Protein AF-0000000085145963 (afdb_homodimer)

Sequence (878 aa):
MLVYTATLSSRLKLIARNTRQLSNLLASVPQAPQDLEFQLNEEFQNDTRKRKIDLFSGIATDSSNEVILFTVIQKARQMLAKRDNNPPNDLSYLPDRVTTDLKIGIIGLIFKDSCPNYGPALLLKKRVVIEPTDGVTGALATAAKLLTLSSLSNTVWIPEPSPPNTANVFEINGFTNIKYYPYAKNGEITTKEWLETIRQGSDGSLQCILLNGCCDSASGIDPTREEWHEIIQTVYDLNMVPIIDMSYQGLKSGNPSSDALVIRTCLNASKFKEWRNGIFICHSFKYTMGLWGDDVGSLTIVLPKEVAGKTKEITARMKDIGRYLHPLPPTQSSRLVSLILSDPTLKRAWYSNLKNRVESNITMKRRLFHCLHWIDLLETEHRHNMTYTPGFSEQQLENLKRKYSIYAGIHGELQLNSFSRFRTICEAFEDVTAKNIKKMLVYTATLSSRLKLIARNTRQLSNLLASVPQAPQDLEFQLNEEFQNDTRKRKIDLFSGIATDSSNEVILFTVIQKARQMLAKRDNNPPNDLSYLPDRVTTDLKIGIIGLIFKDSCPNYGPALLLKKRVVIEPTDGVTGALATAAKLLTLSSLSNTVWIPEPSPPNTANVFEINGFTNIKYYPYAKNGEITTKEWLETIRQGSDGSLQCILLNGCCDSASGIDPTREEWHEIIQTVYDLNMVPIIDMSYQGLKSGNPSSDALVIRTCLNASKFKEWRNGIFICHSFKYTMGLWGDDVGSLTIVLPKEVAGKTKEITARMKDIGRYLHPLPPTQSSRLVSLILSDPTLKRAWYSNLKNRVESNITMKRRLFHCLHWIDLLETEHRHNMTYTPGFSEQQLENLKRKYSIYAGIHGELQLNSFSRFRTICEAFEDVTAKNIKK

Nearest PDB structures (foldseek):
  7aat-assembly1_A  TM=8.639E-01  e=5.367E-27  Gallus gallus
  1akb-assembly1_A  TM=9.014E-01  e=4.320E-26  Gallus gallus
  1yaa-assembly2_D  TM=8.786E-01  e=5.935E-25  Saccharomyces cerevisiae
  4eu1-assembly1_B  TM=8.395E-01  e=1.259E-25  Trypanosoma brucei
  4w5k-assembly1_B  TM=8.329E-01  e=2.522E-25  Trypanosoma brucei brucei TREU927

InterPro domains:
  IPR000796 Aspartate/other aminotransferase [PR00799] (209-228)
  IPR000796 Aspartate/other aminotransferase [PR00799] (240-252)
  IPR000796 Aspartate/other aminotransferase [PR00799] (316-341)
  IPR000796 Aspartate/other aminotransferase [PTHR11879] (20-421)
  IPR004839 Aminotransferase, class I/classII, large domain [PF00155] (52-395)
  IPR015421 Pyridoxal phosphate-dependent transferase, major domain [G3DSA:3.40.640.10] (69-358)
  IPR015422 Pyridoxal phosphate-dependent transferase, small domain [G3DSA:3.90.1150.10] (38-418)
  IPR015424 Pyridoxal phosphate-dependent transferase [SSF53383] (26-431)

Solvent-accessible surface area (backbone atoms only — not comparable to full-atom values): 45452 Å² total; per-residue (Å²): 136,78,78,74,66,66,73,65,60,64,67,59,64,66,66,71,59,84,72,63,72,79,70,38,45,73,71,48,44,64,75,50,75,84,43,65,66,58,52,50,51,51,51,55,70,65,49,81,62,89,72,56,42,63,23,47,82,68,60,29,32,42,80,82,67,26,54,61,72,45,66,44,52,55,53,44,50,51,55,49,50,59,50,51,75,54,67,58,48,66,60,61,47,35,59,65,60,35,46,51,48,30,50,52,22,50,49,42,47,54,26,42,68,30,19,60,89,47,24,54,61,39,57,74,63,42,22,61,40,74,45,72,13,39,10,45,65,34,14,49,29,49,50,33,34,53,41,35,61,21,70,54,38,43,34,39,34,36,48,31,71,56,68,68,63,58,62,48,29,34,43,78,33,58,36,76,40,83,44,75,34,50,45,46,56,95,79,35,78,30,66,70,61,23,54,52,46,54,62,69,66,53,80,82,61,54,33,32,34,51,39,67,48,24,67,33,61,52,57,15,43,42,75,42,76,68,52,45,52,54,50,53,50,50,41,57,75,65,55,39,31,47,34,33,38,36,44,37,47,16,42,55,77,14,34,47,43,74,34,29,52,52,61,39,57,63,51,32,51,90,79,43,75,70,51,70,62,22,40,36,38,23,30,26,37,27,77,67,50,60,30,80,36,37,35,33,23,21,33,32,36,44,48,27,80,89,45,30,89,41,46,67,55,52,46,46,30,52,50,49,45,30,70,59,44,26,54,69,34,31,42,68,46,34,45,45,53,20,48,32,56,64,34,69,68,42,35,52,42,42,44,48,50,28,34,52,50,26,51,50,17,48,50,44,38,51,51,47,29,73,70,67,66,48,70,73,59,70,47,65,78,39,36,50,40,48,23,45,36,84,68,62,49,72,67,39,50,48,45,35,36,73,76,56,35,35,42,57,28,93,74,36,13,30,27,44,61,27,68,48,56,54,68,61,51,50,53,50,54,48,57,56,50,52,71,74,60,70,134,136,77,79,74,67,67,72,66,60,64,66,58,63,67,64,70,60,83,72,64,73,80,71,36,44,72,71,48,43,64,75,50,76,87,45,65,66,57,52,49,52,50,52,56,71,65,49,80,64,89,71,55,40,63,22,48,81,67,59,31,33,40,81,82,67,25,57,62,71,44,66,44,51,55,53,44,51,52,55,48,50,57,49,52,75,54,66,60,44,61,61,59,48,31,57,66,59,34,46,50,50,30,50,53,23,52,48,41,48,54,25,41,67,30,19,59,90,48,25,55,61,39,57,74,62,41,22,62,40,74,44,72,14,40,9,46,67,35,13,50,32,50,51,33,36,54,40,35,62,21,70,52,37,42,34,38,34,35,48,32,70,56,66,69,62,59,60,48,30,35,42,76,34,60,37,78,40,82,42,73,34,52,45,47,56,96,79,35,77,30,64,69,59,23,54,50,47,53,61,69,67,54,80,82,60,54,32,34,34,52,39,66,47,25,66,33,62,49,57,15,41,41,75,41,75,67,53,45,52,52,50,53,50,51,39,54,74,65,55,40,30,45,34,33,37,35,44,37,46,16,40,55,76,14,34,48,44,74,34,27,53,52,62,40,56,63,53,32,51,90,78,41,77,70,52,70,63,21,41,38,39,24,29,26,38,28,76,68,52,58,30,81,37,37,35,34,24,21,31,33,35,41,49,27,80,91,46,31,88,38,45,67,55,53,47,47,29,52,49,49,44,29,71,58,44,25,56,70,32,31,41,69,48,34,45,45,53,20,48,31,57,63,34,71,68,41,35,52,42,41,44,48,50,28,34,51,50,24,52,50,17,49,50,45,37,51,52,46,31,74,71,69,66,47,70,73,60,70,45,64,75,38,37,48,40,49,24,46,36,84,68,61,49,73,67,38,50,49,45,34,36,72,77,56,34,34,41,56,26,94,74,35,16,30,28,46,61,26,68,47,55,52,69,61,49,50,52,50,52,48,58,58,50,51,72,74,59,71,135

pLDDT: mean 84.53, std 16.77, range [24.92, 98.44]

Organism: Naumovozyma dairenensis (strain ATCC 10597 / BCRC 20456 / CBS 421 / NBRC 0211 / NRRL Y-12639) (NCBI:txid1071378)

Secondary structure (DSSP, 8-state):
--GGGSTTTTSSSS-S--------GGGGPPPPPP-HHHHHHHHHHH---TT-EE-SS---B-TTS-B---HHHHHHHHHHHHHHSSSTT-GGGSHHHHHHHHHHHHHIIIIIIS-TTTHHHHHHTT-EEEEEESHHHHHHHHHHHHHHHTTS--EEEEEES--HHHHHHHHHTT--EEEEEE-EETTEE-HHHHHHHHHHH--SS--EEEEE-S--TTTSB---HHHHHHHHHHHHHTT-EEEEEETTTTSSSS-TTGGGHHHHHHH-TTT----TT-EEEEEE-HHHHT-SSS--EEEEEE--GGGGGGHHHHHHHHHHHHHHTS----HHHHHHHHHHHH-HHHHHHHHHHHHHHHHHHHHHHHHHHHHH--GGGG--SSB-SSEE-----HHHHHHHHHHH-EE--TTS-EEGGG-SSHHHHHHHHHHHHHTT---/--GGGSTTTTTTSS-S--------GGGGPPPPPP-HHHHHHHHHHH---TT-EE-SS---B-TTS-B---HHHHHHHHHHHHHHSSSTT-GGGSHHHHHHHHHHHHHIIIIIIS-TTTHHHHHHTT-EEEEEESHHHHHHHHHHHHHHHTTS--EEEEEES--HHHHHHHHHTT--EEEEEE-EETTEE-HHHHHHHHHHH--SS--EEEEE-S--TTTSB---HHHHHHHHHHHHHTT-EEEEEETTTTSSSS-TTGGGHHHHHHH-TTT----TT-EEEEEE-HHHHT-SSS--EEEEEE--GGGGGGHHHHHHHHHHHHHHTS----HHHHHHHHHHHH-HHHHHHHHHHHHHHHHHHHHHHHHHHHHH--GGGG--SSB-SSEE-----HHHHHHHHHHH-EE--TTS-EEGGG-SSHHHHHHHHHHHHHTT---

Structure (mmCIF, N/CA/C/O backbone):
data_AF-0000000085145963-model_v1
#
loop_
_entity.id
_entity.type
_entity.pdbx_description
1 polymer 'Transaminase A'
#
loop_
_atom_site.group_PDB
_atom_site.id
_atom_site.type_symbol
_atom_site.label_atom_id
_atom_site.label_alt_id
_atom_site.label_comp_id
_atom_site.label_asym_id
_atom_site.label_entity_id
_atom_site.label_seq_id
_atom_site.pdbx_PDB_ins_code
_atom_site.Cartn_x
_atom_site.Cartn_y
_atom_site.Cartn_z
_atom_site.occupancy
_atom_site.B_iso_or_equiv
_atom_site.auth_seq_id
_atom_site.auth_comp_id
_atom_site.auth_asym_id
_atom_site.auth_atom_id
_atom_site.pdbx_PDB_model_num
ATOM 1 N N . MET A 1 1 ? 30.875 1.149 -72.188 1 24.92 1 MET A N 1
ATOM 2 C CA . MET A 1 1 ? 31.438 0.665 -70.938 1 24.92 1 MET A CA 1
ATOM 3 C C . MET A 1 1 ? 30.938 1.48 -69.75 1 24.92 1 MET A C 1
ATOM 5 O O . MET A 1 1 ? 31.172 1.123 -68.625 1 24.92 1 MET A O 1
ATOM 9 N N . LEU A 1 2 ? 30.547 2.744 -69.938 1 28.22 2 LEU A N 1
ATOM 10 C CA . LEU A 1 2 ? 30.375 3.881 -69 1 28.22 2 LEU A CA 1
ATOM 11 C C . LEU A 1 2 ? 29.125 3.707 -68.188 1 28.22 2 LEU A C 1
ATOM 13 O O . LEU A 1 2 ? 28.953 4.414 -67.188 1 28.22 2 LEU A O 1
ATOM 17 N N . VAL A 1 3 ? 28.047 3.156 -68.688 1 31.09 3 VAL A N 1
ATOM 18 C CA . VAL A 1 3 ? 26.672 3.309 -68.188 1 31.09 3 VAL A CA 1
ATOM 19 C C . VAL A 1 3 ? 26.5 2.568 -66.875 1 31.09 3 VAL A C 1
ATOM 21 O O . VAL A 1 3 ? 25.469 2.699 -66.25 1 31.09 3 VAL A O 1
ATOM 24 N N . TYR A 1 4 ? 27.281 1.488 -66.688 1 31.09 4 TYR A N 1
ATOM 25 C CA . TYR A 1 4 ? 26.938 0.483 -65.688 1 31.09 4 TYR A CA 1
ATOM 26 C C . TYR A 1 4 ? 27.156 1.021 -64.25 1 31.09 4 TYR A C 1
ATOM 28 O O . TYR A 1 4 ? 27.031 0.282 -63.281 1 31.09 4 TYR A O 1
ATOM 36 N N . THR A 1 5 ? 27.906 2.205 -64.062 1 32.69 5 THR A N 1
ATOM 37 C CA . THR A 1 5 ? 28.438 2.58 -62.781 1 32.69 5 THR A CA 1
ATOM 38 C C . THR A 1 5 ? 27.344 3.154 -61.875 1 32.69 5 THR A C 1
ATOM 40 O O . THR A 1 5 ? 27.562 3.402 -60.688 1 32.69 5 THR A O 1
ATOM 43 N N . ALA A 1 6 ? 26.266 3.723 -62.5 1 34.19 6 ALA A N 1
ATOM 44 C CA . ALA A 1 6 ? 25.375 4.613 -61.75 1 34.19 6 ALA A CA 1
ATOM 45 C C . ALA A 1 6 ? 24.578 3.848 -60.688 1 34.19 6 ALA A C 1
ATOM 47 O O . ALA A 1 6 ? 24.109 4.43 -59.719 1 34.19 6 ALA A O 1
ATOM 48 N N . THR A 1 7 ? 24.109 2.568 -61.062 1 32.91 7 THR A N 1
ATOM 49 C CA . THR A 1 7 ? 23.047 1.909 -60.312 1 32.91 7 THR A CA 1
ATOM 50 C C . THR A 1 7 ? 23.516 1.464 -58.938 1 32.91 7 THR A C 1
ATOM 52 O O . THR A 1 7 ? 22.719 1.053 -58.094 1 32.91 7 THR A O 1
ATOM 55 N N . LEU A 1 8 ? 24.891 1.234 -58.75 1 33.09 8 LEU A N 1
ATOM 56 C CA . LEU A 1 8 ? 25.391 0.643 -57.5 1 33.09 8 LEU A CA 1
ATOM 57 C C . LEU A 1 8 ? 25.266 1.62 -56.344 1 33.09 8 LEU A C 1
ATOM 59 O O . LEU A 1 8 ? 25.422 1.236 -55.188 1 33.09 8 LEU A O 1
ATOM 63 N N . SER A 1 9 ? 25.328 2.941 -56.625 1 32.72 9 SER A N 1
ATOM 64 C CA . SER A 1 9 ? 25.453 3.918 -55.562 1 32.72 9 SER A CA 1
ATOM 65 C C . SER A 1 9 ? 24.203 3.971 -54.688 1 32.72 9 SER A C 1
ATOM 67 O O . SER A 1 9 ? 24.266 4.32 -53.5 1 32.72 9 SER A O 1
ATOM 69 N N . SER A 1 10 ? 23.016 3.906 -55.375 1 31.52 10 SER A N 1
ATOM 70 C CA . SER A 1 10 ? 21.781 4.223 -54.656 1 31.52 10 SER A CA 1
ATOM 71 C C . SER A 1 10 ? 21.469 3.176 -53.594 1 31.52 10 SER A C 1
ATOM 73 O O . SER A 1 10 ? 20.75 3.457 -52.625 1 31.52 10 SER A O 1
ATOM 75 N N . ARG A 1 11 ? 21.688 1.887 -53.812 1 30.17 11 ARG A N 1
ATOM 76 C CA . ARG A 1 11 ? 21.359 0.812 -52.906 1 30.17 11 ARG A CA 1
ATOM 77 C C . ARG A 1 11 ? 22.172 0.922 -51.625 1 30.17 11 ARG A C 1
ATOM 79 O O . ARG A 1 11 ? 21.906 0.201 -50.656 1 30.17 11 ARG A O 1
ATOM 86 N N . LEU A 1 12 ? 23.438 1.427 -51.688 1 28.45 12 LEU A N 1
ATOM 87 C CA . LEU A 1 12 ? 24.266 1.516 -50.5 1 28.45 12 LEU A CA 1
ATOM 88 C C . LEU A 1 12 ? 23.672 2.506 -49.5 1 28.45 12 LEU A C 1
ATOM 90 O O . LEU A 1 12 ? 24.125 2.592 -48.375 1 28.45 12 LEU A O 1
ATOM 94 N N . LYS A 1 13 ? 23.062 3.607 -49.969 1 32.19 13 LYS A N 1
ATOM 95 C CA . LYS A 1 13 ? 22.578 4.586 -49 1 32.19 13 LYS A CA 1
ATOM 96 C C . LYS A 1 13 ? 21.531 3.979 -48.094 1 32.19 13 LYS A C 1
ATOM 98 O O . LYS A 1 13 ? 21.156 4.582 -47.062 1 32.19 13 LYS A O 1
ATOM 103 N N . LEU A 1 14 ? 20.703 3.127 -48.625 1 29.09 14 LEU A N 1
ATOM 104 C CA . LEU A 1 14 ? 19.547 2.643 -47.844 1 29.09 14 LEU A CA 1
ATOM 105 C C . LEU A 1 14 ? 20 1.76 -46.688 1 29.09 14 LEU A C 1
ATOM 107 O O . LEU A 1 14 ? 19.203 1.462 -45.812 1 29.09 14 LEU A O 1
ATOM 111 N N . ILE A 1 15 ? 21.094 1.005 -46.781 1 29.62 15 ILE A N 1
ATOM 112 C CA . ILE A 1 15 ? 21.516 0.082 -45.75 1 29.62 15 ILE A CA 1
ATOM 113 C C . ILE A 1 15 ? 21.953 0.869 -44.5 1 29.62 15 ILE A C 1
ATOM 115 O O . ILE A 1 15 ? 22.469 0.292 -43.562 1 29.62 15 ILE A O 1
ATOM 119 N N . ALA A 1 16 ? 22.344 2.107 -44.688 1 30.41 16 ALA A N 1
ATOM 120 C CA . ALA A 1 16 ? 22.797 2.779 -43.469 1 30.41 16 ALA A CA 1
ATOM 121 C C . ALA A 1 16 ? 21.703 2.768 -42.375 1 30.41 16 ALA A C 1
ATOM 123 O O . ALA A 1 16 ? 20.859 3.666 -42.344 1 30.41 16 ALA A O 1
ATOM 124 N N . ARG A 1 17 ? 21 1.674 -42.219 1 31.78 17 ARG A N 1
ATOM 125 C CA . ARG A 1 17 ? 20 1.244 -41.25 1 31.78 17 ARG A CA 1
ATOM 126 C C . ARG A 1 17 ? 20.312 1.801 -39.875 1 31.78 17 ARG A C 1
ATOM 128 O O . ARG A 1 17 ? 21.469 1.88 -39.469 1 31.78 17 ARG A O 1
ATOM 135 N N . ASN A 1 18 ? 19.281 2.549 -39.281 1 29.98 18 ASN A N 1
ATOM 136 C CA . ASN A 1 18 ? 19.125 3.275 -38.031 1 29.98 18 ASN A CA 1
ATOM 137 C C . ASN A 1 18 ? 19.719 2.498 -36.875 1 29.98 18 ASN A C 1
ATOM 139 O O . ASN A 1 18 ? 19.156 1.483 -36.438 1 29.98 18 ASN A O 1
ATOM 143 N N . THR A 1 19 ? 20.953 2.311 -36.75 1 28.2 19 THR A N 1
ATOM 144 C CA . THR A 1 19 ? 21.719 1.985 -35.562 1 28.2 19 THR A CA 1
ATOM 145 C C . THR A 1 19 ? 21.203 2.754 -34.344 1 28.2 19 THR A C 1
ATOM 147 O O . THR A 1 19 ? 21.75 3.787 -33.969 1 28.2 19 THR A O 1
ATOM 150 N N . ARG A 1 20 ? 20 3.191 -34.375 1 34.5 20 ARG A N 1
ATOM 151 C CA . ARG A 1 20 ? 19.578 3.576 -33.031 1 34.5 20 ARG A CA 1
ATOM 152 C C . ARG A 1 20 ? 20.234 2.672 -31.984 1 34.5 20 ARG A C 1
ATOM 154 O O . ARG A 1 20 ? 20.016 1.456 -32 1 34.5 20 ARG A O 1
ATOM 161 N N . GLN A 1 21 ? 21.328 2.855 -31.562 1 35.91 21 GLN A N 1
ATOM 162 C CA . GLN A 1 21 ? 21.938 2.246 -30.391 1 35.91 21 GLN A CA 1
ATOM 163 C C . GLN A 1 21 ? 20.875 1.673 -29.453 1 35.91 21 GLN A C 1
ATOM 165 O O . GLN A 1 21 ? 20.031 2.408 -28.938 1 35.91 21 GLN A O 1
ATOM 170 N N . LEU A 1 22 ? 20.219 0.614 -29.641 1 40.75 22 LEU A N 1
ATOM 171 C CA . LEU A 1 22 ? 19.234 -0.167 -28.891 1 40.75 22 LEU A CA 1
ATOM 172 C C . LEU A 1 22 ? 19.406 0.041 -27.391 1 40.75 22 LEU A C 1
ATOM 174 O O . LEU A 1 22 ? 20.281 -0.559 -26.781 1 40.75 22 LEU A O 1
ATOM 178 N N . SER A 1 23 ? 19.406 1.298 -27.016 1 51 23 SER A N 1
ATOM 179 C CA . SER A 1 23 ? 19.469 1.738 -25.625 1 51 23 SER A CA 1
ATOM 180 C C . SER A 1 23 ? 18.609 0.854 -24.719 1 51 23 SER A C 1
ATOM 182 O O . SER A 1 23 ? 17.5 0.48 -25.094 1 51 23 SER A O 1
ATOM 184 N N . ASN A 1 24 ? 19.266 0.039 -23.875 1 62.81 24 ASN A N 1
ATOM 185 C CA . ASN A 1 24 ? 18.75 -0.845 -22.844 1 62.81 24 ASN A CA 1
ATOM 186 C C . ASN A 1 24 ? 17.656 -0.164 -22.016 1 62.81 24 ASN A C 1
ATOM 188 O O . ASN A 1 24 ? 17.734 1.035 -21.75 1 62.81 24 ASN A O 1
ATOM 192 N N . LEU A 1 25 ? 16.469 -0.747 -22.016 1 67.12 25 LEU A N 1
ATOM 193 C CA . LEU A 1 25 ? 15.258 -0.305 -21.312 1 67.12 25 LEU A CA 1
ATOM 194 C C . LEU A 1 25 ? 15.609 0.307 -19.953 1 67.12 25 LEU A C 1
ATOM 196 O O . LEU A 1 25 ? 15.148 1.403 -19.641 1 67.12 25 LEU A O 1
ATOM 200 N N . LEU A 1 26 ? 16.562 -0.272 -19.406 1 73.88 26 LEU A N 1
ATOM 201 C CA . LEU A 1 26 ? 16.812 0.148 -18.031 1 73.88 26 LEU A CA 1
ATOM 202 C C . LEU A 1 26 ? 17.781 1.332 -18 1 73.88 26 LEU A C 1
ATOM 204 O O . LEU A 1 26 ? 17.812 2.082 -17.016 1 73.88 26 LEU A O 1
ATOM 208 N N . ALA A 1 27 ? 18.516 1.479 -19.109 1 71.5 27 ALA A N 1
ATOM 209 C CA . ALA A 1 27 ? 19.406 2.627 -19.234 1 71.5 27 ALA A CA 1
ATOM 210 C C . ALA A 1 27 ? 18.625 3.916 -19.453 1 71.5 27 ALA A C 1
ATOM 212 O O . ALA A 1 27 ? 19.109 5.008 -19.156 1 71.5 27 ALA A O 1
ATOM 213 N N . SER A 1 28 ? 17.406 3.736 -19.906 1 71.25 28 SER A N 1
ATOM 214 C CA . SER A 1 28 ? 16.594 4.887 -20.297 1 71.25 28 SER A CA 1
ATOM 215 C C . SER A 1 28 ? 15.656 5.305 -19.172 1 71.25 28 SER A C 1
ATOM 217 O O . SER A 1 28 ? 14.898 6.266 -19.297 1 71.25 28 SER A O 1
ATOM 219 N N . VAL A 1 29 ? 15.789 4.664 -18.078 1 71.31 29 VAL A N 1
ATOM 220 C CA . VAL A 1 29 ? 14.922 5.031 -16.953 1 71.31 29 VAL A CA 1
ATOM 221 C C . VAL A 1 29 ? 15.328 6.406 -16.422 1 71.31 29 VAL A C 1
ATOM 223 O O . VAL A 1 29 ? 16.484 6.621 -16.062 1 71.31 29 VAL A O 1
ATOM 226 N N . PRO A 1 30 ? 14.359 7.359 -16.5 1 70.69 30 PRO A N 1
ATOM 227 C CA . PRO A 1 30 ? 14.695 8.68 -15.953 1 70.69 30 PRO A CA 1
ATOM 228 C C . PRO A 1 30 ? 15.031 8.633 -14.469 1 70.69 30 PRO A C 1
ATOM 230 O O . PRO A 1 30 ? 14.531 7.777 -13.742 1 70.69 30 PRO A O 1
ATOM 233 N N . GLN A 1 31 ? 15.859 9.555 -14.102 1 73.69 31 GLN A N 1
ATOM 234 C CA . GLN A 1 31 ? 16.203 9.672 -12.688 1 73.69 31 GLN A CA 1
ATOM 235 C C . GLN A 1 31 ? 14.984 10.023 -11.852 1 73.69 31 GLN A C 1
ATOM 237 O O . GLN A 1 31 ? 14.109 10.766 -12.305 1 73.69 31 GLN A O 1
ATOM 242 N N . ALA A 1 32 ? 14.938 9.367 -10.727 1 69.94 32 ALA A N 1
ATOM 243 C CA . ALA A 1 32 ? 13.867 9.727 -9.789 1 69.94 32 ALA A CA 1
ATOM 244 C C . ALA A 1 32 ? 13.914 11.211 -9.445 1 69.94 32 ALA A C 1
ATOM 246 O O . ALA A 1 32 ? 14.992 11.789 -9.32 1 69.94 32 ALA A O 1
ATOM 247 N N . PRO A 1 33 ? 12.719 11.828 -9.438 1 70.25 33 PRO A N 1
ATOM 248 C CA . PRO A 1 33 ? 12.734 13.203 -8.945 1 70.25 33 PRO A CA 1
ATOM 249 C C . PRO A 1 33 ? 13.375 13.328 -7.562 1 70.25 33 PRO A C 1
ATOM 251 O O . PRO A 1 33 ? 13.43 12.352 -6.812 1 70.25 33 PRO A O 1
ATOM 254 N N . GLN A 1 34 ? 13.891 14.391 -7.418 1 68.19 34 GLN A N 1
ATOM 255 C CA . GLN A 1 34 ? 14.516 14.625 -6.121 1 68.19 34 GLN A CA 1
ATOM 256 C C . GLN A 1 34 ? 13.484 14.617 -5 1 68.19 34 GLN A C 1
ATOM 258 O O . GLN A 1 34 ? 12.453 15.289 -5.098 1 68.19 34 GLN A O 1
ATOM 263 N N . ASP A 1 35 ? 13.594 13.75 -4.133 1 75.5 35 ASP A N 1
ATOM 264 C CA . ASP A 1 35 ? 12.828 13.734 -2.889 1 75.5 35 ASP A CA 1
ATOM 265 C C . ASP A 1 35 ? 13.711 14.125 -1.7 1 75.5 35 ASP A C 1
ATOM 267 O O . ASP A 1 35 ? 14.328 13.258 -1.076 1 75.5 35 ASP A O 1
ATOM 271 N N . LEU A 1 36 ? 13.57 15.383 -1.435 1 78.19 36 LEU A N 1
ATOM 272 C CA . LEU A 1 36 ? 14.461 15.938 -0.422 1 78.19 36 LEU A CA 1
ATOM 273 C C . LEU A 1 36 ? 14.211 15.289 0.935 1 78.19 36 LEU A C 1
ATOM 275 O O . LEU A 1 36 ? 15.141 15.117 1.725 1 78.19 36 LEU A O 1
ATOM 279 N N . GLU A 1 37 ? 12.977 14.922 1.16 1 79.38 37 GLU A N 1
ATOM 280 C CA . GLU A 1 37 ? 12.664 14.266 2.43 1 79.38 37 GLU A CA 1
ATOM 281 C C . GLU A 1 37 ? 13.281 12.875 2.504 1 79.38 37 GLU A C 1
ATOM 283 O O . GLU A 1 37 ? 13.797 12.477 3.549 1 79.38 37 GLU A O 1
ATOM 288 N N . PHE A 1 38 ? 13.195 12.227 1.419 1 75.12 38 PHE A N 1
ATOM 289 C CA . PHE A 1 38 ? 13.773 10.891 1.361 1 75.12 38 PHE A CA 1
ATOM 290 C C . PHE A 1 38 ? 15.297 10.961 1.48 1 75.12 38 PHE A C 1
ATOM 292 O O . PHE A 1 38 ? 15.906 10.148 2.178 1 75.12 38 PHE A O 1
ATOM 299 N N . GLN A 1 39 ? 15.836 11.898 0.771 1 79.5 39 GLN A N 1
ATOM 300 C CA . GLN A 1 39 ? 17.281 12.086 0.82 1 79.5 39 GLN A CA 1
ATOM 301 C C . GLN A 1 39 ? 17.75 12.43 2.232 1 79.5 39 GLN A C 1
ATOM 303 O O . GLN A 1 39 ? 18.781 11.953 2.688 1 79.5 39 GLN A O 1
ATOM 308 N N . LEU A 1 40 ? 16.938 13.234 2.893 1 87.38 40 LEU A N 1
ATOM 309 C CA . LEU A 1 40 ? 17.25 13.602 4.27 1 87.38 40 LEU A CA 1
ATOM 310 C C . LEU A 1 40 ? 17.234 12.383 5.176 1 87.38 40 LEU A C 1
ATOM 312 O O . LEU A 1 40 ? 18.125 12.211 6.012 1 87.38 40 LEU A O 1
ATOM 316 N N . ASN A 1 41 ? 16.25 11.547 5.008 1 83.06 41 ASN A N 1
ATOM 317 C CA . ASN A 1 41 ? 16.156 10.32 5.797 1 83.06 41 ASN A CA 1
ATOM 318 C C . ASN A 1 41 ? 17.328 9.383 5.523 1 83.06 41 ASN A C 1
ATOM 320 O O . ASN A 1 41 ? 17.844 8.758 6.445 1 83.06 41 ASN A O 1
ATOM 324 N N . GLU A 1 42 ? 17.688 9.25 4.266 1 78.81 42 GLU A N 1
ATOM 325 C CA . GLU A 1 42 ? 18.828 8.414 3.896 1 78.81 42 GLU A CA 1
ATOM 326 C C . GLU A 1 42 ? 20.125 8.938 4.512 1 78.81 42 GLU A C 1
ATOM 328 O O . GLU A 1 42 ? 20.953 8.164 4.988 1 78.81 42 GLU A O 1
ATOM 333 N N . GLU A 1 43 ? 20.266 10.25 4.477 1 86.62 43 GLU A N 1
ATOM 334 C CA . GLU A 1 43 ? 21.453 10.883 5.066 1 86.62 43 GLU A CA 1
ATOM 335 C C . GLU A 1 43 ? 21.531 10.609 6.566 1 86.62 43 GLU A C 1
ATOM 337 O O . GLU A 1 43 ? 22.594 10.32 7.098 1 86.62 43 GLU A O 1
ATOM 342 N N . PHE A 1 44 ? 20.5 10.703 7.16 1 87.94 44 PHE A N 1
ATOM 343 C CA . PHE A 1 44 ? 20.438 10.453 8.594 1 87.94 44 PHE A CA 1
ATOM 344 C C . PHE A 1 44 ? 20.781 9 8.906 1 87.94 44 PHE A C 1
ATOM 346 O O . PHE A 1 44 ? 21.547 8.727 9.836 1 87.94 44 PHE A O 1
ATOM 353 N N . GLN A 1 45 ? 20.172 8.102 8.164 1 78.88 45 GLN A N 1
ATOM 354 C CA . GLN A 1 45 ? 20.406 6.68 8.383 1 78.88 45 GLN A CA 1
ATOM 355 C C . GLN A 1 45 ? 21.859 6.309 8.125 1 78.88 45 GLN A C 1
ATOM 357 O O . GLN A 1 45 ? 22.406 5.434 8.797 1 78.88 45 GLN A O 1
ATOM 362 N N . ASN A 1 46 ? 22.484 7.012 7.242 1 83.69 46 ASN A N 1
ATOM 363 C CA . ASN A 1 46 ? 23.859 6.691 6.844 1 83.69 46 ASN A CA 1
ATOM 364 C C . ASN A 1 46 ? 24.875 7.375 7.75 1 83.69 46 ASN A C 1
ATOM 366 O O . ASN A 1 46 ? 26.062 7.023 7.738 1 83.69 46 ASN A O 1
ATOM 370 N N . ASP A 1 47 ? 24.391 8.352 8.508 1 89.44 47 ASP A N 1
ATOM 371 C CA . ASP A 1 47 ? 25.281 9 9.469 1 89.44 47 ASP A CA 1
ATOM 372 C C . ASP A 1 47 ? 25.688 8.031 10.586 1 89.44 47 ASP A C 1
ATOM 374 O O . ASP A 1 47 ? 24.844 7.594 11.367 1 89.44 47 ASP A O 1
ATOM 378 N N . THR A 1 48 ? 26.953 7.707 10.664 1 88.44 48 THR A N 1
ATOM 379 C CA . THR A 1 48 ? 27.438 6.684 11.578 1 88.44 48 THR A CA 1
ATOM 380 C C . THR A 1 48 ? 27.766 7.289 12.945 1 88.44 48 THR A C 1
ATOM 382 O O . THR A 1 48 ? 28.078 6.566 13.891 1 88.44 48 THR A O 1
ATOM 385 N N . ARG A 1 49 ? 27.703 8.617 13.086 1 87.44 49 ARG A N 1
ATOM 386 C CA . ARG A 1 49 ? 27.984 9.258 14.367 1 87.44 49 ARG A CA 1
ATOM 387 C C . ARG A 1 49 ? 26.938 8.859 15.414 1 87.44 49 ARG A C 1
ATOM 389 O O . ARG A 1 49 ? 25.75 8.805 15.117 1 87.44 49 ARG A O 1
ATOM 396 N N . LYS A 1 50 ? 27.266 8.492 16.609 1 79.75 50 LYS A N 1
ATOM 397 C CA . LYS A 1 50 ? 26.453 7.914 17.672 1 79.75 50 LYS A CA 1
ATOM 398 C C . LYS A 1 50 ? 25.484 8.945 18.234 1 79.75 50 LYS A C 1
ATOM 400 O O . LYS A 1 50 ? 24.391 8.594 18.719 1 79.75 50 LYS A O 1
ATOM 405 N N . ARG A 1 51 ? 25.797 10.219 18.141 1 80.75 51 ARG A N 1
ATOM 406 C CA . ARG A 1 51 ? 24.953 11.188 18.828 1 80.75 51 ARG A CA 1
ATOM 407 C C . ARG A 1 51 ? 24.141 12.016 17.844 1 80.75 51 ARG A C 1
ATOM 409 O O . ARG A 1 51 ? 23.859 13.188 18.094 1 80.75 51 ARG A O 1
ATOM 416 N N . LYS A 1 52 ? 23.75 11.359 16.766 1 88.88 52 LYS A N 1
ATOM 417 C CA . LYS A 1 52 ? 22.922 12.086 15.812 1 88.88 52 LYS A CA 1
ATOM 418 C C . LYS A 1 52 ? 21.516 12.336 16.375 1 88.88 52 LYS A C 1
ATOM 420 O O . LYS A 1 52 ? 21.031 11.57 17.219 1 88.88 52 LYS A O 1
ATOM 425 N N . ILE A 1 53 ? 20.906 13.461 16.047 1 89.69 53 ILE A N 1
ATOM 426 C CA . ILE A 1 53 ? 19.609 13.875 16.562 1 89.69 53 ILE A CA 1
ATOM 427 C C . ILE A 1 53 ? 18.641 14.078 15.406 1 89.69 53 ILE A C 1
ATOM 429 O O . ILE A 1 53 ? 18.922 14.82 14.469 1 89.69 53 ILE A O 1
ATOM 433 N N . ASP A 1 54 ? 17.484 13.328 15.469 1 89.69 54 ASP A N 1
ATOM 434 C CA . ASP A 1 54 ? 16.406 13.438 14.492 1 89.69 54 ASP A CA 1
ATOM 435 C C . ASP A 1 54 ? 15.359 14.445 14.953 1 89.69 54 ASP A C 1
ATOM 437 O O . ASP A 1 54 ? 14.633 14.203 15.922 1 89.69 54 ASP A O 1
ATOM 441 N N . LEU A 1 55 ? 15.312 15.633 14.234 1 91.62 55 LEU A N 1
ATOM 442 C CA . LEU A 1 55 ? 14.289 16.625 14.547 1 91.62 55 LEU A CA 1
ATOM 443 C C . LEU A 1 55 ? 13.32 16.797 13.383 1 91.62 55 LEU A C 1
ATOM 445 O O . LEU A 1 55 ? 12.625 17.812 13.297 1 91.62 55 LEU A O 1
ATOM 449 N N . PHE A 1 56 ? 13.273 15.812 12.43 1 89.88 56 PHE A N 1
ATOM 450 C CA . PHE A 1 56 ? 12.469 16.016 11.234 1 89.88 56 PHE A CA 1
ATOM 451 C C . PHE A 1 56 ? 11.445 14.891 11.07 1 89.88 56 PHE A C 1
ATOM 453 O O . PHE A 1 56 ? 10.43 15.062 10.398 1 89.88 56 PHE A O 1
ATOM 460 N N . SER A 1 57 ? 11.578 13.75 11.609 1 82.56 57 SER A N 1
ATOM 461 C CA . SER A 1 57 ? 10.75 12.586 11.328 1 82.56 57 SER A CA 1
ATOM 462 C C . SER A 1 57 ? 9.453 12.625 12.117 1 82.56 57 SER A C 1
ATOM 464 O O . SER A 1 57 ? 8.461 11.992 11.734 1 82.56 57 SER A O 1
ATOM 466 N N . GLY A 1 58 ? 9.484 13.305 13.219 1 80.62 58 GLY A N 1
ATOM 467 C CA . GLY A 1 58 ? 8.32 13.328 14.086 1 80.62 58 GLY A CA 1
ATOM 468 C C . GLY A 1 58 ? 8.234 12.125 15.008 1 80.62 58 GLY A C 1
ATOM 469 O O . GLY A 1 58 ? 7.266 11.977 15.758 1 80.62 58 GLY A O 1
ATOM 470 N N . ILE A 1 59 ? 9.203 11.328 14.992 1 78.62 59 ILE A N 1
ATOM 471 C CA . ILE A 1 59 ? 9.25 10.164 15.875 1 78.62 59 ILE A CA 1
ATOM 472 C C . ILE A 1 59 ? 9.805 10.578 17.234 1 78.62 59 ILE A C 1
ATOM 474 O O . ILE A 1 59 ? 10.906 11.117 17.328 1 78.62 59 ILE A O 1
ATOM 478 N N . ALA A 1 60 ? 8.969 10.398 18.234 1 74 60 ALA A N 1
ATOM 479 C CA . ALA A 1 60 ? 9.406 10.719 19.594 1 74 60 ALA A CA 1
ATOM 480 C C . ALA A 1 60 ? 10.32 9.633 20.156 1 74 60 ALA A C 1
ATOM 482 O O . ALA A 1 60 ? 10.008 8.445 20.062 1 74 60 ALA A O 1
ATOM 483 N N . THR A 1 61 ? 11.445 10.062 20.547 1 73 61 THR A N 1
ATOM 484 C CA . THR A 1 61 ? 12.391 9.125 21.156 1 73 61 THR A CA 1
ATOM 485 C C . THR A 1 61 ? 12.766 9.578 22.578 1 73 61 THR A C 1
ATOM 487 O O . THR A 1 61 ? 12.594 10.75 22.922 1 73 61 THR A O 1
ATOM 490 N N . ASP A 1 62 ? 13.078 8.641 23.406 1 69.06 62 ASP A N 1
ATOM 491 C CA . ASP A 1 62 ? 13.555 8.961 24.75 1 69.06 62 ASP A CA 1
ATOM 492 C C . ASP A 1 62 ? 15.055 9.25 24.734 1 69.06 62 ASP A C 1
ATOM 494 O O . ASP A 1 62 ? 15.648 9.461 23.672 1 69.06 62 ASP A O 1
ATOM 498 N N . SER A 1 63 ? 15.609 9.414 25.953 1 65.56 63 SER A N 1
ATOM 499 C CA . SER A 1 63 ? 17.016 9.789 26.109 1 65.56 63 SER A CA 1
ATOM 500 C C . SER A 1 63 ? 17.938 8.695 25.562 1 65.56 63 SER A C 1
ATOM 502 O O . SER A 1 63 ? 19.094 8.961 25.266 1 65.56 63 SER A O 1
ATOM 504 N N . SER A 1 64 ? 17.422 7.469 25.469 1 65.5 64 SER A N 1
ATOM 505 C CA . SER A 1 64 ? 18.203 6.363 24.922 1 65.5 64 SER A CA 1
ATOM 506 C C . SER A 1 64 ? 17.922 6.168 23.438 1 65.5 64 SER A C 1
ATOM 508 O O . SER A 1 64 ? 18.312 5.16 22.844 1 65.5 64 SER A O 1
ATOM 510 N N . ASN A 1 65 ? 17.172 7.141 22.844 1 66.31 65 ASN A N 1
ATOM 511 C CA . ASN A 1 65 ? 16.828 7.129 21.422 1 66.31 65 ASN A CA 1
ATOM 512 C C . ASN A 1 65 ? 15.852 6.008 21.094 1 66.31 65 ASN A C 1
ATOM 514 O O . ASN A 1 65 ? 15.82 5.516 19.969 1 66.31 65 ASN A O 1
ATOM 518 N N . GLU A 1 66 ? 15.242 5.613 22.141 1 69.06 66 GLU A N 1
ATOM 519 C CA . GLU A 1 66 ? 14.18 4.641 21.906 1 69.06 66 GLU A CA 1
ATOM 520 C C . GLU A 1 66 ? 12.852 5.332 21.609 1 69.06 66 GLU A C 1
ATOM 522 O O . GLU A 1 66 ? 12.531 6.363 22.203 1 69.06 66 GLU A O 1
ATOM 527 N N . VAL A 1 67 ? 12.156 4.73 20.672 1 73.25 67 VAL A N 1
ATOM 528 C CA . VAL A 1 67 ? 10.891 5.316 20.234 1 73.25 67 VAL A CA 1
ATOM 529 C C . VAL A 1 67 ? 9.875 5.242 21.375 1 73.25 67 VAL A C 1
ATOM 531 O O . VAL A 1 67 ? 9.734 4.203 22.031 1 73.25 67 VAL A O 1
ATOM 534 N N . ILE A 1 68 ? 9.289 6.324 21.688 1 73.31 68 ILE A N 1
ATOM 535 C CA . ILE A 1 68 ? 8.227 6.383 22.688 1 73.31 68 ILE A CA 1
ATOM 536 C C . ILE A 1 68 ? 6.883 6.098 22.016 1 73.31 68 ILE A C 1
ATOM 538 O O . ILE A 1 68 ? 6.449 6.84 21.125 1 73.31 68 ILE A O 1
ATOM 542 N N . LEU A 1 69 ? 6.289 4.934 22.438 1 75.38 69 LEU A N 1
ATOM 543 C CA . LEU A 1 69 ? 4.996 4.555 21.875 1 75.38 69 LEU A CA 1
ATOM 544 C C . LEU A 1 69 ? 3.854 5.168 22.688 1 75.38 69 LEU A C 1
ATOM 546 O O . LEU A 1 69 ? 3.971 5.355 23.891 1 75.38 69 LEU A O 1
ATOM 550 N N . PHE A 1 70 ? 2.766 5.445 21.953 1 85.75 70 PHE A N 1
ATOM 551 C CA . PHE A 1 70 ? 1.53 5.789 22.641 1 85.75 70 PHE A CA 1
ATOM 552 C C . PHE A 1 70 ? 1.048 4.617 23.5 1 85.75 70 PHE A C 1
ATOM 554 O O . PHE A 1 70 ? 1.032 3.475 23.031 1 85.75 70 PHE A O 1
ATOM 561 N N . THR A 1 71 ? 0.711 4.887 24.719 1 87.81 71 THR A N 1
ATOM 562 C CA . THR A 1 71 ? 0.268 3.84 25.641 1 87.81 71 THR A CA 1
ATOM 563 C C . THR A 1 71 ? -0.986 3.152 25.109 1 87.81 71 THR A C 1
ATOM 565 O O . THR A 1 71 ? -1.184 1.955 25.328 1 87.81 71 THR A O 1
ATOM 568 N N . VAL A 1 72 ? -1.796 3.895 24.406 1 92.81 72 VAL A N 1
ATOM 569 C CA . VAL A 1 72 ? -3.043 3.334 23.891 1 92.81 72 VAL A CA 1
ATOM 570 C C . VAL A 1 72 ? -2.738 2.236 22.875 1 92.81 72 VAL A C 1
ATOM 572 O O . VAL A 1 72 ? -3.467 1.245 22.797 1 92.81 72 VAL A O 1
ATOM 575 N N . ILE A 1 73 ? -1.709 2.377 22.062 1 87.75 73 ILE A N 1
ATOM 576 C CA . ILE A 1 73 ? -1.327 1.385 21.062 1 87.75 73 ILE A CA 1
ATOM 577 C C . ILE A 1 73 ? -0.871 0.103 21.766 1 87.75 73 ILE A C 1
ATOM 579 O O . ILE A 1 73 ? -1.208 -1 21.328 1 87.75 73 ILE A O 1
ATOM 583 N N . GLN A 1 74 ? -0.109 0.271 22.812 1 83.06 74 GLN A N 1
ATOM 584 C CA . GLN A 1 74 ? 0.331 -0.891 23.578 1 83.06 74 GLN A CA 1
ATOM 585 C C . GLN A 1 74 ? -0.859 -1.657 24.141 1 83.06 74 GLN A C 1
ATOM 587 O O . GLN A 1 74 ? -0.908 -2.887 24.062 1 83.06 74 GLN A O 1
ATOM 592 N N . LYS A 1 75 ? -1.755 -0.909 24.703 1 89.06 75 LYS A N 1
ATOM 593 C CA . LYS A 1 75 ? -2.953 -1.521 25.266 1 89.06 75 LYS A CA 1
ATOM 594 C C . LYS A 1 75 ? -3.773 -2.225 24.188 1 89.06 75 LYS A C 1
ATOM 596 O O . LYS A 1 75 ? -4.246 -3.346 24.391 1 89.06 75 LYS A O 1
ATOM 601 N N . ALA A 1 76 ? -3.955 -1.548 23.094 1 89.88 76 ALA A N 1
ATOM 602 C CA . ALA A 1 76 ? -4.727 -2.115 22 1 89.88 76 ALA A CA 1
ATOM 603 C C . ALA A 1 76 ? -4.066 -3.381 21.453 1 89.88 76 ALA A C 1
ATOM 605 O O . ALA A 1 76 ? -4.75 -4.355 21.125 1 89.88 76 ALA A O 1
ATOM 606 N N . ARG A 1 77 ? -2.748 -3.348 21.312 1 82.62 77 ARG A N 1
ATOM 607 C CA . ARG A 1 77 ? -2.004 -4.512 20.844 1 82.62 77 ARG A CA 1
ATOM 608 C C . ARG A 1 77 ? -2.209 -5.703 21.766 1 82.62 77 ARG A C 1
ATOM 610 O O . ARG A 1 77 ? -2.338 -6.84 21.312 1 82.62 77 ARG A O 1
ATOM 617 N N . GLN A 1 78 ? -2.176 -5.445 23.031 1 81 78 GLN A N 1
ATOM 618 C CA . GLN A 1 78 ? -2.377 -6.504 24.016 1 81 78 GLN A CA 1
ATOM 619 C C . GLN A 1 78 ? -3.789 -7.078 23.922 1 81 78 GLN A C 1
ATOM 621 O O . GLN A 1 78 ? -3.977 -8.289 24.016 1 81 78 GLN A O 1
ATOM 626 N N . MET A 1 79 ? -4.715 -6.254 23.766 1 86.06 79 MET A N 1
ATOM 627 C CA . MET A 1 79 ? -6.102 -6.691 23.641 1 86.06 79 MET A CA 1
ATOM 628 C C . MET A 1 79 ? -6.301 -7.543 22.391 1 86.06 79 MET A C 1
ATOM 630 O O . MET A 1 79 ? -6.973 -8.578 22.438 1 86.06 79 MET A O 1
ATOM 634 N N . LEU A 1 80 ? -5.688 -7.125 21.281 1 81.12 80 LEU A N 1
ATOM 635 C CA . LEU A 1 80 ? -5.812 -7.867 20.031 1 81.12 80 LEU A CA 1
ATOM 636 C C . LEU A 1 80 ? -5.105 -9.211 20.125 1 81.12 80 LEU A C 1
ATOM 638 O O . LEU A 1 80 ? -5.59 -10.211 19.594 1 81.12 80 LEU A O 1
ATOM 642 N N . ALA A 1 81 ? -3.945 -9.18 20.719 1 73.94 81 ALA A N 1
ATOM 643 C CA . ALA A 1 81 ? -3.201 -10.422 20.875 1 73.94 81 ALA A CA 1
ATOM 644 C C . ALA A 1 81 ? -4.012 -11.453 21.672 1 73.94 81 ALA A C 1
ATOM 646 O O . ALA A 1 81 ? -3.984 -12.641 21.359 1 73.94 81 ALA A O 1
ATOM 647 N N . LYS A 1 82 ? -4.664 -11.039 22.688 1 73.69 82 LYS A N 1
ATOM 648 C CA . LYS A 1 82 ? -5.508 -11.914 23.5 1 73.69 82 LYS A CA 1
ATOM 649 C C . LYS A 1 82 ? -6.676 -12.461 22.672 1 73.69 82 LYS A C 1
ATOM 651 O O . LYS A 1 82 ? -7.055 -13.625 22.828 1 73.69 82 LYS A O 1
ATOM 656 N N . ARG A 1 83 ? -7.148 -11.641 21.812 1 72.31 83 ARG A N 1
ATOM 657 C CA . ARG A 1 83 ? -8.273 -12.039 20.969 1 72.31 83 ARG A CA 1
ATOM 658 C C . ARG A 1 83 ? -7.832 -13.047 19.922 1 72.31 83 ARG A C 1
ATOM 660 O O . ARG A 1 83 ? -8.60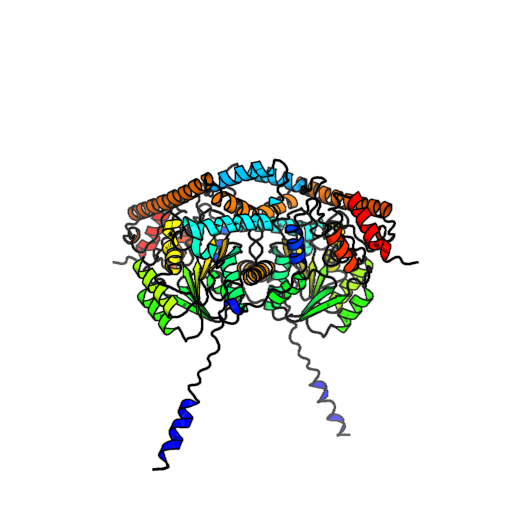2 -13.945 19.547 1 72.31 83 ARG A O 1
ATOM 667 N N . ASP A 1 84 ? -6.602 -12.797 19.344 1 68.5 84 ASP A N 1
ATOM 668 C CA . ASP A 1 84 ? -6.098 -13.648 18.281 1 68.5 84 ASP A CA 1
ATOM 669 C C . ASP A 1 84 ? -5.723 -15.031 18.812 1 68.5 84 ASP A C 1
ATOM 671 O O . ASP A 1 84 ? -5.73 -16 18.047 1 68.5 84 ASP A O 1
ATOM 675 N N . ASN A 1 85 ? -5.102 -15.203 20 1 59.25 85 ASN A N 1
ATOM 676 C CA . ASN A 1 85 ? -4.707 -16.469 20.578 1 59.25 85 ASN A CA 1
ATOM 677 C C . ASN A 1 85 ? -5.918 -17.312 20.969 1 59.25 85 ASN A C 1
ATOM 679 O O . ASN A 1 85 ? -5.785 -18.5 21.281 1 59.25 85 ASN A O 1
ATOM 683 N N . ASN A 1 86 ? -7.082 -16.922 21.016 1 50.94 86 ASN A N 1
ATOM 684 C CA . ASN A 1 86 ? -8.219 -17.719 21.469 1 50.94 86 ASN A CA 1
ATOM 685 C C . ASN A 1 86 ? -9.383 -17.641 20.469 1 50.94 86 ASN A C 1
ATOM 687 O O . ASN A 1 86 ? -10.125 -16.656 20.469 1 50.94 86 ASN A O 1
ATOM 691 N N . PRO A 1 87 ? -9.961 -18.797 20 1 46.97 87 PRO A N 1
ATOM 692 C CA . PRO A 1 87 ? -9.758 -19.547 18.766 1 46.97 87 PRO A CA 1
ATOM 693 C C . PRO A 1 87 ? -9.297 -18.672 17.609 1 46.97 87 PRO A C 1
ATOM 695 O O . PRO A 1 87 ? -9.602 -17.469 17.578 1 46.97 87 PRO A O 1
ATOM 698 N N . PRO A 1 88 ? -8.242 -19.016 16.797 1 45.22 88 PRO A N 1
ATOM 699 C CA . PRO A 1 88 ? -7.77 -18.297 15.617 1 45.22 88 PRO A CA 1
ATOM 700 C C . PRO A 1 88 ? -8.906 -17.859 14.703 1 45.22 88 PRO A C 1
ATOM 702 O O . PRO A 1 88 ? -8.719 -17.719 13.492 1 45.22 88 PRO A O 1
ATOM 705 N N . ASN A 1 89 ? -10.117 -18.062 15.188 1 41.31 89 ASN A N 1
ATOM 706 C CA . ASN A 1 89 ? -11.242 -17.891 14.266 1 41.31 89 ASN A CA 1
ATOM 707 C C . ASN A 1 89 ? -11.133 -16.578 13.492 1 41.31 89 ASN A C 1
ATOM 709 O O . ASN A 1 89 ? -11.953 -16.297 12.617 1 41.31 89 ASN A O 1
ATOM 713 N N . ASP A 1 90 ? -10.734 -15.547 14.117 1 43.91 90 ASP A N 1
ATOM 714 C CA . ASP A 1 90 ? -11.203 -14.297 13.523 1 43.91 90 ASP A CA 1
ATOM 715 C C . ASP A 1 90 ? -10.516 -14.031 12.188 1 43.91 90 ASP A C 1
ATOM 717 O O . ASP A 1 90 ? -9.289 -13.898 12.133 1 43.91 90 ASP A O 1
ATOM 721 N N . LEU A 1 91 ? -11.203 -14.773 11.25 1 46.41 91 LEU A N 1
ATOM 722 C CA . LEU 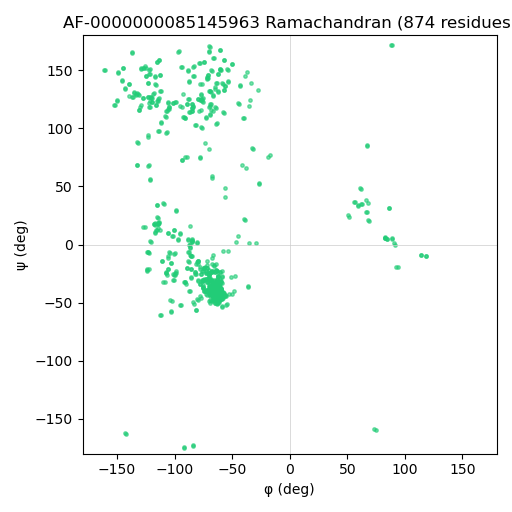A 1 91 ? -11.031 -14.328 9.875 1 46.41 91 LEU A CA 1
ATOM 723 C C . LEU A 1 91 ? -10.773 -12.82 9.828 1 46.41 91 LEU A C 1
ATOM 725 O O . LEU A 1 91 ? -10.945 -12.195 8.773 1 46.41 91 LEU A O 1
ATOM 729 N N . SER A 1 92 ? -10.734 -12.297 11.039 1 45.72 92 SER A N 1
ATOM 730 C CA . SER A 1 92 ? -10.656 -10.844 11.18 1 45.72 92 SER A CA 1
ATOM 731 C C . SER A 1 92 ? -9.484 -10.273 10.391 1 45.72 92 SER A C 1
ATOM 733 O O . SER A 1 92 ? -9.344 -9.055 10.266 1 45.72 92 SER A O 1
ATOM 735 N N . TYR A 1 93 ? -8.766 -11.359 9.883 1 52.31 93 TYR A N 1
ATOM 736 C CA . TYR A 1 93 ? -7.676 -10.859 9.047 1 52.31 93 TYR A CA 1
ATOM 737 C C . TYR A 1 93 ? -8.164 -10.594 7.621 1 52.31 93 TYR A C 1
ATOM 739 O O . TYR A 1 93 ? -7.414 -10.07 6.793 1 52.31 93 TYR A O 1
ATOM 747 N N . LEU A 1 94 ? -9.508 -10.867 7.598 1 56.72 94 LEU A N 1
ATOM 748 C CA . LEU A 1 94 ? -9.961 -10.641 6.23 1 56.72 94 LEU A CA 1
ATOM 749 C C . LEU A 1 94 ? -10.133 -9.148 5.957 1 56.72 94 LEU A C 1
ATOM 751 O O . LEU A 1 94 ? -10.797 -8.445 6.723 1 56.72 94 LEU A O 1
ATOM 755 N N . PRO A 1 95 ? -9.531 -8.734 5.051 1 61.12 95 PRO A N 1
ATOM 756 C CA . PRO A 1 95 ? -9.469 -7.309 4.719 1 61.12 95 PRO A CA 1
ATOM 757 C C . PRO A 1 95 ? -10.836 -6.637 4.715 1 61.12 95 PRO A C 1
ATOM 759 O O . PRO A 1 95 ? -10.977 -5.516 5.207 1 61.12 95 PRO A O 1
ATOM 762 N N . ASP A 1 96 ? -11.914 -7.434 4.449 1 64.62 96 ASP A N 1
ATOM 763 C CA . ASP A 1 96 ? -13.195 -6.758 4.277 1 64.62 96 ASP A CA 1
ATOM 764 C C . ASP A 1 96 ? -13.789 -6.359 5.625 1 64.62 96 ASP A C 1
ATOM 766 O O . ASP A 1 96 ? -14.312 -5.254 5.773 1 64.62 96 ASP A O 1
ATOM 770 N N . ARG A 1 97 ? -13.719 -7.301 6.559 1 62.97 97 ARG A N 1
ATOM 771 C CA . ARG A 1 97 ? -14.266 -6.98 7.875 1 62.97 97 ARG A CA 1
ATOM 772 C C . ARG A 1 97 ? -13.469 -5.859 8.539 1 62.97 97 ARG A C 1
ATOM 774 O O . ARG A 1 97 ? -14.047 -4.945 9.125 1 62.97 97 ARG A O 1
ATOM 781 N N . VAL A 1 98 ? -12.211 -5.961 8.461 1 69.06 98 VAL A N 1
ATOM 782 C CA . VAL A 1 98 ? -11.336 -4.957 9.055 1 69.06 98 VAL A CA 1
ATOM 783 C C . VAL A 1 98 ? -11.625 -3.588 8.453 1 69.06 98 VAL A C 1
ATOM 785 O O . VAL A 1 98 ? -11.719 -2.59 9.172 1 69.06 98 VAL A O 1
ATOM 788 N N . THR A 1 99 ? -11.953 -3.707 7.289 1 77.5 99 THR A N 1
ATOM 789 C CA . THR A 1 99 ? -12.195 -2.459 6.574 1 77.5 99 THR A CA 1
ATOM 790 C C . THR A 1 99 ? -13.531 -1.85 6.996 1 77.5 99 THR A C 1
ATOM 792 O O . THR A 1 99 ? -13.641 -0.631 7.148 1 77.5 99 THR A O 1
ATOM 795 N N . THR A 1 100 ? -14.492 -2.727 7.211 1 84.88 100 THR A N 1
ATOM 796 C CA . THR A 1 100 ? -15.812 -2.225 7.598 1 84.88 100 THR A CA 1
ATOM 797 C C . THR A 1 100 ? -15.75 -1.556 8.969 1 84.88 100 THR A C 1
ATOM 799 O O . THR A 1 100 ? -16.266 -0.451 9.148 1 84.88 100 THR A O 1
ATOM 802 N N . ASP A 1 101 ? -15.133 -2.211 9.914 1 88.81 101 ASP A N 1
ATOM 803 C CA . ASP A 1 101 ? -15.016 -1.658 11.258 1 88.81 101 ASP A CA 1
ATOM 804 C C . ASP A 1 101 ? -14.211 -0.361 11.242 1 88.81 101 ASP A C 1
ATOM 806 O O . ASP A 1 101 ? -14.531 0.582 11.969 1 88.81 101 ASP A O 1
ATOM 810 N N . LEU A 1 102 ? -13.219 -0.354 10.523 1 92.75 102 LEU A N 1
ATOM 811 C CA . LEU A 1 102 ? -12.383 0.837 10.398 1 92.75 102 LEU A CA 1
ATOM 812 C C . LEU A 1 102 ? -13.188 2.01 9.844 1 92.75 102 LEU A C 1
ATOM 814 O O . LEU A 1 102 ? -13.102 3.127 10.367 1 92.75 102 LEU A O 1
ATOM 818 N N . LYS A 1 103 ? -14.023 1.72 8.812 1 94.81 103 LYS A N 1
ATOM 819 C CA . LYS A 1 103 ? -14.867 2.754 8.227 1 94.81 103 LYS A CA 1
ATOM 820 C C . LYS A 1 103 ? -15.828 3.334 9.258 1 94.81 103 LYS A C 1
ATOM 822 O O . LYS A 1 103 ? -15.977 4.555 9.359 1 94.81 103 LYS A O 1
ATOM 827 N N . ILE A 1 104 ? -16.375 2.471 10.023 1 94.62 104 ILE A N 1
ATOM 828 C CA . ILE A 1 104 ? -17.344 2.895 11.031 1 94.62 104 ILE A CA 1
ATOM 829 C C . ILE A 1 104 ? -16.641 3.795 12.055 1 94.62 104 ILE A C 1
ATOM 831 O O . ILE A 1 104 ? -17.188 4.836 12.438 1 94.62 104 ILE A O 1
ATOM 835 N N . GLY A 1 105 ? -15.484 3.387 12.492 1 95.81 105 GLY A N 1
ATOM 836 C CA . GLY A 1 105 ? -14.727 4.172 13.453 1 95.81 105 GLY A CA 1
ATOM 837 C C . GLY A 1 105 ? -14.367 5.555 12.953 1 95.81 105 GLY A C 1
ATOM 838 O O . GLY A 1 105 ? -14.516 6.543 13.672 1 95.81 105 GLY A O 1
ATOM 839 N N . ILE A 1 106 ? -13.969 5.648 11.711 1 96.69 106 ILE A N 1
ATOM 840 C CA . ILE A 1 106 ? -13.516 6.914 11.141 1 96.69 106 ILE A CA 1
ATOM 841 C C . ILE A 1 106 ? -14.711 7.824 10.883 1 96.69 106 ILE A C 1
ATOM 843 O O . ILE A 1 106 ? -14.648 9.031 11.141 1 96.69 106 ILE A O 1
ATOM 847 N N . ILE A 1 107 ? -15.781 7.246 10.414 1 96.81 107 ILE A N 1
ATOM 848 C CA . ILE A 1 107 ? -17.016 8 10.211 1 96.81 107 ILE A CA 1
ATOM 849 C C . ILE A 1 107 ? -17.469 8.602 11.539 1 96.81 107 ILE A C 1
ATOM 851 O O . ILE A 1 107 ? -17.875 9.766 11.594 1 96.81 107 ILE A O 1
ATOM 855 N N . GLY A 1 108 ? -17.406 7.777 12.555 1 96.56 108 GLY A N 1
ATOM 856 C CA . GLY A 1 108 ? -17.75 8.273 13.875 1 96.56 108 GLY A CA 1
ATOM 857 C C . GLY A 1 108 ? -16.875 9.438 14.32 1 96.56 108 GLY A C 1
ATOM 858 O O . GLY A 1 108 ? -17.391 10.422 14.859 1 96.56 108 GLY A O 1
ATOM 859 N N . LEU A 1 109 ? -15.648 9.375 14.094 1 96.94 109 LEU A N 1
ATOM 860 C CA . LEU A 1 109 ? -14.703 10.422 14.477 1 96.94 109 LEU A CA 1
ATOM 861 C C . LEU A 1 109 ? -15.008 11.719 13.727 1 96.94 109 LEU A C 1
ATOM 863 O O . LEU A 1 109 ? -15.055 12.789 14.328 1 96.94 109 LEU A O 1
ATOM 867 N N . ILE A 1 110 ? -15.266 11.602 12.391 1 96.38 110 ILE A N 1
ATOM 868 C CA . ILE A 1 110 ? -15.375 12.773 11.531 1 96.38 110 ILE A CA 1
ATOM 869 C C . ILE A 1 110 ? -16.766 13.391 11.68 1 96.38 110 ILE A C 1
ATOM 871 O O . ILE A 1 110 ? -16.891 14.586 11.961 1 96.38 110 ILE A O 1
ATOM 875 N N . PHE A 1 111 ? -17.781 12.586 11.633 1 97.19 111 PHE A N 1
ATOM 876 C CA . PHE A 1 111 ? -19.109 13.141 11.391 1 97.19 111 PHE A CA 1
ATOM 877 C C . PHE A 1 111 ? -19.938 13.141 12.664 1 97.19 111 PHE A C 1
ATOM 879 O O . PHE A 1 111 ? -21 13.773 12.727 1 97.19 111 PHE A O 1
ATOM 886 N N . LYS A 1 112 ? -19.453 12.469 13.664 1 96.12 112 LYS A N 1
ATOM 887 C CA . LYS A 1 112 ? -20.172 12.492 14.938 1 96.12 112 LYS A CA 1
ATOM 888 C C . LYS A 1 112 ? -19.375 13.234 16 1 96.12 112 LYS A C 1
ATOM 890 O O . LYS A 1 112 ? -19.766 14.328 16.422 1 96.12 112 LYS A O 1
ATOM 895 N N . ASP A 1 113 ? -18.203 12.797 16.344 1 95.62 113 ASP A N 1
ATOM 896 C CA . ASP A 1 113 ? -17.406 13.406 17.406 1 95.62 113 ASP A CA 1
ATOM 897 C C . ASP A 1 113 ? -16.922 14.805 17 1 95.62 113 ASP A C 1
ATOM 899 O O . ASP A 1 113 ? -17.016 15.742 17.781 1 95.62 113 ASP A O 1
ATOM 903 N N . SER A 1 114 ? -16.5 14.945 15.758 1 95.25 114 SER A N 1
ATOM 904 C CA . SER A 1 114 ? -15.852 16.172 15.312 1 95.25 114 SER A CA 1
ATOM 905 C C . SER A 1 114 ? -16.875 17.156 14.719 1 95.25 114 SER A C 1
ATOM 907 O O . SER A 1 114 ? -16.672 18.375 14.789 1 95.25 114 SER A O 1
ATOM 909 N N . CYS A 1 115 ? -17.906 16.594 14.109 1 95.25 115 CYS A N 1
ATOM 910 C CA . CYS A 1 115 ? -18.891 17.438 13.445 1 95.25 115 CYS A CA 1
ATOM 911 C C . CYS A 1 115 ? -20.312 17.016 13.828 1 95.25 115 CYS A C 1
ATOM 913 O O . CYS A 1 115 ? -21.125 16.719 12.961 1 95.25 115 CYS A O 1
ATOM 915 N N . PRO A 1 116 ? -20.688 17.219 15.055 1 94.81 116 PRO A N 1
ATOM 916 C CA . PRO A 1 116 ? -21.969 16.688 15.539 1 94.81 116 PRO A CA 1
ATOM 917 C C . PRO A 1 116 ? -23.172 17.438 14.977 1 94.81 116 PRO A C 1
ATOM 919 O O . PRO A 1 116 ? -24.266 16.875 14.867 1 94.81 116 PRO A O 1
ATOM 922 N N . ASN A 1 117 ? -23.062 18.641 14.586 1 93.94 117 ASN A N 1
ATOM 923 C CA . ASN A 1 117 ? -24.203 19.469 14.18 1 93.94 117 ASN A CA 1
ATOM 924 C C . ASN A 1 117 ? -24.641 19.141 12.75 1 93.94 117 ASN A C 1
ATOM 926 O O . ASN A 1 117 ? -25.828 19.25 12.43 1 93.94 117 ASN A O 1
ATOM 930 N N . TYR A 1 118 ? -23.688 18.734 11.922 1 91.75 118 TYR A N 1
ATOM 931 C CA . TYR A 1 118 ? -24.016 18.578 10.516 1 91.75 118 TYR A CA 1
ATOM 932 C C . TYR A 1 118 ? -23.703 17.156 10.039 1 91.75 118 TYR A C 1
ATOM 934 O O . TYR A 1 118 ? -24.312 16.672 9.078 1 91.75 118 TYR A O 1
ATOM 942 N N . GLY A 1 119 ? -22.859 16.484 10.75 1 94.56 119 GLY A N 1
ATOM 943 C CA . GLY A 1 119 ? -22.375 15.18 10.344 1 94.56 119 GLY A CA 1
ATOM 944 C C . GLY A 1 119 ? -23.469 14.133 10.273 1 94.56 119 GLY A C 1
ATOM 945 O O . GLY A 1 119 ? -23.656 13.492 9.234 1 94.56 119 GLY A O 1
ATOM 946 N N . PRO A 1 120 ? -24.234 14.008 11.289 1 95.31 120 PRO A N 1
ATOM 947 C CA . PRO A 1 120 ? -25.266 12.961 11.312 1 95.31 120 PRO A CA 1
ATOM 948 C C . PRO A 1 120 ? -26.281 13.102 10.18 1 95.31 120 PRO A C 1
ATOM 950 O O . PRO A 1 120 ? -26.719 12.094 9.617 1 95.31 120 PRO A O 1
ATOM 953 N N . ALA A 1 121 ? -26.656 14.281 9.797 1 94 121 ALA A N 1
ATOM 954 C CA . ALA A 1 121 ? -27.609 14.5 8.711 1 94 121 ALA A CA 1
ATOM 955 C C . ALA A 1 121 ? -27.047 14.008 7.379 1 94 121 ALA A C 1
ATOM 957 O O . ALA A 1 121 ? -27.781 13.477 6.543 1 94 121 ALA A O 1
ATOM 958 N N . LEU A 1 122 ? -25.766 14.242 7.188 1 94.62 122 LEU A N 1
ATOM 959 C CA . LEU A 1 122 ? -25.109 13.789 5.965 1 94.62 122 LEU A CA 1
ATOM 960 C C . LEU A 1 122 ? -25.109 12.266 5.879 1 94.62 122 LEU A C 1
ATOM 962 O O . LEU A 1 122 ? -25.297 11.703 4.801 1 94.62 122 LEU A O 1
ATOM 966 N N . LEU A 1 123 ? -24.906 11.602 7.031 1 94.62 123 LEU A N 1
ATOM 967 C CA . LEU A 1 123 ? -24.906 10.148 7.09 1 94.62 123 LEU A CA 1
ATOM 968 C C . LEU A 1 123 ? -26.281 9.586 6.805 1 94.62 123 LEU A C 1
ATOM 970 O O . LEU A 1 123 ? -26.422 8.617 6.055 1 94.62 123 LEU A O 1
ATOM 974 N N . LEU A 1 124 ? -27.297 10.227 7.281 1 92.69 124 LEU A N 1
ATOM 975 C CA . LEU A 1 124 ? -28.672 9.781 7.086 1 92.69 124 LEU A CA 1
ATOM 976 C C . LEU A 1 124 ? -29.078 9.914 5.625 1 92.69 124 LEU A C 1
ATOM 978 O O . LEU A 1 124 ? -29.828 9.078 5.109 1 92.69 124 LEU A O 1
ATOM 982 N N . LYS A 1 125 ? -28.609 10.906 4.996 1 93 125 LYS A N 1
ATOM 983 C CA . LYS A 1 125 ? -28.969 11.18 3.609 1 93 125 LYS A CA 1
ATOM 984 C C . LYS A 1 125 ? -28.062 10.43 2.643 1 93 125 LYS A C 1
ATOM 986 O O . LYS A 1 125 ? -28.109 10.656 1.432 1 93 125 LYS A O 1
ATOM 991 N N . LYS A 1 126 ? -27.094 9.641 3.15 1 92.44 126 LYS A N 1
ATOM 992 C CA . LYS A 1 126 ? -26.188 8.812 2.355 1 92.44 126 LYS A CA 1
ATOM 993 C C . LYS A 1 126 ? -25.359 9.672 1.413 1 92.44 126 LYS A C 1
ATOM 995 O O . LYS A 1 126 ? -25.25 9.375 0.22 1 92.44 126 LYS A O 1
ATOM 1000 N N . ARG A 1 127 ? -24.812 10.688 2.002 1 94.12 127 ARG A N 1
ATOM 1001 C CA . ARG A 1 127 ? -24.016 11.625 1.22 1 94.12 127 ARG A CA 1
ATOM 1002 C C . ARG A 1 127 ? -22.531 11.445 1.495 1 94.12 127 ARG A C 1
ATOM 1004 O O . ARG A 1 127 ? -21.719 12.266 1.069 1 94.12 127 ARG A O 1
ATOM 1011 N N . VAL A 1 128 ? -22.219 10.375 2.203 1 95.94 128 VAL A N 1
ATOM 1012 C CA . VAL A 1 128 ? -20.828 10.172 2.582 1 95.94 128 VAL A CA 1
ATOM 1013 C C . VAL A 1 128 ? -20.328 8.836 2.02 1 95.94 128 VAL A C 1
ATOM 1015 O O . VAL A 1 128 ? -21 7.812 2.156 1 95.94 128 VAL A O 1
ATOM 1018 N N . VAL A 1 129 ? -19.203 8.914 1.3 1 95.5 129 VAL A N 1
ATOM 1019 C CA . VAL A 1 129 ? -18.484 7.723 0.882 1 95.5 129 VAL A CA 1
ATOM 1020 C C . VAL A 1 129 ? -17.094 7.711 1.521 1 95.5 129 VAL A C 1
ATOM 1022 O O . VAL A 1 129 ? -16.453 8.758 1.644 1 95.5 129 VAL A O 1
ATOM 1025 N N . ILE A 1 130 ? -16.672 6.539 1.998 1 95.88 130 ILE A N 1
ATOM 1026 C CA . ILE A 1 130 ? -15.383 6.441 2.666 1 95.88 130 ILE A CA 1
ATOM 1027 C C . ILE A 1 130 ? -14.688 5.148 2.252 1 95.88 130 ILE A C 1
ATOM 1029 O O . ILE A 1 130 ? -15.328 4.105 2.119 1 95.88 130 ILE A O 1
ATOM 1033 N N . GLU A 1 131 ? -13.391 5.219 1.996 1 92.81 131 GLU A N 1
ATOM 1034 C CA . GLU A 1 131 ? -12.531 4.051 1.802 1 92.81 131 GLU A CA 1
ATOM 1035 C C . GLU A 1 131 ? -11.219 4.195 2.568 1 92.81 131 GLU A C 1
ATOM 1037 O O . GLU A 1 131 ? -10.609 5.266 2.57 1 92.81 131 GLU A O 1
ATOM 1042 N N . PRO A 1 132 ? -10.891 3.127 3.314 1 91.88 132 PRO A N 1
ATOM 1043 C CA . PRO A 1 132 ? -9.578 3.156 3.977 1 91.88 132 PRO A CA 1
ATOM 1044 C C . PRO A 1 132 ? -8.422 3.213 2.988 1 91.88 132 PRO A C 1
ATOM 1046 O O . PRO A 1 132 ? -8.516 2.666 1.886 1 91.88 132 PRO A O 1
ATOM 1049 N N . THR A 1 133 ? -7.375 3.879 3.387 1 89.44 133 THR A N 1
ATOM 1050 C CA . THR A 1 133 ? -6.191 4.055 2.549 1 89.44 133 THR A CA 1
ATOM 1051 C C . THR A 1 133 ? -4.918 3.857 3.365 1 89.44 133 THR A C 1
ATOM 1053 O O . THR A 1 133 ? -4.965 3.811 4.598 1 89.44 133 THR A O 1
ATOM 1056 N N . ASP A 1 134 ? -3.844 3.701 2.699 1 86.06 134 ASP A N 1
ATOM 1057 C CA . ASP A 1 134 ? -2.535 3.66 3.344 1 86.06 134 ASP A CA 1
ATOM 1058 C C . ASP A 1 134 ? -2.061 5.066 3.711 1 86.06 134 ASP A C 1
ATOM 1060 O O . ASP A 1 134 ? -1.185 5.625 3.045 1 86.06 134 ASP A O 1
ATOM 1064 N N . GLY A 1 135 ? -2.633 5.574 4.715 1 88.44 135 GLY A N 1
ATOM 1065 C CA . GLY A 1 135 ? -2.266 6.895 5.203 1 88.44 135 GLY A CA 1
ATOM 1066 C C . GLY A 1 135 ? -2.764 8.016 4.316 1 88.44 135 GLY A C 1
ATOM 1067 O O . GLY A 1 135 ? -3.727 7.844 3.566 1 88.44 135 GLY A O 1
ATOM 1068 N N . VAL A 1 136 ? -2.09 9.148 4.473 1 90.62 136 VAL A N 1
ATOM 1069 C CA . VAL A 1 136 ? -2.527 10.344 3.752 1 90.62 136 VAL A CA 1
ATOM 1070 C C . VAL A 1 136 ? -2.064 10.266 2.299 1 90.62 136 VAL A C 1
ATOM 1072 O O . VAL A 1 136 ? -2.756 10.742 1.396 1 90.62 136 VAL A O 1
ATOM 1075 N N . THR A 1 137 ? -0.916 9.68 2.096 1 86.69 137 THR A N 1
ATOM 1076 C CA . THR A 1 137 ? -0.438 9.547 0.725 1 86.69 137 THR A CA 1
ATOM 1077 C C . THR A 1 137 ? -1.422 8.734 -0.111 1 86.69 137 THR A C 1
ATOM 1079 O O . THR A 1 137 ? -1.749 9.109 -1.238 1 86.69 137 THR A O 1
ATOM 1082 N N . GLY A 1 138 ? -1.85 7.602 0.498 1 87.5 138 GLY A N 1
ATOM 1083 C CA . GLY A 1 138 ? -2.861 6.816 -0.188 1 87.5 138 GLY A CA 1
ATOM 1084 C C . GLY A 1 138 ? -4.16 7.566 -0.404 1 87.5 138 GLY A C 1
ATOM 1085 O O . GLY A 1 138 ? -4.812 7.406 -1.438 1 87.5 138 GLY A O 1
ATOM 1086 N N . ALA A 1 139 ? -4.566 8.32 0.548 1 92.44 139 ALA A N 1
ATOM 1087 C CA . ALA A 1 139 ? -5.793 9.102 0.445 1 92.44 139 ALA A CA 1
ATOM 1088 C C . ALA A 1 139 ? -5.699 10.133 -0.68 1 92.44 139 ALA A C 1
ATOM 1090 O O . ALA A 1 139 ? -6.621 10.258 -1.492 1 92.44 139 ALA A O 1
ATOM 1091 N N . LEU A 1 140 ? -4.586 10.828 -0.746 1 92.25 140 LEU A N 1
ATOM 1092 C CA . LEU A 1 140 ? -4.371 11.836 -1.779 1 92.25 140 LEU A CA 1
ATOM 1093 C C . LEU A 1 140 ? -4.289 11.188 -3.158 1 92.25 140 LEU A C 1
ATOM 1095 O O . LEU A 1 140 ? -4.816 11.727 -4.133 1 92.25 140 LEU A O 1
ATOM 1099 N N . ALA A 1 141 ? -3.621 10.07 -3.221 1 87.88 141 ALA A N 1
ATOM 1100 C CA . ALA A 1 141 ? -3.514 9.359 -4.488 1 87.88 141 ALA A CA 1
ATOM 1101 C C . ALA A 1 141 ? -4.887 8.93 -4.996 1 87.88 141 ALA A C 1
ATOM 1103 O O . ALA A 1 141 ? -5.191 9.07 -6.184 1 87.88 141 ALA A O 1
ATOM 1104 N N . THR A 1 142 ? -5.668 8.359 -4.113 1 88.62 142 THR A N 1
ATOM 1105 C CA . THR A 1 142 ? -7.012 7.914 -4.473 1 88.62 142 THR A CA 1
ATOM 1106 C C . THR A 1 142 ? -7.875 9.094 -4.91 1 88.62 142 THR A C 1
ATOM 1108 O O . THR A 1 142 ? -8.602 9.008 -5.902 1 88.62 142 THR A O 1
ATOM 1111 N N . ALA A 1 143 ? -7.781 10.156 -4.195 1 92.06 143 ALA A N 1
ATOM 1112 C CA . ALA A 1 143 ? -8.523 11.359 -4.555 1 92.06 143 ALA A CA 1
ATOM 1113 C C . ALA A 1 143 ? -8.102 11.875 -5.93 1 92.06 143 ALA A C 1
ATOM 1115 O O . ALA A 1 143 ? -8.945 12.188 -6.77 1 92.06 143 ALA A O 1
ATOM 1116 N N . ALA A 1 144 ? -6.797 11.969 -6.125 1 90.56 144 ALA A N 1
ATOM 1117 C CA . ALA A 1 144 ? -6.266 12.477 -7.387 1 90.56 144 ALA A CA 1
ATOM 1118 C C . ALA A 1 144 ? -6.719 11.617 -8.562 1 90.56 144 ALA A C 1
ATOM 1120 O O . ALA A 1 144 ? -7.156 12.133 -9.594 1 90.56 144 ALA A O 1
ATOM 1121 N N . LYS A 1 145 ? -6.613 10.344 -8.344 1 86 145 LYS A N 1
ATOM 1122 C CA . LYS A 1 145 ? -6.984 9.438 -9.43 1 86 145 LYS A CA 1
ATOM 1123 C C . LYS A 1 145 ? -8.484 9.516 -9.711 1 86 145 LYS A C 1
ATOM 1125 O O . LYS A 1 145 ? -8.898 9.508 -10.875 1 86 145 LYS A O 1
ATOM 1130 N N . LEU A 1 146 ? -9.266 9.523 -8.719 1 87.44 146 LEU A N 1
ATOM 1131 C CA . LEU A 1 146 ? -10.711 9.641 -8.883 1 87.44 146 LEU A CA 1
ATOM 1132 C C . LEU A 1 146 ? -11.07 10.914 -9.633 1 87.44 146 LEU A C 1
ATOM 1134 O O . LEU A 1 146 ? -11.93 10.906 -10.516 1 87.44 146 LEU A O 1
ATOM 1138 N N . LEU A 1 147 ? -10.438 11.969 -9.297 1 90.12 147 LEU A N 1
ATOM 1139 C CA . LEU A 1 147 ? -10.711 13.273 -9.891 1 90.12 147 LEU A CA 1
ATOM 1140 C C . LEU A 1 147 ? -10.266 13.312 -11.352 1 90.12 147 LEU A C 1
ATOM 1142 O O . LEU A 1 147 ? -10.945 13.906 -12.188 1 90.12 147 LEU A O 1
ATOM 1146 N N . THR A 1 148 ? -9.195 12.688 -11.625 1 85.88 148 THR A N 1
ATOM 1147 C CA . THR A 1 148 ? -8.711 12.688 -13 1 85.88 148 THR A CA 1
ATOM 1148 C C . THR A 1 148 ? -9.594 11.82 -13.891 1 85.88 148 THR A C 1
ATOM 1150 O O . THR A 1 148 ? -9.781 12.117 -15.07 1 85.88 148 THR A O 1
ATOM 1153 N N . LEU A 1 149 ? -10 10.75 -13.352 1 77.56 149 LEU A N 1
ATOM 1154 C CA . LEU A 1 149 ? -10.875 9.867 -14.109 1 77.56 149 LEU A CA 1
ATOM 1155 C C . LEU A 1 149 ? -12.195 10.57 -14.445 1 77.56 149 LEU A C 1
ATOM 1157 O O . LEU A 1 149 ? -12.836 10.25 -15.445 1 77.56 149 LEU A O 1
ATOM 1161 N N . SER A 1 150 ? -12.586 11.461 -13.695 1 74.88 150 SER A N 1
ATOM 1162 C CA . SER A 1 150 ? -13.82 12.203 -13.938 1 74.88 150 SER A CA 1
ATOM 1163 C C . SER A 1 150 ? -13.602 13.297 -14.977 1 74.88 150 SER A C 1
ATOM 1165 O O . SER A 1 150 ? -14.562 13.906 -15.453 1 74.88 150 SER A O 1
ATOM 1167 N N . SER A 1 151 ? -12.453 13.445 -15.523 1 66.88 151 SER A N 1
ATOM 1168 C CA . SER A 1 151 ? -12.023 14.352 -16.578 1 66.88 151 SER A CA 1
ATOM 1169 C C . SER A 1 151 ? -12.414 15.789 -16.266 1 66.88 151 SER A C 1
ATOM 1171 O O . SER A 1 151 ? -12.602 16.594 -17.172 1 66.88 151 SER A O 1
ATOM 1173 N N . LEU A 1 152 ? -12.578 16.047 -15.125 1 65.94 152 LEU A N 1
ATOM 1174 C CA . LEU A 1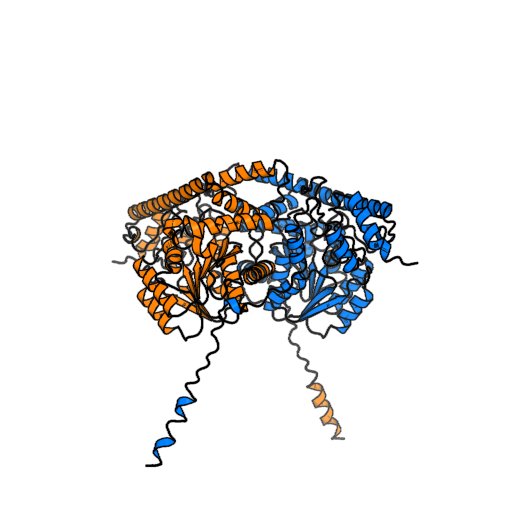 152 ? -13.094 17.391 -14.914 1 65.94 152 LEU A CA 1
ATOM 1175 C C . LEU A 1 152 ? -12.016 18.312 -14.344 1 65.94 152 LEU A C 1
ATOM 1177 O O . LEU A 1 152 ? -12.102 19.531 -14.477 1 65.94 152 LEU A O 1
ATOM 1181 N N . SER A 1 153 ? -11.047 17.719 -13.703 1 73.5 153 SER A N 1
ATOM 1182 C CA . SER A 1 153 ? -10.031 18.641 -13.219 1 73.5 153 SER A CA 1
ATOM 1183 C C . SER A 1 153 ? -8.641 18.031 -13.328 1 73.5 153 SER A C 1
ATOM 1185 O O . SER A 1 153 ? -8.445 16.844 -13.07 1 73.5 153 SER A O 1
ATOM 1187 N N . ASN A 1 154 ? -7.777 18.844 -13.82 1 86.88 154 ASN A N 1
ATOM 1188 C CA . ASN A 1 154 ? -6.375 18.453 -13.852 1 86.88 154 ASN A CA 1
ATOM 1189 C C . ASN A 1 154 ? -5.477 19.5 -13.211 1 86.88 154 ASN A C 1
ATOM 1191 O O . ASN A 1 154 ? -4.273 19.547 -13.469 1 86.88 154 ASN A O 1
ATOM 1195 N N . THR A 1 155 ? -6.184 20.453 -12.422 1 94.69 155 THR A N 1
ATOM 1196 C CA . THR A 1 155 ? -5.453 21.516 -11.75 1 94.69 155 THR A CA 1
ATOM 1197 C C . THR A 1 155 ? -5.617 21.406 -10.234 1 94.69 155 THR A C 1
ATOM 1199 O O . THR A 1 155 ? -6.73 21.25 -9.734 1 94.69 155 THR A O 1
ATOM 1202 N N . VAL A 1 156 ? -4.531 21.453 -9.523 1 97 156 VAL A N 1
ATOM 1203 C CA . VAL A 1 156 ? -4.582 21.438 -8.062 1 97 156 VAL A CA 1
ATOM 1204 C C . VAL A 1 156 ? -3.658 22.516 -7.512 1 97 156 VAL A C 1
ATOM 1206 O O . VAL A 1 156 ? -2.562 22.734 -8.031 1 97 156 VAL A O 1
ATOM 1209 N N . TRP A 1 157 ? -4.203 23.328 -6.602 1 97.69 157 TRP A N 1
ATOM 1210 C CA . TRP A 1 157 ? -3.416 24.281 -5.832 1 97.69 157 TRP A CA 1
ATOM 1211 C C . TRP A 1 157 ? -2.865 23.641 -4.562 1 97.69 157 TRP A C 1
ATOM 1213 O O . TRP A 1 157 ? -3.617 23.062 -3.775 1 97.69 157 TRP A O 1
ATOM 1223 N N . ILE A 1 158 ? -1.562 23.703 -4.371 1 97.31 158 ILE A N 1
ATOM 1224 C CA . ILE A 1 158 ? -0.908 23.156 -3.188 1 97.31 158 ILE A CA 1
ATOM 1225 C C . ILE A 1 158 ? -0.228 24.281 -2.406 1 97.31 158 ILE A C 1
ATOM 1227 O O . ILE A 1 158 ? 0.223 25.266 -2.992 1 97.31 158 ILE A O 1
ATOM 1231 N N . PRO A 1 159 ? -0.224 24.156 -1.089 1 96.88 159 PRO A N 1
ATOM 1232 C CA . PRO A 1 159 ? 0.435 25.203 -0.298 1 96.88 159 PRO A CA 1
ATOM 1233 C C . PRO A 1 159 ? 1.949 25.219 -0.492 1 96.88 159 PRO A C 1
ATOM 1235 O O . PRO A 1 159 ? 2.557 24.172 -0.735 1 96.88 159 PRO A O 1
ATOM 1238 N N . GLU A 1 160 ? 2.543 26.391 -0.359 1 94.38 160 GLU A N 1
ATOM 1239 C CA . GLU A 1 160 ? 3.988 26.578 -0.33 1 94.38 160 GLU A CA 1
ATOM 1240 C C . GLU A 1 160 ? 4.43 27.266 0.962 1 94.38 160 GLU A C 1
ATOM 1242 O O . GLU A 1 160 ? 3.971 28.359 1.277 1 94.38 160 GLU A O 1
ATOM 1247 N N . PRO A 1 161 ? 5.203 26.672 1.747 1 91.5 161 PRO A N 1
ATOM 1248 C CA . PRO A 1 161 ? 5.922 25.438 1.466 1 91.5 161 PRO A CA 1
ATOM 1249 C C . PRO A 1 161 ? 5.07 24.188 1.708 1 91.5 161 PRO A C 1
ATOM 1251 O O . PRO A 1 161 ? 4.059 24.25 2.41 1 91.5 161 PRO A O 1
ATOM 1254 N N . SER A 1 162 ? 5.363 23.109 1.042 1 90.5 162 SER A N 1
ATOM 1255 C CA . SER A 1 162 ? 4.777 21.781 1.232 1 90.5 162 SER A CA 1
ATOM 1256 C C . SER A 1 162 ? 5.805 20.688 0.993 1 90.5 162 SER A C 1
ATOM 1258 O O . SER A 1 162 ? 6.789 20.891 0.281 1 90.5 162 SER A O 1
ATOM 1260 N N . PRO A 1 163 ? 5.574 19.547 1.691 1 83.44 163 PRO A N 1
ATOM 1261 C CA . PRO A 1 163 ? 6.453 18.438 1.348 1 83.44 163 PRO A CA 1
ATOM 1262 C C . PRO A 1 163 ? 6.457 18.125 -0.148 1 83.44 163 PRO A C 1
ATOM 1264 O O . PRO A 1 163 ? 5.41 18.172 -0.797 1 83.44 163 PRO A O 1
ATOM 1267 N N . PRO A 1 164 ? 7.656 17.812 -0.699 1 77.44 164 PRO A N 1
ATOM 1268 C CA . PRO A 1 164 ? 7.766 17.547 -2.135 1 77.44 164 PRO A CA 1
ATOM 1269 C C . PRO A 1 164 ? 6.875 16.391 -2.59 1 77.44 164 PRO A C 1
ATOM 1271 O O . PRO A 1 164 ? 6.395 16.391 -3.727 1 77.44 164 PRO A O 1
ATOM 1274 N N . ASN A 1 165 ? 6.617 15.531 -1.745 1 79.25 165 ASN A N 1
ATOM 1275 C CA . ASN A 1 165 ? 5.812 14.367 -2.09 1 79.25 165 ASN A CA 1
ATOM 1276 C C . ASN A 1 165 ? 4.383 14.758 -2.451 1 79.25 165 ASN A C 1
ATOM 1278 O O . ASN A 1 165 ? 3.705 14.039 -3.191 1 79.25 165 ASN A O 1
ATOM 1282 N N . THR A 1 166 ? 4 15.836 -1.977 1 88.38 166 THR A N 1
ATOM 1283 C CA . THR A 1 166 ? 2.617 16.234 -2.207 1 88.38 166 THR A CA 1
ATOM 1284 C C . THR A 1 166 ? 2.363 16.469 -3.693 1 88.38 166 THR A C 1
ATOM 1286 O O . THR A 1 166 ? 1.415 15.922 -4.258 1 88.38 166 THR A O 1
ATOM 1289 N N . ALA A 1 167 ? 3.203 17.25 -4.32 1 89.38 167 ALA A N 1
ATOM 1290 C CA . ALA A 1 167 ? 3.049 17.516 -5.75 1 89.38 167 ALA A CA 1
ATOM 1291 C C . ALA A 1 167 ? 3.219 16.25 -6.566 1 89.38 167 ALA A C 1
ATOM 1293 O O . ALA A 1 167 ? 2.492 16.016 -7.535 1 89.38 167 ALA A O 1
ATOM 1294 N N . ASN A 1 168 ? 4.113 15.414 -6.156 1 83.38 168 ASN A N 1
ATOM 1295 C CA . ASN A 1 168 ? 4.422 14.188 -6.883 1 83.38 168 ASN A CA 1
ATOM 1296 C C . ASN A 1 168 ? 3.229 13.242 -6.91 1 83.38 168 ASN A C 1
ATOM 1298 O O . ASN A 1 168 ? 2.984 12.57 -7.918 1 83.38 168 ASN A O 1
ATOM 1302 N N . VAL A 1 169 ? 2.531 13.125 -5.836 1 86.5 169 VAL A N 1
ATOM 1303 C CA . VAL A 1 169 ? 1.382 12.234 -5.738 1 86.5 169 VAL A CA 1
ATOM 1304 C C . VAL A 1 169 ? 0.319 12.641 -6.754 1 86.5 169 VAL A C 1
ATOM 1306 O O . VAL A 1 169 ? -0.269 11.789 -7.426 1 86.5 169 VAL A O 1
ATOM 1309 N N . PHE A 1 170 ? 0.14 13.93 -6.887 1 89.94 170 PHE A N 1
ATOM 1310 C CA . PHE A 1 170 ? -0.86 14.406 -7.836 1 89.94 170 PHE A CA 1
ATOM 1311 C C . PHE A 1 170 ? -0.385 14.211 -9.273 1 89.94 170 PHE A C 1
ATOM 1313 O O . PHE A 1 170 ? -1.153 13.773 -10.133 1 89.94 170 PHE A O 1
ATOM 1320 N N . GLU A 1 171 ? 0.856 14.461 -9.508 1 85.5 171 GLU A N 1
ATOM 1321 C CA . GLU A 1 171 ? 1.406 14.344 -10.859 1 85.5 171 GLU A CA 1
ATOM 1322 C C . GLU A 1 171 ? 1.364 12.898 -11.352 1 85.5 171 GLU A C 1
ATOM 1324 O O . GLU A 1 171 ? 0.929 12.633 -12.469 1 85.5 171 GLU A O 1
ATOM 1329 N N . ILE A 1 172 ? 1.753 12.039 -10.523 1 77.56 172 ILE A N 1
ATOM 1330 C CA . ILE A 1 172 ? 1.842 10.641 -10.914 1 77.56 172 ILE A CA 1
ATOM 1331 C C . ILE A 1 172 ? 0.441 10.07 -11.141 1 77.56 172 ILE A C 1
ATOM 1333 O O . ILE A 1 172 ? 0.258 9.141 -11.93 1 77.56 172 ILE A O 1
ATOM 1337 N N . ASN A 1 173 ? -0.526 10.672 -10.523 1 81.69 173 ASN A N 1
ATOM 1338 C CA . ASN A 1 173 ? -1.894 10.172 -10.648 1 81.69 173 ASN A CA 1
ATOM 1339 C C . ASN A 1 173 ? -2.701 10.992 -11.648 1 81.69 173 ASN A C 1
ATOM 1341 O O . ASN A 1 173 ? -3.932 10.953 -11.641 1 81.69 173 ASN A O 1
ATOM 1345 N N . GLY A 1 174 ? -2.047 11.867 -12.469 1 81.19 174 GLY A N 1
ATOM 1346 C CA . GLY A 1 174 ? -2.699 12.352 -13.68 1 81.19 174 GLY A CA 1
ATOM 1347 C C . GLY A 1 174 ? -2.895 13.852 -13.688 1 81.19 174 GLY A C 1
ATOM 1348 O O . GLY A 1 174 ? -3.283 14.43 -14.703 1 81.19 174 GLY A O 1
ATOM 1349 N N . PHE A 1 175 ? -2.662 14.523 -12.594 1 90.5 175 PHE A N 1
ATOM 1350 C CA . PHE A 1 175 ? -2.752 15.984 -12.609 1 90.5 175 PHE A CA 1
ATOM 1351 C C . PHE A 1 175 ? -1.614 16.578 -13.422 1 90.5 175 PHE A C 1
ATOM 1353 O O . PHE A 1 175 ? -0.448 16.234 -13.219 1 90.5 175 PHE A O 1
ATOM 1360 N N . THR A 1 176 ? -1.991 17.484 -14.289 1 91.06 176 THR A N 1
ATOM 1361 C CA . THR A 1 176 ? -0.992 18.016 -15.203 1 91.06 176 THR A CA 1
ATOM 1362 C C . THR A 1 176 ? -0.687 19.484 -14.875 1 91.06 176 THR A C 1
ATOM 1364 O O . THR A 1 176 ? 0.298 20.031 -15.359 1 91.06 176 THR A O 1
ATOM 1367 N N . ASN A 1 177 ? -1.498 20.141 -14.078 1 94.56 177 ASN A N 1
ATOM 1368 C CA . ASN A 1 177 ? -1.314 21.531 -13.703 1 94.56 177 ASN A CA 1
ATOM 1369 C C . ASN A 1 177 ? -1.229 21.703 -12.188 1 94.56 177 ASN A C 1
ATOM 1371 O O . ASN A 1 177 ? -2.236 21.969 -11.531 1 94.56 177 ASN A O 1
ATOM 1375 N N . ILE A 1 178 ? -0.014 21.672 -11.758 1 95.31 178 ILE A N 1
ATOM 1376 C CA . ILE A 1 178 ? 0.238 21.875 -10.336 1 95.31 178 ILE A CA 1
ATOM 1377 C C . ILE A 1 178 ? 0.541 23.344 -10.062 1 95.31 178 ILE A C 1
ATOM 1379 O O . ILE A 1 178 ? 1.499 23.906 -10.609 1 95.31 178 ILE A O 1
ATOM 1383 N N . LYS A 1 179 ? -0.289 24 -9.258 1 96.62 179 LYS A N 1
ATOM 1384 C CA . LYS A 1 179 ? -0.106 25.391 -8.867 1 96.62 179 LYS A CA 1
ATOM 1385 C C . LYS A 1 179 ? 0.185 25.5 -7.371 1 96.62 179 LYS A C 1
ATOM 1387 O O . LYS A 1 179 ? -0.108 24.578 -6.605 1 96.62 179 LYS A O 1
ATOM 1392 N N . TYR A 1 180 ? 0.784 26.625 -7.059 1 96.75 180 TYR A N 1
ATOM 1393 C CA . TYR A 1 180 ? 1.133 26.859 -5.66 1 96.75 180 TYR A CA 1
ATOM 1394 C C . TYR A 1 180 ? 0.514 28.156 -5.145 1 96.75 180 TYR A C 1
ATOM 1396 O O . TYR A 1 180 ? 0.427 29.141 -5.875 1 96.75 180 TYR A O 1
ATOM 1404 N N . TYR A 1 181 ? 0.012 28.156 -3.965 1 97.5 181 TYR A N 1
ATOM 1405 C CA . TYR A 1 181 ? -0.365 29.391 -3.27 1 97.5 181 TYR A CA 1
ATOM 1406 C C . TYR A 1 181 ? 0.544 29.625 -2.07 1 97.5 181 TYR A C 1
ATOM 1408 O O . TYR A 1 181 ? 0.992 28.688 -1.417 1 97.5 181 TYR A O 1
ATOM 1416 N N . PRO A 1 182 ? 0.84 30.906 -1.769 1 97.06 182 PRO A N 1
ATOM 1417 C CA . PRO A 1 182 ? 1.702 31.203 -0.621 1 97.06 182 PRO A CA 1
ATOM 1418 C C . PRO A 1 182 ? 1 30.969 0.717 1 97.06 182 PRO A C 1
ATOM 1420 O O . PRO A 1 182 ? 0.095 31.734 1.078 1 97.06 182 PRO A O 1
ATOM 1423 N N . TYR A 1 183 ? 1.414 29.969 1.379 1 96.69 183 TYR A N 1
ATOM 1424 C CA . TYR A 1 183 ? 0.87 29.672 2.701 1 96.69 183 TYR A CA 1
ATOM 1425 C C . TYR A 1 183 ? 1.568 30.516 3.77 1 96.69 183 TYR A C 1
ATOM 1427 O O . TYR A 1 183 ? 0.912 31.109 4.621 1 96.69 183 TYR A O 1
ATOM 1435 N N . ALA A 1 184 ? 2.895 30.5 3.768 1 93.19 184 ALA A N 1
ATOM 1436 C CA . ALA A 1 184 ? 3.717 31.219 4.73 1 93.19 184 ALA A CA 1
ATOM 1437 C C . ALA A 1 184 ? 5.004 31.719 4.082 1 93.19 184 ALA A C 1
ATOM 1439 O O . ALA A 1 184 ? 5.59 31.047 3.238 1 93.19 184 ALA A O 1
ATOM 1440 N N . LYS A 1 185 ? 5.367 32.906 4.48 1 88.69 185 LYS A N 1
ATOM 1441 C CA . LYS A 1 185 ? 6.633 33.531 4.086 1 88.69 185 LYS A CA 1
ATOM 1442 C C . LYS A 1 185 ? 7.359 34.094 5.293 1 88.69 185 LYS A C 1
ATOM 1444 O O . LYS A 1 185 ? 6.758 34.812 6.102 1 88.69 185 LYS A O 1
ATOM 1449 N N . ASN A 1 186 ? 8.578 33.75 5.41 1 81.94 186 ASN A N 1
ATOM 1450 C CA . ASN A 1 186 ? 9.422 34.312 6.465 1 81.94 186 ASN A CA 1
ATOM 1451 C C . ASN A 1 186 ? 8.82 34.094 7.848 1 81.94 186 ASN A C 1
ATOM 1453 O O . ASN A 1 186 ? 8.758 35 8.656 1 81.94 186 ASN A O 1
ATOM 1457 N N . GLY A 1 187 ? 8.211 32.969 8 1 82.62 187 GLY A N 1
ATOM 1458 C CA . GLY A 1 187 ? 7.699 32.562 9.305 1 82.62 187 GLY A CA 1
ATOM 1459 C C . GLY A 1 187 ? 6.324 33.125 9.609 1 82.62 187 GLY A C 1
ATOM 1460 O O . GLY A 1 187 ? 5.797 32.938 10.703 1 82.62 187 GLY A O 1
ATOM 1461 N N . GLU A 1 188 ? 5.742 33.812 8.625 1 88.69 188 GLU A N 1
ATOM 1462 C CA . GLU A 1 188 ? 4.43 34.406 8.836 1 88.69 188 GLU A CA 1
ATOM 1463 C C . GLU A 1 188 ? 3.41 33.875 7.832 1 88.69 188 GLU A C 1
ATOM 1465 O O . GLU A 1 188 ? 3.74 33.625 6.668 1 88.69 188 GLU A O 1
ATOM 1470 N N . ILE A 1 189 ? 2.197 33.781 8.312 1 93.5 189 ILE A N 1
ATOM 1471 C CA . ILE A 1 189 ? 1.114 33.344 7.441 1 93.5 189 ILE A CA 1
ATOM 1472 C C . ILE A 1 189 ? 0.785 34.438 6.426 1 93.5 189 ILE A C 1
ATOM 1474 O O . ILE A 1 189 ? 0.834 35.625 6.746 1 93.5 189 ILE A O 1
ATOM 1478 N N . THR A 1 190 ? 0.452 34.094 5.195 1 95.56 190 THR A N 1
ATOM 1479 C CA . THR A 1 190 ? 0.203 35.062 4.129 1 95.56 190 THR A CA 1
ATOM 1480 C C . THR A 1 190 ? -1.211 34.906 3.576 1 95.56 190 THR A C 1
ATOM 1482 O O . THR A 1 190 ? -1.398 34.812 2.363 1 95.56 190 THR A O 1
ATOM 1485 N N . THR A 1 191 ? -2.215 35 4.438 1 96.62 191 THR A N 1
ATOM 1486 C CA . THR A 1 191 ? -3.592 34.688 4.059 1 96.62 191 THR A CA 1
ATOM 1487 C C . THR A 1 191 ? -4.062 35.656 2.953 1 96.62 191 THR A C 1
ATOM 1489 O O . THR A 1 191 ? -4.691 35.219 1.987 1 96.62 191 THR A O 1
ATOM 1492 N N . LYS A 1 192 ? -3.775 36.969 3.053 1 96.75 192 LYS A N 1
ATOM 1493 C CA . LYS A 1 192 ? -4.199 37.938 2.045 1 96.75 192 LYS A CA 1
ATOM 1494 C C . LYS A 1 192 ? -3.588 37.625 0.683 1 96.75 192 LYS A C 1
ATOM 1496 O O . LYS A 1 192 ? -4.293 37.594 -0.329 1 96.75 192 LYS A O 1
ATOM 1501 N N . GLU A 1 193 ? -2.342 37.375 0.712 1 97.5 193 GLU A N 1
ATOM 1502 C CA . GLU A 1 193 ? -1.651 37.031 -0.53 1 97.5 193 GLU A CA 1
ATOM 1503 C C . GLU A 1 193 ? -2.148 35.719 -1.098 1 97.5 193 GLU A C 1
ATOM 1505 O O . GLU A 1 193 ? -2.262 35.562 -2.314 1 97.5 193 GLU A O 1
ATOM 1510 N N . TRP A 1 194 ? -2.383 34.781 -0.223 1 97.56 194 TRP A N 1
ATOM 1511 C CA . TRP A 1 194 ? -2.951 33.5 -0.583 1 97.56 194 TRP A CA 1
ATOM 1512 C C . TRP A 1 194 ? -4.266 33.688 -1.34 1 97.56 194 TRP A C 1
ATOM 1514 O O . TRP A 1 194 ? -4.41 33.188 -2.461 1 97.56 194 TRP A O 1
ATOM 1524 N N . LEU A 1 195 ? -5.141 34.438 -0.812 1 97.94 195 LEU A N 1
ATOM 1525 C CA . LEU A 1 195 ? -6.469 34.594 -1.386 1 97.94 195 LEU A CA 1
ATOM 1526 C C . LEU A 1 195 ? -6.398 35.375 -2.705 1 97.94 195 LEU A C 1
ATOM 1528 O O . LEU A 1 195 ? -7.094 35.031 -3.664 1 97.94 195 LEU A O 1
ATOM 1532 N N . GLU A 1 196 ? -5.523 36.344 -2.771 1 97.62 196 GLU A N 1
ATOM 1533 C CA . GLU A 1 196 ? -5.328 37.062 -4.02 1 97.62 196 GLU A CA 1
ATOM 1534 C C . GLU A 1 196 ? -4.781 36.156 -5.113 1 97.62 196 GLU A C 1
ATOM 1536 O O . GLU A 1 196 ? -5.215 36.25 -6.266 1 97.62 196 GLU A O 1
ATOM 1541 N N . THR A 1 197 ? -3.883 35.344 -4.723 1 97.75 197 THR A N 1
ATOM 1542 C CA . THR A 1 197 ? -3.24 34.438 -5.668 1 97.75 197 THR A CA 1
ATOM 1543 C C . THR A 1 197 ? -4.262 33.469 -6.277 1 97.75 197 THR A C 1
ATOM 1545 O O . THR A 1 197 ? -4.297 33.281 -7.492 1 97.75 197 THR A O 1
ATOM 1548 N N . ILE A 1 198 ? -5.109 32.875 -5.473 1 96.69 198 ILE A N 1
ATOM 1549 C CA . ILE A 1 198 ? -6.039 31.891 -6 1 96.69 198 ILE A CA 1
ATOM 1550 C C . ILE A 1 198 ? -7.156 32.594 -6.773 1 96.69 198 ILE A C 1
ATOM 1552 O O . ILE A 1 198 ? -7.656 32.062 -7.77 1 96.69 198 ILE A O 1
ATOM 1556 N N . ARG A 1 199 ? -7.535 33.844 -6.414 1 96.5 199 ARG A N 1
ATOM 1557 C CA . ARG A 1 199 ? -8.531 34.594 -7.16 1 96.5 199 ARG A CA 1
ATOM 1558 C C . ARG A 1 199 ? -8.031 34.938 -8.562 1 96.5 199 ARG A C 1
ATOM 1560 O O . ARG A 1 199 ? -8.766 34.812 -9.539 1 96.5 199 ARG A O 1
ATOM 1567 N N . GLN A 1 200 ? -6.797 35.25 -8.609 1 95.81 200 GLN A N 1
ATOM 1568 C CA . GLN A 1 200 ? -6.199 35.625 -9.883 1 95.81 200 GLN A CA 1
ATOM 1569 C C . GLN A 1 200 ? -5.934 34.406 -10.758 1 95.81 200 GLN A C 1
ATOM 1571 O O . GLN A 1 200 ? -5.965 34.5 -11.984 1 95.81 200 GLN A O 1
ATOM 1576 N N . GLY A 1 201 ? -5.664 33.312 -10.078 1 93.44 201 GLY A N 1
ATOM 1577 C CA . GLY A 1 201 ? -5.297 32.125 -10.812 1 93.44 201 GLY A CA 1
ATOM 1578 C C . GLY A 1 201 ? -6.496 31.297 -11.25 1 93.44 201 GLY A C 1
ATOM 1579 O O . GLY A 1 201 ? -6.363 30.375 -12.055 1 93.44 201 GLY A O 1
ATOM 1580 N N . SER A 1 202 ? -7.605 31.688 -10.742 1 89 202 SER A N 1
ATOM 1581 C CA . SER A 1 202 ? -8.82 30.984 -11.141 1 89 202 SER A CA 1
ATOM 1582 C C . SER A 1 202 ? -9.266 31.406 -12.539 1 89 202 SER A C 1
ATOM 1584 O O . SER A 1 202 ? -9.273 32.594 -12.859 1 89 202 SER A O 1
ATOM 1586 N N . ASP A 1 203 ? -9.461 30.453 -13.477 1 86.88 203 ASP A N 1
ATOM 1587 C CA . ASP A 1 203 ? -9.805 30.75 -14.859 1 86.88 203 ASP A CA 1
ATOM 1588 C C . ASP A 1 203 ? -11.219 30.281 -15.188 1 86.88 203 ASP A C 1
ATOM 1590 O O . ASP A 1 203 ? -11.586 30.156 -16.359 1 86.88 203 ASP A O 1
ATOM 1594 N N . GLY A 1 204 ? -11.984 29.938 -14.211 1 83.88 204 GLY A N 1
ATOM 1595 C CA . GLY A 1 204 ? -13.344 29.484 -14.438 1 83.88 204 GLY A CA 1
ATOM 1596 C C . GLY A 1 204 ? -13.453 27.969 -14.547 1 83.88 204 GLY A C 1
ATOM 1597 O O . GLY A 1 204 ? -14.539 27.406 -14.383 1 83.88 204 GLY A O 1
ATOM 1598 N N . SER A 1 205 ? -12.336 27.391 -14.82 1 88.12 205 SER A N 1
ATOM 1599 C CA . SER A 1 205 ? -12.336 25.938 -14.844 1 88.12 205 SER A CA 1
ATOM 1600 C C . SER A 1 205 ? -12.391 25.359 -13.438 1 88.12 205 SER A C 1
ATOM 1602 O O . SER A 1 205 ? -12.109 26.047 -12.461 1 88.12 205 SER A O 1
ATOM 1604 N N . LEU A 1 206 ? -12.828 24.188 -13.32 1 90.81 206 LEU A N 1
ATOM 1605 C CA . LEU A 1 206 ? -12.852 23.5 -12.031 1 90.81 206 LEU A CA 1
ATOM 1606 C C . LEU A 1 206 ? -11.438 23.188 -11.555 1 90.81 206 LEU A C 1
ATOM 1608 O O . LEU A 1 206 ? -10.672 22.531 -12.258 1 90.81 206 LEU A O 1
ATOM 1612 N N . GLN A 1 207 ? -11.117 23.719 -10.398 1 94.38 207 GLN A N 1
ATOM 1613 C CA . GLN A 1 207 ? -9.797 23.516 -9.828 1 94.38 207 GLN A CA 1
ATOM 1614 C C . GLN A 1 207 ? -9.883 22.938 -8.422 1 94.38 207 GLN A C 1
ATOM 1616 O O . GLN A 1 207 ? -10.844 23.203 -7.691 1 94.38 207 GLN A O 1
ATOM 1621 N N . CYS A 1 208 ? -8.914 22.078 -8.117 1 96.38 208 CYS A N 1
ATOM 1622 C CA . CYS A 1 208 ? -8.812 21.531 -6.77 1 96.38 208 CYS A CA 1
ATOM 1623 C C . CYS A 1 208 ? -7.855 22.359 -5.914 1 96.38 208 CYS A C 1
ATOM 1625 O O . CYS A 1 208 ? -6.984 23.047 -6.445 1 96.38 208 CYS A O 1
ATOM 1627 N N . ILE A 1 209 ? -8.07 22.344 -4.617 1 97.56 209 ILE A N 1
ATOM 1628 C CA . ILE A 1 209 ? -7.141 23 -3.699 1 97.56 209 ILE A CA 1
ATOM 1629 C C . ILE A 1 209 ? -6.895 22.094 -2.492 1 97.56 209 ILE A C 1
ATOM 1631 O O . ILE A 1 209 ? -7.84 21.562 -1.901 1 97.56 209 ILE A O 1
ATOM 1635 N N . LEU A 1 210 ? -5.629 21.844 -2.229 1 98.12 210 LEU A N 1
ATOM 1636 C CA . LEU A 1 210 ? -5.234 21.109 -1.03 1 98.12 210 LEU A CA 1
ATOM 1637 C C . LEU A 1 210 ? -5.117 22.047 0.167 1 98.12 210 LEU A C 1
ATOM 1639 O O . LEU A 1 210 ? -4.371 23.016 0.123 1 98.12 210 LEU A O 1
ATOM 1643 N N . LEU A 1 211 ? -5.887 21.781 1.206 1 98.19 211 LEU A N 1
ATOM 1644 C CA . LEU A 1 211 ? -5.867 22.547 2.447 1 98.19 211 LEU A CA 1
ATOM 1645 C C . LEU A 1 211 ? -5.371 21.688 3.607 1 98.19 211 LEU A C 1
ATOM 1647 O O . LEU A 1 211 ? -5.902 20.609 3.857 1 98.19 211 LEU A O 1
ATOM 1651 N N . ASN A 1 212 ? -4.336 22.156 4.262 1 96.75 212 ASN A N 1
ATOM 1652 C CA . ASN A 1 212 ? -3.953 21.531 5.527 1 96.75 212 ASN A CA 1
ATOM 1653 C C . ASN A 1 212 ? -4.879 21.953 6.664 1 96.75 212 ASN A C 1
ATOM 1655 O O . ASN A 1 212 ? -4.699 23.031 7.246 1 96.75 212 ASN A O 1
ATOM 1659 N N . GLY A 1 213 ? -5.809 21.109 7.016 1 95.69 213 GLY A N 1
ATOM 1660 C CA . GLY A 1 213 ? -6.898 21.469 7.902 1 95.69 213 GLY A CA 1
ATOM 1661 C C . GLY A 1 213 ? -6.445 21.75 9.328 1 95.69 213 GLY A C 1
ATOM 1662 O O . GLY A 1 213 ? -7.125 22.453 10.078 1 95.69 213 GLY A O 1
ATOM 1663 N N . CYS A 1 214 ? -5.395 21.047 9.664 1 92.12 214 CYS A N 1
ATOM 1664 C CA . CYS A 1 214 ? -4.852 21.203 11.008 1 92.12 214 CYS A CA 1
ATOM 1665 C C . CYS A 1 214 ? -3.35 20.953 11.023 1 92.12 214 CYS A C 1
ATOM 1667 O O . CYS A 1 214 ? -2.885 19.906 10.586 1 92.12 214 CYS A O 1
ATOM 1669 N N . CYS A 1 215 ? -2.592 21.984 11.516 1 90.69 215 CYS A N 1
ATOM 1670 C CA . CYS A 1 215 ? -1.153 21.875 11.727 1 90.69 215 CYS A CA 1
ATOM 1671 C C . CYS A 1 215 ? -0.417 21.734 10.398 1 90.69 215 CYS A C 1
ATOM 1673 O O . CYS A 1 215 ? -0.095 20.625 9.977 1 90.69 215 CYS A O 1
ATOM 1675 N N . ASP A 1 216 ? -0.127 22.797 9.781 1 91.06 216 ASP A N 1
ATOM 1676 C CA . ASP A 1 216 ? 0.792 22.75 8.648 1 91.06 216 ASP A CA 1
ATOM 1677 C C . ASP A 1 216 ? 2.215 22.438 9.109 1 91.06 216 ASP A C 1
ATOM 1679 O O . ASP A 1 216 ? 2.875 23.281 9.719 1 91.06 216 ASP A O 1
ATOM 1683 N N . SER A 1 217 ? 2.691 21.328 8.773 1 88.88 217 SER A N 1
ATOM 1684 C CA . SER A 1 217 ? 3.943 20.812 9.328 1 88.88 217 SER A CA 1
ATOM 1685 C C . SER A 1 217 ? 5.141 21.578 8.766 1 88.88 217 SER A C 1
ATOM 1687 O O . SER A 1 217 ? 6.172 21.703 9.43 1 88.88 217 SER A O 1
ATOM 1689 N N . ALA A 1 218 ? 5.062 22.062 7.605 1 88.75 218 ALA A N 1
ATOM 1690 C CA . ALA A 1 218 ? 6.195 22.703 6.949 1 88.75 218 ALA A CA 1
ATOM 1691 C C . ALA A 1 218 ? 6.445 24.094 7.535 1 88.75 218 ALA A C 1
ATOM 1693 O O . ALA A 1 218 ? 7.594 24.5 7.711 1 88.75 218 ALA A O 1
ATOM 1694 N N . SER A 1 219 ? 5.406 24.828 7.887 1 91.38 219 SER A N 1
ATOM 1695 C CA . SER A 1 219 ? 5.547 26.203 8.32 1 91.38 219 SER A CA 1
ATOM 1696 C C . SER A 1 219 ? 5.473 26.328 9.836 1 91.38 219 SER A C 1
ATOM 1698 O O . SER A 1 219 ? 5.996 27.266 10.422 1 91.38 219 SER A O 1
ATOM 1700 N N . GLY A 1 220 ? 4.727 25.453 10.453 1 91.81 220 GLY A N 1
ATOM 1701 C CA . GLY A 1 220 ? 4.543 25.516 11.898 1 91.81 220 GLY A CA 1
ATOM 1702 C C . GLY A 1 220 ? 3.471 26.5 12.32 1 91.81 220 GLY A C 1
ATOM 1703 O O . GLY A 1 220 ? 3.289 26.75 13.516 1 91.81 220 GLY A O 1
ATOM 1704 N N . ILE A 1 221 ? 2.779 27.062 11.359 1 94 221 ILE A N 1
ATOM 1705 C CA . ILE A 1 221 ? 1.756 28.062 11.656 1 94 221 ILE A CA 1
ATOM 1706 C C . ILE A 1 221 ? 0.453 27.688 10.953 1 94 221 ILE A C 1
ATOM 1708 O O . ILE A 1 221 ? 0.468 27 9.938 1 94 221 ILE A O 1
ATOM 1712 N N . ASP A 1 222 ? -0.687 28.078 11.516 1 95.75 222 ASP A N 1
ATOM 1713 C CA . ASP A 1 222 ? -2.02 27.875 10.961 1 95.75 222 ASP A CA 1
ATOM 1714 C C . ASP A 1 222 ? -2.801 29.172 10.883 1 95.75 222 ASP A C 1
ATOM 1716 O O . ASP A 1 222 ? -2.58 30.094 11.68 1 95.75 222 ASP A O 1
ATOM 1720 N N . PRO A 1 223 ? -3.725 29.281 9.93 1 96.75 223 PRO A N 1
ATOM 1721 C CA . PRO A 1 223 ? -4.656 30.406 9.938 1 96.75 223 PRO A CA 1
ATOM 1722 C C . PRO A 1 223 ? -5.512 30.469 11.203 1 96.75 223 PRO A C 1
ATOM 1724 O O . PRO A 1 223 ? -5.789 29.422 11.805 1 96.75 223 PRO A O 1
ATOM 1727 N N . THR A 1 224 ? -5.887 31.672 11.57 1 95.75 224 THR A N 1
ATOM 1728 C CA . THR A 1 224 ? -6.859 31.844 12.641 1 95.75 224 THR A CA 1
ATOM 1729 C C . THR A 1 224 ? -8.242 31.375 12.203 1 95.75 224 THR A C 1
ATOM 1731 O O . THR A 1 224 ? -8.461 31.094 11.016 1 95.75 224 THR A O 1
ATOM 1734 N N . ARG A 1 225 ? -9.148 31.312 13.227 1 95.62 225 ARG A N 1
ATOM 1735 C CA . ARG A 1 225 ? -10.523 30.938 12.922 1 95.62 225 ARG A CA 1
ATOM 1736 C C . ARG A 1 225 ? -11.133 31.859 11.883 1 95.62 225 ARG A C 1
ATOM 1738 O O . ARG A 1 225 ? -11.789 31.406 10.945 1 95.62 225 ARG A O 1
ATOM 1745 N N . GLU A 1 226 ? -10.922 33.125 12.031 1 96.56 226 GLU A N 1
ATOM 1746 C CA . GLU A 1 226 ? -11.461 34.125 11.117 1 96.56 226 GLU A CA 1
ATOM 1747 C C . GLU A 1 226 ? -10.844 33.969 9.727 1 96.56 226 GLU A C 1
ATOM 1749 O O . GLU A 1 226 ? -11.547 34.062 8.719 1 96.56 226 GLU A O 1
ATOM 1754 N N . GLU A 1 227 ? -9.555 33.781 9.727 1 97.06 227 GLU A N 1
ATOM 1755 C CA . GLU A 1 227 ? -8.875 33.594 8.453 1 97.06 227 GLU A CA 1
ATOM 1756 C C . GLU A 1 227 ? -9.375 32.344 7.73 1 97.06 227 GLU A C 1
ATOM 1758 O O . GLU A 1 227 ? -9.57 32.344 6.512 1 97.06 227 GLU A O 1
ATOM 1763 N N . TRP A 1 228 ? -9.586 31.234 8.438 1 97.69 228 TRP A N 1
ATOM 1764 C CA . TRP A 1 228 ? -10.117 30.016 7.84 1 97.69 228 TRP A CA 1
ATOM 1765 C C . TRP A 1 228 ? -11.492 30.266 7.227 1 97.69 228 TRP A C 1
ATOM 1767 O O . TRP A 1 228 ? -11.805 29.734 6.16 1 97.69 228 TRP A O 1
ATOM 1777 N N . HIS A 1 229 ? -12.336 31.062 7.93 1 97.06 229 HIS A N 1
ATOM 1778 C CA . HIS A 1 229 ? -13.648 31.391 7.379 1 97.06 229 HIS A CA 1
ATOM 1779 C C . HIS A 1 229 ? -13.523 32.094 6.035 1 97.06 229 HIS A C 1
ATOM 1781 O O . HIS A 1 229 ? -14.25 31.781 5.094 1 97.06 229 HIS A O 1
ATOM 1787 N N . GLU A 1 230 ? -12.609 33.031 5.98 1 97.81 230 GLU A N 1
ATOM 1788 C CA . GLU A 1 230 ? -12.375 33.781 4.734 1 97.81 230 GLU A CA 1
ATOM 1789 C C . GLU A 1 230 ? -11.852 32.844 3.643 1 97.81 230 GLU A C 1
ATOM 1791 O O . GLU A 1 230 ? -12.258 32.938 2.484 1 97.81 230 GLU A O 1
ATOM 1796 N N . ILE A 1 231 ? -10.945 31.953 4.008 1 98.31 231 ILE A N 1
ATOM 1797 C CA . ILE A 1 231 ? -10.344 31.016 3.066 1 98.31 231 ILE A CA 1
ATOM 1798 C C . ILE A 1 231 ? -11.422 30.094 2.498 1 98.31 231 ILE A C 1
ATOM 1800 O O . ILE A 1 231 ? -11.547 29.953 1.28 1 98.31 231 ILE A O 1
ATOM 1804 N N . ILE A 1 232 ? -12.211 29.516 3.363 1 98.25 232 ILE A N 1
ATOM 1805 C CA . ILE A 1 232 ? -13.227 28.562 2.955 1 98.25 232 ILE A CA 1
ATOM 1806 C C . ILE A 1 232 ? -14.289 29.266 2.109 1 98.25 232 ILE A C 1
ATOM 1808 O O . ILE A 1 232 ? -14.758 28.703 1.113 1 98.25 232 ILE A O 1
ATOM 1812 N N . GLN A 1 233 ? -14.656 30.516 2.496 1 97.69 233 GLN A N 1
ATOM 1813 C CA . GLN A 1 233 ? -15.602 31.297 1.707 1 97.69 233 GLN A CA 1
ATOM 1814 C C . GLN A 1 233 ? -15.078 31.531 0.292 1 97.69 233 GLN A C 1
ATOM 1816 O O . GLN A 1 233 ? -15.82 31.391 -0.681 1 97.69 233 GLN A O 1
ATOM 1821 N N . THR A 1 234 ? -13.828 31.906 0.188 1 97.88 234 THR A N 1
ATOM 1822 C CA . THR A 1 234 ? -13.219 32.156 -1.113 1 97.88 234 THR A CA 1
ATOM 1823 C C . THR A 1 234 ? -13.195 30.891 -1.959 1 97.88 234 THR A C 1
ATOM 1825 O O . THR A 1 234 ? -13.516 30.922 -3.15 1 97.88 234 THR A O 1
ATOM 1828 N N . VAL A 1 235 ? -12.805 29.719 -1.373 1 97.69 235 VAL A N 1
ATOM 1829 C CA . VAL A 1 235 ? -12.773 28.438 -2.061 1 97.69 235 VAL A CA 1
ATOM 1830 C C . VAL A 1 235 ? -14.164 28.094 -2.584 1 97.69 235 VAL A C 1
ATOM 1832 O O . VAL A 1 235 ? -14.305 27.625 -3.715 1 97.69 235 VAL A O 1
ATOM 1835 N N . TYR A 1 236 ? -15.148 28.359 -1.76 1 97.12 236 TYR A N 1
ATOM 1836 C CA . TYR A 1 236 ? -16.547 28.109 -2.119 1 97.12 236 TYR A CA 1
ATOM 1837 C C . TYR A 1 236 ? -16.984 29.016 -3.268 1 97.12 236 TYR A C 1
ATOM 1839 O O . TYR A 1 236 ? -17.578 28.547 -4.234 1 97.12 236 TYR A O 1
ATOM 1847 N N . ASP A 1 237 ? -16.656 30.297 -3.154 1 96.31 237 ASP A N 1
ATOM 1848 C CA . ASP A 1 237 ? -17.062 31.281 -4.148 1 96.31 237 ASP A CA 1
ATOM 1849 C C . ASP A 1 237 ? -16.438 30.984 -5.508 1 96.31 237 ASP A C 1
ATOM 1851 O O . ASP A 1 237 ? -17.047 31.234 -6.551 1 96.31 237 ASP A O 1
ATOM 1855 N N . LEU A 1 238 ? -15.25 30.438 -5.52 1 95.88 238 LEU A N 1
ATOM 1856 C CA . LEU A 1 238 ? -14.523 30.141 -6.75 1 95.88 238 LEU A CA 1
ATOM 1857 C C . LEU A 1 238 ? -14.906 28.781 -7.293 1 95.88 238 LEU A C 1
ATOM 1859 O O . LEU A 1 238 ? -14.359 28.328 -8.312 1 95.88 238 LEU A O 1
ATOM 1863 N N . ASN A 1 239 ? -15.75 28.062 -6.574 1 93.81 239 ASN A N 1
ATOM 1864 C CA . ASN A 1 239 ? -16.234 26.75 -6.953 1 93.81 239 ASN A CA 1
ATOM 1865 C C . ASN A 1 239 ? -15.102 25.734 -7.047 1 93.81 239 ASN A C 1
ATOM 1867 O O . ASN A 1 239 ? -15.07 24.906 -7.965 1 93.81 239 ASN A O 1
ATOM 1871 N N . MET A 1 240 ? -14.102 25.859 -6.18 1 95.44 240 MET A N 1
ATOM 1872 C CA . MET A 1 240 ? -12.992 24.906 -6.137 1 95.44 240 MET A CA 1
ATOM 1873 C C . MET A 1 240 ? -13.398 23.641 -5.406 1 95.44 240 MET A C 1
ATOM 1875 O O . MET A 1 240 ? -14.367 23.641 -4.645 1 95.44 240 MET A O 1
ATOM 1879 N N . VAL A 1 241 ? -12.727 22.531 -5.684 1 95.69 241 VAL A N 1
ATOM 1880 C CA . VAL A 1 241 ? -12.883 21.281 -4.941 1 95.69 241 VAL A CA 1
ATOM 1881 C C . VAL A 1 241 ? -11.867 21.234 -3.799 1 95.69 241 VAL A C 1
ATOM 1883 O O . VAL A 1 241 ? -10.672 21.078 -4.031 1 95.69 241 VAL A O 1
ATOM 1886 N N . PRO A 1 242 ? -12.336 21.359 -2.602 1 97.56 242 PRO A N 1
ATOM 1887 C CA . PRO A 1 242 ? -11.391 21.281 -1.49 1 97.56 242 PRO A CA 1
ATOM 1888 C C . PRO A 1 242 ? -10.961 19.844 -1.173 1 97.56 242 PRO A C 1
ATOM 1890 O O . PRO A 1 242 ? -11.805 18.953 -1.06 1 97.56 242 PRO A O 1
ATOM 1893 N N . ILE A 1 243 ? -9.719 19.609 -1.103 1 97.69 243 ILE A N 1
ATOM 1894 C CA . ILE A 1 243 ? -9.078 18.422 -0.547 1 97.69 243 ILE A CA 1
ATOM 1895 C C . ILE A 1 243 ? -8.422 18.766 0.788 1 97.69 243 ILE A C 1
ATOM 1897 O O . ILE A 1 243 ? -7.434 19.5 0.829 1 97.69 243 ILE A O 1
ATOM 1901 N N . ILE A 1 244 ? -8.984 18.266 1.837 1 98.44 244 ILE A N 1
ATOM 1902 C CA . ILE A 1 244 ? -8.57 18.688 3.172 1 98.44 244 ILE A CA 1
ATOM 1903 C C . ILE A 1 244 ? -7.723 17.594 3.818 1 98.44 244 ILE A C 1
ATOM 1905 O O . ILE A 1 244 ? -8.203 16.484 4.051 1 98.44 244 ILE A O 1
ATOM 1909 N N . ASP A 1 245 ? -6.488 17.875 4.098 1 97.19 245 ASP A N 1
ATOM 1910 C CA . ASP A 1 245 ? -5.586 16.969 4.812 1 97.19 245 ASP A CA 1
ATOM 1911 C C . ASP A 1 245 ? -5.754 17.109 6.324 1 97.19 245 ASP A C 1
ATOM 1913 O O . ASP A 1 245 ? -5.445 18.156 6.895 1 97.19 245 ASP A O 1
ATOM 1917 N N . MET A 1 246 ? -6.172 16.047 6.945 1 97.31 246 MET A N 1
ATOM 1918 C CA . MET A 1 246 ? -6.414 16.031 8.383 1 97.31 246 MET A CA 1
ATOM 1919 C C . MET A 1 246 ? -5.457 15.078 9.086 1 97.31 246 MET A C 1
ATOM 1921 O O . MET A 1 246 ? -5.824 14.445 10.086 1 97.31 246 MET A O 1
ATOM 1925 N N . SER A 1 247 ? -4.258 14.953 8.617 1 94.19 247 SER A N 1
ATOM 1926 C CA . SER A 1 247 ? -3.268 14 9.117 1 94.19 247 SER A CA 1
ATOM 1927 C C . SER A 1 247 ? -2.91 14.289 10.57 1 94.19 247 SER A C 1
ATOM 1929 O O . SER A 1 247 ? -2.473 13.391 11.297 1 94.19 247 SER A O 1
ATOM 1931 N N . TYR A 1 248 ? -3.123 15.555 11.016 1 95.38 248 TYR A N 1
ATOM 1932 C CA . TYR A 1 248 ? -2.602 15.938 12.32 1 95.38 248 TYR A CA 1
ATOM 1933 C C . TYR A 1 248 ? -3.73 16.312 13.266 1 95.38 248 TYR A C 1
ATOM 1935 O O . TYR A 1 248 ? -3.496 16.938 14.305 1 95.38 248 TYR A O 1
ATOM 1943 N N . GLN A 1 249 ? -4.945 15.891 12.906 1 96.19 249 GLN A N 1
ATOM 1944 C CA . GLN A 1 249 ? -6.098 16.203 13.742 1 96.19 249 GLN A CA 1
ATOM 1945 C C . GLN A 1 249 ? -5.91 15.664 15.164 1 96.19 249 GLN A C 1
ATOM 1947 O O . GLN A 1 249 ? -5.863 14.445 15.367 1 96.19 249 GLN A O 1
ATOM 1952 N N . GLY A 1 250 ? -5.797 16.547 16.141 1 95.38 250 GLY A N 1
ATOM 1953 C CA . GLY A 1 250 ? -5.57 16.188 17.531 1 95.38 250 GLY A CA 1
ATOM 1954 C C . GLY A 1 250 ? -4.215 16.641 18.047 1 95.38 250 GLY A C 1
ATOM 1955 O O . GLY A 1 250 ? -3.982 16.656 19.25 1 95.38 250 GLY A O 1
ATOM 1956 N N . LEU A 1 251 ? -3.391 17.109 17.156 1 93.69 251 LEU A N 1
ATOM 1957 C CA . LEU A 1 251 ? -2.027 17.438 17.578 1 93.69 251 LEU A CA 1
ATOM 1958 C C . LEU A 1 251 ? -1.84 18.938 17.703 1 93.69 251 LEU A C 1
ATOM 1960 O O . LEU A 1 251 ? -0.776 19.406 18.125 1 93.69 251 LEU A O 1
ATOM 1964 N N . LYS A 1 252 ? -2.826 19.656 17.312 1 93.81 252 LYS A N 1
ATOM 1965 C CA . LYS A 1 252 ? -2.76 21.094 17.547 1 93.81 252 LYS A CA 1
ATOM 1966 C C . LYS A 1 252 ? -3.174 21.453 18.969 1 93.81 252 LYS A C 1
ATOM 1968 O O . LYS A 1 252 ? -2.385 22.031 19.719 1 93.81 252 LYS A O 1
ATOM 1973 N N . SER A 1 253 ? -4.367 21.062 19.359 1 93.69 253 SER A N 1
ATOM 1974 C CA . SER A 1 253 ? -4.922 21.438 20.656 1 93.69 253 SER A CA 1
ATOM 1975 C C . SER A 1 253 ? -4.84 20.281 21.641 1 93.69 253 SER A C 1
ATOM 1977 O O . SER A 1 253 ? -5.012 20.469 22.844 1 93.69 253 SER A O 1
ATOM 1979 N N . GLY A 1 254 ? -4.613 19.109 21.156 1 93.94 254 GLY A N 1
ATOM 1980 C CA . GLY A 1 254 ? -4.707 17.906 21.969 1 93.94 254 GLY A CA 1
ATOM 1981 C C . GLY A 1 254 ? -6.086 17.281 21.953 1 93.94 254 GLY A C 1
ATOM 1982 O O . GLY A 1 254 ? -6.316 16.25 22.594 1 93.94 254 GLY A O 1
ATOM 1983 N N . ASN A 1 255 ? -6.957 17.875 21.219 1 95.06 255 ASN A N 1
ATOM 1984 C CA . ASN A 1 255 ? -8.336 17.422 21.109 1 95.06 255 ASN A CA 1
ATOM 1985 C C . ASN A 1 255 ? -8.789 17.328 19.656 1 95.06 255 ASN A C 1
ATOM 1987 O O . ASN A 1 255 ? -8.969 18.344 18.984 1 95.06 255 ASN A O 1
ATOM 1991 N N . PRO A 1 256 ? -9.109 16.062 19.203 1 96.19 256 PRO A N 1
ATOM 1992 C CA . PRO A 1 256 ? -9.477 15.891 17.797 1 96.19 256 PRO A CA 1
ATOM 1993 C C . PRO A 1 256 ? -10.727 16.688 17.406 1 96.19 256 PRO A C 1
ATOM 1995 O O . PRO A 1 256 ? -10.789 17.234 16.312 1 96.19 256 PRO A O 1
ATOM 1998 N N . SER A 1 257 ? -11.664 16.797 18.266 1 95.44 257 SER A N 1
ATOM 1999 C CA . SER A 1 257 ? -12.883 17.531 17.969 1 95.44 257 SER A CA 1
ATOM 2000 C C . SER A 1 257 ? -12.602 19.016 17.781 1 95.44 257 SER A C 1
ATOM 2002 O O . SER A 1 257 ? -13.133 19.641 16.859 1 95.44 257 SER A O 1
ATOM 2004 N N . SER A 1 258 ? -11.797 19.562 18.609 1 94.81 258 SER A N 1
ATOM 2005 C CA . SER A 1 258 ? -11.453 20.969 18.531 1 94.81 258 SER A CA 1
ATOM 2006 C C . SER A 1 258 ? -10.656 21.266 17.25 1 94.81 258 SER A C 1
ATOM 2008 O O . SER A 1 258 ? -10.766 22.359 16.688 1 94.81 258 SER A O 1
ATOM 2010 N N . ASP A 1 259 ? -9.922 20.312 16.828 1 96.56 259 ASP A N 1
ATOM 2011 C CA . ASP A 1 259 ? -9.008 20.5 15.703 1 96.56 259 ASP A CA 1
ATOM 2012 C C . ASP A 1 259 ? -9.734 20.297 14.375 1 96.56 259 ASP A C 1
ATOM 2014 O O . ASP A 1 259 ? -9.117 20.375 13.312 1 96.56 259 ASP A O 1
ATOM 2018 N N . ALA A 1 260 ? -11.047 20.047 14.398 1 97.31 260 ALA A N 1
ATOM 2019 C CA . ALA A 1 260 ? -11.805 19.766 13.18 1 97.31 260 ALA A CA 1
ATOM 2020 C C . ALA A 1 260 ? -12.531 21.016 12.688 1 97.31 260 ALA A C 1
ATOM 2022 O O . ALA A 1 260 ? -13.57 20.922 12.023 1 97.31 260 ALA A O 1
ATOM 2023 N N . LEU A 1 261 ? -12.008 22.172 12.938 1 96.38 261 LEU A N 1
ATOM 2024 C CA . LEU A 1 261 ? -12.633 23.453 12.609 1 96.38 261 LEU A CA 1
ATOM 2025 C C . LEU A 1 261 ? -12.898 23.562 11.109 1 96.38 261 LEU A C 1
ATOM 2027 O O . LEU A 1 261 ? -13.984 23.953 10.688 1 96.38 261 LEU A O 1
ATOM 2031 N N . VAL A 1 262 ? -11.922 23.203 10.281 1 97.56 262 VAL A N 1
ATOM 2032 C CA . VAL A 1 262 ? -12 23.406 8.844 1 97.56 262 VAL A CA 1
ATOM 2033 C C . VAL A 1 262 ? -13.109 22.531 8.266 1 97.56 262 VAL A C 1
ATOM 2035 O O . VAL A 1 262 ? -13.953 23 7.496 1 97.56 262 VAL A O 1
ATOM 2038 N N . ILE A 1 263 ? -13.148 21.25 8.68 1 97.69 263 ILE A N 1
ATOM 2039 C CA . ILE A 1 263 ? -14.188 20.344 8.195 1 97.69 263 ILE A CA 1
ATOM 2040 C C . ILE A 1 263 ? -15.555 20.828 8.664 1 97.69 263 ILE A C 1
ATOM 2042 O O . ILE A 1 263 ? -16.516 20.859 7.883 1 97.69 263 ILE A O 1
ATOM 2046 N N . ARG A 1 264 ? -15.633 21.188 9.906 1 96.5 264 ARG A N 1
ATOM 2047 C CA . ARG A 1 264 ? -16.891 21.656 10.477 1 96.5 264 ARG A CA 1
ATOM 2048 C C . ARG A 1 264 ? -17.391 22.891 9.742 1 96.5 264 ARG A C 1
ATOM 2050 O O . ARG A 1 264 ? -18.594 23.031 9.492 1 96.5 264 ARG A O 1
ATOM 2057 N N . THR A 1 265 ? -16.5 23.797 9.469 1 96.69 265 THR A N 1
ATOM 2058 C CA . THR A 1 265 ? -16.875 25 8.734 1 96.69 265 THR A CA 1
ATOM 2059 C C . THR A 1 265 ? -17.375 24.656 7.336 1 96.69 265 THR A C 1
ATOM 2061 O O . THR A 1 265 ? -18.406 25.172 6.898 1 96.69 265 THR A O 1
ATOM 2064 N N . CYS A 1 266 ? -16.703 23.781 6.633 1 97.19 266 CYS A N 1
ATOM 2065 C CA . CYS A 1 266 ? -17.109 23.391 5.289 1 97.19 266 CYS A CA 1
ATOM 2066 C C . CYS A 1 266 ? -18.484 22.75 5.305 1 97.19 266 CYS A C 1
ATOM 2068 O O . CYS A 1 266 ? -19.266 22.922 4.363 1 97.19 266 CYS A O 1
ATOM 2070 N N . LEU A 1 267 ? -18.797 22.031 6.406 1 96.12 267 LEU A N 1
ATOM 2071 C CA . LEU A 1 267 ? -20.031 21.25 6.465 1 96.12 267 LEU A CA 1
ATOM 2072 C C . LEU A 1 267 ? -21.188 22.125 6.926 1 96.12 267 LEU A C 1
ATOM 2074 O O . LEU A 1 267 ? -22.344 21.703 6.863 1 96.12 267 LEU A O 1
ATOM 2078 N N . ASN A 1 268 ? -20.891 23.312 7.379 1 94.62 268 ASN A N 1
ATOM 2079 C CA . ASN A 1 268 ? -21.938 24.203 7.863 1 94.62 268 ASN A CA 1
ATOM 2080 C C . ASN A 1 268 ? -22.906 24.594 6.75 1 94.62 268 ASN A C 1
ATOM 2082 O O . ASN A 1 268 ? -22.672 25.547 6.012 1 94.62 268 ASN A O 1
ATOM 2086 N N . ALA A 1 269 ? -24.016 24.016 6.777 1 89.25 269 ALA A N 1
ATOM 2087 C CA . ALA A 1 269 ? -25 24.156 5.703 1 89.25 269 ALA A CA 1
ATOM 2088 C C . ALA A 1 269 ? -25.672 25.516 5.758 1 89.25 269 ALA A C 1
ATOM 2090 O O . ALA A 1 269 ? -26.281 25.953 4.777 1 89.25 269 ALA A O 1
ATOM 2091 N N . SER A 1 270 ? -25.609 26.125 6.863 1 91.12 270 SER A N 1
ATOM 2092 C CA . SER A 1 270 ? -26.172 27.469 6.969 1 91.12 270 SER A CA 1
ATOM 2093 C C . SER A 1 270 ? -25.344 28.484 6.203 1 91.12 270 SER A C 1
ATOM 2095 O O . SER A 1 270 ? -25.859 29.5 5.742 1 91.12 270 SER A O 1
ATOM 2097 N N . LYS A 1 271 ? -24.125 28.188 6.031 1 92.44 271 LYS A N 1
ATOM 2098 C CA . LYS A 1 271 ? -23.219 29.094 5.336 1 92.44 271 LYS A CA 1
ATOM 2099 C C . LYS A 1 271 ? -22.938 28.609 3.916 1 92.44 271 LYS A C 1
ATOM 2101 O O . LYS A 1 271 ? -22.953 29.406 2.975 1 92.44 271 LYS A O 1
ATOM 2106 N N . PHE A 1 272 ? -22.641 27.375 3.861 1 94.25 272 PHE A N 1
ATOM 2107 C CA . PHE A 1 272 ? -22.328 26.766 2.572 1 94.25 272 PHE A CA 1
ATOM 2108 C C . PHE A 1 272 ? -23.375 25.719 2.191 1 94.25 272 PHE A C 1
ATOM 2110 O O . PHE A 1 272 ? -23.25 24.562 2.578 1 94.25 272 PHE A O 1
ATOM 2117 N N . LYS A 1 273 ? -24.297 26.047 1.408 1 89.31 273 LYS A N 1
ATOM 2118 C CA . LYS A 1 273 ? -25.469 25.219 1.117 1 89.31 273 LYS A CA 1
ATOM 2119 C C . LYS A 1 273 ? -25.078 23.938 0.377 1 89.31 273 LYS A C 1
ATOM 2121 O O . LYS A 1 273 ? -25.594 22.859 0.678 1 89.31 273 LYS A O 1
ATOM 2126 N N . GLU A 1 274 ? -24.203 24.156 -0.61 1 90.94 274 GLU A N 1
ATOM 2127 C CA . GLU A 1 274 ? -23.844 23.016 -1.425 1 90.94 274 GLU A CA 1
ATOM 2128 C C . GLU A 1 274 ? -22.438 23.172 -2.014 1 90.94 274 GLU A C 1
ATOM 2130 O O . GLU A 1 274 ? -22.156 24.156 -2.703 1 90.94 274 GLU A O 1
ATOM 2135 N N . TRP A 1 275 ? -21.625 22.219 -1.636 1 94.38 275 TRP A N 1
ATOM 2136 C CA . TRP A 1 275 ? -20.391 22.078 -2.391 1 94.38 275 TRP A CA 1
ATOM 2137 C C . TRP A 1 275 ? -20.625 21.281 -3.668 1 94.38 275 TRP A C 1
ATOM 2139 O O . TRP A 1 275 ? -20.688 20.047 -3.633 1 94.38 275 TRP A O 1
ATOM 2149 N N . ARG A 1 276 ? -20.703 21.875 -4.789 1 88.81 276 ARG A N 1
ATOM 2150 C CA . ARG A 1 276 ? -21.203 21.312 -6.035 1 88.81 276 ARG A CA 1
ATOM 2151 C C . ARG A 1 276 ? -20.344 20.125 -6.477 1 88.81 276 ARG A C 1
ATOM 2153 O O . ARG A 1 276 ? -20.828 19.203 -7.145 1 88.81 276 ARG A O 1
ATOM 2160 N N . ASN A 1 277 ? -19.141 20.156 -6.078 1 89.69 277 ASN A N 1
ATOM 2161 C CA . ASN A 1 277 ? -18.25 19.109 -6.547 1 89.69 277 ASN A CA 1
ATOM 2162 C C . ASN A 1 277 ? -17.734 18.25 -5.391 1 89.69 277 ASN A C 1
ATOM 2164 O O . ASN A 1 277 ? -16.797 17.469 -5.566 1 89.69 277 ASN A O 1
ATOM 2168 N N . GLY A 1 278 ? -18.328 18.453 -4.211 1 93.44 278 GLY A N 1
ATOM 2169 C CA . GLY A 1 278 ? -18.031 17.625 -3.061 1 93.44 278 GLY A CA 1
ATOM 2170 C C . GLY A 1 278 ? -16.859 18.141 -2.24 1 93.44 278 GLY A C 1
ATOM 2171 O O . GLY A 1 278 ? -16.25 19.141 -2.6 1 93.44 278 GLY A O 1
ATOM 2172 N N . ILE A 1 279 ? -16.656 17.547 -1.118 1 96.69 279 ILE A N 1
ATOM 2173 C CA . ILE A 1 279 ? -15.539 17.781 -0.214 1 96.69 279 ILE A CA 1
ATOM 2174 C C . ILE A 1 279 ? -14.734 16.5 -0.021 1 96.69 279 ILE A C 1
ATOM 2176 O O . ILE A 1 279 ? -15.297 15.453 0.299 1 96.69 279 ILE A O 1
ATOM 2180 N N . PHE A 1 280 ? -13.461 16.578 -0.258 1 97.5 280 PHE A N 1
ATOM 2181 C CA . PHE A 1 280 ? -12.57 15.445 -0.066 1 97.5 280 PHE A CA 1
ATOM 2182 C C . PHE A 1 280 ? -11.789 15.578 1.235 1 97.5 280 PHE A C 1
ATOM 2184 O O . PHE A 1 280 ? -11.102 16.578 1.449 1 97.5 280 PHE A O 1
ATOM 2191 N N . ILE A 1 281 ? -11.93 14.617 2.1 1 98.19 281 ILE A N 1
ATOM 2192 C CA . ILE A 1 281 ? -11.266 14.641 3.4 1 98.19 281 ILE A CA 1
ATOM 2193 C C . ILE A 1 281 ? -10.273 13.492 3.498 1 98.19 281 ILE A C 1
ATOM 2195 O O . ILE A 1 281 ? -10.648 12.32 3.387 1 98.19 281 ILE A O 1
ATOM 2199 N N . CYS A 1 282 ? -9.008 13.789 3.689 1 96.75 282 CYS A N 1
ATOM 2200 C CA . CYS A 1 282 ? -7.938 12.812 3.836 1 96.75 282 CYS A CA 1
ATOM 2201 C C . CYS A 1 282 ? -7.484 12.711 5.285 1 96.75 282 CYS A C 1
ATOM 2203 O O . CYS A 1 282 ? -7.051 13.703 5.875 1 96.75 282 CYS A O 1
ATOM 2205 N N . HIS A 1 283 ? -7.562 11.539 5.855 1 96.19 283 HIS A N 1
ATOM 2206 C CA . HIS A 1 283 ? -7.148 11.32 7.238 1 96.19 283 HIS A CA 1
ATOM 2207 C C . HIS A 1 283 ? -5.957 10.367 7.312 1 96.19 283 HIS A C 1
ATOM 2209 O O . HIS A 1 283 ? -5.723 9.586 6.387 1 96.19 283 HIS A O 1
ATOM 2215 N N . SER A 1 284 ? -5.227 10.438 8.344 1 94 284 SER A N 1
ATOM 2216 C CA . SER A 1 284 ? -4.141 9.531 8.695 1 94 284 SER A CA 1
ATOM 2217 C C . SER A 1 284 ? -3.996 9.406 10.211 1 94 284 SER A C 1
ATOM 2219 O O . SER A 1 284 ? -4.258 10.359 10.945 1 94 284 SER A O 1
ATOM 2221 N N . PHE A 1 285 ? -3.576 8.266 10.648 1 94.06 285 PHE A N 1
ATOM 2222 C CA . PHE A 1 285 ? -3.406 8.047 12.086 1 94.06 285 PHE A CA 1
ATOM 2223 C C . PHE A 1 285 ? -1.942 7.797 12.422 1 94.06 285 PHE A C 1
ATOM 2225 O O . PHE A 1 285 ? -1.615 7.426 13.555 1 94.06 285 PHE A O 1
ATOM 2232 N N . LYS A 1 286 ? -1.101 8.062 11.477 1 89.31 286 LYS A N 1
ATOM 2233 C CA . LYS A 1 286 ? 0.332 7.848 11.664 1 89.31 286 LYS A CA 1
ATOM 2234 C C . LYS A 1 286 ? 0.862 8.664 12.836 1 89.31 286 LYS A C 1
ATOM 2236 O O . LYS A 1 286 ? 1.416 8.109 13.789 1 89.31 286 LYS A O 1
ATOM 2241 N N . TYR A 1 287 ? 0.637 9.906 12.859 1 89.44 287 TYR A N 1
ATOM 2242 C CA . TYR A 1 287 ? 1.23 10.812 13.836 1 89.44 287 TYR A CA 1
ATOM 2243 C C . TYR A 1 287 ? 0.399 10.852 15.117 1 89.44 287 TYR A C 1
ATOM 2245 O O . TYR A 1 287 ? 0.937 11.055 16.203 1 89.44 287 TYR A O 1
ATOM 2253 N N . THR A 1 288 ? -0.853 10.609 14.961 1 93.5 288 THR A N 1
ATOM 2254 C CA . THR A 1 288 ? -1.742 10.766 16.109 1 93.5 288 THR A CA 1
ATOM 2255 C C . THR A 1 288 ? -1.774 9.492 16.938 1 93.5 288 THR A C 1
ATOM 2257 O O . THR A 1 288 ? -2.156 9.523 18.109 1 93.5 288 THR A O 1
ATOM 2260 N N . MET A 1 289 ? -1.39 8.406 16.281 1 91.81 289 MET A N 1
ATOM 2261 C CA . MET A 1 289 ? -1.369 7.16 17.047 1 91.81 289 MET A CA 1
ATOM 2262 C C . MET A 1 289 ? 0.029 6.555 17.062 1 91.81 289 MET A C 1
ATOM 2264 O O . MET A 1 289 ? 0.249 5.504 17.672 1 91.81 289 MET A O 1
ATOM 2268 N N . GLY A 1 290 ? 0.934 7.219 16.469 1 85.31 290 GLY A N 1
ATOM 2269 C CA . GLY A 1 290 ? 2.305 6.734 16.469 1 85.31 290 GLY A CA 1
ATOM 2270 C C . GLY A 1 290 ? 2.484 5.461 15.656 1 85.31 290 GLY A C 1
ATOM 2271 O O . GLY A 1 290 ? 3.191 4.547 16.078 1 85.31 290 GLY A O 1
ATOM 2272 N N . LEU A 1 291 ? 1.78 5.324 14.562 1 83.44 291 LEU A N 1
ATOM 2273 C CA . LEU A 1 291 ? 1.9 4.176 13.664 1 83.44 291 LEU A CA 1
ATOM 2274 C C . LEU A 1 291 ? 2.959 4.426 12.602 1 83.44 291 LEU A C 1
ATOM 2276 O O . LEU A 1 291 ? 2.637 4.555 11.414 1 83.44 291 LEU A O 1
ATOM 2280 N N . TRP A 1 292 ? 4.207 4.355 12.953 1 75 292 TRP A N 1
ATOM 2281 C CA . TRP A 1 292 ? 5.316 4.848 12.141 1 75 292 TRP A CA 1
ATOM 2282 C C . TRP A 1 292 ? 5.605 3.898 10.984 1 75 292 TRP A C 1
ATOM 2284 O O . TRP A 1 292 ? 6.051 4.332 9.922 1 75 292 TRP A O 1
ATOM 2294 N N . GLY A 1 293 ? 5.402 2.621 11.117 1 70.31 293 GLY A N 1
ATOM 2295 C CA . GLY A 1 293 ? 5.703 1.689 10.039 1 70.31 293 GLY A CA 1
ATOM 2296 C C . GLY A 1 293 ? 4.488 1.304 9.227 1 70.31 293 GLY A C 1
ATOM 2297 O O . GLY A 1 293 ? 4.613 0.839 8.086 1 70.31 293 GLY A O 1
ATOM 2298 N N . ASP A 1 294 ? 3.355 1.423 9.75 1 78.88 294 ASP A N 1
ATOM 2299 C CA . ASP A 1 294 ? 2.104 1.005 9.117 1 78.88 294 ASP A CA 1
ATOM 2300 C C . ASP A 1 294 ? 1.046 2.102 9.219 1 78.88 294 ASP A C 1
ATOM 2302 O O . ASP A 1 294 ? 0.218 2.092 10.133 1 78.88 294 ASP A O 1
ATOM 2306 N N . ASP A 1 295 ? 1.045 2.967 8.258 1 82.81 295 ASP A N 1
ATOM 2307 C CA . ASP A 1 295 ? 0.109 4.086 8.297 1 82.81 295 ASP A CA 1
ATOM 2308 C C . ASP A 1 295 ? -1.291 3.646 7.879 1 82.81 295 ASP A C 1
ATOM 2310 O O . ASP A 1 295 ? -1.443 2.75 7.047 1 82.81 295 ASP A O 1
ATOM 2314 N N . VAL A 1 296 ? -2.279 4.129 8.578 1 90.44 296 VAL A N 1
ATOM 2315 C CA . VAL A 1 296 ? -3.689 3.902 8.281 1 90.44 296 VAL A CA 1
ATOM 2316 C C . VAL A 1 296 ? -4.402 5.238 8.094 1 90.44 296 VAL A C 1
ATOM 2318 O O . VAL A 1 296 ? -4.246 6.152 8.906 1 90.44 296 VAL A O 1
ATOM 2321 N N . GLY A 1 297 ? -5.051 5.336 6.996 1 92.75 297 GLY A N 1
ATOM 2322 C CA . GLY A 1 297 ? -5.836 6.535 6.73 1 92.75 297 GLY A CA 1
ATOM 2323 C C . GLY A 1 297 ? -7.137 6.246 6.012 1 92.75 297 GLY A C 1
ATOM 2324 O O . GLY A 1 297 ? -7.699 5.156 6.141 1 92.75 297 GLY A O 1
ATOM 2325 N N . SER A 1 298 ? -7.707 7.293 5.438 1 95.19 298 SER A N 1
ATOM 2326 C CA . SER A 1 298 ? -8.945 7.156 4.68 1 95.19 298 SER A CA 1
ATOM 2327 C C . SER A 1 298 ? -9.156 8.344 3.746 1 95.19 298 SER A C 1
ATOM 2329 O O . SER A 1 298 ? -8.633 9.43 3.986 1 95.19 298 SER A O 1
ATOM 2331 N N . LEU A 1 299 ? -9.805 8.062 2.703 1 95.62 299 LEU A N 1
ATOM 2332 C CA . LEU A 1 299 ? -10.438 9.109 1.909 1 95.62 299 LEU A CA 1
ATOM 2333 C C . LEU A 1 299 ? -11.945 9.125 2.129 1 95.62 299 LEU A C 1
ATOM 2335 O O . LEU A 1 299 ? -12.617 8.109 1.917 1 95.62 299 LEU A O 1
ATOM 2339 N N . THR A 1 300 ? -12.445 10.18 2.617 1 97.69 300 THR A N 1
ATOM 2340 C CA . THR A 1 300 ? -13.875 10.406 2.775 1 97.69 300 THR A CA 1
ATOM 2341 C C . THR A 1 300 ? -14.352 11.516 1.841 1 97.69 300 THR A C 1
ATOM 2343 O O . THR A 1 300 ? -13.719 12.57 1.749 1 97.69 300 THR A O 1
ATOM 2346 N N . ILE A 1 301 ? -15.406 11.266 1.163 1 96.38 301 ILE A N 1
ATOM 2347 C CA . ILE A 1 301 ? -15.969 12.266 0.26 1 96.38 301 ILE A CA 1
ATOM 2348 C C . ILE A 1 301 ? -17.391 12.609 0.687 1 96.38 301 ILE A C 1
ATOM 2350 O O . ILE A 1 301 ? -18.219 11.711 0.873 1 96.38 301 ILE A O 1
ATOM 2354 N N . VAL A 1 302 ? -17.625 13.852 0.945 1 96.5 302 VAL A N 1
ATOM 2355 C CA . VAL A 1 302 ? -19 14.336 1.103 1 96.5 302 VAL A CA 1
ATOM 2356 C C . VAL A 1 302 ? -19.594 14.664 -0.267 1 96.5 302 VAL A C 1
ATOM 2358 O O . VAL A 1 302 ? -19.141 15.594 -0.939 1 96.5 302 VAL A O 1
ATOM 2361 N N . LEU A 1 303 ? -20.562 13.953 -0.624 1 94.12 303 LEU A N 1
ATOM 2362 C CA . LEU A 1 303 ? -21.141 14.047 -1.961 1 94.12 303 LEU A CA 1
ATOM 2363 C C . LEU A 1 303 ? -22.141 15.188 -2.041 1 94.12 303 LEU A C 1
ATOM 2365 O O . LEU A 1 303 ? -22.891 15.445 -1.086 1 94.12 303 LEU A O 1
ATOM 2369 N N . PRO A 1 304 ? -22.172 15.828 -3.225 1 92.25 304 PRO A N 1
ATOM 2370 C CA . PRO A 1 304 ? -23.266 16.781 -3.43 1 92.25 304 PRO A CA 1
ATOM 2371 C C . PRO A 1 304 ? -24.641 16.094 -3.484 1 92.25 304 PRO A C 1
ATOM 2373 O O . PRO A 1 304 ? -24.734 14.898 -3.746 1 92.25 304 PRO A O 1
ATOM 2376 N N . LYS A 1 305 ? -25.656 16.797 -3.279 1 88 305 LYS A N 1
ATOM 2377 C CA . LYS A 1 305 ? -27.016 16.281 -3.199 1 88 305 LYS A CA 1
ATOM 2378 C C . LYS A 1 305 ? -27.406 15.586 -4.496 1 88 305 LYS A C 1
ATOM 2380 O O . LYS A 1 305 ? -28.094 14.562 -4.469 1 88 305 LYS A O 1
ATOM 2385 N N . GLU A 1 306 ? -26.938 15.984 -5.527 1 84.56 306 GLU A N 1
ATOM 2386 C CA . GLU A 1 306 ? -27.344 15.492 -6.84 1 84.56 306 GLU A CA 1
ATOM 2387 C C . GLU A 1 306 ? -26.797 14.094 -7.102 1 84.56 306 GLU A C 1
ATOM 2389 O O . GLU A 1 306 ? -27.312 13.367 -7.957 1 84.56 306 GLU A O 1
ATOM 2394 N N . VAL A 1 307 ? -25.797 13.742 -6.352 1 84.31 307 VAL A N 1
ATOM 2395 C CA . VAL A 1 307 ? -25.156 12.461 -6.629 1 84.31 307 VAL A CA 1
ATOM 2396 C C . VAL A 1 307 ? -25.328 11.531 -5.426 1 84.31 307 VAL A C 1
ATOM 2398 O O . VAL A 1 307 ? -24.703 10.469 -5.363 1 84.31 307 VAL A O 1
ATOM 2401 N N . ALA A 1 308 ? -26.25 11.867 -4.574 1 80.38 308 ALA A N 1
ATOM 2402 C CA . ALA A 1 308 ? -26.484 11.062 -3.381 1 80.38 308 ALA A CA 1
ATOM 2403 C C . ALA A 1 308 ? -26.891 9.641 -3.756 1 80.38 308 ALA A C 1
ATOM 2405 O O . ALA A 1 308 ? -26.609 8.688 -3.021 1 80.38 308 ALA A O 1
ATOM 2406 N N . GLY A 1 309 ? -27.406 9.359 -4.84 1 79.31 309 GLY A N 1
ATOM 2407 C CA . GLY A 1 309 ? -27.828 8.039 -5.293 1 79.31 309 GLY A CA 1
ATOM 2408 C C . GLY A 1 309 ? -26.703 7.238 -5.922 1 79.31 309 GLY A C 1
ATOM 2409 O O . GLY A 1 309 ? -26.875 6.055 -6.223 1 79.31 309 GLY A O 1
ATOM 2410 N N . LYS A 1 310 ? -25.469 7.828 -5.887 1 85.81 310 LYS A N 1
ATOM 2411 C CA . LYS A 1 310 ? -24.375 7.18 -6.605 1 85.81 310 LYS A CA 1
ATOM 2412 C C . LYS A 1 310 ? -23.312 6.676 -5.641 1 85.81 310 LYS A C 1
ATOM 2414 O O . LYS A 1 310 ? -22.172 6.453 -6.039 1 85.81 310 LYS A O 1
ATOM 2419 N N . THR A 1 311 ? -23.641 6.512 -4.398 1 89.38 311 THR A N 1
ATOM 2420 C CA . THR A 1 311 ? -22.688 6.121 -3.369 1 89.38 311 THR A CA 1
ATOM 2421 C C . THR A 1 311 ? -22.062 4.77 -3.699 1 89.38 311 THR A C 1
ATOM 2423 O O . THR A 1 311 ? -20.859 4.574 -3.51 1 89.38 311 THR A O 1
ATOM 2426 N N . LYS A 1 312 ? -22.859 3.842 -4.234 1 84.69 312 LYS A N 1
ATOM 2427 C CA . LYS A 1 312 ? -22.375 2.502 -4.547 1 84.69 312 LYS A CA 1
ATOM 2428 C C . LYS A 1 312 ? -21.359 2.539 -5.684 1 84.69 312 LYS A C 1
ATOM 2430 O O . LYS A 1 312 ? -20.312 1.881 -5.613 1 84.69 312 LYS A O 1
ATOM 2435 N N . GLU A 1 313 ? -21.656 3.316 -6.645 1 85.62 313 GLU A N 1
ATOM 2436 C CA . GLU A 1 313 ? -20.781 3.42 -7.812 1 85.62 313 GLU A CA 1
ATOM 2437 C C . GLU A 1 313 ? -19.453 4.09 -7.461 1 85.62 313 GLU A C 1
ATOM 2439 O O . GLU A 1 313 ? -18.391 3.641 -7.895 1 85.62 313 GLU A O 1
ATOM 2444 N N . ILE A 1 314 ? -19.531 5.156 -6.668 1 89 314 ILE A N 1
ATOM 2445 C CA . ILE A 1 314 ? -18.328 5.898 -6.293 1 89 314 ILE A CA 1
ATOM 2446 C C . ILE A 1 314 ? -17.469 5.047 -5.363 1 89 314 ILE A C 1
ATOM 2448 O O . ILE A 1 314 ? -16.25 5.016 -5.496 1 89 314 ILE A O 1
ATOM 2452 N N . THR A 1 315 ? -18.125 4.344 -4.469 1 88.88 315 THR A N 1
ATOM 2453 C CA . THR A 1 315 ? -17.406 3.439 -3.58 1 88.88 315 THR A CA 1
ATOM 2454 C C . THR A 1 315 ? -16.688 2.354 -4.375 1 88.88 315 THR A C 1
ATOM 2456 O O . THR A 1 315 ? -15.531 2.037 -4.102 1 88.88 315 THR A O 1
ATOM 2459 N N . ALA A 1 316 ? -17.375 1.773 -5.324 1 84 316 ALA A N 1
ATOM 2460 C CA . ALA A 1 316 ? -16.797 0.729 -6.156 1 84 316 ALA A CA 1
ATOM 2461 C C . ALA A 1 316 ? -15.578 1.25 -6.91 1 84 316 ALA A C 1
ATOM 2463 O O . ALA A 1 316 ? -14.578 0.538 -7.062 1 84 316 ALA A O 1
ATOM 2464 N N . ARG A 1 317 ? -15.672 2.486 -7.352 1 85.06 317 ARG A N 1
ATOM 2465 C CA . ARG A 1 317 ? -14.562 3.086 -8.086 1 85.06 317 ARG A CA 1
ATOM 2466 C C . ARG A 1 317 ? -13.367 3.336 -7.164 1 85.06 317 ARG A C 1
ATOM 2468 O O . ARG A 1 317 ? -12.219 3.125 -7.555 1 85.06 317 ARG A O 1
ATOM 2475 N N . MET A 1 318 ? -13.703 3.844 -5.977 1 87.88 318 MET A N 1
ATOM 2476 C CA . MET A 1 318 ? -12.625 4.066 -5.016 1 87.88 318 MET A CA 1
ATOM 2477 C C . MET A 1 318 ? -11.938 2.752 -4.656 1 87.88 318 MET A C 1
ATOM 2479 O O . MET A 1 318 ? -10.711 2.701 -4.539 1 87.88 318 MET A O 1
ATOM 2483 N N . LYS A 1 319 ? -12.695 1.72 -4.531 1 83.25 319 LYS A N 1
ATOM 2484 C CA . LYS A 1 319 ? -12.133 0.403 -4.234 1 83.25 319 LYS A CA 1
ATOM 2485 C C . LYS A 1 319 ? -11.258 -0.094 -5.383 1 83.25 319 LYS A C 1
ATOM 2487 O O . LYS A 1 319 ? -10.195 -0.675 -5.152 1 83.25 319 LYS A O 1
ATOM 2492 N N . ASP A 1 320 ? -11.781 0.109 -6.535 1 78.06 320 ASP A N 1
ATOM 2493 C CA . ASP A 1 320 ? -11.039 -0.282 -7.73 1 78.06 320 ASP A CA 1
ATOM 2494 C C . ASP A 1 320 ? -9.695 0.432 -7.801 1 78.06 320 ASP A C 1
ATOM 2496 O O . ASP A 1 320 ? -8.672 -0.184 -8.109 1 78.06 320 ASP A O 1
ATOM 2500 N N . ILE A 1 321 ? -9.711 1.714 -7.492 1 79.94 321 ILE A N 1
ATOM 2501 C CA . ILE A 1 321 ? -8.492 2.512 -7.477 1 79.94 321 ILE A CA 1
ATOM 2502 C C . ILE A 1 321 ? -7.539 1.982 -6.402 1 79.94 321 ILE A C 1
ATOM 2504 O O . ILE A 1 321 ? -6.332 1.873 -6.633 1 79.94 321 ILE A O 1
ATOM 2508 N N . GLY A 1 322 ? -8.094 1.678 -5.301 1 78.5 322 GLY A N 1
ATOM 2509 C CA . GLY A 1 322 ? -7.293 1.14 -4.215 1 78.5 322 GLY A CA 1
ATOM 2510 C C . GLY A 1 322 ? -6.648 -0.191 -4.555 1 78.5 322 GLY A C 1
ATOM 2511 O O . GLY A 1 322 ? -5.512 -0.456 -4.152 1 78.5 322 GLY A O 1
ATOM 2512 N N . ARG A 1 323 ? -7.289 -0.981 -5.27 1 73.12 323 ARG A N 1
ATOM 2513 C CA . ARG A 1 323 ? -6.809 -2.314 -5.609 1 73.12 323 ARG A CA 1
ATOM 2514 C C . ARG A 1 323 ? -5.652 -2.242 -6.602 1 73.12 323 ARG A C 1
ATOM 2516 O O . ARG A 1 323 ? -4.758 -3.088 -6.582 1 73.12 323 ARG A O 1
ATOM 2523 N N . TYR A 1 324 ? -5.738 -1.263 -7.406 1 67.75 324 TYR A N 1
ATOM 2524 C CA . TYR A 1 324 ? -4.789 -1.277 -8.516 1 67.75 324 TYR A CA 1
ATOM 2525 C C . TYR A 1 324 ? -3.684 -0.251 -8.297 1 67.75 324 TYR A C 1
ATOM 2527 O O . TYR A 1 324 ? -2.637 -0.309 -8.945 1 67.75 324 TYR A O 1
ATOM 2535 N N . LEU A 1 325 ? -3.947 0.729 -7.457 1 63.75 325 LEU A N 1
ATOM 2536 C CA . LEU A 1 325 ? -2.949 1.762 -7.203 1 63.75 325 LEU A CA 1
ATOM 2537 C C . LEU A 1 325 ? -2.264 1.54 -5.859 1 63.75 325 LEU A C 1
ATOM 2539 O O . LEU A 1 325 ? -1.042 1.661 -5.75 1 63.75 325 LEU A O 1
ATOM 2543 N N . HIS A 1 326 ? -3.141 1.499 -4.82 1 57.84 326 HIS A N 1
ATOM 2544 C CA . HIS A 1 326 ? -2.633 1.441 -3.455 1 57.84 326 HIS A CA 1
ATOM 2545 C C . HIS A 1 326 ? -3.307 0.326 -2.664 1 57.84 326 HIS A C 1
ATOM 2547 O O . HIS A 1 326 ? -4.535 0.261 -2.598 1 57.84 326 HIS A O 1
ATOM 2553 N N . PRO A 1 327 ? -2.26 -0.546 -2.32 1 57.69 327 PRO A N 1
ATOM 2554 C CA . PRO A 1 327 ? -2.934 -1.619 -1.586 1 57.69 327 PRO A CA 1
ATOM 2555 C C . PRO A 1 327 ? -3.717 -1.106 -0.38 1 57.69 327 PRO A C 1
ATOM 2557 O O . PRO A 1 327 ? -3.547 0.045 0.028 1 57.69 327 PRO A O 1
ATOM 2560 N N . LEU A 1 328 ? -4.629 -1.845 0.063 1 66 328 LEU A N 1
ATOM 2561 C CA . LEU A 1 328 ? -5.352 -1.76 1.328 1 66 328 LEU A CA 1
ATOM 2562 C C . LEU A 1 328 ? -4.398 -1.465 2.48 1 66 328 LEU A C 1
ATOM 2564 O O . LEU A 1 328 ? -3.219 -1.824 2.424 1 66 328 LEU A O 1
ATOM 2568 N N . PRO A 1 329 ? -4.867 -0.524 3.375 1 79.62 329 PRO A N 1
ATOM 2569 C CA . PRO A 1 329 ? -4.004 -0.323 4.543 1 79.62 329 PRO A CA 1
ATOM 2570 C C . PRO A 1 329 ? -3.627 -1.634 5.23 1 79.62 329 PRO A C 1
ATOM 2572 O O . PRO A 1 329 ? -4.359 -2.623 5.129 1 79.62 329 PRO A O 1
ATOM 2575 N N . PRO A 1 330 ? -2.494 -1.572 5.914 1 81.25 330 PRO A N 1
ATOM 2576 C CA . PRO A 1 330 ? -2.062 -2.779 6.621 1 81.25 330 PRO A CA 1
ATOM 2577 C C . PRO A 1 330 ? -3.105 -3.289 7.609 1 81.25 330 PRO A C 1
ATOM 2579 O O . PRO A 1 330 ? -3.635 -2.514 8.414 1 81.25 330 PRO A O 1
ATOM 2582 N N . THR A 1 331 ? -3.352 -4.523 7.57 1 80.81 331 THR A N 1
ATOM 2583 C CA . THR A 1 331 ? -4.445 -5.133 8.32 1 80.81 331 THR A CA 1
ATOM 2584 C C . THR A 1 331 ? -4.242 -4.941 9.82 1 80.81 331 THR A C 1
ATOM 2586 O O . THR A 1 331 ? -5.176 -4.578 10.539 1 80.81 331 THR A O 1
ATOM 2589 N N . GLN A 1 332 ? -3.092 -5.152 10.273 1 79.62 332 GLN A N 1
ATOM 2590 C CA . GLN A 1 332 ? -2.859 -5.09 11.711 1 79.62 332 GLN A CA 1
ATOM 2591 C C . GLN A 1 332 ? -3.049 -3.672 12.242 1 79.62 332 GLN A C 1
ATOM 2593 O O . GLN A 1 332 ? -3.66 -3.471 13.289 1 79.62 332 GLN A O 1
ATOM 2598 N N . SER A 1 333 ? -2.479 -2.785 11.578 1 86.88 333 SER A N 1
ATOM 2599 C CA . SER A 1 333 ? -2.641 -1.399 12.008 1 86.88 333 SER A CA 1
ATOM 2600 C C . SER A 1 333 ? -4.09 -0.944 11.867 1 86.88 333 SER A C 1
ATOM 2602 O O . SER A 1 333 ? -4.57 -0.142 12.672 1 86.88 333 SER A O 1
ATOM 2604 N N . SER A 1 334 ? -4.73 -1.465 10.836 1 89.12 334 SER A N 1
ATOM 2605 C CA . SER A 1 334 ? -6.141 -1.145 10.656 1 89.12 334 SER A CA 1
ATOM 2606 C C . SER A 1 334 ? -6.98 -1.673 11.812 1 89.12 334 SER A C 1
ATOM 2608 O O . SER A 1 334 ? -7.914 -1.006 12.266 1 89.12 334 SER A O 1
ATOM 2610 N N . ARG A 1 335 ? -6.617 -2.859 12.219 1 87.5 335 ARG A N 1
ATOM 2611 C CA . ARG A 1 335 ? -7.316 -3.441 13.359 1 87.5 335 ARG A CA 1
ATOM 2612 C C . ARG A 1 335 ? -7.086 -2.619 14.617 1 87.5 335 ARG A C 1
ATOM 2614 O O . ARG A 1 335 ? -8 -2.434 15.422 1 87.5 335 ARG A O 1
ATOM 2621 N N . LEU A 1 336 ? -5.906 -2.158 14.805 1 89.12 336 LEU A N 1
ATOM 2622 C CA . LEU A 1 336 ? -5.57 -1.336 15.961 1 89.12 336 LEU A CA 1
ATOM 2623 C C . LEU A 1 336 ? -6.375 -0.04 15.953 1 89.12 336 LEU A C 1
ATOM 2625 O O . LEU A 1 336 ? -6.992 0.315 16.969 1 89.12 336 LEU A O 1
ATOM 2629 N N . VAL A 1 337 ? -6.391 0.632 14.82 1 93.69 337 VAL A N 1
ATOM 2630 C CA . VAL A 1 337 ? -7.094 1.905 14.711 1 93.69 337 VAL A CA 1
ATOM 2631 C C . VAL A 1 337 ? -8.594 1.691 14.922 1 93.69 337 VAL A C 1
ATOM 2633 O O . VAL A 1 337 ? -9.234 2.455 15.641 1 93.69 337 VAL A O 1
ATOM 2636 N N . SER A 1 338 ? -9.062 0.638 14.305 1 93.25 338 SER A N 1
ATOM 2637 C CA . SER A 1 338 ? -10.484 0.327 14.445 1 93.25 338 SER A CA 1
ATOM 2638 C C . SER A 1 338 ? -10.859 0.083 15.898 1 93.25 338 SER A C 1
ATOM 2640 O O . SER A 1 338 ? -11.875 0.59 16.375 1 93.25 338 SER A O 1
ATOM 2642 N N . LEU A 1 339 ? -10.078 -0.696 16.562 1 93.31 339 LEU A N 1
ATOM 2643 C CA . LEU A 1 339 ? -10.328 -1.012 17.969 1 93.31 339 LEU A CA 1
ATOM 2644 C C . LEU A 1 339 ? -10.289 0.251 18.812 1 93.31 339 LEU A C 1
ATOM 2646 O O . LEU A 1 339 ? -11.164 0.456 19.672 1 93.31 339 LEU A O 1
ATOM 2650 N N . ILE A 1 340 ? -9.352 1.07 18.594 1 96.06 340 ILE A N 1
ATOM 2651 C CA . ILE A 1 340 ? -9.18 2.287 19.375 1 96.06 340 ILE A CA 1
ATOM 2652 C C . ILE A 1 340 ? -10.359 3.223 19.156 1 96.06 340 ILE A C 1
ATOM 2654 O O . ILE A 1 340 ? -10.883 3.818 20.094 1 96.06 340 ILE A O 1
ATOM 2658 N N . LEU A 1 341 ? -10.82 3.338 17.953 1 96.56 341 LEU A N 1
ATOM 2659 C CA . LEU A 1 341 ? -11.891 4.266 17.625 1 96.56 341 LEU A CA 1
ATOM 2660 C C . LEU A 1 341 ? -13.242 3.734 18.094 1 96.56 341 LEU A C 1
ATOM 2662 O O . LEU A 1 341 ? -14.188 4.508 18.281 1 96.56 341 LEU A O 1
ATOM 2666 N N . SER A 1 342 ? -13.352 2.408 18.281 1 93.75 342 SER A N 1
ATOM 2667 C CA . SER A 1 342 ? -14.656 1.816 18.578 1 93.75 342 SER A CA 1
ATOM 2668 C C . SER A 1 342 ? -14.812 1.529 20.062 1 93.75 342 SER A C 1
ATOM 2670 O O . SER A 1 342 ? -15.938 1.458 20.578 1 93.75 342 SER A O 1
ATOM 2672 N N . ASP A 1 343 ? -13.727 1.334 20.734 1 95.06 343 ASP A N 1
ATOM 2673 C CA . ASP A 1 343 ? -13.766 1.062 22.172 1 95.06 343 ASP A CA 1
ATOM 2674 C C . ASP A 1 343 ? -13.711 2.357 22.984 1 95.06 343 ASP A C 1
ATOM 2676 O O . ASP A 1 343 ? -12.719 3.086 22.922 1 95.06 343 ASP A O 1
ATOM 2680 N N . PRO A 1 344 ? -14.75 2.6 23.812 1 95.75 344 PRO A N 1
ATOM 2681 C CA . PRO A 1 344 ? -14.797 3.873 24.531 1 95.75 344 PRO A CA 1
ATOM 2682 C C . PRO A 1 344 ? -13.617 4.062 25.469 1 95.75 344 PRO A C 1
ATOM 2684 O O . PRO A 1 344 ? -13.133 5.188 25.641 1 95.75 344 PRO A O 1
ATOM 2687 N N . THR A 1 345 ? -13.156 3.031 26.078 1 96.62 345 THR A N 1
ATOM 2688 C CA . THR A 1 345 ? -12.031 3.125 27.016 1 96.62 345 THR A CA 1
ATOM 2689 C C . THR A 1 345 ? -10.742 3.443 26.266 1 96.62 345 THR A C 1
ATOM 2691 O O . THR A 1 345 ? -9.977 4.312 26.688 1 96.62 345 THR A O 1
ATOM 2694 N N . LEU A 1 346 ? -10.539 2.783 25.172 1 97.12 346 LEU A N 1
ATOM 2695 C CA . LEU A 1 346 ? -9.336 3.021 24.391 1 97.12 346 LEU A CA 1
ATOM 2696 C C . LEU A 1 346 ? -9.383 4.398 23.734 1 97.12 346 LEU A C 1
ATOM 2698 O O . LEU A 1 346 ? -8.352 5.066 23.609 1 97.12 346 LEU A O 1
ATOM 2702 N N . LYS A 1 347 ? -10.555 4.785 23.344 1 96.56 347 LYS A N 1
ATOM 2703 C CA . LYS A 1 347 ? -10.688 6.102 22.719 1 96.56 347 LYS A CA 1
ATOM 2704 C C . LYS A 1 347 ? -10.344 7.211 23.719 1 96.56 347 LYS A C 1
ATOM 2706 O O . LYS A 1 347 ? -9.664 8.172 23.359 1 96.56 347 LYS A O 1
ATOM 2711 N N . ARG A 1 348 ? -10.766 7.066 24.906 1 96.44 348 ARG A N 1
ATOM 2712 C CA . ARG A 1 348 ? -10.43 8.031 25.953 1 96.44 348 ARG A CA 1
ATOM 2713 C C . ARG A 1 348 ? -8.93 8.047 26.219 1 96.44 348 ARG A C 1
ATOM 2715 O O . ARG A 1 348 ? -8.336 9.102 26.438 1 96.44 348 ARG A O 1
ATOM 2722 N N . ALA A 1 349 ? -8.391 6.863 26.219 1 96.88 349 ALA A N 1
ATOM 2723 C CA . ALA A 1 349 ? -6.945 6.762 26.406 1 96.88 349 ALA A CA 1
ATOM 2724 C C . ALA A 1 349 ? -6.195 7.438 25.266 1 96.88 349 ALA A C 1
ATOM 2726 O O . ALA A 1 349 ? -5.156 8.062 25.484 1 96.88 349 ALA A O 1
ATOM 2727 N N . TRP A 1 350 ? -6.707 7.27 24.078 1 97.31 350 TRP A N 1
ATOM 2728 C CA . TRP A 1 350 ? -6.113 7.906 22.906 1 97.31 350 TRP A CA 1
ATOM 2729 C C . TRP A 1 350 ? -6.176 9.43 23.031 1 97.31 350 TRP A C 1
ATOM 2731 O O . TRP A 1 350 ? -5.18 10.117 22.781 1 97.31 350 TRP A O 1
ATOM 2741 N N . TYR A 1 351 ? -7.305 9.945 23.438 1 96.81 351 TYR A N 1
ATOM 2742 C CA . TYR A 1 351 ? -7.449 11.383 23.641 1 96.81 351 TYR A CA 1
ATOM 2743 C C . TYR A 1 351 ? -6.465 11.883 24.703 1 96.81 351 TYR A C 1
ATOM 2745 O O . TYR A 1 351 ? -5.883 12.961 24.547 1 96.81 351 TYR A O 1
ATOM 2753 N N . SER A 1 352 ? -6.258 11.102 25.688 1 96.56 352 SER A N 1
ATOM 2754 C CA . SER A 1 352 ? -5.305 11.469 26.719 1 96.56 352 SER A CA 1
ATOM 2755 C C . SER A 1 352 ? -3.877 11.477 26.188 1 96.56 352 SER A C 1
ATOM 2757 O O . SER A 1 352 ? -3.074 12.336 26.562 1 96.56 352 SER A O 1
ATOM 2759 N N . ASN A 1 353 ? -3.578 10.469 25.391 1 95.06 353 ASN A N 1
ATOM 2760 C CA . ASN A 1 353 ? -2.266 10.461 24.75 1 95.06 353 ASN A CA 1
ATOM 2761 C C . ASN A 1 353 ? -2.023 11.727 23.938 1 95.06 353 ASN A C 1
ATOM 2763 O O . ASN A 1 353 ? -0.937 12.305 23.984 1 95.06 353 ASN A O 1
ATOM 2767 N N . LEU A 1 354 ? -3.014 12.164 23.188 1 95.19 354 LEU A N 1
ATOM 2768 C CA . LEU A 1 354 ? -2.898 13.352 22.359 1 95.19 354 LEU A CA 1
ATOM 2769 C C . LEU A 1 354 ? -2.707 14.602 23.219 1 95.19 354 LEU A C 1
ATOM 2771 O O . LEU A 1 354 ? -1.843 15.43 22.938 1 95.19 354 LEU A O 1
ATOM 2775 N N . LYS A 1 355 ? -3.494 14.711 24.25 1 95.62 355 LYS A N 1
ATOM 2776 C CA . LYS A 1 355 ? -3.381 15.844 25.156 1 95.62 355 LYS A CA 1
ATOM 2777 C C . LYS A 1 355 ? -1.989 15.906 25.781 1 95.62 355 LYS A C 1
ATOM 2779 O O . LYS A 1 355 ? -1.374 16.984 25.828 1 95.62 355 LYS A O 1
ATOM 2784 N N . ASN A 1 356 ? -1.505 14.781 26.234 1 93.69 356 ASN A N 1
ATOM 2785 C CA . ASN A 1 356 ? -0.184 14.719 26.844 1 93.69 356 ASN A CA 1
ATOM 2786 C C . ASN A 1 356 ? 0.914 15.102 25.859 1 93.69 356 ASN A C 1
ATOM 2788 O O . ASN A 1 356 ? 1.882 15.766 26.219 1 93.69 356 ASN A O 1
ATOM 2792 N N . ARG A 1 357 ? 0.706 14.641 24.641 1 91.44 357 ARG A N 1
ATOM 2793 C CA . ARG A 1 357 ? 1.678 14.969 23.609 1 91.44 357 ARG A CA 1
ATOM 2794 C C . ARG A 1 357 ? 1.738 16.469 23.359 1 91.44 357 ARG A C 1
ATOM 2796 O O . ARG A 1 357 ? 2.824 17.047 23.281 1 91.44 357 ARG A O 1
ATOM 2803 N N . VAL A 1 358 ? 0.667 17.141 23.25 1 93.12 358 VAL A N 1
ATOM 2804 C CA . VAL A 1 358 ? 0.608 18.562 22.984 1 93.12 358 VAL A CA 1
ATOM 2805 C C . VAL A 1 358 ? 1.148 19.344 24.172 1 93.12 358 VAL A C 1
ATOM 2807 O O . VAL A 1 358 ? 1.887 20.312 24.016 1 93.12 358 VAL A O 1
ATOM 2810 N N . GLU A 1 359 ? 0.816 18.875 25.359 1 93.62 359 GLU A N 1
ATOM 2811 C CA . GLU A 1 359 ? 1.333 19.516 26.562 1 93.62 359 GLU A CA 1
ATOM 2812 C C . GLU A 1 359 ? 2.854 19.406 26.641 1 93.62 359 GLU A C 1
ATOM 2814 O O . GLU A 1 359 ? 3.531 20.359 27.031 1 93.62 359 GLU A O 1
ATOM 2819 N N . SER A 1 360 ? 3.32 18.266 26.297 1 90.62 360 SER A N 1
ATOM 2820 C CA . SER A 1 360 ? 4.766 18.062 26.25 1 90.62 360 SER A CA 1
ATOM 2821 C C . SER A 1 360 ? 5.422 19 25.234 1 90.62 360 SER A C 1
ATOM 2823 O O . SER A 1 360 ? 6.5 19.547 25.5 1 90.62 360 SER A O 1
ATOM 2825 N N . ASN A 1 361 ? 4.777 19.156 24.109 1 91.81 361 ASN A N 1
ATOM 2826 C CA . ASN A 1 361 ? 5.301 20.047 23.078 1 91.81 361 ASN A CA 1
ATOM 2827 C C . ASN A 1 361 ? 5.301 21.5 23.531 1 91.81 361 ASN A C 1
ATOM 2829 O O . ASN A 1 361 ? 6.238 22.25 23.25 1 91.81 361 ASN A O 1
ATOM 2833 N N . ILE A 1 362 ? 4.301 21.922 24.25 1 93 362 ILE A N 1
ATOM 2834 C CA . ILE A 1 362 ? 4.215 23.266 24.797 1 93 362 ILE A CA 1
ATOM 2835 C C . ILE A 1 362 ? 5.34 23.5 25.797 1 93 362 ILE A C 1
ATOM 2837 O O . ILE A 1 362 ? 5.988 24.547 25.797 1 93 362 ILE A O 1
ATOM 2841 N N . THR A 1 363 ? 5.555 22.484 26.578 1 92.44 363 THR A N 1
ATOM 2842 C CA . THR A 1 363 ? 6.637 22.562 27.547 1 92.44 363 THR A CA 1
ATOM 2843 C C . THR A 1 363 ? 7.984 22.688 26.844 1 92.44 363 THR A C 1
ATOM 2845 O O . THR A 1 363 ? 8.852 23.453 27.281 1 92.44 363 THR A O 1
ATOM 2848 N N . MET A 1 364 ? 8.141 21.969 25.844 1 91.25 364 MET A N 1
ATOM 2849 C CA . MET A 1 364 ? 9.375 22.031 25.078 1 91.25 364 MET A CA 1
ATOM 2850 C C . MET A 1 364 ? 9.594 23.422 24.5 1 91.25 364 MET A C 1
ATOM 2852 O O . MET A 1 364 ? 10.703 23.938 24.516 1 91.25 364 MET A O 1
ATOM 2856 N N . LYS A 1 365 ? 8.602 24.078 23.984 1 92.94 365 LYS A N 1
ATOM 2857 C CA . LYS A 1 365 ? 8.68 25.438 23.453 1 92.94 365 LYS A CA 1
ATOM 2858 C C . LYS A 1 365 ? 9.102 26.422 24.547 1 92.94 365 LYS A C 1
ATOM 2860 O O . LYS A 1 365 ? 9.922 27.312 24.297 1 92.94 365 LYS A O 1
ATOM 2865 N N . ARG A 1 366 ? 8.555 26.203 25.656 1 93.5 366 ARG A N 1
ATOM 2866 C CA . ARG A 1 366 ? 8.906 27.078 26.781 1 93.5 366 ARG A CA 1
ATOM 2867 C C . ARG A 1 366 ? 10.367 26.891 27.172 1 93.5 366 ARG A C 1
ATOM 2869 O O . ARG A 1 366 ? 11.07 27.875 27.453 1 93.5 366 ARG A O 1
ATOM 2876 N N . ARG A 1 367 ? 10.773 25.672 27.172 1 93.81 367 ARG A N 1
ATOM 2877 C CA . ARG A 1 367 ? 12.172 25.391 27.484 1 93.81 367 ARG A CA 1
ATOM 2878 C C . ARG A 1 367 ? 13.102 26.016 26.438 1 93.81 367 ARG A C 1
ATOM 2880 O O . ARG A 1 367 ? 14.133 26.594 26.797 1 93.81 367 ARG A O 1
ATOM 2887 N N . LEU A 1 368 ? 12.758 25.891 25.234 1 94.06 368 LEU A N 1
ATOM 2888 C CA . LEU A 1 368 ? 13.539 26.5 24.156 1 94.06 368 LEU A CA 1
ATOM 2889 C C . LEU A 1 368 ? 13.602 28.016 24.328 1 94.06 368 LEU A C 1
ATOM 2891 O O . LEU A 1 368 ? 14.648 28.625 24.109 1 94.06 368 LEU A O 1
ATOM 2895 N N . PHE A 1 369 ? 12.461 28.641 24.703 1 94.69 369 PHE A N 1
ATOM 2896 C CA . PHE A 1 369 ? 12.43 30.078 24.922 1 94.69 369 PHE A CA 1
ATOM 2897 C C . PHE A 1 369 ? 13.383 30.469 26.047 1 94.69 369 PHE A C 1
ATOM 2899 O O . PHE A 1 369 ? 14.086 31.469 25.953 1 94.69 369 PHE A O 1
ATOM 2906 N N . HIS A 1 370 ? 13.406 29.641 27.016 1 94.88 370 HIS A N 1
ATOM 2907 C CA . HIS A 1 370 ? 14.266 29.953 28.156 1 94.88 370 HIS A CA 1
ATOM 2908 C C . HIS A 1 370 ? 15.734 29.859 27.781 1 94.88 370 HIS A C 1
ATOM 2910 O O . HIS A 1 370 ? 16.562 30.609 28.297 1 94.88 370 HIS A O 1
ATOM 2916 N N . CYS A 1 371 ? 15.984 29 26.891 1 93.19 371 CYS A N 1
ATOM 2917 C CA . CYS A 1 371 ? 17.359 28.781 26.484 1 93.19 371 CYS A CA 1
ATOM 2918 C C . CYS A 1 371 ? 17.781 29.75 25.391 1 93.19 371 CYS A C 1
ATOM 2920 O O . CYS A 1 371 ? 18.891 30.281 25.422 1 93.19 371 CYS A O 1
ATOM 2922 N N . LEU A 1 372 ? 16.922 30.047 24.422 1 94.38 372 LEU A N 1
ATOM 2923 C CA . LEU A 1 372 ? 17.312 30.75 23.219 1 94.38 372 LEU A CA 1
ATOM 2924 C C . LEU A 1 372 ? 16.797 32.188 23.219 1 94.38 372 LEU A C 1
ATOM 2926 O O . LEU A 1 372 ? 17.281 33.031 22.469 1 94.38 372 LEU A O 1
ATOM 2930 N N . HIS A 1 373 ? 15.781 32.469 23.906 1 94 373 HIS A N 1
ATOM 2931 C CA . HIS A 1 373 ? 15.141 33.781 24.047 1 94 373 HIS A CA 1
ATOM 2932 C C . HIS A 1 373 ? 14.523 34.219 22.734 1 94 373 HIS A C 1
ATOM 2934 O O . HIS A 1 373 ? 14.508 35.438 22.422 1 94 373 HIS A O 1
ATOM 2940 N N . TRP A 1 374 ? 14.125 33.281 21.906 1 92.69 374 TRP A N 1
ATOM 2941 C CA . TRP A 1 374 ? 13.391 33.594 20.688 1 92.69 374 TRP A CA 1
ATOM 2942 C C . TRP A 1 374 ? 11.922 33.875 21 1 92.69 374 TRP A C 1
ATOM 2944 O O . TRP A 1 374 ? 11.156 32.969 21.281 1 92.69 374 TRP A O 1
ATOM 2954 N N . ILE A 1 375 ? 11.445 35.094 20.781 1 90.75 375 ILE A N 1
ATOM 2955 C CA . ILE A 1 375 ? 10.148 35.562 21.25 1 90.75 375 ILE A CA 1
ATOM 2956 C C . ILE A 1 375 ? 9.031 34.875 20.469 1 90.75 375 ILE A C 1
ATOM 2958 O O . ILE A 1 375 ? 7.941 34.656 21 1 90.75 375 ILE A O 1
ATOM 2962 N N . ASP A 1 376 ? 9.25 34.5 19.266 1 89 376 ASP A N 1
ATOM 2963 C CA . ASP A 1 376 ? 8.211 33.906 18.422 1 89 376 ASP A CA 1
ATOM 2964 C C . ASP A 1 376 ? 7.809 32.531 18.953 1 89 376 ASP A C 1
ATOM 2966 O O . ASP A 1 376 ? 6.738 32.031 18.625 1 89 376 ASP A O 1
ATOM 2970 N N . LEU A 1 377 ? 8.617 31.938 19.812 1 91.75 377 LEU A N 1
ATOM 2971 C CA . LEU A 1 377 ? 8.297 30.656 20.422 1 91.75 377 LEU A CA 1
ATOM 2972 C C . LEU A 1 377 ? 7.086 30.781 21.328 1 91.75 377 LEU A C 1
ATOM 2974 O O . LEU A 1 377 ? 6.422 29.781 21.625 1 91.75 377 LEU A O 1
ATOM 2978 N N . LEU A 1 378 ? 6.777 31.953 21.688 1 89.12 378 LEU A N 1
ATOM 2979 C CA . LEU A 1 378 ? 5.691 32.188 22.625 1 89.12 378 LEU A CA 1
ATOM 2980 C C . LEU A 1 378 ? 4.418 32.594 21.906 1 89.12 378 LEU A C 1
ATOM 2982 O O . LEU A 1 378 ? 3.346 32.656 22.516 1 89.12 378 LEU A O 1
ATOM 2986 N N . GLU A 1 379 ? 4.496 32.812 20.609 1 87.81 379 GLU A N 1
ATOM 2987 C CA . GLU A 1 379 ? 3.336 33.219 19.828 1 87.81 379 GLU A CA 1
ATOM 2988 C C . GLU A 1 379 ? 2.326 32.062 19.703 1 87.81 379 GLU A C 1
ATOM 2990 O O . GLU A 1 379 ? 2.697 30.938 19.391 1 87.81 379 GLU A O 1
ATOM 2995 N N . THR A 1 380 ? 1.032 32.406 19.984 1 87.25 380 THR A N 1
ATOM 2996 C CA . THR A 1 380 ? 0.061 31.328 20.031 1 87.25 380 THR A CA 1
ATOM 2997 C C . THR A 1 380 ? -1.069 31.578 19.031 1 87.25 380 THR A C 1
ATOM 2999 O O . THR A 1 380 ? -1.935 30.719 18.844 1 87.25 380 THR A O 1
ATOM 3002 N N . GLU A 1 381 ? -1.068 32.719 18.438 1 88.38 381 GLU A N 1
ATOM 3003 C CA . GLU A 1 381 ? -2.166 33.031 17.531 1 88.38 381 GLU A CA 1
ATOM 3004 C C . GLU A 1 381 ? -2.109 32.188 16.266 1 88.38 381 GLU A C 1
ATOM 3006 O O . GLU A 1 381 ? -3.113 31.578 15.875 1 88.38 381 GLU A O 1
ATOM 3011 N N . HIS A 1 382 ? -0.935 32.125 15.688 1 92.25 382 HIS A N 1
ATOM 3012 C CA . HIS A 1 382 ? -0.777 31.375 14.453 1 92.25 382 HIS A CA 1
ATOM 3013 C C . HIS A 1 382 ? 0.049 30.109 14.688 1 92.25 382 HIS A C 1
ATOM 3015 O O . HIS A 1 382 ? -0.154 29.094 14.016 1 92.25 382 HIS A O 1
ATOM 3021 N N . ARG A 1 383 ? 0.921 30.188 15.562 1 90.69 383 ARG A N 1
ATOM 3022 C CA . ARG A 1 383 ? 1.862 29.078 15.734 1 90.69 383 ARG A CA 1
ATOM 3023 C C . ARG A 1 383 ? 1.229 27.938 16.531 1 90.69 383 ARG A C 1
ATOM 3025 O O . ARG A 1 383 ? 0.674 28.156 17.609 1 90.69 383 ARG A O 1
ATOM 3032 N N . HIS A 1 384 ? 1.29 26.766 15.898 1 90.62 384 HIS A N 1
ATOM 3033 C CA . HIS A 1 384 ? 0.813 25.594 16.609 1 90.62 384 HIS A CA 1
ATOM 3034 C C . HIS A 1 384 ? 1.949 24.906 17.359 1 90.62 384 HIS A C 1
ATOM 3036 O O . HIS A 1 384 ? 3.045 25.453 17.469 1 90.62 384 HIS A O 1
ATOM 3042 N N . ASN A 1 385 ? 1.644 23.75 17.953 1 85.19 385 ASN A N 1
ATOM 3043 C CA . ASN A 1 385 ? 2.602 23.188 18.906 1 85.19 385 ASN A CA 1
ATOM 3044 C C . ASN A 1 385 ? 3.18 21.875 18.391 1 85.19 385 ASN A C 1
ATOM 3046 O O . ASN A 1 385 ? 3.77 21.109 19.172 1 85.19 385 ASN A O 1
ATOM 3050 N N . MET A 1 386 ? 3.051 21.625 17.125 1 89.5 386 MET A N 1
ATOM 3051 C CA . MET A 1 386 ? 3.564 20.375 16.594 1 89.5 386 MET A CA 1
ATOM 3052 C C . MET A 1 386 ? 4.973 20.547 16.031 1 89.5 386 MET A C 1
ATOM 3054 O O . MET A 1 386 ? 5.879 19.781 16.359 1 89.5 386 MET A O 1
ATOM 3058 N N . THR A 1 387 ? 5.113 21.5 15.195 1 92.44 387 THR A N 1
ATOM 3059 C CA . THR A 1 387 ? 6.406 21.812 14.602 1 92.44 387 THR A CA 1
ATOM 3060 C C . THR A 1 387 ? 6.75 23.281 14.828 1 92.44 387 THR A C 1
ATOM 3062 O O . THR A 1 387 ? 5.867 24.109 15.086 1 92.44 387 THR A O 1
ATOM 3065 N N . TYR A 1 388 ? 8.016 23.594 14.859 1 92.38 388 TYR A N 1
ATOM 3066 C CA . TYR A 1 388 ? 8.531 24.953 14.938 1 92.38 388 TYR A CA 1
ATOM 3067 C C . TYR A 1 388 ? 9.555 25.219 13.836 1 92.38 388 TYR A C 1
ATOM 3069 O O . TYR A 1 388 ? 10.508 24.453 13.672 1 92.38 388 TYR A O 1
ATOM 3077 N N . THR A 1 389 ? 9.32 26.25 13.102 1 92.25 389 THR A N 1
ATOM 3078 C CA . THR A 1 389 ? 10.25 26.625 12.039 1 92.25 389 THR A CA 1
ATOM 3079 C C . THR A 1 389 ? 10.945 27.938 12.383 1 92.25 389 THR A C 1
ATOM 3081 O O . THR A 1 389 ? 10.406 29.016 12.133 1 92.25 389 THR A O 1
ATOM 3084 N N . PRO A 1 390 ? 12.18 27.875 12.766 1 91.06 390 PRO A N 1
ATOM 3085 C CA . PRO A 1 390 ? 12.883 29.062 13.234 1 91.06 390 PRO A CA 1
ATOM 3086 C C . PRO A 1 390 ? 13.375 29.938 12.086 1 91.06 390 PRO A C 1
ATOM 3088 O O . PRO A 1 390 ? 13.766 31.094 12.312 1 91.06 390 PRO A O 1
ATOM 3091 N N . GLY A 1 391 ? 13.383 29.438 10.852 1 90.06 391 GLY A N 1
ATOM 3092 C CA . GLY A 1 391 ? 13.859 30.219 9.719 1 90.06 391 GLY A CA 1
ATOM 3093 C C . GLY A 1 391 ? 15.359 30.125 9.516 1 90.06 391 GLY A C 1
ATOM 3094 O O . GLY A 1 391 ? 16 31.109 9.125 1 90.06 391 GLY A O 1
ATOM 3095 N N . PHE A 1 392 ? 15.922 29 9.867 1 92.69 392 PHE A N 1
ATOM 3096 C CA . PHE A 1 392 ? 17.344 28.781 9.617 1 92.69 392 PHE A CA 1
ATOM 3097 C C . PHE A 1 392 ? 17.656 28.906 8.133 1 92.69 392 PHE A C 1
ATOM 3099 O O . PHE A 1 392 ? 16.875 28.469 7.285 1 92.69 392 PHE A O 1
ATOM 3106 N N . SER A 1 393 ? 18.797 29.562 7.875 1 91.25 393 SER A N 1
ATOM 3107 C CA . SER A 1 393 ? 19.297 29.562 6.508 1 91.25 393 SER A CA 1
ATOM 3108 C C . SER A 1 393 ? 19.812 28.188 6.105 1 91.25 393 SER A C 1
ATOM 3110 O O . SER A 1 393 ? 20 27.312 6.957 1 91.25 393 SER A O 1
ATOM 3112 N N . GLU A 1 394 ? 20.016 28.031 4.805 1 91.25 394 GLU A N 1
ATOM 3113 C CA . GLU A 1 394 ? 20.578 26.781 4.309 1 91.25 394 GLU A CA 1
ATOM 3114 C C . GLU A 1 394 ? 21.938 26.484 4.949 1 91.25 394 GLU A C 1
ATOM 3116 O O . GLU A 1 394 ? 22.25 25.328 5.262 1 91.25 394 GLU A O 1
ATOM 3121 N N . GLN A 1 395 ? 22.703 27.5 5.07 1 93.69 395 GLN A N 1
ATOM 3122 C CA . GLN A 1 395 ? 24.016 27.344 5.676 1 93.69 395 GLN A CA 1
ATOM 3123 C C . GLN A 1 395 ? 23.906 26.938 7.141 1 93.69 395 GLN A C 1
ATOM 3125 O O . GLN A 1 395 ? 24.688 26.109 7.617 1 93.69 395 GLN A O 1
ATOM 3130 N N . GLN A 1 396 ? 22.984 27.547 7.828 1 95.12 396 GLN A N 1
ATOM 3131 C CA . GLN A 1 396 ? 22.766 27.188 9.227 1 95.12 396 GLN A CA 1
ATOM 3132 C C . GLN A 1 396 ? 22.328 25.734 9.359 1 95.12 396 GLN A C 1
ATOM 3134 O O . GLN A 1 396 ? 22.812 25.016 10.25 1 95.12 396 GLN A O 1
ATOM 3139 N N . LEU A 1 397 ? 21.484 25.312 8.492 1 94.94 397 LEU A N 1
ATOM 3140 C CA . LEU A 1 397 ? 21.016 23.938 8.5 1 94.94 397 LEU A CA 1
ATOM 3141 C C . LEU A 1 397 ? 22.156 22.969 8.211 1 94.94 397 LEU A C 1
ATOM 3143 O O . LEU A 1 397 ? 22.266 21.922 8.844 1 94.94 397 LEU A O 1
ATOM 3147 N N . GLU A 1 398 ? 22.969 23.328 7.27 1 94.5 398 GLU A N 1
ATOM 3148 C CA . GLU A 1 398 ? 24.125 22.5 6.949 1 94.5 398 GLU A CA 1
ATOM 3149 C C . GLU A 1 398 ? 25.094 22.422 8.125 1 94.5 398 GLU A C 1
ATOM 3151 O O . GLU A 1 398 ? 25.672 21.375 8.391 1 94.5 398 GLU A O 1
ATOM 3156 N N . ASN A 1 399 ? 25.266 23.484 8.797 1 95.12 399 ASN A N 1
ATOM 3157 C CA . ASN A 1 399 ? 26.141 23.516 9.969 1 95.12 399 ASN A CA 1
ATOM 3158 C C . ASN A 1 399 ? 25.609 22.641 11.094 1 95.12 399 ASN A C 1
ATOM 3160 O O . ASN A 1 399 ? 26.375 22 11.812 1 95.12 399 ASN A O 1
ATOM 3164 N N . LEU A 1 400 ? 24.297 22.703 11.273 1 96.12 400 LEU A N 1
ATOM 3165 C CA . LEU A 1 400 ? 23.703 21.828 12.273 1 96.12 400 LEU A CA 1
ATOM 3166 C C . LEU A 1 400 ? 24.016 20.375 11.984 1 96.12 400 LEU A C 1
ATOM 3168 O O . LEU A 1 400 ? 24.344 19.609 12.891 1 96.12 400 LEU A O 1
ATOM 3172 N N . LYS A 1 401 ? 23.953 19.984 10.719 1 94.94 401 LYS A N 1
ATOM 3173 C CA . LYS A 1 401 ? 24.219 18.609 10.297 1 94.94 401 LYS A CA 1
ATOM 3174 C C . LYS A 1 401 ? 25.703 18.266 10.453 1 94.94 401 LYS A C 1
ATOM 3176 O O . LYS A 1 401 ? 26.047 17.25 11.055 1 94.94 401 LYS A O 1
ATOM 3181 N N . ARG A 1 402 ? 26.531 19.109 9.969 1 94.44 402 ARG A N 1
ATOM 3182 C CA . ARG A 1 402 ? 27.969 18.828 9.891 1 94.44 402 ARG A CA 1
ATOM 3183 C C . ARG A 1 402 ? 28.609 18.859 11.273 1 94.44 402 ARG A C 1
ATOM 3185 O O . ARG A 1 402 ? 29.359 17.953 11.633 1 94.44 402 ARG A O 1
ATOM 3192 N N . LYS A 1 403 ? 28.25 19.828 12.07 1 94.5 403 LYS A N 1
ATOM 3193 C CA . LYS A 1 403 ? 28.953 20.047 13.328 1 94.5 403 LYS A CA 1
ATOM 3194 C C . LYS A 1 403 ? 28.297 19.266 14.469 1 94.5 403 LYS A C 1
ATOM 3196 O O . LYS A 1 403 ? 28.984 18.812 15.391 1 94.5 403 LYS A O 1
ATOM 3201 N N . TYR A 1 404 ? 27 19.109 14.367 1 94.62 404 TYR A N 1
ATOM 3202 C CA . TYR A 1 404 ? 26.312 18.609 15.562 1 94.62 404 TYR A CA 1
ATOM 3203 C C . TYR A 1 404 ? 25.516 17.344 15.25 1 94.62 404 TYR A C 1
ATOM 3205 O O . TYR A 1 404 ? 24.953 16.734 16.156 1 94.62 404 TYR A O 1
ATOM 3213 N N . SER A 1 405 ? 25.406 16.906 13.992 1 94.31 405 SER A N 1
ATOM 3214 C CA . SER A 1 405 ? 24.609 15.758 13.562 1 94.31 405 SER A CA 1
ATOM 3215 C C . SER A 1 405 ? 23.141 15.945 13.922 1 94.31 405 SER A C 1
ATOM 3217 O O . SER A 1 405 ? 22.5 15.023 14.422 1 94.31 405 SER A O 1
ATOM 3219 N N . ILE A 1 406 ? 22.734 17.219 13.852 1 94.44 406 ILE A N 1
ATOM 3220 C CA . ILE A 1 406 ? 21.328 17.531 14.062 1 94.44 406 ILE A CA 1
ATOM 3221 C C . ILE A 1 406 ? 20.625 17.719 12.719 1 94.44 406 ILE A C 1
ATOM 3223 O O . ILE A 1 406 ? 21.047 18.547 11.906 1 94.44 406 ILE A O 1
ATOM 3227 N N . TYR A 1 407 ? 19.594 16.922 12.5 1 93.56 407 TYR A N 1
ATOM 3228 C CA . TYR A 1 407 ? 18.859 16.953 11.242 1 93.56 407 TYR A CA 1
ATOM 3229 C C . TYR A 1 407 ? 17.5 17.609 11.422 1 93.56 407 TYR A C 1
ATOM 3231 O O . TYR A 1 407 ? 16.656 17.094 12.164 1 93.56 407 TYR A O 1
ATOM 3239 N N . ALA A 1 408 ? 17.344 18.75 10.766 1 94 408 ALA A N 1
ATOM 3240 C CA . ALA A 1 408 ? 16.047 19.422 10.703 1 94 408 ALA A CA 1
ATOM 3241 C C . ALA A 1 408 ? 15.305 19.078 9.422 1 94 408 ALA A C 1
ATOM 3243 O O . ALA A 1 408 ? 15.875 18.453 8.516 1 94 408 ALA A O 1
ATOM 3244 N N . GLY A 1 409 ? 14.047 19.406 9.414 1 91.25 409 GLY A N 1
ATOM 3245 C CA . GLY A 1 409 ? 13.281 19.188 8.195 1 91.25 409 GLY A CA 1
ATOM 3246 C C . GLY A 1 409 ? 13.812 19.969 7.008 1 91.25 409 GLY A C 1
ATOM 3247 O O . GLY A 1 409 ? 14.617 20.891 7.172 1 91.25 409 GLY A O 1
ATOM 3248 N N . ILE A 1 410 ? 13.344 19.625 5.848 1 87.81 410 ILE A N 1
ATOM 3249 C CA . ILE A 1 410 ? 13.891 20.156 4.609 1 87.81 410 ILE A CA 1
ATOM 3250 C C . ILE A 1 410 ? 13.57 21.656 4.508 1 87.81 410 ILE A C 1
ATOM 3252 O O . ILE A 1 410 ? 14.281 22.406 3.832 1 87.81 410 ILE A O 1
ATOM 3256 N N . HIS A 1 411 ? 12.547 22.109 5.195 1 86.5 411 HIS A N 1
ATOM 3257 C CA . HIS A 1 411 ? 12.195 23.531 5.211 1 86.5 411 HIS A CA 1
ATOM 3258 C C . HIS A 1 411 ? 12.672 24.203 6.5 1 86.5 411 HIS A C 1
ATOM 3260 O O . HIS A 1 411 ? 12.281 25.328 6.789 1 86.5 411 HIS A O 1
ATOM 3266 N N . GLY A 1 412 ? 13.422 23.422 7.238 1 90.62 412 GLY A N 1
ATOM 3267 C CA . GLY A 1 412 ? 13.945 23.938 8.492 1 90.62 412 GLY A CA 1
ATOM 3268 C C . GLY A 1 412 ? 13.008 23.719 9.664 1 90.62 412 GLY A C 1
ATOM 3269 O O . GLY A 1 412 ? 13.297 24.156 10.781 1 90.62 412 GLY A O 1
ATOM 3270 N N . GLU A 1 413 ? 11.922 23.031 9.438 1 92.12 413 GLU A N 1
ATOM 3271 C CA . GLU A 1 413 ? 10.984 22.781 10.523 1 92.12 413 GLU A CA 1
ATOM 3272 C C . GLU A 1 413 ? 11.555 21.766 11.516 1 92.12 413 GLU A C 1
ATOM 3274 O O . GLU A 1 413 ? 12.258 20.828 11.125 1 92.12 413 GLU A O 1
ATOM 3279 N N . LEU A 1 414 ? 11.266 22 12.789 1 92.69 414 LEU A N 1
ATOM 3280 C CA . LEU A 1 414 ? 11.695 21.141 13.898 1 92.69 414 LEU A CA 1
ATOM 3281 C C . LEU A 1 414 ? 10.492 20.469 14.547 1 92.69 414 LEU A C 1
ATOM 3283 O O . LEU A 1 414 ? 9.539 21.125 14.945 1 92.69 414 LEU A O 1
ATOM 3287 N N . GLN A 1 415 ? 10.609 19.156 14.602 1 90.38 415 GLN A N 1
ATOM 3288 C CA . GLN A 1 415 ? 9.586 18.422 15.336 1 90.38 415 GLN A CA 1
ATOM 3289 C C . GLN A 1 415 ? 9.773 18.562 16.844 1 90.38 415 GLN A C 1
ATOM 3291 O O . GLN A 1 415 ? 10.781 18.109 17.391 1 90.38 415 GLN A O 1
ATOM 3296 N N . LEU A 1 416 ? 8.82 19.031 17.562 1 87.19 416 LEU A N 1
ATOM 3297 C CA . LEU A 1 416 ? 8.977 19.438 18.953 1 87.19 416 LEU A CA 1
ATOM 3298 C C . LEU A 1 416 ? 8.961 18.219 19.875 1 87.19 416 LEU A C 1
ATOM 3300 O O . LEU A 1 416 ? 9.375 18.312 21.031 1 87.19 416 LEU A O 1
ATOM 3304 N N . ASN A 1 417 ? 8.547 17.109 19.391 1 79.94 417 ASN A N 1
ATOM 3305 C CA . ASN A 1 417 ? 8.477 15.906 20.234 1 79.94 417 ASN A CA 1
ATOM 3306 C C . ASN A 1 417 ? 9.789 15.141 20.219 1 79.94 417 ASN A C 1
ATOM 3308 O O . ASN A 1 417 ? 9.93 14.125 20.906 1 79.94 417 ASN A O 1
ATOM 3312 N N . SER A 1 418 ? 10.781 15.57 19.609 1 75.25 418 SER A N 1
ATOM 3313 C CA . SER A 1 418 ? 11.984 14.781 19.359 1 75.25 418 SER A CA 1
ATOM 3314 C C . SER A 1 418 ? 13.188 15.359 20.094 1 75.25 418 SER A C 1
ATOM 3316 O O . SER A 1 418 ? 14.328 15.008 19.797 1 75.25 418 SER A O 1
ATOM 3318 N N . PHE A 1 419 ? 13.047 16.109 21.141 1 75.06 419 PHE A N 1
ATOM 3319 C CA . PHE A 1 419 ? 14.156 16.797 21.797 1 75.06 419 PHE A CA 1
ATOM 3320 C C . PHE A 1 419 ? 14.719 15.953 22.938 1 75.06 419 PHE A C 1
ATOM 3322 O O . PHE A 1 419 ? 14.594 16.328 24.109 1 75.06 419 PHE A O 1
ATOM 3329 N N . SER A 1 420 ? 15.422 14.906 22.625 1 75.31 420 SER A N 1
ATOM 3330 C CA . SER A 1 420 ? 15.992 14.008 23.625 1 75.31 420 SER A CA 1
ATOM 3331 C C . SER A 1 420 ? 17.312 14.547 24.172 1 75.31 420 SER A C 1
ATOM 3333 O O . SER A 1 420 ? 17.719 14.211 25.281 1 75.31 420 SER A O 1
ATOM 3335 N N . ARG A 1 421 ? 18.047 15.312 23.641 1 83.75 421 ARG A N 1
ATOM 3336 C CA . ARG A 1 421 ? 19.312 15.914 24.031 1 83.75 421 ARG A CA 1
ATOM 3337 C C . ARG A 1 421 ? 19.234 17.438 24.016 1 83.75 421 ARG A C 1
ATOM 3339 O O . ARG A 1 421 ? 20.047 18.094 23.359 1 83.75 421 ARG A O 1
ATOM 3346 N N . PHE A 1 422 ? 18.484 17.969 24.922 1 89.25 422 PHE A N 1
ATOM 3347 C CA . PHE A 1 422 ? 18.031 19.344 24.891 1 89.25 422 PHE A CA 1
ATOM 3348 C C . PHE A 1 422 ? 19.219 20.297 25.016 1 89.25 422 PHE A C 1
ATOM 3350 O O . PHE A 1 422 ? 19.297 21.297 24.297 1 89.25 422 PHE A O 1
ATOM 3357 N N . ARG A 1 423 ? 20.141 20.016 25.859 1 90.06 423 ARG A N 1
ATOM 3358 C CA . ARG A 1 423 ? 21.266 20.922 26.078 1 90.06 423 ARG A CA 1
ATOM 3359 C C . ARG A 1 423 ? 22.109 21.047 24.812 1 90.06 423 ARG A C 1
ATOM 3361 O O . ARG A 1 423 ? 22.516 22.156 24.438 1 90.06 423 ARG A O 1
ATOM 3368 N N . THR A 1 424 ? 22.312 19.922 24.203 1 91.12 424 THR A N 1
ATOM 3369 C CA . THR A 1 424 ? 23.078 19.906 22.953 1 91.12 424 THR A CA 1
ATOM 3370 C C . THR A 1 424 ? 22.359 20.719 21.875 1 91.12 424 THR A C 1
ATOM 3372 O O . THR A 1 424 ? 22.984 21.453 21.109 1 91.12 424 THR A O 1
ATOM 3375 N N . ILE A 1 425 ? 21.094 20.578 21.844 1 93.25 425 ILE A N 1
ATOM 3376 C CA . ILE A 1 425 ? 20.281 21.25 20.844 1 93.25 425 ILE A CA 1
ATOM 3377 C C . ILE A 1 425 ? 20.328 22.766 21.078 1 93.25 425 ILE A C 1
ATOM 3379 O O . ILE A 1 425 ? 20.531 23.531 20.125 1 93.25 425 ILE A O 1
ATOM 3383 N N . CYS A 1 426 ? 20.234 23.172 22.297 1 94.12 426 CYS A N 1
ATOM 3384 C CA . CYS A 1 426 ? 20.281 24.594 22.609 1 94.12 426 CYS A CA 1
ATOM 3385 C C . CYS A 1 426 ? 21.625 25.188 22.234 1 94.12 426 CYS A C 1
ATOM 3387 O O . CYS A 1 426 ? 21.688 26.266 21.641 1 94.12 426 CYS A O 1
ATOM 3389 N N . GLU A 1 427 ? 22.641 24.484 22.562 1 94.5 427 GLU A N 1
ATOM 3390 C CA . GLU A 1 427 ? 24 24.938 22.25 1 94.5 427 GLU A CA 1
ATOM 3391 C C . GLU A 1 427 ? 24.188 25.047 20.734 1 94.5 427 GLU A C 1
ATOM 3393 O O . GLU A 1 427 ? 24.797 26.016 20.25 1 94.5 427 GLU A O 1
ATOM 3398 N N . ALA A 1 428 ? 23.766 24.094 20.047 1 95.31 428 ALA A N 1
ATOM 3399 C CA . ALA A 1 428 ? 23.891 24.078 18.594 1 95.31 428 ALA A CA 1
ATOM 3400 C C . ALA A 1 428 ? 23.141 25.234 17.953 1 95.31 428 ALA A C 1
ATOM 3402 O O . ALA A 1 428 ? 23.672 25.906 17.062 1 95.31 428 ALA A O 1
ATOM 3403 N N . PHE A 1 429 ? 21.938 25.484 18.453 1 95.88 429 PHE A N 1
ATOM 3404 C CA . PHE A 1 429 ? 21.109 26.547 17.891 1 95.88 429 PHE A CA 1
ATOM 3405 C C . PHE A 1 429 ? 21.75 27.906 18.172 1 95.88 429 PHE A C 1
ATOM 3407 O O . PHE A 1 429 ? 21.766 28.781 17.297 1 95.88 429 PHE A O 1
ATOM 3414 N N . GLU A 1 430 ? 22.266 28.047 19.328 1 94.38 430 GLU A N 1
ATOM 3415 C CA . GLU A 1 430 ? 22.969 29.281 19.656 1 94.38 430 GLU A CA 1
ATOM 3416 C C . GLU A 1 430 ? 24.188 29.5 18.781 1 94.38 430 GLU A C 1
ATOM 3418 O O . GLU A 1 430 ? 24.438 30.594 18.297 1 94.38 430 GLU A O 1
ATOM 3423 N N . ASP A 1 431 ? 24.875 28.484 18.578 1 94.69 431 ASP A N 1
ATOM 3424 C CA . ASP A 1 431 ? 26.109 28.531 17.797 1 94.69 431 ASP A CA 1
ATOM 3425 C C . ASP A 1 431 ? 25.828 28.922 16.344 1 94.69 431 ASP A C 1
ATOM 3427 O O . ASP A 1 431 ? 26.5 29.797 15.789 1 94.69 431 ASP A O 1
ATOM 3431 N N 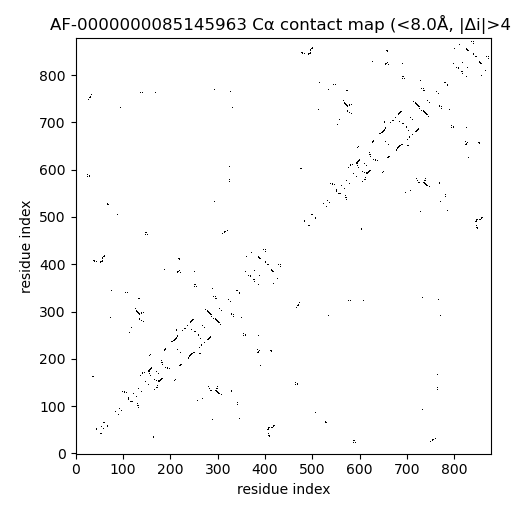. VAL A 1 432 ? 24.844 28.344 15.773 1 94.56 432 VAL A N 1
ATOM 3432 C CA . VAL A 1 432 ? 24.641 28.531 14.344 1 94.56 432 VAL A CA 1
ATOM 3433 C C . VAL A 1 432 ? 23.922 29.859 14.102 1 94.56 432 VAL A C 1
ATOM 3435 O O . VAL A 1 432 ? 23.938 30.375 12.977 1 94.56 432 VAL A O 1
ATOM 3438 N N . THR A 1 433 ? 23.328 30.406 15.109 1 91.5 433 THR A N 1
ATOM 3439 C CA . THR A 1 433 ? 22.625 31.672 14.93 1 91.5 433 THR A CA 1
ATOM 3440 C C . THR A 1 433 ? 23.484 32.844 15.422 1 91.5 433 THR A C 1
ATOM 3442 O O . THR A 1 433 ? 23.141 34 15.203 1 91.5 433 THR A O 1
ATOM 3445 N N . ALA A 1 434 ? 24.453 32.656 16.359 1 79 434 ALA A N 1
ATOM 3446 C CA . ALA A 1 434 ? 25.328 33.719 16.875 1 79 434 ALA A CA 1
ATOM 3447 C C . ALA A 1 434 ? 26.016 34.469 15.734 1 79 434 ALA A C 1
ATOM 3449 O O . ALA A 1 434 ? 26.219 35.656 15.812 1 79 434 ALA A O 1
ATOM 3450 N N . LYS A 1 435 ? 26.5 33.75 14.734 1 57.53 435 LYS A N 1
ATOM 3451 C CA . LYS A 1 435 ? 27.344 34.469 13.766 1 57.53 435 LYS A CA 1
ATOM 3452 C C . LYS A 1 435 ? 26.516 35.438 12.938 1 57.53 435 LYS A C 1
ATOM 3454 O O . LYS A 1 435 ? 27.078 36.344 12.289 1 57.53 435 LYS A O 1
ATOM 3459 N N . ASN A 1 436 ? 25.281 35.156 12.625 1 46.22 436 ASN A N 1
ATOM 3460 C CA . ASN A 1 436 ? 24.594 36.125 11.766 1 46.22 436 ASN A CA 1
ATOM 3461 C C . ASN A 1 436 ? 24.141 37.344 12.547 1 46.22 436 ASN A C 1
ATOM 3463 O O . ASN A 1 436 ? 23.375 38.188 12.023 1 46.22 436 ASN A O 1
ATOM 3467 N N . ILE A 1 437 ? 24.016 37.344 13.883 1 37.97 437 ILE A N 1
ATOM 3468 C CA . ILE A 1 437 ? 23.812 38.656 14.508 1 37.97 437 ILE A CA 1
ATOM 3469 C C . ILE A 1 437 ? 25.078 39.5 14.367 1 37.97 437 ILE A C 1
ATOM 3471 O O . ILE A 1 437 ? 26.078 39.219 15.031 1 37.97 437 ILE A O 1
ATOM 3475 N N . LYS A 1 438 ? 25.594 39.812 13.305 1 33.81 438 LYS A N 1
ATOM 3476 C CA . LYS A 1 438 ? 26.438 41 13.234 1 33.81 438 LYS A CA 1
ATOM 3477 C C . LYS A 1 438 ? 25.859 42.125 14.094 1 33.81 438 LYS A C 1
ATOM 3479 O O . LYS A 1 438 ? 24.656 42.375 14.078 1 33.81 438 LYS A O 1
ATOM 3484 N N . LYS A 1 439 ? 26.844 42.969 14.742 1 28.38 439 LYS A N 1
ATOM 3485 C CA . LYS A 1 439 ? 27 44.344 15.188 1 28.38 439 LYS A CA 1
ATOM 3486 C C . LYS A 1 439 ? 26.562 45.312 14.109 1 28.38 439 LYS A C 1
ATOM 3488 O O . LYS A 1 439 ? 26.984 45.219 12.953 1 28.38 439 LYS A O 1
ATOM 3493 N N . MET B 1 1 ? -38.625 53.094 -42.281 1 25.03 1 MET B N 1
ATOM 3494 C CA . MET B 1 1 ? -39.031 52.406 -41.062 1 25.03 1 MET B CA 1
ATOM 3495 C C . MET B 1 1 ? -38.469 50.969 -41.031 1 25.03 1 MET B C 1
ATOM 3497 O O . MET B 1 1 ? -38.562 50.312 -40 1 25.03 1 MET B O 1
ATOM 3501 N N . LEU B 1 2 ? -38.188 50.344 -42.156 1 29.03 2 LEU B N 1
ATOM 3502 C CA . LEU B 1 2 ? -37.969 48.906 -42.469 1 29.03 2 LEU B CA 1
ATOM 3503 C C . LEU B 1 2 ? -36.625 48.438 -41.906 1 29.03 2 LEU B C 1
ATOM 3505 O O . LEU B 1 2 ? -36.375 47.25 -41.812 1 29.03 2 LEU B O 1
ATOM 3509 N N . VAL B 1 3 ? -35.562 49.25 -41.969 1 31.59 3 VAL B N 1
ATOM 3510 C CA . VAL B 1 3 ? -34.156 48.844 -41.938 1 31.59 3 VAL B CA 1
ATOM 3511 C C . VAL B 1 3 ? -33.812 48.344 -40.531 1 31.59 3 VAL B C 1
ATOM 3513 O O . VAL B 1 3 ? -32.719 47.812 -40.312 1 31.59 3 VAL B O 1
ATOM 3516 N N . TYR B 1 4 ? -34.531 48.812 -39.5 1 31.47 4 TYR B N 1
ATOM 3517 C CA . TYR B 1 4 ? -34.062 48.719 -38.125 1 31.47 4 TYR B CA 1
ATOM 3518 C C . TYR B 1 4 ? -34.125 47.281 -37.625 1 31.47 4 TYR B C 1
ATOM 3520 O O . TYR B 1 4 ? -33.844 47.031 -36.438 1 31.47 4 TYR B O 1
ATOM 3528 N N . THR B 1 5 ? -34.906 46.375 -38.312 1 32.88 5 THR B N 1
ATOM 3529 C CA . THR B 1 5 ? -35.312 45.125 -37.688 1 32.88 5 THR B CA 1
ATOM 3530 C C . THR B 1 5 ? -34.156 44.125 -37.688 1 32.88 5 THR B C 1
ATOM 3532 O O . THR B 1 5 ? -34.25 43.062 -37.062 1 32.88 5 THR B O 1
ATOM 3535 N N . ALA B 1 6 ? -33.219 44.281 -38.656 1 34.94 6 ALA B N 1
ATOM 3536 C CA . ALA B 1 6 ? -32.344 43.156 -38.969 1 34.94 6 ALA B CA 1
ATOM 3537 C C . ALA B 1 6 ? -31.359 42.906 -37.812 1 34.94 6 ALA B C 1
ATOM 3539 O O . ALA B 1 6 ? -30.828 41.812 -37.688 1 34.94 6 ALA B O 1
ATOM 3540 N N . THR B 1 7 ? -30.844 44 -37.188 1 33.16 7 THR B N 1
ATOM 3541 C CA . THR B 1 7 ? -29.641 43.938 -36.344 1 33.16 7 THR B CA 1
ATOM 3542 C C . THR B 1 7 ? -29.938 43.188 -35.062 1 33.16 7 THR B C 1
ATOM 3544 O O . THR B 1 7 ? -29 42.844 -34.312 1 33.16 7 THR B O 1
ATOM 3547 N N . LEU B 1 8 ? -31.25 43.156 -34.594 1 33.47 8 LEU B N 1
ATOM 3548 C CA . LEU B 1 8 ? -31.547 42.594 -33.281 1 33.47 8 LEU B CA 1
ATOM 3549 C C . LEU B 1 8 ? -31.344 41.062 -33.25 1 33.47 8 LEU B C 1
ATOM 3551 O O . LEU B 1 8 ? -31.328 40.438 -32.188 1 33.47 8 LEU B O 1
ATOM 3555 N N . SER B 1 9 ? -31.547 40.438 -34.438 1 33.19 9 SER B N 1
ATOM 3556 C CA . SER B 1 9 ? -31.641 38.969 -34.438 1 33.19 9 SER B CA 1
ATOM 3557 C C . SER B 1 9 ? -30.297 38.344 -34.125 1 33.19 9 SER B C 1
ATOM 3559 O O . SER B 1 9 ? -30.234 37.219 -33.625 1 33.19 9 SER B O 1
ATOM 3561 N N . SER B 1 10 ? -29.188 38.938 -34.656 1 31.47 10 SER B N 1
ATOM 3562 C CA . SER B 1 10 ? -27.906 38.25 -34.625 1 31.47 10 SER B CA 1
ATOM 3563 C C . SER B 1 10 ? -27.406 38.125 -33.188 1 31.47 10 SER B C 1
ATOM 3565 O O . SER B 1 10 ? -26.625 37.219 -32.844 1 31.47 10 SER B O 1
ATOM 3567 N N . ARG B 1 11 ? -27.547 39.188 -32.344 1 30.3 11 ARG B N 1
ATOM 3568 C CA . ARG B 1 11 ? -27 39.188 -30.984 1 30.3 11 ARG B CA 1
ATOM 3569 C C . ARG B 1 11 ? -27.672 38.125 -30.125 1 30.3 11 ARG B C 1
ATOM 3571 O O . ARG B 1 11 ? -27.234 37.875 -29 1 30.3 11 ARG B O 1
ATOM 3578 N N . LEU B 1 12 ? -28.969 37.812 -30.391 1 28.52 12 LEU B N 1
ATOM 3579 C CA . LEU B 1 12 ? -29.656 36.844 -29.578 1 28.52 12 LEU B CA 1
ATOM 3580 C C . LEU B 1 12 ? -29.031 35.469 -29.766 1 28.52 12 LEU B C 1
ATOM 3582 O O . LEU B 1 12 ? -29.359 34.5 -29.031 1 28.52 12 LEU B O 1
ATOM 3586 N N . LYS B 1 13 ? -28.578 35.125 -30.969 1 32.78 13 LYS B N 1
ATOM 3587 C CA . LYS B 1 13 ? -28.078 33.75 -31.141 1 32.78 13 LYS B CA 1
ATOM 3588 C C . LYS B 1 13 ? -26.875 33.5 -30.234 1 32.78 13 LYS B C 1
ATOM 3590 O O . LYS B 1 13 ? -26.438 32.344 -30.125 1 32.78 13 LYS B O 1
ATOM 3595 N N . LEU B 1 14 ? -26.062 34.469 -30.047 1 29.2 14 LEU B N 1
ATOM 3596 C CA . LEU B 1 14 ? -24.812 34.25 -29.344 1 29.2 14 LEU B CA 1
ATOM 3597 C C . LEU B 1 14 ? -25.062 33.906 -27.891 1 29.2 14 LEU B C 1
ATOM 3599 O O . LEU B 1 14 ? -24.172 33.375 -27.203 1 29.2 14 LEU B O 1
ATOM 3603 N N . ILE B 1 15 ? -26.094 34.438 -27.219 1 29.14 15 ILE B N 1
ATOM 3604 C CA . ILE B 1 15 ? -26.312 34.219 -25.797 1 29.14 15 ILE B CA 1
ATOM 3605 C C . ILE B 1 15 ? -26.734 32.781 -25.562 1 29.14 15 ILE B C 1
ATOM 3607 O O . ILE B 1 15 ? -27.094 32.406 -24.438 1 29.14 15 ILE B O 1
ATOM 3611 N N . ALA B 1 16 ? -27.25 32.094 -26.547 1 30.14 16 ALA B N 1
ATOM 3612 C CA . ALA B 1 16 ? -27.656 30.734 -26.203 1 30.14 16 ALA B CA 1
ATOM 3613 C C . ALA B 1 16 ? -26.484 29.953 -25.625 1 30.14 16 ALA B C 1
ATOM 3615 O O . ALA B 1 16 ? -25.656 29.391 -26.359 1 30.14 16 ALA B O 1
ATOM 3616 N N . ARG B 1 17 ? -25.781 30.5 -24.688 1 31.36 17 ARG B N 1
ATOM 3617 C CA . ARG B 1 17 ? -24.688 30.094 -23.797 1 31.36 17 ARG B CA 1
ATOM 3618 C C . ARG B 1 17 ? -24.844 28.641 -23.391 1 31.36 17 ARG B C 1
ATOM 3620 O O . ARG B 1 17 ? -25.953 28.172 -23.141 1 31.36 17 ARG B O 1
ATOM 3627 N N . ASN B 1 18 ? -23.797 27.781 -23.766 1 29.92 18 ASN B N 1
ATOM 3628 C CA . ASN B 1 18 ? -23.5 26.375 -23.547 1 29.92 18 ASN B CA 1
ATOM 3629 C C . ASN B 1 18 ? -23.906 25.922 -22.141 1 29.92 18 ASN B C 1
ATOM 3631 O O . ASN B 1 18 ? -23.25 26.266 -21.172 1 29.92 18 ASN B O 1
ATOM 3635 N N . THR B 1 19 ? -25.125 25.891 -21.781 1 28.14 19 THR B N 1
ATOM 3636 C CA . THR B 1 19 ? -25.719 25.109 -20.703 1 28.14 19 THR B CA 1
ATOM 3637 C C . THR B 1 19 ? -25.109 23.719 -20.625 1 28.14 19 THR B C 1
ATOM 3639 O O . THR B 1 19 ? -25.688 22.75 -21.141 1 28.14 19 THR B O 1
ATOM 3642 N N . ARG B 1 20 ? -23.969 23.547 -21.156 1 34.62 20 ARG B N 1
ATOM 3643 C CA . ARG B 1 20 ? -23.406 22.281 -20.656 1 34.62 20 ARG B CA 1
ATOM 3644 C C . ARG B 1 20 ? -23.859 22 -19.234 1 34.62 20 ARG B C 1
ATOM 3646 O O . ARG B 1 20 ? -23.562 22.797 -18.328 1 34.62 20 ARG B O 1
ATOM 3653 N N . GLN B 1 21 ? -24.906 21.516 -18.969 1 35.84 21 GLN B N 1
ATOM 3654 C CA . GLN B 1 21 ? -25.328 20.938 -17.688 1 35.84 21 GLN B CA 1
ATOM 3655 C C . GLN B 1 21 ? -24.125 20.641 -16.812 1 35.84 21 GLN B C 1
ATOM 3657 O O . GLN B 1 21 ? -23.266 19.844 -17.172 1 35.84 21 GLN B O 1
ATOM 3662 N N . LEU B 1 22 ? -23.453 21.484 -16.156 1 41 22 LEU B N 1
ATOM 3663 C CA . LEU B 1 22 ? -22.344 21.453 -15.211 1 41 22 LEU B CA 1
ATOM 3664 C C . LEU B 1 22 ? -22.312 20.125 -14.461 1 41 22 LEU B C 1
ATOM 3666 O O . LEU B 1 22 ? -23.047 19.938 -13.492 1 41 22 LEU B O 1
ATOM 3670 N N . SER B 1 23 ? -22.328 19.062 -15.227 1 51.34 23 SER B N 1
ATOM 3671 C CA . SER B 1 23 ? -22.219 17.703 -14.734 1 51.34 23 SER B CA 1
ATOM 3672 C C . SER B 1 23 ? -21.188 17.594 -13.602 1 51.34 23 SER B C 1
ATOM 3674 O O . SER B 1 23 ? -20.109 18.188 -13.688 1 51.34 23 SER B O 1
ATOM 3676 N N . ASN B 1 24 ? -21.688 17.391 -12.375 1 63.62 24 ASN B N 1
ATOM 3677 C CA . ASN B 1 24 ? -20.984 17.156 -11.117 1 63.62 24 ASN B CA 1
ATOM 3678 C C . ASN B 1 24 ? -19.859 16.141 -11.289 1 63.62 24 ASN B C 1
ATOM 3680 O O . ASN B 1 24 ? -19.984 15.188 -12.062 1 63.62 24 ASN B O 1
ATOM 3684 N N . LEU B 1 25 ? -18.625 16.562 -10.961 1 68 25 LEU B N 1
ATOM 3685 C CA . LEU B 1 25 ? -17.391 15.805 -11.039 1 68 25 LEU B CA 1
ATOM 3686 C C . LEU B 1 25 ? -17.625 14.344 -10.672 1 68 25 LEU B C 1
ATOM 3688 O O . LEU B 1 25 ? -17.188 13.438 -11.391 1 68 25 LEU B O 1
ATOM 3692 N N . LEU B 1 26 ? -18.484 14.203 -9.766 1 75 26 LEU B N 1
ATOM 3693 C CA . LEU B 1 26 ? -18.609 12.844 -9.242 1 75 26 LEU B CA 1
ATOM 3694 C C . LEU B 1 26 ? -19.625 12.047 -10.039 1 75 26 LEU B C 1
ATOM 3696 O O . LEU B 1 26 ? -19.594 10.812 -10.047 1 75 26 LEU B O 1
ATOM 3700 N N . ALA B 1 27 ? -20.5 12.805 -10.742 1 72.56 27 ALA B N 1
ATOM 3701 C CA . ALA B 1 27 ? -21.469 12.148 -11.617 1 72.56 27 ALA B CA 1
ATOM 3702 C C . ALA B 1 27 ? -20.797 11.578 -12.859 1 72.56 27 ALA B C 1
ATOM 3704 O O . ALA B 1 27 ? -21.312 10.656 -13.484 1 72.56 27 ALA B O 1
ATOM 3705 N N . SER B 1 28 ? -19.625 12.109 -13.141 1 72.44 28 SER B N 1
ATOM 3706 C CA . SER B 1 28 ? -18.938 11.758 -14.375 1 72.44 28 SER B CA 1
ATOM 3707 C C . SER B 1 28 ? -17.906 10.656 -14.133 1 72.44 28 SER B C 1
ATOM 3709 O O . SER B 1 28 ? -17.219 10.227 -15.062 1 72.44 28 SER B O 1
ATOM 3711 N N . VAL B 1 29 ? -17.859 10.18 -12.953 1 72.5 29 VAL B N 1
ATOM 3712 C CA . VAL B 1 29 ? -16.906 9.117 -12.68 1 72.5 29 VAL B CA 1
ATOM 3713 C C . VAL B 1 29 ? -17.328 7.836 -13.391 1 72.5 29 VAL B C 1
ATOM 3715 O O . VAL B 1 29 ? -18.453 7.359 -13.211 1 72.5 29 VAL B O 1
ATOM 3718 N N . PRO B 1 30 ? -16.438 7.352 -14.297 1 72 30 PRO B N 1
ATOM 3719 C CA . PRO B 1 30 ? -16.781 6.098 -14.969 1 72 30 PRO B CA 1
ATOM 3720 C C . PRO B 1 30 ? -16.953 4.93 -14 1 72 30 PRO B C 1
ATOM 3722 O O . PRO B 1 30 ? -16.312 4.91 -12.945 1 72 30 PRO B O 1
ATOM 3725 N N . GLN B 1 31 ? -17.781 4.031 -14.422 1 74.62 31 GLN B N 1
ATOM 3726 C CA . GLN B 1 31 ? -17.984 2.822 -13.625 1 74.62 31 GLN B CA 1
ATOM 3727 C C . GLN B 1 31 ? -16.688 2.01 -13.539 1 74.62 31 GLN B C 1
ATOM 3729 O O . GLN B 1 31 ? -15.914 1.97 -14.492 1 74.62 31 GLN B O 1
ATOM 3734 N N . ALA B 1 32 ? -16.469 1.508 -12.352 1 70.69 32 ALA B N 1
ATOM 3735 C CA . ALA B 1 32 ? -15.328 0.615 -12.188 1 70.69 32 ALA B CA 1
ATOM 3736 C C . ALA B 1 32 ? -15.414 -0.565 -13.156 1 70.69 32 ALA B C 1
ATOM 3738 O O . ALA B 1 32 ? -16.5 -1.077 -13.422 1 70.69 32 ALA B O 1
ATOM 3739 N N . PRO B 1 33 ? -14.258 -0.879 -13.766 1 70.31 33 PRO B N 1
ATOM 3740 C CA . PRO B 1 33 ? -14.289 -2.107 -14.562 1 70.31 33 PRO B CA 1
ATOM 3741 C C . PRO B 1 33 ? -14.766 -3.318 -13.766 1 70.31 33 PRO B C 1
ATOM 3743 O O . PRO B 1 33 ? -14.68 -3.324 -12.539 1 70.31 33 PRO B O 1
ATOM 3746 N N . GLN B 1 34 ? -15.305 -4.121 -14.469 1 68.69 34 GLN B N 1
ATOM 3747 C CA . GLN B 1 34 ? -15.789 -5.328 -13.805 1 68.69 34 GLN B CA 1
ATOM 3748 C C . GLN B 1 34 ? -14.633 -6.152 -13.242 1 68.69 34 GLN B C 1
ATOM 3750 O O . GLN B 1 34 ? -13.656 -6.422 -13.953 1 68.69 34 GLN B O 1
ATOM 3755 N N . ASP B 1 35 ? -14.602 -6.328 -12.023 1 75.44 35 ASP B N 1
ATOM 3756 C CA . ASP B 1 35 ? -13.695 -7.254 -11.352 1 75.44 35 ASP B CA 1
ATOM 3757 C C . ASP B 1 35 ? -14.445 -8.484 -10.844 1 75.44 35 ASP B C 1
ATOM 3759 O O . ASP B 1 35 ? -14.953 -8.492 -9.719 1 75.44 35 ASP B O 1
ATOM 3763 N N . LEU B 1 36 ? -14.344 -9.453 -11.703 1 78.06 36 LEU B N 1
ATOM 3764 C CA . LEU B 1 36 ? -15.141 -10.648 -11.438 1 78.06 36 LEU B CA 1
ATOM 3765 C C . LEU B 1 36 ? -14.703 -11.312 -10.133 1 78.06 36 LEU B C 1
ATOM 3767 O O . LEU B 1 36 ? -15.523 -11.891 -9.422 1 78.06 36 LEU B O 1
ATOM 3771 N N . GLU B 1 37 ? -13.43 -11.195 -9.852 1 79.12 37 GLU B N 1
ATOM 3772 C CA . GLU B 1 37 ? -12.938 -11.781 -8.609 1 79.12 37 GLU B CA 1
ATOM 3773 C C . GLU B 1 37 ? -13.469 -11.031 -7.395 1 79.12 37 GLU B C 1
ATOM 3775 O O . GLU B 1 37 ? -13.836 -11.648 -6.395 1 79.12 37 GLU B O 1
ATOM 3780 N N . PHE B 1 38 ? -13.477 -9.773 -7.547 1 75.06 38 PHE B N 1
ATOM 3781 C CA . PHE B 1 38 ? -13.992 -8.953 -6.457 1 75.06 38 PHE B CA 1
ATOM 3782 C C . PHE B 1 38 ? -15.484 -9.18 -6.27 1 75.06 38 PHE B C 1
ATOM 3784 O O . PHE B 1 38 ? -15.969 -9.266 -5.141 1 75.06 38 PHE B O 1
ATOM 3791 N N . GLN B 1 39 ? -16.156 -9.227 -7.371 1 79.44 39 GLN B N 1
ATOM 3792 C CA . GLN B 1 39 ? -17.594 -9.461 -7.328 1 79.44 39 GLN B CA 1
ATOM 3793 C C . GLN B 1 39 ? -17.906 -10.82 -6.703 1 79.44 39 GLN B C 1
ATOM 3795 O O . GLN B 1 39 ? -18.859 -10.945 -5.93 1 79.44 39 GLN B O 1
ATOM 3800 N N . LEU B 1 40 ? -17.078 -11.781 -7.035 1 87.44 40 LEU B N 1
ATOM 3801 C CA . LEU B 1 40 ? -17.25 -13.109 -6.469 1 87.44 40 LEU B CA 1
ATOM 3802 C C . LEU B 1 40 ? -17.062 -13.086 -4.953 1 87.44 40 LEU B C 1
ATOM 3804 O O . LEU B 1 40 ? -17.844 -13.695 -4.219 1 87.44 40 LEU B O 1
ATOM 3808 N N . ASN B 1 41 ? -16.062 -12.383 -4.512 1 83 41 ASN B N 1
ATOM 3809 C CA . ASN B 1 41 ? -15.812 -12.258 -3.08 1 83 41 ASN B CA 1
ATOM 3810 C C . ASN B 1 41 ? -16.953 -11.539 -2.371 1 83 41 ASN B C 1
ATOM 3812 O O . ASN B 1 41 ? -17.344 -11.922 -1.266 1 83 41 ASN B O 1
ATOM 3816 N N . GLU B 1 42 ? -17.453 -10.484 -2.982 1 79.31 42 GLU B N 1
ATOM 3817 C CA . GLU B 1 42 ? -18.594 -9.758 -2.414 1 79.31 42 GLU B CA 1
ATOM 3818 C C . GLU B 1 42 ? -19.828 -10.641 -2.318 1 79.31 42 GLU B C 1
ATOM 3820 O O . GLU B 1 42 ? -20.547 -10.594 -1.322 1 79.31 42 GLU B O 1
ATOM 3825 N N . GLU B 1 43 ? -20.047 -11.414 -3.361 1 86.94 43 GLU B N 1
ATOM 3826 C CA . GLU B 1 43 ? -21.188 -12.336 -3.375 1 86.94 43 GLU B CA 1
ATOM 3827 C C . GLU B 1 43 ? -21.078 -13.367 -2.25 1 86.94 43 GLU B C 1
ATOM 3829 O O . GLU B 1 43 ? -22.062 -13.672 -1.583 1 86.94 43 GLU B O 1
ATOM 3834 N N . PHE B 1 44 ? -19.984 -13.836 -2.08 1 88.31 44 PHE B N 1
ATOM 3835 C CA . PHE B 1 44 ? -19.75 -14.82 -1.024 1 88.31 44 PHE B CA 1
ATOM 3836 C C . PHE B 1 44 ? -19.984 -14.203 0.349 1 88.31 44 PHE B C 1
ATOM 3838 O O . PHE B 1 44 ? -20.625 -14.812 1.212 1 88.31 44 PHE B O 1
ATOM 3845 N N . GLN B 1 45 ? -19.422 -13.023 0.536 1 79.12 45 GLN B N 1
ATOM 3846 C CA . GLN B 1 45 ? -19.547 -12.344 1.821 1 79.12 45 GLN B CA 1
ATOM 3847 C C . GLN B 1 45 ? -21 -12 2.121 1 79.12 45 GLN B C 1
ATOM 3849 O O . GLN B 1 45 ? -21.422 -12.031 3.279 1 79.12 45 GLN B O 1
ATOM 3854 N N . ASN B 1 46 ? -21.766 -11.773 1.105 1 84.31 46 ASN B N 1
ATOM 3855 C CA . ASN B 1 46 ? -23.156 -11.344 1.268 1 84.31 46 ASN B CA 1
ATOM 3856 C C . ASN B 1 46 ? -24.094 -12.539 1.38 1 84.31 46 ASN B C 1
ATOM 3858 O O . ASN B 1 46 ? -25.25 -12.383 1.768 1 84.31 46 ASN B O 1
ATOM 3862 N N . ASP B 1 47 ? -23.578 -13.711 1.023 1 89.56 47 ASP B N 1
ATOM 3863 C CA . ASP B 1 47 ? -24.391 -14.914 1.183 1 89.56 47 ASP B CA 1
ATOM 3864 C C . ASP B 1 47 ? -24.609 -15.234 2.658 1 89.56 47 ASP B C 1
ATOM 3866 O O . ASP B 1 47 ? -23.656 -15.539 3.383 1 89.56 47 ASP B O 1
ATOM 3870 N N . THR B 1 48 ? -25.844 -15.172 3.102 1 88.62 48 THR B N 1
ATOM 3871 C CA . THR B 1 48 ? -26.172 -15.312 4.516 1 88.62 48 THR B CA 1
ATOM 3872 C C . THR B 1 48 ? -26.359 -16.781 4.891 1 88.62 48 THR B C 1
ATOM 3874 O O . THR B 1 48 ? -26.531 -17.109 6.066 1 88.62 48 THR B O 1
ATOM 3877 N N . ARG B 1 49 ? -26.344 -17.688 3.93 1 87.31 49 ARG B N 1
ATOM 3878 C CA . ARG B 1 49 ? -26.516 -19.109 4.223 1 87.31 49 ARG B CA 1
ATOM 3879 C C . ARG B 1 49 ? -25.344 -19.625 5.055 1 87.31 49 ARG B C 1
ATOM 3881 O O . ARG B 1 49 ? -24.188 -19.297 4.793 1 87.31 49 ARG B O 1
ATOM 3888 N N . LYS B 1 50 ? -25.531 -20.391 6.09 1 79.88 50 LYS B N 1
ATOM 3889 C CA . LYS B 1 50 ? -24.562 -20.812 7.098 1 79.88 50 LYS B CA 1
ATOM 3890 C C . LYS B 1 50 ? -23.594 -21.844 6.52 1 79.88 50 LYS B C 1
ATOM 3892 O O . LYS B 1 50 ? -22.453 -21.953 6.977 1 79.88 50 LYS B O 1
ATOM 3897 N N . ARG B 1 51 ? -23.984 -22.547 5.469 1 80.88 51 ARG B N 1
ATOM 3898 C CA . ARG B 1 51 ? -23.125 -23.625 5.027 1 80.88 51 ARG B CA 1
ATOM 3899 C C . ARG B 1 51 ? -22.469 -23.297 3.691 1 80.88 51 ARG B C 1
ATOM 3901 O O . ARG B 1 51 ? -22.219 -24.203 2.879 1 80.88 51 ARG B O 1
ATOM 3908 N N . LYS B 1 52 ? -22.156 -22.047 3.529 1 88.88 52 LYS B N 1
ATOM 3909 C CA . LYS B 1 52 ? -21.469 -21.672 2.289 1 88.88 52 LYS B CA 1
ATOM 3910 C C . LYS B 1 52 ? -20.031 -22.188 2.279 1 88.88 52 LYS B C 1
ATOM 3912 O O . LYS B 1 52 ? -19.422 -22.359 3.336 1 88.88 52 LYS B O 1
ATOM 3917 N N . ILE B 1 53 ? -19.516 -22.562 1.124 1 89.69 53 ILE B N 1
ATOM 3918 C CA . ILE B 1 53 ? -18.188 -23.156 0.966 1 89.69 53 ILE B CA 1
ATOM 3919 C C . ILE B 1 53 ? -17.359 -22.312 0.006 1 89.69 53 ILE B C 1
ATOM 3921 O O . ILE B 1 53 ? -17.797 -22.031 -1.115 1 89.69 53 ILE B O 1
ATOM 3925 N N . ASP B 1 54 ? -16.188 -21.828 0.507 1 89.69 54 ASP B N 1
ATOM 3926 C CA . ASP B 1 54 ? -15.234 -21.062 -0.287 1 89.69 54 ASP B CA 1
ATOM 3927 C C . ASP B 1 54 ? -14.188 -21.969 -0.922 1 89.69 54 ASP B C 1
ATOM 3929 O O . ASP B 1 54 ? -13.344 -22.531 -0.224 1 89.69 54 ASP B O 1
ATOM 3933 N N . LEU B 1 55 ? -14.281 -22.125 -2.299 1 91.5 55 LEU B N 1
ATOM 3934 C CA . LEU B 1 55 ? -13.281 -22.906 -3.008 1 91.5 55 LEU B CA 1
ATOM 3935 C C . LEU B 1 55 ? -12.461 -22.031 -3.949 1 91.5 55 LEU B C 1
ATOM 3937 O O . LEU B 1 55 ? -11.828 -22.547 -4.879 1 91.5 55 LEU B O 1
ATOM 3941 N N . PHE B 1 56 ? -12.469 -20.688 -3.75 1 89.81 56 PHE B N 1
ATOM 3942 C CA . PHE B 1 56 ? -11.82 -19.812 -4.719 1 89.81 56 PHE B CA 1
ATOM 3943 C C . PHE B 1 56 ? -10.773 -18.938 -4.043 1 89.81 56 PHE B C 1
ATOM 3945 O O . PHE B 1 56 ? -9.852 -18.438 -4.695 1 89.81 56 PHE B O 1
ATOM 3952 N N . SER B 1 57 ? -10.789 -18.672 -2.795 1 82.56 57 SER B N 1
ATOM 3953 C CA . SER B 1 57 ? -9.945 -17.688 -2.137 1 82.56 57 SER B CA 1
ATOM 3954 C C . SER B 1 57 ? -8.555 -18.25 -1.842 1 82.56 57 SER B C 1
ATOM 3956 O O . SER B 1 57 ? -7.594 -17.5 -1.679 1 82.56 57 SER B O 1
ATOM 3958 N N . GLY B 1 58 ? -8.5 -19.531 -1.724 1 80.44 58 GLY B N 1
ATOM 3959 C CA . GLY B 1 58 ? -7.242 -20.172 -1.359 1 80.44 58 GLY B CA 1
ATOM 3960 C C . GLY B 1 58 ? -6.98 -20.156 0.135 1 80.44 58 GLY B C 1
ATOM 3961 O O . GLY B 1 58 ? -5.93 -20.625 0.589 1 80.44 58 GLY B O 1
ATOM 3962 N N . ILE B 1 59 ? -7.898 -19.719 0.859 1 78.12 59 ILE B N 1
ATOM 3963 C CA . ILE B 1 59 ? -7.773 -19.719 2.312 1 78.12 59 ILE B CA 1
ATOM 3964 C C . ILE B 1 59 ? -8.172 -21.078 2.869 1 78.12 59 ILE B C 1
ATOM 3966 O O . ILE B 1 59 ? -9.281 -21.562 2.627 1 78.12 59 ILE B O 1
ATOM 3970 N N . ALA B 1 60 ? -7.211 -21.703 3.525 1 73.81 60 ALA B N 1
ATOM 3971 C CA . ALA B 1 60 ? -7.496 -23 4.133 1 73.81 60 ALA B CA 1
ATOM 3972 C C . ALA B 1 60 ? -8.281 -22.844 5.43 1 73.81 60 ALA B C 1
ATOM 3974 O O . ALA B 1 60 ? -7.922 -22.031 6.285 1 73.81 60 ALA B O 1
ATOM 3975 N N . THR B 1 61 ? -9.375 -23.5 5.461 1 72.5 61 THR B N 1
ATOM 3976 C CA . THR B 1 61 ? -10.195 -23.469 6.668 1 72.5 61 THR B CA 1
ATOM 3977 C C . THR B 1 61 ? -10.406 -24.891 7.207 1 72.5 61 THR B C 1
ATOM 3979 O O . THR B 1 61 ? -10.258 -25.875 6.477 1 72.5 61 THR B O 1
ATOM 3982 N N . ASP B 1 62 ? -10.555 -24.984 8.492 1 68.56 62 ASP B N 1
ATOM 3983 C CA . ASP B 1 62 ? -10.883 -26.281 9.102 1 68.56 62 ASP B CA 1
ATOM 3984 C C . ASP B 1 62 ? -12.383 -26.547 9.047 1 68.56 62 ASP B C 1
ATOM 3986 O O . ASP B 1 62 ? -13.117 -25.875 8.312 1 68.56 62 ASP B O 1
ATOM 3990 N N . SER B 1 63 ? -12.797 -27.625 9.703 1 65.38 63 SER B N 1
ATOM 3991 C CA . SER B 1 63 ? -14.188 -28.078 9.68 1 65.38 63 SER B CA 1
ATOM 3992 C C . SER B 1 63 ? -15.109 -27.047 10.32 1 65.38 63 SER B C 1
ATOM 3994 O O . SER B 1 63 ? -16.312 -27.047 10.055 1 65.38 63 SER B O 1
ATOM 3996 N N . SER B 1 64 ? -14.547 -26.188 11.164 1 65.12 64 SER B N 1
ATOM 3997 C CA . SER B 1 64 ? -15.328 -25.141 11.805 1 65.12 64 SER B CA 1
ATOM 3998 C C . SER B 1 64 ? -15.234 -23.828 11.039 1 65.12 64 SER B C 1
ATOM 4000 O O . SER B 1 64 ? -15.648 -22.781 11.531 1 65.12 64 SER B O 1
ATOM 4002 N N . ASN B 1 65 ? -14.641 -23.906 9.82 1 65.56 65 ASN B N 1
ATOM 4003 C CA . ASN B 1 65 ? -14.469 -22.75 8.938 1 65.56 65 ASN B CA 1
ATOM 4004 C C . ASN B 1 65 ? -13.484 -21.75 9.516 1 65.56 65 ASN B C 1
ATOM 4006 O O . ASN B 1 65 ? -13.586 -20.547 9.242 1 65.56 65 ASN B O 1
ATOM 4010 N N . GLU B 1 66 ? -12.719 -22.297 10.383 1 68.75 66 GLU B N 1
ATOM 4011 C CA . GLU B 1 66 ? -11.641 -21.453 10.891 1 68.75 66 GLU B CA 1
ATOM 4012 C C . GLU B 1 66 ? -10.391 -21.547 10.008 1 68.75 66 GLU B C 1
ATOM 4014 O O . GLU B 1 66 ? -10.062 -22.641 9.523 1 68.75 66 GLU B O 1
ATOM 4019 N N . VAL B 1 67 ? -9.781 -20.406 9.828 1 72.75 67 VAL B N 1
ATOM 4020 C CA . VAL B 1 67 ? -8.609 -20.344 8.961 1 72.75 67 VAL B CA 1
ATOM 4021 C C . VAL B 1 67 ? -7.465 -21.141 9.586 1 72.75 67 VAL B C 1
ATOM 4023 O O . VAL B 1 67 ? -7.195 -21.016 10.789 1 72.75 67 VAL B O 1
ATOM 4026 N N . ILE B 1 68 ? -6.906 -22 8.859 1 73.12 68 ILE B N 1
ATOM 4027 C CA . ILE B 1 68 ? -5.734 -22.75 9.281 1 73.12 68 ILE B CA 1
ATOM 4028 C C . ILE B 1 68 ? -4.465 -21.969 8.953 1 73.12 68 ILE B C 1
ATOM 4030 O O . ILE B 1 68 ? -4.184 -21.688 7.789 1 73.12 68 ILE B O 1
ATOM 4034 N N . LEU B 1 69 ? -3.764 -21.562 10.055 1 75.69 69 LEU B N 1
ATOM 4035 C CA . LEU B 1 69 ? -2.525 -20.812 9.867 1 75.69 69 LEU B CA 1
ATOM 4036 C C . LEU B 1 69 ? -1.332 -21.766 9.75 1 75.69 69 LEU B C 1
ATOM 4038 O O . LEU B 1 69 ? -1.323 -22.828 10.352 1 75.69 69 LEU B O 1
ATOM 4042 N N . PHE B 1 70 ? -0.36 -21.281 8.984 1 85.75 70 PHE B N 1
ATOM 4043 C CA . PHE B 1 70 ? 0.926 -21.953 9.008 1 85.75 70 PHE B CA 1
ATOM 4044 C C . PHE B 1 70 ? 1.556 -21.891 10.391 1 85.75 70 PHE B C 1
ATOM 4046 O O . PHE B 1 70 ? 1.573 -20.828 11.016 1 85.75 70 PHE B O 1
ATOM 4053 N N . THR B 1 71 ? 2.01 -22.984 10.883 1 87.94 71 THR B N 1
ATOM 4054 C CA . THR B 1 71 ? 2.604 -23.047 12.211 1 87.94 71 THR B CA 1
ATOM 4055 C C . THR B 1 71 ? 3.822 -22.125 12.297 1 87.94 71 THR B C 1
ATOM 4057 O O . THR B 1 71 ? 4.102 -21.562 13.359 1 87.94 71 THR B O 1
ATOM 4060 N N . VAL B 1 72 ? 4.508 -21.984 11.203 1 92.88 72 VAL B N 1
ATOM 4061 C CA . VAL B 1 72 ? 5.715 -21.156 11.203 1 92.88 72 VAL B CA 1
ATOM 4062 C C . VAL B 1 72 ? 5.352 -19.703 11.492 1 92.88 72 VAL B C 1
ATOM 4064 O O . VAL B 1 72 ? 6.113 -18.984 12.148 1 92.88 72 VAL B O 1
ATOM 4067 N N . ILE B 1 73 ? 4.223 -19.219 11.008 1 87.81 73 ILE B N 1
ATOM 4068 C CA . ILE B 1 73 ? 3.777 -17.844 11.234 1 87.81 73 ILE B CA 1
ATOM 4069 C C . ILE B 1 73 ? 3.475 -17.641 12.719 1 87.81 73 ILE B C 1
ATOM 4071 O O . ILE B 1 73 ? 3.812 -16.609 13.289 1 87.81 73 ILE B O 1
ATOM 4075 N N . GLN B 1 74 ? 2.838 -18.609 13.297 1 83.31 74 GLN B N 1
ATOM 4076 C CA . GLN B 1 74 ? 2.553 -18.531 14.727 1 83.31 74 GLN B CA 1
ATOM 4077 C C . GLN B 1 74 ? 3.84 -18.453 15.539 1 83.31 74 GLN B C 1
ATOM 4079 O O . GLN B 1 74 ? 3.945 -17.641 16.453 1 83.31 74 GLN B O 1
ATOM 4084 N N . LYS B 1 75 ? 4.75 -19.281 15.188 1 89.25 75 LYS B N 1
ATOM 4085 C CA . LYS B 1 75 ? 6.035 -19.281 15.875 1 89.25 75 LYS B CA 1
ATOM 4086 C C . LYS B 1 75 ? 6.762 -17.953 15.695 1 89.25 75 LYS B C 1
ATOM 4088 O O . LYS B 1 75 ? 7.312 -17.406 16.641 1 89.25 75 LYS B O 1
ATOM 4093 N N . ALA B 1 76 ? 6.773 -17.5 14.477 1 89.94 76 ALA B N 1
ATOM 4094 C CA . ALA B 1 76 ? 7.438 -16.234 14.172 1 89.94 76 ALA B CA 1
ATOM 4095 C C . ALA B 1 76 ? 6.785 -15.078 14.93 1 89.94 76 ALA B C 1
ATOM 4097 O O . ALA B 1 76 ? 7.477 -14.18 15.422 1 89.94 76 ALA B O 1
ATOM 4098 N N . ARG B 1 77 ? 5.457 -15.062 14.961 1 82.69 77 ARG B N 1
ATOM 4099 C CA . ARG B 1 77 ? 4.727 -14.023 15.68 1 82.69 77 ARG B CA 1
ATOM 4100 C C . ARG B 1 77 ? 5.098 -14.023 17.156 1 82.69 77 ARG B C 1
ATOM 4102 O O . ARG B 1 77 ? 5.227 -12.961 17.766 1 82.69 77 ARG B O 1
ATOM 4109 N N . GLN B 1 78 ? 5.203 -15.172 17.719 1 81.25 78 GLN B N 1
ATOM 4110 C CA . GLN B 1 78 ? 5.574 -15.297 19.125 1 81.25 78 GLN B CA 1
ATOM 4111 C C . GLN B 1 78 ? 6.992 -14.789 19.359 1 81.25 78 GLN B C 1
ATOM 4113 O O . GLN B 1 78 ? 7.246 -14.102 20.359 1 81.25 78 GLN B O 1
ATOM 4118 N N . MET B 1 79 ? 7.844 -15.102 18.5 1 86.06 79 MET B N 1
ATOM 4119 C CA . MET B 1 79 ? 9.227 -14.656 18.625 1 86.06 79 MET B CA 1
ATOM 4120 C C . MET B 1 79 ? 9.328 -13.133 18.516 1 86.06 79 MET B C 1
ATOM 4122 O O . MET B 1 79 ? 10.047 -12.5 19.297 1 86.06 79 MET B O 1
ATOM 4126 N N . LEU B 1 80 ? 8.555 -12.547 17.594 1 80.88 80 LEU B N 1
ATOM 4127 C CA . LEU B 1 80 ? 8.578 -11.102 17.422 1 80.88 80 LEU B CA 1
ATOM 4128 C C . LEU B 1 80 ? 7.949 -10.391 18.609 1 80.88 80 LEU B C 1
ATOM 4130 O O . LEU B 1 80 ? 8.414 -9.328 19.016 1 80.88 80 LEU B O 1
ATOM 4134 N N . ALA B 1 81 ? 6.879 -10.945 19.062 1 73.62 81 ALA B N 1
ATOM 4135 C CA . ALA B 1 81 ? 6.223 -10.359 20.234 1 73.62 81 ALA B CA 1
ATOM 4136 C C . ALA B 1 81 ? 7.172 -10.297 21.422 1 73.62 81 ALA B C 1
ATOM 4138 O O . ALA B 1 81 ? 7.164 -9.328 22.188 1 73.62 81 ALA B O 1
ATOM 4139 N N . LYS B 1 82 ? 7.906 -11.305 21.641 1 73.56 82 LYS B N 1
ATOM 4140 C CA . LYS B 1 82 ? 8.883 -11.352 22.719 1 73.56 82 LYS B CA 1
ATOM 4141 C C . LYS B 1 82 ? 9.977 -10.297 22.531 1 73.56 82 LYS B C 1
ATOM 4143 O O . LYS B 1 82 ? 10.422 -9.68 23.484 1 73.56 82 LYS B O 1
ATOM 4148 N N . ARG B 1 83 ? 10.281 -10.078 21.281 1 72.19 83 ARG B N 1
ATOM 4149 C CA . ARG B 1 83 ? 11.312 -9.102 20.969 1 72.19 83 ARG B CA 1
ATOM 4150 C C . ARG B 1 83 ? 10.805 -7.68 21.172 1 72.19 83 ARG B C 1
ATOM 4152 O O . ARG B 1 83 ? 11.57 -6.793 21.562 1 72.19 83 ARG B O 1
ATOM 4159 N N . ASP B 1 84 ? 9.523 -7.438 20.766 1 68.88 84 ASP B N 1
ATOM 4160 C CA . ASP B 1 84 ? 8.938 -6.098 20.828 1 68.88 84 ASP B CA 1
ATOM 4161 C C . ASP B 1 84 ? 8.688 -5.688 22.281 1 68.88 84 ASP B C 1
ATOM 4163 O O . ASP B 1 84 ? 8.656 -4.5 22.594 1 68.88 84 ASP B O 1
ATOM 4167 N N . ASN B 1 85 ? 8.203 -6.559 23.203 1 58.97 85 ASN B N 1
ATOM 4168 C CA . ASN B 1 85 ? 7.945 -6.258 24.609 1 58.97 85 ASN B CA 1
ATOM 4169 C C . ASN B 1 85 ? 9.234 -5.973 25.375 1 58.97 85 ASN B C 1
ATOM 4171 O O . ASN B 1 85 ? 9.203 -5.469 26.484 1 58.97 85 ASN B O 1
ATOM 4175 N N . ASN B 1 86 ? 10.359 -6.148 24.922 1 51.5 86 ASN B N 1
ATOM 4176 C CA . ASN B 1 86 ? 11.578 -5.961 25.703 1 51.5 86 ASN B CA 1
ATOM 4177 C C . ASN B 1 86 ? 12.68 -5.293 24.891 1 51.5 86 ASN B C 1
ATOM 4179 O O . ASN B 1 86 ? 13.344 -5.953 24.094 1 51.5 86 ASN B O 1
ATOM 4183 N N . PRO B 1 87 ? 13.305 -4.18 25.391 1 47.88 87 PRO B N 1
ATOM 4184 C CA . PRO B 1 87 ? 12.898 -2.773 25.297 1 47.88 87 PRO B CA 1
ATOM 4185 C C . PRO B 1 87 ? 12.195 -2.439 23.984 1 47.88 87 PRO B C 1
ATOM 4187 O O . PRO B 1 87 ? 12.422 -3.105 22.969 1 47.88 87 PRO B O 1
ATOM 4190 N N . PRO B 1 88 ? 11.078 -1.615 23.938 1 47.03 88 PRO B N 1
ATOM 4191 C CA . PRO B 1 88 ? 10.344 -1.188 22.75 1 47.03 88 PRO B CA 1
ATOM 4192 C C . PRO B 1 88 ? 11.266 -0.696 21.641 1 47.03 88 PRO B C 1
ATOM 4194 O O . PRO B 1 88 ? 10.789 -0.17 20.625 1 47.03 88 PRO B O 1
ATOM 4197 N N . ASN B 1 89 ? 12.57 -0.746 21.859 1 43.78 89 ASN B N 1
ATOM 4198 C CA . ASN B 1 89 ? 13.578 -0.003 21.094 1 43.78 89 ASN B CA 1
ATOM 4199 C C . ASN B 1 89 ? 13.539 -0.349 19.609 1 43.78 89 ASN B C 1
ATOM 4201 O O . ASN B 1 89 ? 14.328 0.182 18.828 1 43.78 89 ASN B O 1
ATOM 4205 N N . ASP B 1 90 ? 13.023 -1.468 19.328 1 46.62 90 ASP B N 1
ATOM 4206 C CA . ASP B 1 90 ? 13.438 -1.748 17.969 1 46.62 90 ASP B CA 1
ATOM 4207 C C . ASP B 1 90 ? 12.672 -0.879 16.969 1 46.62 90 ASP B C 1
ATOM 4209 O O . ASP B 1 90 ? 11.453 -0.996 16.844 1 46.62 90 ASP B O 1
ATOM 4213 N N . LEU B 1 91 ? 13.43 0.335 16.875 1 47.94 91 LEU B N 1
ATOM 4214 C CA . LEU B 1 91 ? 13.055 1.168 15.742 1 47.94 91 LEU B CA 1
ATOM 4215 C C . LEU B 1 91 ? 12.672 0.309 14.539 1 47.94 91 LEU B C 1
ATOM 4217 O O . LEU B 1 91 ? 12.453 0.828 13.445 1 47.94 91 LEU B O 1
ATOM 4221 N N . SER B 1 92 ? 12.742 -1.005 14.797 1 48.47 92 SER B N 1
ATOM 4222 C CA . SER B 1 92 ? 12.602 -1.94 13.688 1 48.47 92 SER B CA 1
ATOM 4223 C C . SER B 1 92 ? 11.266 -1.745 12.969 1 48.47 92 SER B C 1
ATOM 4225 O O . SER B 1 92 ? 11.055 -2.297 11.891 1 48.47 92 SER B O 1
ATOM 4227 N N . TYR B 1 93 ? 10.562 -0.811 13.711 1 54.44 93 TYR B N 1
ATOM 4228 C CA . TYR B 1 93 ? 9.312 -0.549 13.008 1 54.44 93 TYR B CA 1
ATOM 4229 C C . TYR B 1 93 ? 9.484 0.548 11.969 1 54.44 93 TYR B C 1
ATOM 4231 O O . TYR B 1 93 ? 8.508 1.021 11.383 1 54.44 93 TYR B O 1
ATOM 4239 N N . LEU B 1 94 ? 10.789 0.684 11.781 1 57.56 94 LEU B N 1
ATOM 4240 C CA . LEU B 1 94 ? 11.016 1.67 10.734 1 57.56 94 LEU B CA 1
ATOM 4241 C C . LEU B 1 94 ? 11.133 0.995 9.367 1 57.56 94 LEU B C 1
ATOM 4243 O O . LEU B 1 94 ? 11.875 0.021 9.219 1 57.56 94 LEU B O 1
ATOM 4247 N N . PRO B 1 95 ? 10.438 1.486 8.57 1 61.78 95 PRO B N 1
ATOM 4248 C CA . PRO B 1 95 ? 10.281 0.875 7.246 1 61.78 95 PRO B CA 1
ATOM 4249 C C . PRO B 1 95 ? 11.617 0.565 6.574 1 61.78 95 PRO B C 1
ATOM 4251 O O . PRO B 1 95 ? 11.773 -0.494 5.965 1 61.78 95 PRO B O 1
ATOM 4254 N N . ASP B 1 96 ? 12.656 1.348 6.918 1 65.12 96 ASP B N 1
ATOM 4255 C CA . ASP B 1 96 ? 13.883 1.165 6.141 1 65.12 96 ASP B CA 1
ATOM 4256 C C . ASP B 1 96 ? 14.625 -0.092 6.578 1 65.12 96 ASP B C 1
ATOM 4258 O O . ASP B 1 96 ? 15.125 -0.849 5.742 1 65.12 96 ASP B O 1
ATOM 4262 N N . ARG B 1 97 ? 14.734 -0.238 7.891 1 62.62 97 ARG B N 1
ATOM 4263 C CA . ARG B 1 97 ? 15.422 -1.427 8.383 1 62.62 97 ARG B CA 1
ATOM 4264 C C . ARG B 1 97 ? 14.672 -2.695 7.996 1 62.62 97 ARG B C 1
ATOM 4266 O O . ARG B 1 97 ? 15.281 -3.684 7.578 1 62.62 97 ARG B O 1
ATOM 4273 N N . VAL B 1 98 ? 13.43 -2.66 8.156 1 68.56 98 VAL B N 1
ATOM 4274 C CA . VAL B 1 98 ? 12.594 -3.814 7.84 1 68.56 98 VAL B CA 1
ATOM 4275 C C . VAL B 1 98 ? 12.734 -4.16 6.359 1 68.56 98 VAL B C 1
ATOM 4277 O O . VAL B 1 98 ? 12.859 -5.332 5.996 1 68.56 98 VAL B O 1
ATOM 4280 N N . THR B 1 99 ? 12.93 -3.162 5.707 1 77.62 99 THR B N 1
ATOM 4281 C CA . THR B 1 99 ? 13.031 -3.363 4.266 1 77.62 99 THR B CA 1
ATOM 4282 C C . THR B 1 99 ? 14.375 -3.98 3.896 1 77.62 99 THR B C 1
ATOM 4284 O O . THR B 1 99 ? 14.445 -4.844 3.02 1 77.62 99 THR B O 1
ATOM 4287 N N . THR B 1 100 ? 15.406 -3.564 4.621 1 84.94 100 THR B N 1
ATOM 4288 C CA . THR B 1 100 ? 16.734 -4.094 4.316 1 84.94 100 THR B CA 1
ATOM 4289 C C . THR B 1 100 ? 16.797 -5.586 4.629 1 84.94 100 THR B C 1
ATOM 4291 O O . THR B 1 100 ? 17.281 -6.375 3.811 1 84.94 100 THR B O 1
ATOM 4294 N N . ASP B 1 101 ? 16.344 -5.965 5.793 1 88.38 101 ASP B N 1
ATOM 4295 C CA . ASP B 1 101 ? 16.344 -7.367 6.188 1 88.38 101 ASP B CA 1
ATOM 4296 C C . ASP B 1 101 ? 15.477 -8.203 5.246 1 88.38 101 ASP B C 1
ATOM 4298 O O . ASP B 1 101 ? 15.836 -9.336 4.906 1 88.38 101 ASP B O 1
ATOM 4302 N N . LEU B 1 102 ? 14.414 -7.699 4.906 1 92.56 102 LEU B N 1
ATOM 4303 C CA . LEU B 1 102 ? 13.516 -8.391 3.986 1 92.56 102 LEU B CA 1
ATOM 4304 C C . LEU B 1 102 ? 14.188 -8.625 2.639 1 92.56 102 LEU B C 1
ATOM 4306 O O . LEU B 1 102 ? 14.109 -9.719 2.082 1 92.56 102 LEU B O 1
ATOM 4310 N N . LYS B 1 103 ? 14.906 -7.57 2.148 1 94.69 103 LYS B N 1
ATOM 4311 C CA . LYS B 1 103 ? 15.625 -7.688 0.882 1 94.69 103 LYS B CA 1
ATOM 4312 C C . LYS B 1 103 ? 16.672 -8.797 0.945 1 94.69 103 LYS B C 1
ATOM 4314 O O . LYS B 1 103 ? 16.781 -9.617 0.028 1 94.69 103 LYS B O 1
ATOM 4319 N N . ILE B 1 104 ? 17.344 -8.844 2.027 1 94.62 104 ILE B N 1
ATOM 4320 C CA . ILE B 1 104 ? 18.391 -9.844 2.203 1 94.62 104 ILE B CA 1
ATOM 4321 C C . ILE B 1 104 ? 17.781 -11.242 2.184 1 94.62 104 ILE B C 1
ATOM 4323 O O . ILE B 1 104 ? 18.312 -12.148 1.531 1 94.62 104 ILE B O 1
ATOM 4327 N N . GLY B 1 105 ? 16.703 -11.414 2.904 1 95.75 105 GLY B N 1
ATOM 4328 C CA . GLY B 1 105 ? 16.031 -12.703 2.951 1 95.75 105 GLY B CA 1
ATOM 4329 C C . GLY B 1 105 ? 15.547 -13.164 1.593 1 95.75 105 GLY B C 1
ATOM 4330 O O . GLY B 1 105 ? 15.727 -14.328 1.229 1 95.75 105 GLY B O 1
ATOM 4331 N N . ILE B 1 106 ? 14.992 -12.281 0.816 1 96.69 106 ILE B N 1
ATOM 4332 C CA . ILE B 1 106 ? 14.406 -12.633 -0.474 1 96.69 106 ILE B CA 1
ATOM 4333 C C . ILE B 1 106 ? 15.523 -12.914 -1.482 1 96.69 106 ILE B C 1
ATOM 4335 O O . ILE B 1 106 ? 15.43 -13.859 -2.27 1 96.69 106 ILE B O 1
ATOM 4339 N N . ILE B 1 107 ? 16.562 -12.117 -1.434 1 96.81 107 ILE B N 1
ATOM 4340 C CA . ILE B 1 107 ? 17.719 -12.344 -2.289 1 96.81 107 ILE B CA 1
ATOM 4341 C C . ILE B 1 107 ? 18.297 -13.727 -2.02 1 96.81 107 ILE B C 1
ATOM 4343 O O . ILE B 1 107 ? 18.641 -14.461 -2.953 1 96.81 107 ILE B O 1
ATOM 4347 N N . GLY B 1 108 ? 18.391 -14.031 -0.751 1 96.56 108 GLY B N 1
ATOM 4348 C CA . GLY B 1 108 ? 18.859 -15.359 -0.389 1 96.56 108 GLY B CA 1
ATOM 4349 C C . GLY B 1 108 ? 18 -16.469 -0.942 1 96.56 108 GLY B C 1
ATOM 4350 O O . GLY B 1 108 ? 18.516 -17.469 -1.455 1 96.56 108 GLY B O 1
ATOM 4351 N N . LEU B 1 109 ? 16.75 -16.328 -0.877 1 96.88 109 LEU B N 1
ATOM 4352 C CA . LEU B 1 109 ? 15.812 -17.328 -1.371 1 96.88 109 LEU B CA 1
ATOM 4353 C C . LEU B 1 109 ? 15.953 -17.516 -2.879 1 96.88 109 LEU B C 1
ATOM 4355 O O . LEU B 1 109 ? 16.016 -18.641 -3.367 1 96.88 109 LEU B O 1
ATOM 4359 N N . ILE B 1 110 ? 16.062 -16.375 -3.625 1 96.38 110 ILE B N 1
ATOM 4360 C CA . ILE B 1 110 ? 16.016 -16.406 -5.082 1 96.38 110 ILE B CA 1
ATOM 4361 C C . ILE B 1 110 ? 17.375 -16.828 -5.641 1 96.38 110 ILE B C 1
ATOM 4363 O O . ILE B 1 110 ? 17.469 -17.766 -6.426 1 96.38 110 ILE B O 1
ATOM 4367 N N . PHE B 1 111 ? 18.422 -16.219 -5.152 1 97.19 111 PHE B N 1
ATOM 4368 C CA . PHE B 1 111 ? 19.672 -16.281 -5.887 1 97.19 111 PHE B CA 1
ATOM 4369 C C . PHE B 1 111 ? 20.656 -17.234 -5.207 1 97.19 111 PHE B C 1
ATOM 4371 O O . PHE B 1 111 ? 21.672 -17.609 -5.789 1 97.19 111 PHE B O 1
ATOM 4378 N N . LYS B 1 112 ? 20.312 -17.656 -4.02 1 96.19 112 LYS B N 1
ATOM 4379 C CA . LYS B 1 112 ? 21.172 -18.625 -3.357 1 96.19 112 LYS B CA 1
ATOM 4380 C C . LYS B 1 112 ? 20.469 -19.969 -3.213 1 96.19 112 LYS B C 1
ATOM 4382 O O . LYS B 1 112 ? 20.859 -20.953 -3.857 1 96.19 112 LYS B O 1
ATOM 4387 N N . ASP B 1 113 ? 19.375 -20.047 -2.529 1 95.75 113 ASP B N 1
ATOM 4388 C CA . ASP B 1 113 ? 18.656 -21.297 -2.285 1 95.75 113 ASP B CA 1
ATOM 4389 C C . ASP B 1 113 ? 18.062 -21.859 -3.576 1 95.75 113 ASP B C 1
ATOM 4391 O O . ASP B 1 113 ? 18.188 -23.047 -3.857 1 95.75 113 ASP B O 1
ATOM 4395 N N . SER B 1 114 ? 17.484 -20.984 -4.383 1 95.38 114 SER B N 1
ATOM 4396 C CA . SER B 1 114 ? 16.734 -21.422 -5.551 1 95.38 114 SER B CA 1
ATOM 4397 C C . SER B 1 114 ? 17.625 -21.5 -6.789 1 95.38 114 SER B C 1
ATOM 4399 O O . SER B 1 114 ? 17.375 -22.312 -7.688 1 95.38 114 SER B O 1
ATOM 4401 N N . CYS B 1 115 ? 18.609 -20.609 -6.848 1 95.31 115 CYS B N 1
ATOM 4402 C CA . CYS B 1 115 ? 19.469 -20.547 -8.023 1 95.31 115 CYS B CA 1
ATOM 4403 C C . CYS B 1 115 ? 20.938 -20.5 -7.617 1 95.31 115 CYS B C 1
ATOM 4405 O O . CYS B 1 115 ? 21.672 -19.578 -7.992 1 95.31 115 CYS B O 1
ATOM 4407 N N . PRO B 1 116 ? 21.453 -21.578 -7.074 1 94.88 116 PRO B N 1
ATOM 4408 C CA . PRO B 1 116 ? 22.797 -21.547 -6.504 1 94.88 116 PRO B CA 1
ATOM 4409 C C . PRO B 1 116 ? 23.891 -21.484 -7.574 1 94.88 116 PRO B C 1
ATOM 4411 O O . PRO B 1 116 ? 24.984 -21 -7.312 1 94.88 116 PRO B O 1
ATOM 4414 N N . ASN B 1 117 ? 23.672 -21.922 -8.758 1 93.88 117 ASN B N 1
ATOM 4415 C CA . ASN B 1 117 ? 24.719 -22.031 -9.773 1 93.88 117 ASN B CA 1
ATOM 4416 C C . ASN B 1 117 ? 25.016 -20.688 -10.422 1 93.88 117 ASN B C 1
ATOM 4418 O O . ASN B 1 117 ? 26.141 -20.422 -10.836 1 93.88 117 ASN B O 1
ATOM 4422 N N . TYR B 1 118 ? 23.984 -19.844 -10.508 1 91.81 118 TYR B N 1
ATOM 4423 C CA . TYR B 1 118 ? 24.156 -18.609 -11.258 1 91.81 118 TYR B CA 1
ATOM 4424 C C . TYR B 1 118 ? 23.875 -17.391 -10.391 1 91.81 118 TYR B C 1
ATOM 4426 O O . TYR B 1 118 ? 24.391 -16.297 -10.648 1 91.81 118 TYR B O 1
ATOM 4434 N N . GLY B 1 119 ? 23.156 -17.594 -9.344 1 94.62 119 GLY B N 1
ATOM 4435 C CA . GLY B 1 119 ? 22.688 -16.516 -8.5 1 94.62 119 GLY B CA 1
ATOM 4436 C C . GLY B 1 119 ? 23.812 -15.742 -7.832 1 94.62 119 GLY B C 1
ATOM 4437 O O . GLY B 1 119 ? 23.906 -14.523 -7.973 1 94.62 119 GLY B O 1
ATOM 4438 N N . PRO B 1 120 ? 24.703 -16.422 -7.203 1 95.44 120 PRO B N 1
ATOM 4439 C CA . PRO B 1 120 ? 25.766 -15.734 -6.473 1 95.44 120 PRO B CA 1
ATOM 4440 C C . PRO B 1 120 ? 26.641 -14.867 -7.379 1 95.44 120 PRO B C 1
ATOM 4442 O O . PRO B 1 120 ? 27.062 -13.781 -6.977 1 95.44 120 PRO B O 1
ATOM 4445 N N . ALA B 1 121 ? 26.906 -15.25 -8.586 1 94.06 121 ALA B N 1
ATOM 4446 C CA . ALA B 1 121 ? 27.719 -14.469 -9.516 1 94.06 121 ALA B CA 1
ATOM 4447 C C . ALA B 1 121 ? 27.031 -13.156 -9.875 1 94.06 121 ALA B C 1
ATOM 4449 O O . ALA B 1 121 ? 27.688 -12.125 -10.039 1 94.06 121 ALA B O 1
ATOM 4450 N N . LEU B 1 122 ? 25.719 -13.227 -10.031 1 94.69 122 LEU B N 1
ATOM 4451 C CA . LEU B 1 122 ? 24.953 -12.031 -10.344 1 94.69 122 LEU B CA 1
ATOM 4452 C C . LEU B 1 122 ? 25.016 -11.023 -9.195 1 94.69 122 LEU B C 1
ATOM 4454 O O . LEU B 1 122 ? 25.109 -9.82 -9.422 1 94.69 122 LEU B O 1
ATOM 4458 N N . LEU B 1 123 ? 24.984 -11.547 -7.953 1 94.69 123 LEU B N 1
ATOM 4459 C CA . LEU B 1 123 ? 25.062 -10.703 -6.766 1 94.69 123 LEU B CA 1
ATOM 4460 C C . LEU B 1 123 ? 26.422 -10.047 -6.648 1 94.69 123 LEU B C 1
ATOM 4462 O O . LEU B 1 123 ? 26.531 -8.852 -6.352 1 94.69 123 LEU B O 1
ATOM 4466 N N . LEU B 1 124 ? 27.453 -10.758 -6.969 1 92.94 124 LEU B N 1
ATOM 4467 C CA . LEU B 1 124 ? 28.812 -10.25 -6.891 1 92.94 124 LEU B CA 1
ATOM 4468 C C . LEU B 1 124 ? 29.047 -9.156 -7.922 1 92.94 124 LEU B C 1
ATOM 4470 O O . LEU B 1 124 ? 29.766 -8.195 -7.656 1 92.94 124 LEU B O 1
ATOM 4474 N N . LYS B 1 125 ? 28.453 -9.289 -9.031 1 93.12 125 LYS B N 1
ATOM 4475 C CA . LYS B 1 125 ? 28.641 -8.344 -10.125 1 93.12 125 LYS B CA 1
ATOM 4476 C C . LYS B 1 125 ? 27.672 -7.172 -10.016 1 93.12 125 LYS B C 1
ATOM 4478 O O . LYS B 1 125 ? 27.578 -6.352 -10.93 1 93.12 125 LYS B O 1
ATOM 4483 N N . LYS B 1 126 ? 26.812 -7.156 -8.992 1 92.56 126 LYS B N 1
ATOM 4484 C CA . LYS B 1 126 ? 25.859 -6.078 -8.719 1 92.56 126 LYS B CA 1
ATOM 4485 C C . LYS B 1 126 ? 24.875 -5.914 -9.867 1 92.56 126 LYS B C 1
ATOM 4487 O O . LYS B 1 126 ? 24.641 -4.797 -10.344 1 92.56 126 LYS B O 1
ATOM 4492 N N . ARG B 1 127 ? 24.359 -7.035 -10.25 1 94.19 127 ARG B N 1
ATOM 4493 C CA . ARG B 1 127 ? 23.438 -7.047 -11.375 1 94.19 127 ARG B CA 1
ATOM 4494 C C . ARG B 1 127 ? 22 -7.246 -10.898 1 94.19 127 ARG B C 1
ATOM 4496 O O . ARG B 1 127 ? 21.094 -7.469 -11.711 1 94.19 127 ARG B O 1
ATOM 4503 N N . VAL B 1 128 ? 21.828 -7.16 -9.594 1 95.88 128 VAL B N 1
ATOM 4504 C CA . VAL B 1 128 ? 20.5 -7.418 -9.047 1 95.88 128 VAL B CA 1
ATOM 4505 C C . VAL B 1 128 ? 20.016 -6.195 -8.273 1 95.88 128 VAL B C 1
ATOM 4507 O O . VAL B 1 128 ? 20.75 -5.637 -7.453 1 95.88 128 VAL B O 1
ATOM 4510 N N . VAL B 1 129 ? 18.812 -5.734 -8.641 1 95.5 129 VAL B N 1
ATOM 4511 C CA . VAL B 1 129 ? 18.094 -4.719 -7.867 1 95.5 129 VAL B CA 1
ATOM 4512 C C . VAL B 1 129 ? 16.797 -5.301 -7.316 1 95.5 129 VAL B C 1
ATOM 4514 O O . VAL B 1 129 ? 16.125 -6.074 -7.996 1 95.5 129 VAL B O 1
ATOM 4517 N N . ILE B 1 130 ? 16.5 -4.988 -6.059 1 95.75 130 ILE B N 1
ATOM 4518 C CA . ILE B 1 130 ? 15.305 -5.535 -5.43 1 95.75 130 ILE B CA 1
ATOM 4519 C C . ILE B 1 130 ? 14.633 -4.461 -4.578 1 95.75 130 ILE B C 1
ATOM 4521 O O . ILE B 1 130 ? 15.312 -3.68 -3.904 1 95.75 130 ILE B O 1
ATOM 4525 N N . GLU B 1 131 ? 13.32 -4.383 -4.641 1 92.75 131 GLU B N 1
ATOM 4526 C CA . GLU B 1 131 ? 12.516 -3.566 -3.738 1 92.75 131 GLU B CA 1
ATOM 4527 C C . GLU B 1 131 ? 11.289 -4.336 -3.24 1 92.75 131 GLU B C 1
ATOM 4529 O O . GLU B 1 131 ? 10.625 -5.023 -4.016 1 92.75 131 GLU B O 1
ATOM 4534 N N . PRO B 1 132 ? 11.102 -4.293 -1.911 1 91.81 132 PRO B N 1
ATOM 4535 C CA . PRO B 1 132 ? 9.883 -4.914 -1.387 1 91.81 132 PRO B CA 1
ATOM 4536 C C . PRO B 1 132 ? 8.609 -4.242 -1.897 1 91.81 132 PRO B C 1
ATOM 4538 O O . PRO B 1 132 ? 8.609 -3.033 -2.146 1 91.81 132 PRO B O 1
ATOM 4541 N N . THR B 1 133 ? 7.594 -5.023 -2.064 1 89.44 133 THR B N 1
ATOM 4542 C CA . THR B 1 133 ? 6.312 -4.543 -2.574 1 89.44 133 THR B CA 1
ATOM 4543 C C . THR B 1 133 ? 5.156 -5.145 -1.784 1 89.44 133 THR B C 1
ATOM 4545 O O . THR B 1 133 ? 5.348 -6.09 -1.017 1 89.44 133 THR B O 1
ATOM 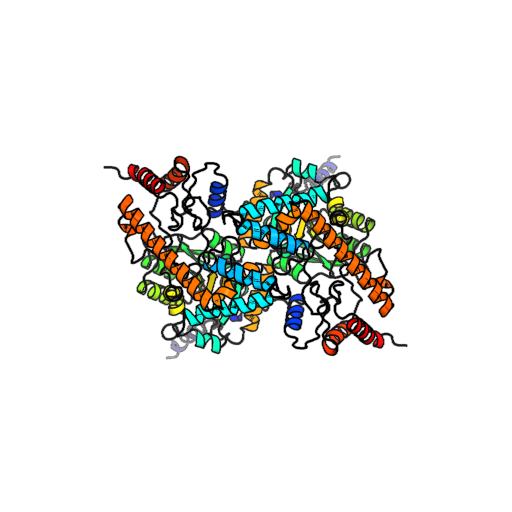4548 N N . ASP B 1 134 ? 4.023 -4.586 -1.932 1 85.88 134 ASP B N 1
ATOM 4549 C CA . ASP B 1 134 ? 2.803 -5.145 -1.358 1 85.88 134 ASP B CA 1
ATOM 4550 C C . ASP B 1 134 ? 2.291 -6.316 -2.191 1 85.88 134 ASP B C 1
ATOM 4552 O O . ASP B 1 134 ? 1.305 -6.188 -2.918 1 85.88 134 ASP B O 1
ATOM 4556 N N . GLY B 1 135 ? 2.963 -7.387 -2.066 1 88.19 135 GLY B N 1
ATOM 4557 C CA . GLY B 1 135 ? 2.576 -8.594 -2.773 1 88.19 135 GLY B CA 1
ATOM 4558 C C . GLY B 1 135 ? 2.906 -8.555 -4.254 1 88.19 135 GLY B C 1
ATOM 4559 O O . GLY B 1 135 ? 3.783 -7.797 -4.68 1 88.19 135 GLY B O 1
ATOM 4560 N N . VAL B 1 136 ? 2.197 -9.414 -4.98 1 90.56 136 VAL B N 1
ATOM 4561 C CA . VAL B 1 136 ? 2.482 -9.547 -6.406 1 90.56 136 VAL B CA 1
ATOM 4562 C C . VAL B 1 136 ? 1.858 -8.383 -7.168 1 90.56 136 VAL B C 1
ATOM 4564 O O . VAL B 1 136 ? 2.416 -7.914 -8.164 1 90.56 136 VAL B O 1
ATOM 4567 N N . THR B 1 137 ? 0.731 -7.938 -6.703 1 86.62 137 THR B N 1
ATOM 4568 C CA . THR B 1 137 ? 0.103 -6.797 -7.363 1 86.62 137 THR B CA 1
ATOM 4569 C C . THR B 1 137 ? 1.023 -5.582 -7.336 1 86.62 137 THR B C 1
ATOM 4571 O O . THR B 1 137 ? 1.194 -4.902 -8.352 1 86.62 137 THR B O 1
ATOM 4574 N N . GLY B 1 138 ? 1.576 -5.34 -6.133 1 87.44 138 GLY B N 1
ATOM 4575 C CA . GLY B 1 138 ? 2.541 -4.254 -6.035 1 87.44 138 GLY B CA 1
ATOM 4576 C C . GLY B 1 138 ? 3.764 -4.465 -6.906 1 87.44 138 GLY B C 1
ATOM 4577 O O . GLY B 1 138 ? 4.301 -3.51 -7.473 1 87.44 138 GLY B O 1
ATOM 4578 N N . ALA B 1 139 ? 4.234 -5.66 -6.977 1 92.38 139 ALA B N 1
ATOM 4579 C CA . ALA B 1 139 ? 5.398 -5.984 -7.797 1 92.38 139 ALA B CA 1
ATOM 4580 C C . ALA B 1 139 ? 5.117 -5.727 -9.273 1 92.38 139 ALA B C 1
ATOM 4582 O O . ALA B 1 139 ? 5.93 -5.109 -9.969 1 92.38 139 ALA B O 1
ATOM 4583 N N . LEU B 1 140 ? 3.979 -6.168 -9.734 1 92.19 140 LEU B N 1
ATOM 4584 C CA . LEU B 1 140 ? 3.588 -5.98 -11.133 1 92.19 140 LEU B CA 1
ATOM 4585 C C . LEU B 1 140 ? 3.377 -4.5 -11.438 1 92.19 140 LEU B C 1
ATOM 4587 O O . LEU B 1 140 ? 3.758 -4.027 -12.516 1 92.19 140 LEU B O 1
ATOM 4591 N N . ALA B 1 141 ? 2.768 -3.812 -10.523 1 87.81 141 ALA B N 1
ATOM 4592 C CA . ALA B 1 141 ? 2.551 -2.381 -10.703 1 87.81 141 ALA B CA 1
ATOM 4593 C C . ALA B 1 141 ? 3.877 -1.636 -10.828 1 87.81 141 ALA B C 1
ATOM 4595 O O . ALA B 1 141 ? 4.031 -0.763 -11.688 1 87.81 141 ALA B O 1
ATOM 4596 N N . THR B 1 142 ? 4.789 -1.938 -9.938 1 88.56 142 THR B N 1
ATOM 4597 C CA . THR B 1 142 ? 6.102 -1.302 -9.953 1 88.56 142 THR B CA 1
ATOM 4598 C C . THR B 1 142 ? 6.84 -1.624 -11.25 1 88.56 142 THR B C 1
ATOM 4600 O O . THR B 1 142 ? 7.453 -0.743 -11.852 1 88.56 142 THR B O 1
ATOM 4603 N N . ALA B 1 143 ? 6.777 -2.842 -11.648 1 91.94 143 ALA B N 1
ATOM 4604 C CA . ALA B 1 143 ? 7.406 -3.248 -12.898 1 91.94 143 ALA B CA 1
ATOM 4605 C C . ALA B 1 143 ? 6.801 -2.502 -14.086 1 91.94 143 ALA B C 1
ATOM 4607 O O . ALA B 1 143 ? 7.527 -1.977 -14.93 1 91.94 143 ALA B O 1
ATOM 4608 N N . ALA B 1 144 ? 5.48 -2.48 -14.125 1 90.5 144 ALA B N 1
ATOM 4609 C CA . ALA B 1 144 ? 4.777 -1.827 -15.227 1 90.5 144 ALA B CA 1
ATOM 4610 C C . ALA B 1 144 ? 5.137 -0.345 -15.305 1 90.5 144 ALA B C 1
ATOM 4612 O O . ALA B 1 144 ? 5.43 0.175 -16.375 1 90.5 144 ALA B O 1
ATOM 4613 N N . LYS B 1 145 ? 5.113 0.254 -14.156 1 85.94 145 LYS B N 1
ATOM 4614 C CA . LYS B 1 145 ? 5.406 1.685 -14.141 1 85.94 145 LYS B CA 1
ATOM 4615 C C . LYS B 1 145 ? 6.855 1.955 -14.539 1 85.94 145 LYS B C 1
ATOM 4617 O O . LYS B 1 145 ? 7.133 2.898 -15.281 1 85.94 145 LYS B O 1
ATOM 4622 N N . LEU B 1 146 ? 7.75 1.211 -14.031 1 87.25 146 LEU B N 1
ATOM 4623 C CA . LEU B 1 146 ? 9.156 1.356 -14.391 1 87.25 146 LEU B CA 1
ATOM 4624 C C . LEU B 1 146 ? 9.359 1.187 -15.891 1 87.25 146 LEU B C 1
ATOM 4626 O O . LEU B 1 146 ? 10.109 1.946 -16.5 1 87.25 146 LEU B O 1
ATOM 4630 N N . LEU B 1 147 ? 8.711 0.243 -16.453 1 89.88 147 LEU B N 1
ATOM 4631 C CA . LEU B 1 147 ? 8.852 -0.074 -17.859 1 89.88 147 LEU B CA 1
ATOM 4632 C C . LEU B 1 147 ? 8.25 1.025 -18.734 1 89.88 147 LEU B C 1
ATOM 4634 O O . LEU B 1 147 ? 8.789 1.363 -19.781 1 89.88 147 LEU B O 1
ATOM 4638 N N . THR B 1 148 ? 7.184 1.565 -18.281 1 85.62 148 THR B N 1
ATOM 4639 C CA . THR B 1 148 ? 6.543 2.619 -19.062 1 85.62 148 THR B CA 1
ATOM 4640 C C . THR B 1 148 ? 7.359 3.906 -19.016 1 85.62 148 THR B C 1
ATOM 4642 O O . THR B 1 148 ? 7.398 4.664 -19.984 1 85.62 148 THR B O 1
ATOM 4645 N N . LEU B 1 149 ? 7.875 4.168 -17.875 1 77.19 149 LEU B N 1
ATOM 4646 C CA . LEU B 1 149 ? 8.703 5.359 -17.734 1 77.19 149 LEU B CA 1
ATOM 4647 C C . LEU B 1 149 ? 9.938 5.273 -18.641 1 77.19 149 LEU B C 1
ATOM 4649 O O . LEU B 1 149 ? 10.469 6.301 -19.062 1 77.19 149 LEU B O 1
ATOM 4653 N N . SER B 1 150 ? 10.367 4.16 -18.922 1 74.12 150 SER B N 1
ATOM 4654 C CA . SER B 1 150 ? 11.531 3.971 -19.781 1 74.12 150 SER B CA 1
ATOM 4655 C C . SER B 1 150 ? 11.141 4.098 -21.25 1 74.12 150 SER B C 1
ATOM 4657 O O . SER B 1 150 ? 12.008 4.141 -22.125 1 74.12 150 SER B O 1
ATOM 4659 N N . SER B 1 151 ? 9.922 4.383 -21.578 1 66.5 151 SER B N 1
ATOM 4660 C CA . SER B 1 151 ? 9.328 4.613 -22.891 1 66.5 151 SER B CA 1
ATOM 4661 C C . SER B 1 151 ? 9.688 3.49 -23.859 1 66.5 151 SER B C 1
ATOM 4663 O O . SER B 1 151 ? 9.742 3.703 -25.078 1 66.5 151 SER B O 1
ATOM 4665 N N . LEU B 1 152 ? 9.945 2.443 -23.375 1 64.81 152 LEU B N 1
ATOM 4666 C CA . LEU B 1 152 ? 10.43 1.468 -24.344 1 64.81 152 LEU B CA 1
ATOM 4667 C C . LEU B 1 152 ? 9.367 0.41 -24.625 1 64.81 152 LEU B C 1
ATOM 4669 O O . LEU B 1 152 ? 9.375 -0.217 -25.688 1 64.81 152 LEU B O 1
ATOM 4673 N N . SER B 1 153 ? 8.508 0.216 -23.656 1 73.25 153 SER B N 1
ATOM 4674 C CA . SER B 1 153 ? 7.5 -0.783 -24 1 73.25 153 SER B CA 1
ATOM 4675 C C . SER B 1 153 ? 6.133 -0.415 -23.438 1 73.25 153 SER B C 1
ATOM 4677 O O . SER B 1 153 ? 6.031 0.078 -22.312 1 73.25 153 SER B O 1
ATOM 4679 N N . ASN B 1 154 ? 5.191 -0.546 -24.297 1 86.69 154 ASN B N 1
ATOM 4680 C CA . ASN B 1 154 ? 3.814 -0.361 -23.859 1 86.69 154 ASN B CA 1
ATOM 4681 C C . ASN B 1 154 ? 2.945 -1.564 -24.203 1 86.69 154 ASN B C 1
ATOM 4683 O O . ASN B 1 154 ? 1.719 -1.456 -24.25 1 86.69 154 ASN B O 1
ATOM 4687 N N . THR B 1 155 ? 3.688 -2.711 -24.547 1 94.62 155 THR B N 1
ATOM 4688 C CA . THR B 1 155 ? 2.984 -3.938 -24.906 1 94.62 155 THR B CA 1
ATOM 4689 C C . THR B 1 155 ? 3.328 -5.062 -23.938 1 94.62 155 THR B C 1
ATOM 4691 O O . THR B 1 155 ? 4.5 -5.293 -23.625 1 94.62 155 THR B O 1
ATOM 4694 N N . VAL B 1 156 ? 2.332 -5.723 -23.406 1 96.94 156 VAL B N 1
ATOM 4695 C CA . VAL B 1 156 ? 2.551 -6.867 -22.531 1 96.94 156 VAL B CA 1
ATOM 4696 C C . VAL B 1 156 ? 1.646 -8.023 -22.953 1 96.94 156 VAL B C 1
ATOM 4698 O O . VAL B 1 156 ? 0.486 -7.809 -23.312 1 96.94 156 VAL B O 1
ATOM 4701 N N . TRP B 1 157 ? 2.248 -9.195 -23.094 1 97.62 157 TRP B N 1
ATOM 4702 C CA . TRP B 1 157 ? 1.51 -10.438 -23.312 1 97.62 157 TRP B CA 1
ATOM 4703 C C . TRP B 1 157 ? 1.144 -11.078 -21.969 1 97.62 157 TRP B C 1
ATOM 4705 O O . TRP B 1 157 ? 2.012 -11.305 -21.125 1 97.62 157 TRP B O 1
ATOM 4715 N N . ILE B 1 158 ? -0.128 -11.344 -21.766 1 97.25 158 ILE B N 1
ATOM 4716 C CA . ILE B 1 158 ? -0.619 -11.977 -20.547 1 97.25 158 ILE B CA 1
ATOM 4717 C C . ILE B 1 158 ? -1.255 -13.328 -20.875 1 97.25 158 ILE B C 1
ATOM 4719 O O . ILE B 1 158 ? -1.825 -13.492 -21.969 1 97.25 158 ILE B O 1
ATOM 4723 N N . PRO B 1 159 ? -1.081 -14.281 -20 1 96.75 159 PRO B N 1
ATOM 4724 C CA . PRO B 1 159 ? -1.692 -15.586 -20.266 1 96.75 159 PRO B CA 1
ATOM 4725 C C . PRO B 1 159 ? -3.219 -15.547 -20.219 1 96.75 159 PRO B C 1
ATOM 4727 O O . PRO B 1 159 ? -3.797 -14.758 -19.469 1 96.75 159 PRO B O 1
ATOM 4730 N N . GLU B 1 160 ? -3.85 -16.391 -21 1 94.31 160 GLU B N 1
ATOM 4731 C CA . GLU B 1 160 ? -5.289 -16.625 -20.969 1 94.31 160 GLU B CA 1
ATOM 4732 C C . GLU B 1 160 ? -5.609 -18.094 -20.688 1 94.31 160 GLU B C 1
ATOM 4734 O O . GLU B 1 160 ? -5.176 -18.984 -21.422 1 94.31 160 GLU B O 1
ATOM 4739 N N . PRO B 1 161 ? -6.25 -18.391 -19.656 1 91.44 161 PRO B N 1
ATOM 4740 C CA . PRO B 1 161 ? -6.938 -17.453 -18.75 1 91.44 161 PRO B CA 1
ATOM 4741 C C . PRO B 1 161 ? -6.004 -16.844 -17.719 1 91.44 161 PRO B C 1
ATOM 4743 O O . PRO B 1 161 ? -4.922 -17.375 -17.469 1 91.44 161 PRO B O 1
ATOM 4746 N N . SER B 1 162 ? -6.316 -15.68 -17.25 1 90.44 162 SER B N 1
ATOM 4747 C CA . SER B 1 162 ? -5.645 -14.984 -16.156 1 90.44 162 SER B CA 1
ATOM 4748 C C . SER B 1 162 ? -6.637 -14.188 -15.312 1 90.44 162 SER B C 1
ATOM 4750 O O . SER B 1 162 ? -7.715 -13.82 -15.797 1 90.44 162 SER B O 1
ATOM 4752 N N . PRO B 1 163 ? -6.277 -14.016 -14.023 1 83.25 163 PRO B N 1
ATOM 4753 C CA . PRO B 1 163 ? -7.133 -13.109 -13.25 1 83.25 163 PRO B CA 1
ATOM 4754 C C . PRO B 1 163 ? -7.297 -11.742 -13.914 1 83.25 163 PRO B C 1
ATOM 4756 O O . PRO B 1 163 ? -6.332 -11.203 -14.461 1 83.25 163 PRO B O 1
ATOM 4759 N N . PRO B 1 164 ? -8.516 -11.188 -13.859 1 77.19 164 PRO B N 1
ATOM 4760 C CA . PRO B 1 164 ? -8.781 -9.898 -14.5 1 77.19 164 PRO B CA 1
ATOM 4761 C C . PRO B 1 164 ? -7.887 -8.781 -13.953 1 77.19 164 PRO B C 1
ATOM 4763 O O . PRO B 1 164 ? -7.543 -7.852 -14.688 1 77.19 164 PRO B O 1
ATOM 4766 N N . ASN B 1 165 ? -7.496 -8.906 -12.797 1 79.19 165 ASN B N 1
ATOM 4767 C CA . ASN B 1 165 ? -6.676 -7.879 -12.172 1 79.19 165 ASN B CA 1
ATOM 4768 C C . ASN B 1 165 ? -5.32 -7.746 -12.852 1 79.19 165 ASN B C 1
ATOM 4770 O O . ASN B 1 165 ? -4.699 -6.684 -12.812 1 79.19 165 ASN B O 1
ATOM 4774 N N . THR B 1 166 ? -4.941 -8.758 -13.469 1 88.31 166 THR B N 1
ATOM 4775 C CA . THR B 1 166 ? -3.619 -8.734 -14.078 1 88.31 166 THR B CA 1
ATOM 4776 C C . THR B 1 166 ? -3.553 -7.688 -15.188 1 88.31 166 THR B C 1
ATOM 4778 O O . THR B 1 166 ? -2.65 -6.848 -15.203 1 88.31 166 THR B O 1
ATOM 4781 N N . ALA B 1 167 ? -4.5 -7.727 -16.078 1 89.25 167 ALA B N 1
ATOM 4782 C CA . ALA B 1 167 ? -4.531 -6.754 -17.172 1 89.25 167 ALA B CA 1
ATOM 4783 C C . ALA B 1 167 ? -4.73 -5.336 -16.641 1 89.25 167 ALA B C 1
ATOM 4785 O O . ALA B 1 167 ? -4.109 -4.391 -17.125 1 89.25 167 ALA B O 1
ATOM 4786 N N . ASN B 1 168 ? -5.531 -5.215 -15.633 1 83.31 168 ASN B N 1
ATOM 4787 C CA . ASN B 1 168 ? -5.859 -3.914 -15.062 1 83.31 168 ASN B CA 1
ATOM 4788 C C . ASN B 1 168 ? -4.633 -3.236 -14.461 1 83.31 168 ASN B C 1
ATOM 4790 O O . ASN B 1 168 ? -4.477 -2.02 -14.562 1 83.31 168 ASN B O 1
ATOM 4794 N N . VAL B 1 169 ? -3.803 -3.975 -13.805 1 86.44 169 VAL B N 1
ATOM 4795 C CA . VAL B 1 169 ? -2.604 -3.436 -13.172 1 86.44 169 VAL B CA 1
ATOM 4796 C C . VAL B 1 169 ? -1.691 -2.818 -14.234 1 86.44 169 VAL B C 1
ATOM 4798 O O . VAL B 1 169 ? -1.144 -1.732 -14.031 1 86.44 169 VAL B O 1
ATOM 4801 N N . PHE B 1 170 ? -1.594 -3.486 -15.352 1 89.81 170 PHE B N 1
ATOM 4802 C CA . PHE B 1 170 ? -0.739 -2.969 -16.422 1 89.81 170 PHE B CA 1
ATOM 4803 C C . PHE B 1 170 ? -1.367 -1.744 -17.078 1 89.81 170 PHE B C 1
ATOM 4805 O O . PHE B 1 170 ? -0.683 -0.753 -17.328 1 89.81 170 PHE B O 1
ATOM 4812 N N . GLU B 1 171 ? -2.641 -1.787 -17.266 1 85.38 171 GLU B N 1
ATOM 4813 C CA . GLU B 1 171 ? -3.336 -0.688 -17.938 1 85.38 171 GLU B CA 1
ATOM 4814 C C . GLU B 1 171 ? -3.281 0.585 -17.094 1 85.38 171 GLU B C 1
ATOM 4816 O O . GLU B 1 171 ? -2.971 1.662 -17.609 1 85.38 171 GLU B O 1
ATOM 4821 N N . ILE B 1 172 ? -3.525 0.436 -15.875 1 77.38 172 ILE B N 1
ATOM 4822 C CA . ILE B 1 172 ? -3.588 1.598 -14.992 1 77.38 172 ILE B CA 1
ATOM 4823 C C . ILE B 1 172 ? -2.195 2.203 -14.836 1 77.38 172 ILE B C 1
ATOM 4825 O O . ILE B 1 172 ? -2.059 3.406 -14.594 1 77.38 172 ILE B O 1
ATOM 4829 N N . ASN B 1 173 ? -1.199 1.402 -15.055 1 81.56 173 ASN B N 1
ATOM 4830 C CA . ASN B 1 173 ? 0.168 1.884 -14.883 1 81.56 173 ASN B CA 1
ATOM 4831 C C . ASN B 1 173 ? 0.811 2.229 -16.219 1 81.56 173 ASN B C 1
ATOM 4833 O O . ASN B 1 173 ? 2.035 2.312 -16.328 1 81.56 173 ASN B O 1
ATOM 4837 N N . GLY B 1 174 ? 0.027 2.316 -17.328 1 81 174 GLY B N 1
ATOM 4838 C CA . GLY B 1 174 ? 0.511 3.01 -18.516 1 81 174 GLY B CA 1
ATOM 4839 C C . GLY B 1 174 ? 0.625 2.111 -19.719 1 81 174 GLY B C 1
ATOM 4840 O O . GLY B 1 174 ? 0.861 2.588 -20.844 1 81 174 GLY B O 1
ATOM 4841 N N . PHE B 1 175 ? 0.49 0.819 -19.578 1 90.38 175 PHE B N 1
ATOM 4842 C CA . PHE B 1 175 ? 0.504 -0.049 -20.75 1 90.38 175 PHE B CA 1
ATOM 4843 C C . PHE B 1 175 ? -0.749 0.157 -21.594 1 90.38 175 PHE B C 1
ATOM 4845 O O . PHE B 1 175 ? -1.865 0.14 -21.062 1 90.38 175 PHE B O 1
ATOM 4852 N N . THR B 1 176 ? -0.52 0.314 -22.859 1 90.94 176 THR B N 1
ATOM 4853 C CA . THR B 1 176 ? -1.644 0.646 -23.719 1 90.94 176 THR B CA 1
ATOM 4854 C C . THR B 1 176 ? -1.986 -0.526 -24.641 1 90.94 176 THR B C 1
ATOM 4856 O O . THR B 1 176 ? -3.047 -0.543 -25.266 1 90.94 176 THR B O 1
ATOM 4859 N N . ASN B 1 177 ? -1.128 -1.499 -24.766 1 94.44 177 ASN B N 1
ATOM 4860 C CA . ASN B 1 177 ? -1.345 -2.66 -25.625 1 94.44 177 ASN B CA 1
ATOM 4861 C C . ASN B 1 177 ? -1.26 -3.963 -24.828 1 94.44 177 ASN B C 1
ATOM 4863 O O . ASN B 1 177 ? -0.196 -4.582 -24.766 1 94.44 177 ASN B O 1
ATOM 4867 N N . ILE B 1 178 ? -2.408 -4.375 -24.422 1 95.25 178 ILE B N 1
ATOM 4868 C CA . ILE B 1 178 ? -2.5 -5.637 -23.703 1 95.25 178 ILE B CA 1
ATOM 4869 C C . ILE B 1 178 ? -2.846 -6.762 -24.672 1 95.25 178 ILE B C 1
ATOM 4871 O O . ILE B 1 178 ? -3.889 -6.727 -25.328 1 95.25 178 ILE B O 1
ATOM 4875 N N . LYS B 1 179 ? -1.964 -7.734 -24.781 1 96.56 179 LYS B N 1
ATOM 4876 C CA . LYS B 1 179 ? -2.174 -8.906 -25.625 1 96.56 179 LYS B CA 1
ATOM 4877 C C . LYS B 1 179 ? -2.295 -10.172 -24.781 1 96.56 179 LYS B C 1
ATOM 4879 O O . LYS B 1 179 ? -1.865 -10.203 -23.625 1 96.56 179 LYS B O 1
ATOM 4884 N N . TYR B 1 180 ? -2.918 -11.141 -25.422 1 96.69 180 TYR B N 1
ATOM 4885 C CA . TYR B 1 180 ? -3.113 -12.406 -24.719 1 96.69 180 TYR B CA 1
ATOM 4886 C C . TYR B 1 180 ? -2.51 -13.562 -25.5 1 96.69 180 TYR B C 1
ATOM 4888 O O . TYR B 1 180 ? -2.562 -13.586 -26.734 1 96.69 180 TYR B O 1
ATOM 4896 N N . TYR B 1 181 ? -1.868 -14.469 -24.859 1 97.44 181 TYR B N 1
ATOM 4897 C CA . TYR B 1 181 ? -1.478 -15.742 -25.453 1 97.44 181 TYR B CA 1
ATOM 4898 C C . TYR B 1 181 ? -2.246 -16.906 -24.812 1 97.44 181 TYR B C 1
ATOM 4900 O O . TYR B 1 181 ? -2.562 -16.875 -23.625 1 97.44 181 TYR B O 1
ATOM 4908 N N . PRO B 1 182 ? -2.566 -17.938 -25.609 1 97 182 PRO B N 1
ATOM 4909 C CA . PRO B 1 182 ? -3.301 -19.078 -25.062 1 97 182 PRO B CA 1
ATOM 4910 C C . PRO B 1 182 ? -2.436 -19.953 -24.156 1 97 182 PRO B C 1
ATOM 4912 O O . PRO B 1 182 ? -1.537 -20.641 -24.641 1 97 182 PRO B O 1
ATOM 4915 N N . TYR B 1 183 ? -2.719 -19.891 -22.906 1 96.62 183 TYR B N 1
ATOM 4916 C CA . TYR B 1 183 ? -2.01 -20.719 -21.953 1 96.62 183 TYR B CA 1
ATOM 4917 C C . TYR B 1 183 ? -2.621 -22.109 -21.875 1 96.62 183 TYR B C 1
ATOM 4919 O O . TYR B 1 183 ? -1.901 -23.109 -21.922 1 96.62 183 TYR B O 1
ATOM 4927 N N . ALA B 1 184 ? -3.934 -22.188 -21.719 1 93.12 184 ALA B N 1
ATOM 4928 C CA . ALA B 1 184 ? -4.676 -23.438 -21.625 1 93.12 184 ALA B CA 1
ATOM 4929 C C . ALA B 1 184 ? -6.055 -23.312 -22.266 1 93.12 184 ALA B C 1
ATOM 4931 O O . ALA B 1 184 ? -6.699 -22.266 -22.172 1 93.12 184 ALA B O 1
ATOM 4932 N N . LYS B 1 185 ? -6.438 -24.375 -22.922 1 88.62 185 LYS B N 1
ATOM 4933 C CA . LYS B 1 185 ? -7.77 -24.516 -23.5 1 88.62 185 LYS B CA 1
ATOM 4934 C C . LYS B 1 185 ? -8.383 -25.875 -23.172 1 88.62 185 LYS B C 1
ATOM 4936 O O . LYS B 1 185 ? -7.727 -26.906 -23.312 1 88.62 185 LYS B O 1
ATOM 4941 N N . ASN B 1 186 ? -9.562 -25.812 -22.672 1 81.88 186 ASN B N 1
ATOM 4942 C CA . ASN B 1 186 ? -10.305 -27.031 -22.391 1 81.88 186 ASN B CA 1
ATOM 4943 C C . ASN B 1 186 ? -9.531 -27.953 -21.453 1 81.88 186 ASN B C 1
ATOM 4945 O O . ASN B 1 186 ? -9.422 -29.156 -21.688 1 81.88 186 ASN B O 1
ATOM 4949 N N . GLY B 1 187 ? -8.852 -27.359 -20.531 1 82.38 187 GLY B N 1
ATOM 4950 C CA . GLY B 1 187 ? -8.172 -28.125 -19.5 1 82.38 187 GLY B CA 1
ATOM 4951 C C . GLY B 1 187 ? -6.809 -28.625 -19.906 1 82.38 187 GLY B C 1
ATOM 4952 O O . GLY B 1 187 ? -6.148 -29.344 -19.156 1 82.38 187 GLY B O 1
ATOM 4953 N N . GLU B 1 188 ? -6.375 -28.219 -21.094 1 88.56 188 GLU B N 1
ATOM 4954 C CA . GLU B 1 188 ? -5.086 -28.672 -21.594 1 88.56 188 GLU B CA 1
ATOM 4955 C C . GLU B 1 188 ? -4.16 -27.484 -21.891 1 88.56 188 GLU B C 1
ATOM 4957 O O . GLU B 1 188 ? -4.609 -26.453 -22.359 1 88.56 188 GLU B O 1
ATOM 4962 N N . ILE B 1 189 ? -2.893 -27.75 -21.672 1 93.38 189 ILE B N 1
ATOM 4963 C CA . ILE B 1 189 ? -1.897 -26.734 -21.953 1 93.38 189 ILE B CA 1
ATOM 4964 C C . ILE B 1 189 ? -1.747 -26.578 -23.469 1 93.38 189 ILE B C 1
ATOM 4966 O O . ILE B 1 189 ? -1.821 -27.547 -24.219 1 93.38 189 ILE B O 1
ATOM 4970 N N . THR B 1 190 ? -1.537 -25.375 -24 1 95.38 190 THR B N 1
ATOM 4971 C CA . THR B 1 190 ? -1.465 -25.109 -25.422 1 95.38 190 THR B CA 1
ATOM 4972 C C . THR B 1 190 ? -0.12 -24.484 -25.797 1 95.38 190 THR B C 1
ATOM 4974 O O . THR B 1 190 ? -0.07 -23.453 -26.453 1 95.38 190 THR B O 1
ATOM 4977 N N . THR B 1 191 ? 0.969 -25.156 -25.453 1 96.56 191 THR B N 1
ATOM 4978 C CA . THR B 1 191 ? 2.305 -24.594 -25.594 1 96.56 191 THR B CA 1
ATOM 4979 C C . THR B 1 191 ? 2.594 -24.266 -27.062 1 96.56 191 THR B C 1
ATOM 4981 O O . THR B 1 191 ? 3.127 -23.203 -27.359 1 96.56 191 THR B O 1
ATOM 4984 N N . LYS B 1 192 ? 2.252 -25.172 -28.016 1 96.56 192 LYS B N 1
ATOM 4985 C CA . LYS B 1 192 ? 2.502 -24.938 -29.438 1 96.56 192 LYS B CA 1
ATOM 4986 C C . LYS B 1 192 ? 1.753 -23.703 -29.938 1 96.56 192 LYS B C 1
ATOM 4988 O O . LYS B 1 192 ? 2.332 -22.844 -30.609 1 96.56 192 LYS B O 1
ATOM 4993 N N . GLU B 1 193 ? 0.539 -23.656 -29.594 1 97.44 193 GLU B N 1
ATOM 4994 C CA . GLU B 1 193 ? -0.274 -22.516 -30 1 97.44 193 GLU B CA 1
ATOM 4995 C C . GLU B 1 193 ? 0.222 -21.219 -29.344 1 97.44 193 GLU B C 1
ATOM 4997 O O . GLU B 1 193 ? 0.198 -20.156 -29.969 1 97.44 193 GLU B O 1
ATOM 5002 N N . TRP B 1 194 ? 0.604 -21.328 -28.125 1 97.5 194 TRP B N 1
ATOM 5003 C CA . TRP B 1 194 ? 1.193 -20.219 -27.375 1 97.5 194 TRP B CA 1
ATOM 5004 C C . TRP B 1 194 ? 2.396 -19.656 -28.125 1 97.5 194 TRP B C 1
ATOM 5006 O O . TRP B 1 194 ? 2.436 -18.453 -28.422 1 97.5 194 TRP B O 1
ATOM 5016 N N . LEU B 1 195 ? 3.297 -20.484 -28.5 1 97.88 195 LEU B N 1
ATOM 5017 C CA . LEU B 1 195 ? 4.543 -20.047 -29.125 1 97.88 195 LEU B CA 1
ATOM 5018 C C . LEU B 1 195 ? 4.277 -19.484 -30.516 1 97.88 195 LEU B C 1
ATOM 5020 O O . LEU B 1 195 ? 4.871 -18.469 -30.891 1 97.88 195 LEU B O 1
ATOM 5024 N N . GLU B 1 196 ? 3.35 -20.062 -31.219 1 97.56 196 GLU B N 1
ATOM 5025 C CA . GLU B 1 196 ? 2.973 -19.547 -32.531 1 97.56 196 GLU B CA 1
ATOM 5026 C C . GLU B 1 196 ? 2.346 -18.156 -32.406 1 97.56 196 GLU B C 1
ATOM 5028 O O . GLU B 1 196 ? 2.637 -17.266 -33.219 1 97.56 196 GLU B O 1
ATOM 5033 N N . THR B 1 197 ? 1.54 -18.016 -31.422 1 97.69 197 THR B N 1
ATOM 5034 C CA . THR B 1 197 ? 0.84 -16.766 -31.203 1 97.69 197 THR B CA 1
ATOM 5035 C C . THR B 1 197 ? 1.831 -15.633 -30.938 1 97.69 197 THR B C 1
ATOM 5037 O O . THR B 1 197 ? 1.732 -14.555 -31.516 1 97.69 197 THR B O 1
ATOM 5040 N N . ILE B 1 198 ? 2.797 -15.852 -30.078 1 96.62 198 ILE B N 1
ATOM 5041 C CA . ILE B 1 198 ? 3.707 -14.773 -29.703 1 96.62 198 ILE B CA 1
ATOM 5042 C C . ILE B 1 198 ? 4.688 -14.516 -30.844 1 96.62 198 ILE B C 1
ATOM 5044 O O . ILE B 1 198 ? 5.094 -13.375 -31.078 1 96.62 198 ILE B O 1
ATOM 5048 N N . ARG B 1 199 ? 5.047 -15.539 -31.656 1 96.44 199 ARG B N 1
ATOM 5049 C CA . ARG B 1 199 ? 5.91 -15.352 -32.812 1 96.44 199 ARG B CA 1
ATOM 5050 C C . ARG B 1 199 ? 5.227 -14.484 -33.875 1 96.44 199 ARG B C 1
ATOM 5052 O O . ARG B 1 199 ? 5.852 -13.586 -34.438 1 96.44 199 ARG B O 1
ATOM 5059 N N . GLN B 1 200 ? 3.986 -14.719 -34.031 1 95.75 200 GLN B N 1
ATOM 5060 C CA . GLN B 1 200 ? 3.225 -13.984 -35.031 1 95.75 200 GLN B CA 1
ATOM 5061 C C . GLN B 1 200 ? 2.924 -12.562 -34.562 1 95.75 200 GLN B C 1
ATOM 5063 O O . GLN B 1 200 ? 2.803 -11.648 -35.375 1 95.75 200 GLN B O 1
ATOM 5068 N N . GLY B 1 201 ? 2.787 -12.445 -33.25 1 93.38 201 GLY B N 1
ATOM 5069 C CA . GLY B 1 201 ? 2.402 -11.156 -32.688 1 93.38 201 GLY B CA 1
ATOM 5070 C C . GLY B 1 201 ? 3.582 -10.242 -32.438 1 93.38 201 GLY B C 1
ATOM 5071 O O . GLY B 1 201 ? 3.404 -9.047 -32.188 1 93.38 201 GLY B O 1
ATOM 5072 N N . SER B 1 202 ? 4.723 -10.805 -32.562 1 88.94 202 SER B N 1
ATOM 5073 C CA . SER B 1 202 ? 5.918 -9.992 -32.406 1 88.94 202 SER B CA 1
ATOM 5074 C C . SER B 1 202 ? 6.172 -9.117 -33.625 1 88.94 202 SER B C 1
ATOM 5076 O O . SER B 1 202 ? 6.074 -9.586 -34.75 1 88.94 202 SER B O 1
ATOM 5078 N N . ASP B 1 203 ? 6.324 -7.781 -33.438 1 86.69 203 ASP B N 1
ATOM 5079 C CA . ASP B 1 203 ? 6.488 -6.848 -34.562 1 86.69 203 ASP B CA 1
ATOM 5080 C C . ASP B 1 203 ? 7.879 -6.211 -34.531 1 86.69 203 ASP B C 1
ATOM 5082 O O . ASP B 1 203 ? 8.109 -5.184 -35.188 1 86.69 203 ASP B O 1
ATOM 5086 N N . GLY B 1 204 ? 8.766 -6.734 -33.781 1 83.56 204 GLY B N 1
ATOM 5087 C CA . GLY B 1 204 ? 10.117 -6.199 -33.688 1 83.56 204 GLY B CA 1
ATOM 5088 C C . GLY B 1 204 ? 10.289 -5.188 -32.562 1 83.56 204 GLY B C 1
ATOM 5089 O O . GLY B 1 204 ? 11.414 -4.906 -32.156 1 83.56 204 GLY B O 1
ATOM 5090 N N . SER B 1 205 ? 9.18 -4.688 -32.156 1 87.94 205 SER B N 1
ATOM 5091 C CA . SER B 1 205 ? 9.25 -3.775 -31.016 1 87.94 205 SER B CA 1
ATOM 5092 C C . SER B 1 205 ? 9.492 -4.531 -29.719 1 87.94 205 SER B C 1
ATOM 5094 O O . SER B 1 205 ? 9.297 -5.746 -29.656 1 87.94 205 SER B O 1
ATOM 5096 N N . LEU B 1 206 ? 10 -3.881 -28.766 1 90.69 206 LEU B N 1
ATOM 5097 C CA . LEU B 1 206 ? 10.211 -4.488 -27.469 1 90.69 206 LEU B CA 1
ATOM 5098 C C . LEU B 1 206 ? 8.875 -4.758 -26.766 1 90.69 206 LEU B C 1
ATOM 5100 O O . LEU B 1 206 ? 8.078 -3.842 -26.578 1 90.69 206 LEU B O 1
ATOM 5104 N N . GLN B 1 207 ? 8.656 -6.008 -26.469 1 94.31 207 GLN B N 1
ATOM 5105 C CA . GLN B 1 207 ? 7.418 -6.41 -25.812 1 94.31 207 GLN B CA 1
ATOM 5106 C C . GLN B 1 207 ? 7.699 -7.168 -24.516 1 94.31 207 GLN B C 1
ATOM 5108 O O . GLN B 1 207 ? 8.727 -7.848 -24.391 1 94.31 207 GLN B O 1
ATOM 5113 N N . CYS B 1 208 ? 6.816 -6.945 -23.547 1 96.31 208 CYS B N 1
ATOM 5114 C CA . CYS B 1 208 ? 6.902 -7.684 -22.297 1 96.31 208 CYS B CA 1
ATOM 5115 C C . CYS B 1 208 ? 6.008 -8.914 -22.328 1 96.31 208 CYS B C 1
ATOM 5117 O O . CYS B 1 208 ? 5.043 -8.969 -23.094 1 96.31 208 CYS B O 1
ATOM 5119 N N . ILE B 1 209 ? 6.375 -9.93 -21.562 1 97.5 209 ILE B N 1
ATOM 5120 C CA . ILE B 1 209 ? 5.527 -11.102 -21.422 1 97.5 209 ILE B CA 1
ATOM 5121 C C . ILE B 1 209 ? 5.473 -11.523 -19.953 1 97.5 209 ILE B C 1
ATOM 5123 O O . ILE B 1 209 ? 6.508 -11.617 -19.297 1 97.5 209 ILE B O 1
ATOM 5127 N N . LEU B 1 210 ? 4.254 -11.656 -19.453 1 98.12 210 LEU B N 1
ATOM 5128 C CA . LEU B 1 210 ? 4.043 -12.18 -18.109 1 98.12 210 LEU B CA 1
ATOM 5129 C C . LEU B 1 210 ? 4.016 -13.703 -18.109 1 98.12 210 LEU B C 1
ATOM 5131 O O . LEU B 1 210 ? 3.219 -14.312 -18.828 1 98.12 210 LEU B O 1
ATOM 5135 N N . LEU B 1 211 ? 4.91 -14.312 -17.359 1 98.19 211 LEU B N 1
ATOM 5136 C CA . LEU B 1 211 ? 4.992 -15.766 -17.219 1 98.19 211 LEU B CA 1
ATOM 5137 C C . LEU B 1 211 ? 4.68 -16.188 -15.789 1 98.19 211 LEU B C 1
ATOM 5139 O O . LEU B 1 211 ? 5.293 -15.688 -14.844 1 98.19 211 LEU B O 1
ATOM 5143 N N . ASN B 1 212 ? 3.703 -17.047 -15.648 1 96.69 212 ASN B N 1
ATOM 5144 C CA . ASN B 1 212 ? 3.506 -17.703 -14.352 1 96.69 212 ASN B CA 1
ATOM 5145 C C . ASN B 1 212 ? 4.535 -18.797 -14.109 1 96.69 212 ASN B C 1
ATOM 5147 O O . ASN B 1 212 ? 4.375 -19.922 -14.594 1 96.69 212 ASN B O 1
ATOM 5151 N N . GLY B 1 213 ? 5.547 -18.5 -13.328 1 95.62 213 GLY B N 1
ATOM 5152 C CA . GLY B 1 213 ? 6.715 -19.359 -13.211 1 95.62 213 GLY B CA 1
ATOM 5153 C C . GLY B 1 213 ? 6.422 -20.672 -12.516 1 95.62 213 GLY B C 1
ATOM 5154 O O . GLY B 1 213 ? 7.148 -21.656 -12.695 1 95.62 213 GLY B O 1
ATOM 5155 N N . CYS B 1 214 ? 5.457 -20.578 -11.633 1 92.12 214 CYS B N 1
ATOM 5156 C CA . CYS B 1 214 ? 5.066 -21.781 -10.898 1 92.12 214 CYS B CA 1
ATOM 5157 C C . CYS B 1 214 ? 3.592 -21.734 -10.523 1 92.12 214 CYS B C 1
ATOM 5159 O O . CYS B 1 214 ? 3.131 -20.766 -9.906 1 92.12 214 CYS B O 1
ATOM 5161 N N . CYS B 1 215 ? 2.846 -22.781 -10.945 1 90.62 215 CYS B N 1
ATOM 5162 C CA . CYS B 1 215 ? 1.447 -22.969 -10.57 1 90.62 215 CYS B CA 1
ATOM 5163 C C . CYS B 1 215 ? 0.575 -21.875 -11.18 1 90.62 215 CYS B C 1
ATOM 5165 O O . CYS B 1 215 ? 0.283 -20.875 -10.531 1 90.62 215 CYS B O 1
ATOM 5167 N N . ASP B 1 216 ? 0.158 -22.062 -12.352 1 90.81 216 ASP B N 1
ATOM 5168 C CA . ASP B 1 216 ? -0.881 -21.203 -12.891 1 90.81 216 ASP B CA 1
ATOM 5169 C C . ASP B 1 216 ? -2.223 -21.453 -12.211 1 90.81 216 ASP B C 1
ATOM 5171 O O . ASP B 1 216 ? -2.852 -22.484 -12.438 1 90.81 216 ASP B O 1
ATOM 5175 N N . SER B 1 217 ? -2.68 -20.531 -11.477 1 88.75 217 SER B N 1
ATOM 5176 C CA . SER B 1 217 ? -3.832 -20.734 -10.602 1 88.75 217 SER B CA 1
ATOM 5177 C C . SER B 1 217 ? -5.125 -20.828 -11.406 1 88.75 217 SER B C 1
ATOM 5179 O O . SER B 1 217 ? -6.074 -21.5 -11 1 88.75 217 SER B O 1
ATOM 5181 N N . ALA B 1 218 ? -5.207 -20.203 -12.5 1 88.69 218 ALA B N 1
ATOM 5182 C CA . ALA B 1 218 ? -6.441 -20.141 -13.281 1 88.69 218 ALA B CA 1
ATOM 5183 C C . ALA B 1 218 ? -6.691 -21.469 -14 1 88.69 218 ALA B C 1
ATOM 5185 O O . ALA B 1 218 ? -7.832 -21.938 -14.086 1 88.69 218 ALA B O 1
ATOM 5186 N N . SER B 1 219 ? -5.66 -22.125 -14.492 1 91.31 219 SER B N 1
ATOM 5187 C CA . SER B 1 219 ? -5.828 -23.328 -15.305 1 91.31 219 SER B CA 1
ATOM 5188 C C . SER B 1 219 ? -5.586 -24.594 -14.492 1 91.31 219 SER B C 1
ATOM 5190 O O . SER B 1 219 ? -6.094 -25.656 -14.828 1 91.31 219 SER B O 1
ATOM 5192 N N . GLY B 1 220 ? -4.727 -24.5 -13.508 1 91.75 220 GLY B N 1
ATOM 5193 C CA . GLY B 1 220 ? -4.383 -25.672 -12.711 1 91.75 220 GLY B CA 1
ATOM 5194 C C . GLY B 1 220 ? -3.322 -26.531 -13.359 1 91.75 220 GLY B C 1
ATOM 5195 O O . GLY B 1 220 ? -3.02 -27.625 -12.859 1 91.75 220 GLY B O 1
ATOM 5196 N N . ILE B 1 221 ? -2.773 -26.078 -14.469 1 94 221 ILE B N 1
ATOM 5197 C CA . ILE B 1 221 ? -1.774 -26.859 -15.18 1 94 221 ILE B CA 1
ATOM 5198 C C . ILE B 1 221 ? -0.544 -26 -15.461 1 94 221 ILE B C 1
ATOM 5200 O O . ILE B 1 221 ? -0.639 -24.781 -15.523 1 94 221 ILE B O 1
ATOM 5204 N N . ASP B 1 222 ? 0.627 -26.625 -15.562 1 95.75 222 ASP B N 1
ATOM 5205 C CA . ASP B 1 222 ? 1.896 -25.969 -15.875 1 95.75 222 ASP B CA 1
ATOM 5206 C C . ASP B 1 222 ? 2.594 -26.656 -17.047 1 95.75 222 ASP B C 1
ATOM 5208 O O . ASP B 1 222 ? 2.42 -27.859 -17.25 1 95.75 222 ASP B O 1
ATOM 5212 N N . PRO B 1 223 ? 3.393 -25.922 -17.812 1 96.69 223 PRO B N 1
ATOM 5213 C CA . PRO B 1 223 ? 4.258 -26.562 -18.797 1 96.69 223 PRO B CA 1
ATOM 5214 C C . PRO B 1 223 ? 5.254 -27.531 -18.172 1 96.69 223 PRO B C 1
ATOM 5216 O O . PRO B 1 223 ? 5.648 -27.359 -17.016 1 96.69 223 PRO B O 1
ATOM 5219 N N . THR B 1 224 ? 5.613 -28.547 -18.953 1 95.75 224 THR B N 1
ATOM 5220 C CA . THR B 1 224 ? 6.695 -29.438 -18.531 1 95.75 224 THR B CA 1
ATOM 5221 C C . THR B 1 224 ? 8.039 -28.703 -18.594 1 95.75 224 THR B C 1
ATOM 5223 O O . THR B 1 224 ? 8.133 -27.594 -19.109 1 95.75 224 THR B O 1
ATOM 5226 N N . ARG B 1 225 ? 9.055 -29.422 -18.031 1 95.56 225 ARG B N 1
ATOM 5227 C CA . ARG B 1 225 ? 10.406 -28.859 -18.062 1 95.56 225 ARG B CA 1
ATOM 5228 C C . ARG B 1 225 ? 10.836 -28.578 -19.5 1 95.56 225 ARG B C 1
ATOM 5230 O O . ARG B 1 225 ? 11.398 -27.516 -19.781 1 95.56 225 ARG B O 1
ATOM 5237 N N . GLU B 1 226 ? 10.594 -29.484 -20.375 1 96.56 226 GLU B N 1
ATOM 5238 C CA . GLU B 1 226 ? 10.961 -29.344 -21.781 1 96.56 226 GLU B CA 1
ATOM 5239 C C . GLU B 1 226 ? 10.203 -28.203 -22.438 1 96.56 226 GLU B C 1
ATOM 5241 O O . GLU B 1 226 ? 10.773 -27.422 -23.188 1 96.56 226 GLU B O 1
ATOM 5246 N N . GLU B 1 227 ? 8.93 -28.141 -22.125 1 97 227 GLU B N 1
ATOM 5247 C CA . GLU B 1 227 ? 8.109 -27.062 -22.672 1 97 227 GLU B CA 1
ATOM 5248 C C . GLU B 1 227 ? 8.586 -25.703 -22.188 1 97 227 GLU B C 1
ATOM 5250 O O . GLU B 1 227 ? 8.641 -24.734 -22.953 1 97 227 GLU B O 1
ATOM 5255 N N . TRP B 1 228 ? 8.93 -25.562 -20.906 1 97.62 228 TRP B N 1
ATOM 5256 C CA . TRP B 1 228 ? 9.445 -24.312 -20.359 1 97.62 228 TRP B CA 1
ATOM 5257 C C . TRP B 1 228 ? 10.727 -23.906 -21.078 1 97.62 228 TRP B C 1
ATOM 5259 O O . TRP B 1 228 ? 10.945 -22.719 -21.328 1 97.62 228 TRP B O 1
ATOM 5269 N N . HIS B 1 229 ? 11.609 -24.906 -21.375 1 97 229 HIS B N 1
ATOM 5270 C CA . HIS B 1 229 ? 12.828 -24.578 -22.094 1 97 229 HIS B CA 1
ATOM 5271 C C . HIS B 1 229 ? 12.516 -23.969 -23.453 1 97 229 HIS B C 1
ATOM 5273 O O . HIS B 1 229 ? 13.148 -22.984 -23.859 1 97 229 HIS B O 1
ATOM 5279 N N . GLU B 1 230 ? 11.555 -24.547 -24.141 1 97.75 230 GLU B N 1
ATOM 5280 C CA . GLU B 1 230 ? 11.148 -24.016 -25.438 1 97.75 230 GLU B CA 1
ATOM 5281 C C . GLU B 1 230 ? 10.547 -22.625 -25.312 1 97.75 230 GLU B C 1
ATOM 5283 O O . GLU B 1 230 ? 10.812 -21.75 -26.125 1 97.75 230 GLU B O 1
ATOM 5288 N N . ILE B 1 231 ? 9.742 -22.438 -24.297 1 98.31 231 ILE B N 1
ATOM 5289 C CA . ILE B 1 231 ? 9.078 -21.156 -24.047 1 98.31 231 ILE B CA 1
ATOM 5290 C C . ILE B 1 231 ? 10.125 -20.078 -23.781 1 98.31 231 ILE B C 1
ATOM 5292 O O . ILE B 1 231 ? 10.117 -19.016 -24.422 1 98.31 231 ILE B O 1
ATOM 5296 N N . ILE B 1 232 ? 11.047 -20.359 -22.891 1 98.19 232 ILE B N 1
ATOM 5297 C CA . ILE B 1 232 ? 12.055 -19.391 -22.5 1 98.19 232 ILE B CA 1
ATOM 5298 C C . ILE B 1 232 ? 12.977 -19.078 -23.672 1 98.19 232 ILE B C 1
ATOM 5300 O O . ILE B 1 232 ? 13.359 -17.922 -23.891 1 98.19 232 ILE B O 1
ATOM 5304 N N . GLN B 1 233 ? 13.32 -20.125 -24.469 1 97.62 233 GLN B N 1
ATOM 5305 C CA . GLN B 1 233 ? 14.125 -19.922 -25.672 1 97.62 233 GLN B CA 1
ATOM 5306 C C . GLN B 1 233 ? 13.43 -18.984 -26.656 1 97.62 233 GLN B C 1
ATOM 5308 O O . GLN B 1 233 ? 14.062 -18.078 -27.219 1 97.62 233 GLN B O 1
ATOM 5313 N N . THR B 1 234 ? 12.164 -19.203 -26.859 1 97.81 234 THR B N 1
ATOM 5314 C CA . THR B 1 234 ? 11.398 -18.375 -27.781 1 97.81 234 THR B CA 1
ATOM 5315 C C . THR B 1 234 ? 11.336 -16.922 -27.281 1 97.81 234 THR B C 1
ATOM 5317 O O . THR B 1 234 ? 11.508 -15.992 -28.062 1 97.81 234 THR B O 1
ATOM 5320 N N . VAL B 1 235 ? 11.07 -16.703 -25.969 1 97.56 235 VAL B N 1
ATOM 5321 C CA . VAL B 1 235 ? 11.023 -15.375 -25.359 1 97.56 235 VAL B CA 1
ATOM 5322 C C . VAL B 1 235 ? 12.359 -14.672 -25.562 1 97.56 235 VAL B C 1
ATOM 5324 O O . VAL B 1 235 ? 12.398 -13.477 -25.875 1 97.56 235 VAL B O 1
ATOM 5327 N N . TYR B 1 236 ? 13.43 -15.43 -25.391 1 97.06 236 TYR B N 1
ATOM 5328 C CA . TYR B 1 236 ? 14.773 -14.906 -25.562 1 97.06 236 TYR B CA 1
ATOM 5329 C C . TYR B 1 236 ? 15.031 -14.523 -27.016 1 97.06 236 TYR B C 1
ATOM 5331 O O . TYR B 1 236 ? 15.547 -13.438 -27.297 1 97.06 236 TYR B O 1
ATOM 5339 N N . ASP B 1 237 ? 14.648 -15.414 -27.922 1 96.25 237 ASP B N 1
ATOM 5340 C CA . ASP B 1 237 ? 14.891 -15.203 -29.344 1 96.25 237 ASP B CA 1
ATOM 5341 C C . ASP B 1 237 ? 14.117 -13.984 -29.859 1 96.25 237 ASP B C 1
ATOM 5343 O O . ASP B 1 237 ? 14.586 -13.281 -30.75 1 96.25 237 ASP B O 1
ATOM 5347 N N . LEU B 1 238 ? 12.977 -13.711 -29.312 1 95.81 238 LEU B N 1
ATOM 5348 C CA . LEU B 1 238 ? 12.133 -12.602 -29.734 1 95.81 238 LEU B CA 1
ATOM 5349 C C . LEU B 1 238 ? 12.516 -11.312 -29.016 1 95.81 238 LEU B C 1
ATOM 5351 O O . LEU B 1 238 ? 11.891 -10.273 -29.219 1 95.81 238 LEU B O 1
ATOM 5355 N N . ASN B 1 239 ? 13.477 -11.406 -28.125 1 93.75 239 ASN B N 1
ATOM 5356 C CA . ASN B 1 239 ? 13.992 -10.273 -27.359 1 93.75 239 ASN B CA 1
ATOM 5357 C C . ASN B 1 239 ? 12.906 -9.648 -26.484 1 93.75 239 ASN B C 1
ATOM 5359 O O . ASN B 1 239 ? 12.812 -8.422 -26.375 1 93.75 239 ASN B O 1
ATOM 5363 N N . MET B 1 240 ? 11.992 -10.469 -25.953 1 95.38 240 MET B N 1
ATOM 5364 C CA . MET B 1 240 ? 10.953 -9.992 -25.062 1 95.38 240 MET B CA 1
ATOM 5365 C C . MET B 1 240 ? 11.508 -9.766 -23.656 1 95.38 240 MET B C 1
ATOM 5367 O O . MET B 1 240 ? 12.555 -10.312 -23.297 1 95.38 240 MET B O 1
ATOM 5371 N N . VAL B 1 241 ? 10.867 -8.914 -22.875 1 95.5 241 VAL B N 1
ATOM 5372 C CA . VAL B 1 241 ? 11.164 -8.734 -21.453 1 95.5 241 VAL B CA 1
ATOM 5373 C C . VAL B 1 241 ? 10.297 -9.672 -20.609 1 95.5 241 VAL B C 1
ATOM 5375 O O . VAL B 1 241 ? 9.086 -9.461 -20.5 1 95.5 241 VAL B O 1
ATOM 5378 N N . PRO B 1 242 ? 10.891 -10.664 -20.047 1 97.5 242 PRO B N 1
ATOM 5379 C CA . PRO B 1 242 ? 10.078 -11.555 -19.203 1 97.5 242 PRO B CA 1
ATOM 5380 C C . PRO B 1 242 ? 9.766 -10.953 -17.844 1 97.5 242 PRO B C 1
ATOM 5382 O O . PRO B 1 242 ? 10.664 -10.453 -17.156 1 97.5 242 PRO B O 1
ATOM 5385 N N . ILE B 1 243 ? 8.562 -10.953 -17.469 1 97.62 243 ILE B N 1
ATOM 5386 C CA . ILE B 1 243 ? 8.055 -10.703 -16.125 1 97.62 243 ILE B CA 1
ATOM 5387 C C . ILE B 1 243 ? 7.535 -12.008 -15.523 1 97.62 243 ILE B C 1
ATOM 5389 O O . ILE B 1 243 ? 6.523 -12.547 -15.969 1 97.62 243 ILE B O 1
ATOM 5393 N N . ILE B 1 244 ? 8.234 -12.484 -14.547 1 98.38 244 ILE B N 1
ATOM 5394 C CA . ILE B 1 244 ? 7.961 -13.82 -14.031 1 98.38 244 ILE B CA 1
ATOM 5395 C C . ILE B 1 244 ? 7.254 -13.711 -12.68 1 98.38 244 ILE B C 1
ATOM 5397 O O . ILE B 1 244 ? 7.816 -13.188 -11.719 1 98.38 244 ILE B O 1
ATOM 5401 N N . ASP B 1 245 ? 6.047 -14.188 -12.594 1 97.12 245 ASP B N 1
ATOM 5402 C CA . ASP B 1 245 ? 5.285 -14.258 -11.352 1 97.12 245 ASP B CA 1
ATOM 5403 C C . ASP B 1 245 ? 5.621 -15.523 -10.578 1 97.12 245 ASP B C 1
ATOM 5405 O O . ASP B 1 245 ? 5.324 -16.641 -11.023 1 97.12 245 ASP B O 1
ATOM 5409 N N . MET B 1 246 ? 6.168 -15.336 -9.398 1 97.25 246 MET B N 1
ATOM 5410 C CA . MET B 1 246 ? 6.578 -16.453 -8.547 1 97.25 246 MET B CA 1
ATOM 5411 C C . MET B 1 246 ? 5.762 -16.484 -7.262 1 97.25 246 MET B C 1
ATOM 5413 O O . MET B 1 246 ? 6.273 -16.859 -6.207 1 97.25 246 MET B O 1
ATOM 5417 N N . SER B 1 247 ? 4.516 -16.109 -7.312 1 94.06 247 SER B N 1
ATOM 5418 C CA . SER B 1 247 ? 3.645 -15.984 -6.148 1 94.06 247 SER B CA 1
ATOM 5419 C C . SER B 1 247 ? 3.441 -17.328 -5.465 1 94.06 247 SER B C 1
ATOM 5421 O O . SER B 1 247 ? 3.143 -17.391 -4.27 1 94.06 247 SER B O 1
ATOM 5423 N N . TYR B 1 248 ? 3.646 -18.438 -6.227 1 95.25 248 TYR B N 1
ATOM 5424 C CA . TYR B 1 248 ? 3.262 -19.734 -5.688 1 95.25 248 TYR B CA 1
ATOM 5425 C C . TYR B 1 248 ? 4.473 -20.641 -5.547 1 95.25 248 TYR B C 1
ATOM 5427 O O . TYR B 1 248 ? 4.328 -21.859 -5.398 1 95.25 248 TYR B O 1
ATOM 5435 N N . GLN B 1 249 ? 5.648 -20.031 -5.57 1 96.12 249 GLN B N 1
ATOM 5436 C CA . GLN B 1 249 ? 6.875 -20.812 -5.438 1 96.12 249 GLN B CA 1
ATOM 5437 C C . GLN B 1 249 ? 6.883 -21.625 -4.141 1 96.12 249 GLN B C 1
ATOM 5439 O O . GLN B 1 249 ? 6.926 -21.047 -3.051 1 96.12 249 GLN B O 1
ATOM 5444 N N . GLY B 1 250 ? 6.836 -22.922 -4.23 1 95.25 250 GLY B N 1
ATOM 5445 C CA . GLY B 1 250 ? 6.789 -23.828 -3.086 1 95.25 250 GLY B CA 1
ATOM 5446 C C . GLY B 1 250 ? 5.484 -24.594 -2.975 1 95.25 250 GLY B C 1
ATOM 5447 O O . GLY B 1 250 ? 5.395 -25.578 -2.238 1 95.25 250 GLY B O 1
ATOM 5448 N N . LEU B 1 251 ? 4.535 -24.219 -3.783 1 93.56 251 LEU B N 1
ATOM 5449 C CA . LEU B 1 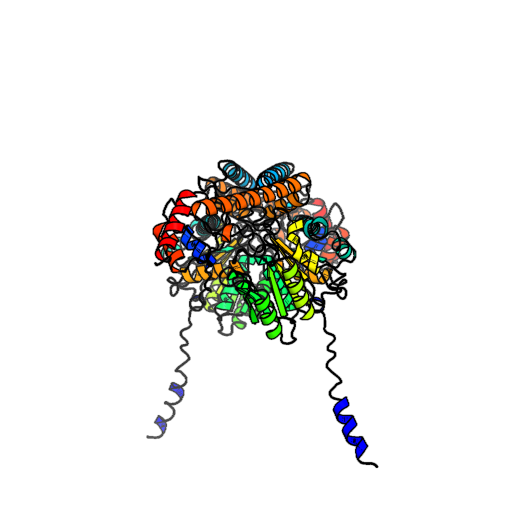251 ? 3.219 -24.828 -3.637 1 93.56 251 LEU B CA 1
ATOM 5450 C C . LEU B 1 251 ? 2.973 -25.859 -4.727 1 93.56 251 LEU B C 1
ATOM 5452 O O . LEU B 1 251 ? 1.947 -26.547 -4.719 1 93.56 251 LEU B O 1
ATOM 5456 N N . LYS B 1 252 ? 3.867 -25.922 -5.645 1 93.69 252 LYS B N 1
ATOM 5457 C CA . LYS B 1 252 ? 3.754 -26.984 -6.648 1 93.69 252 LYS B CA 1
ATOM 5458 C C . LYS B 1 252 ? 4.309 -28.312 -6.121 1 93.69 252 LYS B C 1
ATOM 5460 O O . LYS B 1 252 ? 3.588 -29.297 -6.047 1 93.69 252 LYS B O 1
ATOM 5465 N N . SER B 1 253 ? 5.555 -28.297 -5.703 1 93.56 253 SER B N 1
ATOM 5466 C CA . SER B 1 253 ? 6.238 -29.516 -5.285 1 93.56 253 SER B CA 1
ATOM 5467 C C . SER B 1 253 ? 6.336 -29.609 -3.766 1 93.56 253 SER B C 1
ATOM 5469 O O . SER B 1 253 ? 6.641 -30.672 -3.217 1 93.56 253 SER B O 1
ATOM 5471 N N . GLY B 1 254 ? 6.117 -28.516 -3.105 1 93.88 254 GLY B N 1
ATOM 5472 C CA . GLY B 1 254 ? 6.371 -28.438 -1.677 1 93.88 254 GLY B CA 1
ATOM 5473 C C . GLY B 1 254 ? 7.773 -27.953 -1.35 1 93.88 254 GLY B C 1
ATOM 5474 O O . GLY B 1 254 ? 8.133 -27.812 -0.177 1 93.88 254 GLY B O 1
ATOM 5475 N N . ASN B 1 255 ? 8.516 -27.688 -2.357 1 95 255 ASN B N 1
ATOM 5476 C CA . ASN B 1 255 ? 9.898 -27.234 -2.215 1 95 255 ASN B CA 1
ATOM 5477 C C . ASN B 1 255 ? 10.18 -26 -3.066 1 95 255 ASN B C 1
ATOM 5479 O O . ASN B 1 255 ? 10.227 -26.078 -4.297 1 95 255 ASN B O 1
ATOM 5483 N N . PRO B 1 256 ? 10.508 -24.844 -2.375 1 96.12 256 PRO B N 1
ATOM 5484 C CA . PRO B 1 256 ? 10.711 -23.609 -3.129 1 96.12 256 PRO B CA 1
ATOM 5485 C C . PRO B 1 256 ? 11.859 -23.719 -4.129 1 96.12 256 PRO B C 1
ATOM 5487 O O . PRO B 1 256 ? 11.773 -23.188 -5.238 1 96.12 256 PRO B O 1
ATOM 5490 N N . SER B 1 257 ? 12.891 -24.406 -3.811 1 95.38 257 SER B N 1
ATOM 5491 C CA . SER B 1 257 ? 14.031 -24.531 -4.711 1 95.38 257 SER B CA 1
ATOM 5492 C C . SER B 1 257 ? 13.656 -25.312 -5.969 1 95.38 257 SER B C 1
ATOM 5494 O O . SER B 1 257 ? 14.039 -24.938 -7.078 1 95.38 257 SER B O 1
ATOM 5496 N N . SER B 1 258 ? 12.93 -26.344 -5.793 1 94.81 258 SER B N 1
ATOM 5497 C CA . SER B 1 258 ? 12.5 -27.156 -6.926 1 94.81 258 SER B CA 1
ATOM 5498 C C . SER B 1 258 ? 11.555 -26.391 -7.836 1 94.81 258 SER B C 1
ATOM 5500 O O . SER B 1 258 ? 11.531 -26.609 -9.047 1 94.81 258 SER B O 1
ATOM 5502 N N . ASP B 1 259 ? 10.82 -25.516 -7.246 1 96.5 259 ASP B N 1
ATOM 5503 C CA . ASP B 1 259 ? 9.773 -24.797 -7.969 1 96.5 259 ASP B CA 1
ATOM 5504 C C . ASP B 1 259 ? 10.352 -23.578 -8.695 1 96.5 259 ASP B C 1
ATOM 5506 O O . ASP B 1 259 ? 9.617 -22.828 -9.344 1 96.5 259 ASP B O 1
ATOM 5510 N N . ALA B 1 260 ? 11.664 -23.359 -8.641 1 97.25 260 ALA B N 1
ATOM 5511 C CA . ALA B 1 260 ? 12.289 -22.188 -9.234 1 97.25 260 ALA B CA 1
ATOM 5512 C C . ALA B 1 260 ? 12.883 -22.516 -10.602 1 97.25 260 ALA B C 1
ATOM 5514 O O . ALA B 1 260 ? 13.844 -21.875 -11.039 1 97.25 260 ALA B O 1
ATOM 5515 N N . LEU B 1 261 ? 12.344 -23.453 -11.312 1 96.31 261 LEU B N 1
ATOM 5516 C CA . LEU B 1 261 ? 12.859 -23.938 -12.586 1 96.31 261 LEU B CA 1
ATOM 5517 C C . LEU B 1 261 ? 12.938 -22.797 -13.602 1 96.31 261 LEU B C 1
ATOM 5519 O O . LEU B 1 261 ? 13.945 -22.656 -14.297 1 96.31 261 LEU B O 1
ATOM 5523 N N . VAL B 1 262 ? 11.883 -22 -13.711 1 97.5 262 VAL B N 1
ATOM 5524 C CA . VAL B 1 262 ? 11.789 -20.969 -14.742 1 97.5 262 VAL B CA 1
ATOM 5525 C C . VAL B 1 262 ? 12.867 -19.922 -14.523 1 97.5 262 VAL B C 1
ATOM 5527 O O . VAL B 1 262 ? 13.586 -19.547 -15.453 1 97.5 262 VAL B O 1
ATOM 5530 N N . ILE B 1 263 ? 13.023 -19.453 -13.273 1 97.62 263 ILE B N 1
ATOM 5531 C CA . ILE B 1 263 ? 14.039 -18.469 -12.961 1 97.62 263 ILE B CA 1
ATOM 5532 C C . ILE B 1 263 ? 15.43 -19.047 -13.219 1 97.62 263 ILE B C 1
ATOM 5534 O O . ILE B 1 263 ? 16.281 -18.375 -13.82 1 97.62 263 ILE B O 1
ATOM 5538 N N . ARG B 1 264 ? 15.633 -20.234 -12.758 1 96.44 264 ARG B N 1
ATOM 5539 C CA . ARG B 1 264 ? 16.922 -20.906 -12.93 1 96.44 264 ARG B CA 1
ATOM 5540 C C . ARG B 1 264 ? 17.266 -21.047 -14.406 1 96.44 264 ARG B C 1
ATOM 5542 O O . ARG B 1 264 ? 18.422 -20.859 -14.797 1 96.44 264 ARG B O 1
ATOM 5549 N N . THR B 1 265 ? 16.312 -21.422 -15.172 1 96.62 265 THR B N 1
ATOM 5550 C CA . THR B 1 265 ? 16.531 -21.562 -16.609 1 96.62 265 THR B CA 1
ATOM 5551 C C . THR B 1 265 ? 16.875 -20.219 -17.234 1 96.62 265 THR B C 1
ATOM 5553 O O . THR B 1 265 ? 17.828 -20.125 -18.031 1 96.62 265 THR B O 1
ATOM 5556 N N . CYS B 1 266 ? 16.172 -19.172 -16.906 1 97.06 266 CYS B N 1
ATOM 5557 C CA . CYS B 1 266 ? 16.438 -17.844 -17.438 1 97.06 266 CYS B CA 1
ATOM 5558 C C . CYS B 1 266 ? 17.844 -17.375 -17.078 1 97.06 266 CYS B C 1
ATOM 5560 O O . CYS B 1 266 ? 18.5 -16.703 -17.875 1 97.06 266 CYS B O 1
ATOM 5562 N N . LEU B 1 267 ? 18.312 -17.781 -15.883 1 96 267 LEU B N 1
ATOM 5563 C CA . LEU B 1 267 ? 19.594 -17.281 -15.383 1 96 267 LEU B CA 1
ATOM 5564 C C . LEU B 1 267 ? 20.75 -18.109 -15.922 1 96 267 LEU B C 1
ATOM 5566 O O . LEU B 1 267 ? 21.922 -17.734 -15.758 1 96 267 LEU B O 1
ATOM 5570 N N . ASN B 1 268 ? 20.453 -19.219 -16.547 1 94.5 268 ASN B N 1
ATOM 5571 C CA . ASN B 1 268 ? 21.5 -20.078 -17.078 1 94.5 268 ASN B CA 1
ATOM 5572 C C . ASN B 1 268 ? 22.312 -19.375 -18.156 1 94.5 268 ASN B C 1
ATOM 5574 O O . ASN B 1 268 ? 21.938 -19.391 -19.328 1 94.5 268 ASN B O 1
ATOM 5578 N N . ALA B 1 269 ? 23.438 -18.984 -17.812 1 88.94 269 ALA B N 1
ATOM 5579 C CA . ALA B 1 269 ? 24.281 -18.172 -18.672 1 88.94 269 ALA B CA 1
ATOM 5580 C C . ALA B 1 269 ? 24.891 -19 -19.797 1 88.94 269 ALA B C 1
ATOM 5582 O O . ALA B 1 269 ? 25.359 -18.453 -20.797 1 88.94 269 ALA B O 1
ATOM 5583 N N . SER B 1 270 ? 24.922 -20.25 -19.609 1 90.69 270 SER B N 1
ATOM 5584 C CA . SER B 1 270 ? 25.422 -21.109 -20.672 1 90.69 270 SER B CA 1
ATOM 5585 C C . SER B 1 270 ? 24.453 -21.188 -21.844 1 90.69 270 SER B C 1
ATOM 5587 O O . SER B 1 270 ? 24.875 -21.406 -22.984 1 90.69 270 SER B O 1
ATOM 5589 N N . LYS B 1 271 ? 23.25 -20.953 -21.578 1 92.06 271 LYS B N 1
ATOM 5590 C CA . LYS B 1 271 ? 22.219 -21 -22.609 1 92.06 271 LYS B CA 1
ATOM 5591 C C . LYS B 1 271 ? 21.812 -19.609 -23.062 1 92.06 271 LYS B C 1
ATOM 5593 O O . LYS B 1 271 ? 21.672 -19.344 -24.25 1 92.06 271 LYS B O 1
ATOM 5598 N N . PHE B 1 272 ? 21.562 -18.812 -22.078 1 94 272 PHE B N 1
ATOM 5599 C CA . PHE B 1 272 ? 21.141 -17.453 -22.328 1 94 272 PHE B CA 1
ATOM 5600 C C . PHE B 1 272 ? 22.172 -16.453 -21.859 1 94 272 PHE B C 1
ATOM 5602 O O . PHE B 1 272 ? 22.172 -16.062 -20.688 1 94 272 PHE B O 1
ATOM 5609 N N . LYS B 1 273 ? 22.984 -15.969 -22.688 1 89.06 273 LYS B N 1
ATOM 5610 C CA . LYS B 1 273 ? 24.156 -15.164 -22.344 1 89.06 273 LYS B CA 1
ATOM 5611 C C . LYS B 1 273 ? 23.75 -13.828 -21.734 1 89.06 273 LYS B C 1
ATOM 5613 O O . LYS B 1 273 ? 24.344 -13.375 -20.766 1 89.06 273 LYS B O 1
ATOM 5618 N N . GLU B 1 274 ? 22.766 -13.227 -22.406 1 90.62 274 GLU B N 1
ATOM 5619 C CA . GLU B 1 274 ? 22.359 -11.898 -21.938 1 90.62 274 GLU B CA 1
ATOM 5620 C C . GLU B 1 274 ? 20.891 -11.617 -22.266 1 90.62 274 GLU B C 1
ATOM 5622 O O . GLU B 1 274 ? 20.484 -11.688 -23.422 1 90.62 274 GLU B O 1
ATOM 5627 N N . TRP B 1 275 ? 20.188 -11.391 -21.203 1 94.25 275 TRP B N 1
ATOM 5628 C CA . TRP B 1 275 ? 18.875 -10.781 -21.391 1 94.25 275 TRP B CA 1
ATOM 5629 C C . TRP B 1 275 ? 19 -9.266 -21.562 1 94.25 275 TRP B C 1
ATOM 5631 O O . TRP B 1 275 ? 19.125 -8.539 -20.562 1 94.25 275 TRP B O 1
ATOM 5641 N N . ARG B 1 276 ? 18.906 -8.742 -22.719 1 88.62 276 ARG B N 1
ATOM 5642 C CA . ARG B 1 276 ? 19.281 -7.383 -23.062 1 88.62 276 ARG B CA 1
ATOM 5643 C C . ARG B 1 276 ? 18.438 -6.363 -22.297 1 88.62 276 ARG B C 1
ATOM 5645 O O . ARG B 1 276 ? 18.891 -5.254 -22.031 1 88.62 276 ARG B O 1
ATOM 5652 N N . ASN B 1 277 ? 17.297 -6.77 -21.953 1 89.5 277 ASN B N 1
ATOM 5653 C CA . ASN B 1 277 ? 16.406 -5.816 -21.312 1 89.5 277 ASN B CA 1
ATOM 5654 C C . ASN B 1 277 ? 16.078 -6.242 -19.891 1 89.5 277 ASN B C 1
ATOM 5656 O O . ASN B 1 277 ? 15.164 -5.688 -19.266 1 89.5 277 ASN B O 1
ATOM 5660 N N . GLY B 1 278 ? 16.812 -7.25 -19.391 1 93.25 278 GLY B N 1
ATOM 5661 C CA . GLY B 1 278 ? 16.672 -7.672 -18.016 1 93.25 278 GLY B CA 1
ATOM 5662 C C . GLY B 1 278 ? 15.594 -8.711 -17.797 1 93.25 278 GLY B C 1
ATOM 5663 O O . GLY B 1 278 ? 14.883 -9.07 -18.734 1 93.25 278 GLY B O 1
ATOM 5664 N N . ILE B 1 279 ? 15.547 -9.242 -16.625 1 96.62 279 ILE B N 1
ATOM 5665 C CA . ILE B 1 279 ? 14.531 -10.18 -16.156 1 96.62 279 ILE B CA 1
ATOM 5666 C C . ILE B 1 279 ? 13.82 -9.602 -14.938 1 96.62 279 ILE B C 1
ATOM 5668 O O . ILE B 1 279 ? 14.469 -9.172 -13.977 1 96.62 279 ILE B O 1
ATOM 5672 N N . PHE B 1 280 ? 12.531 -9.539 -14.992 1 97.38 280 PHE B N 1
ATOM 5673 C CA . PHE B 1 280 ? 11.727 -9.047 -13.875 1 97.38 280 PHE B CA 1
ATOM 5674 C C . PHE B 1 280 ? 11.102 -10.211 -13.109 1 97.38 280 PHE B C 1
ATOM 5676 O O . PHE B 1 280 ? 10.391 -11.031 -13.695 1 97.38 280 PHE B O 1
ATOM 5683 N N . ILE B 1 281 ? 11.383 -10.297 -11.844 1 98.12 281 ILE B N 1
ATOM 5684 C CA . ILE B 1 281 ? 10.875 -11.375 -11.008 1 98.12 281 ILE B CA 1
ATOM 5685 C C . ILE B 1 281 ? 9.961 -10.812 -9.93 1 98.12 281 ILE B C 1
ATOM 5687 O O . ILE B 1 281 ? 10.383 -9.984 -9.117 1 98.12 281 ILE B O 1
ATOM 5691 N N . CYS B 1 282 ? 8.711 -11.227 -9.914 1 96.69 282 CYS B N 1
ATOM 5692 C CA . CYS B 1 282 ? 7.723 -10.805 -8.93 1 96.69 282 CYS B CA 1
ATOM 5693 C C . CYS B 1 282 ? 7.445 -11.914 -7.922 1 96.69 282 CYS B C 1
ATOM 5695 O O . CYS B 1 282 ? 7.031 -13.008 -8.305 1 96.69 282 CYS B O 1
ATOM 5697 N N . HIS B 1 283 ? 7.652 -11.633 -6.648 1 96.12 283 HIS B N 1
ATOM 5698 C CA . HIS B 1 283 ? 7.414 -12.617 -5.598 1 96.12 283 HIS B CA 1
ATOM 5699 C C . HIS B 1 283 ? 6.289 -12.172 -4.668 1 96.12 283 HIS B C 1
ATOM 5701 O O . HIS B 1 283 ? 5.988 -10.977 -4.582 1 96.12 283 HIS B O 1
ATOM 5707 N N . SER B 1 284 ? 5.676 -13.07 -4.02 1 93.88 284 SER B N 1
ATOM 5708 C CA . SER B 1 284 ? 4.688 -12.859 -2.969 1 93.88 284 SER B CA 1
ATOM 5709 C C . SER B 1 284 ? 4.727 -13.992 -1.942 1 93.88 284 SER B C 1
ATOM 5711 O O . SER B 1 284 ? 5.012 -15.141 -2.287 1 93.88 284 SER B O 1
ATOM 5713 N N . PHE B 1 285 ? 4.438 -13.664 -0.729 1 93.75 285 PHE B N 1
ATOM 5714 C CA . PHE B 1 285 ? 4.449 -14.672 0.323 1 93.75 285 PHE B CA 1
ATOM 5715 C C . PHE B 1 285 ? 3.049 -14.875 0.893 1 93.75 285 PHE B C 1
ATOM 5717 O O . PHE B 1 285 ? 2.879 -15.555 1.905 1 93.75 285 PHE B O 1
ATOM 5724 N N . LYS B 1 286 ? 2.084 -14.344 0.213 1 89 286 LYS B N 1
ATOM 5725 C CA . LYS B 1 286 ? 0.697 -14.445 0.657 1 89 286 LYS B CA 1
ATOM 5726 C C . LYS B 1 286 ? 0.265 -15.906 0.776 1 89 286 LYS B C 1
ATOM 5728 O O . 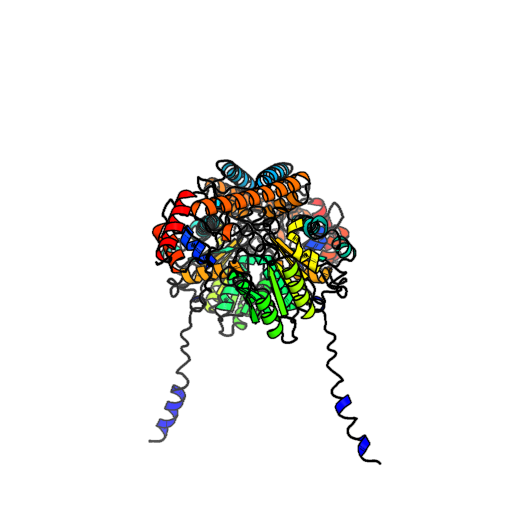LYS B 1 286 ? -0.144 -16.344 1.851 1 89 286 LYS B O 1
ATOM 5733 N N . TYR B 1 287 ? 0.427 -16.656 -0.224 1 89.25 287 TYR B N 1
ATOM 5734 C CA . TYR B 1 287 ? -0.094 -18.016 -0.283 1 89.25 287 TYR B CA 1
ATOM 5735 C C . TYR B 1 287 ? 0.878 -19 0.357 1 89.25 287 TYR B C 1
ATOM 5737 O O . TYR B 1 287 ? 0.462 -20.016 0.92 1 89.25 287 TYR B O 1
ATOM 5745 N N . THR B 1 288 ? 2.121 -18.672 0.299 1 93.25 288 THR B N 1
ATOM 5746 C CA . THR B 1 288 ? 3.129 -19.625 0.759 1 93.25 288 THR B CA 1
ATOM 5747 C C . THR B 1 288 ? 3.33 -19.5 2.268 1 93.25 288 THR B C 1
ATOM 5749 O O . THR B 1 288 ? 3.842 -20.422 2.902 1 93.25 288 THR B O 1
ATOM 5752 N N . MET B 1 289 ? 2.936 -18.344 2.777 1 91.69 289 MET B N 1
ATOM 5753 C CA . MET B 1 289 ? 3.072 -18.203 4.223 1 91.69 289 MET B CA 1
ATOM 5754 C C . MET B 1 289 ? 1.72 -17.922 4.871 1 91.69 289 MET B C 1
ATOM 5756 O O . MET B 1 289 ? 1.631 -17.766 6.09 1 91.69 289 MET B O 1
ATOM 5760 N N . GLY B 1 290 ? 0.721 -17.922 4.094 1 85.19 290 GLY B N 1
ATOM 5761 C CA . GLY B 1 290 ? -0.614 -17.703 4.629 1 85.19 290 GLY B CA 1
ATOM 5762 C C . GLY B 1 290 ? -0.814 -16.312 5.18 1 85.19 290 GLY B C 1
ATOM 5763 O O . GLY B 1 290 ? -1.411 -16.141 6.242 1 85.19 290 GLY B O 1
ATOM 5764 N N . LEU B 1 291 ? -0.251 -15.305 4.535 1 83.12 291 LEU B N 1
ATOM 5765 C CA . LEU B 1 291 ? -0.413 -13.906 4.93 1 83.12 291 LEU B CA 1
ATOM 5766 C C . LEU B 1 291 ? -1.606 -13.281 4.219 1 83.12 291 LEU B C 1
ATOM 5768 O O . LEU B 1 291 ? -1.436 -12.414 3.354 1 83.12 291 LEU B O 1
ATOM 5772 N N . TRP B 1 292 ? -2.803 -13.594 4.621 1 73.81 292 TRP B N 1
ATOM 5773 C CA . TRP B 1 292 ? -4.027 -13.297 3.885 1 73.81 292 TRP B CA 1
ATOM 5774 C C . TRP B 1 292 ? -4.391 -11.82 3.996 1 73.81 292 TRP B C 1
ATOM 5776 O O . TRP B 1 292 ? -4.992 -11.25 3.08 1 73.81 292 TRP B O 1
ATOM 5786 N N . GLY B 1 293 ? -4.086 -11.109 5.043 1 69.31 293 GLY B N 1
ATOM 5787 C CA . GLY B 1 293 ? -4.453 -9.711 5.184 1 69.31 293 GLY B CA 1
ATOM 5788 C C . GLY B 1 293 ? -3.322 -8.758 4.84 1 69.31 293 GLY B C 1
ATOM 5789 O O . GLY B 1 293 ? -3.561 -7.586 4.547 1 69.31 293 GLY B O 1
ATOM 5790 N N . ASP B 1 294 ? -2.152 -9.164 4.938 1 78.31 294 ASP B N 1
ATOM 5791 C CA . ASP B 1 294 ? -0.965 -8.336 4.742 1 78.31 294 ASP B CA 1
ATOM 5792 C C . ASP B 1 294 ? 0.036 -9.023 3.814 1 78.31 294 ASP B C 1
ATOM 5794 O O . ASP B 1 294 ? 0.966 -9.688 4.277 1 78.31 294 ASP B O 1
ATOM 5798 N N . ASP B 1 295 ? -0.144 -8.805 2.541 1 82.5 295 ASP B N 1
ATOM 5799 C CA . ASP B 1 295 ? 0.729 -9.461 1.571 1 82.5 295 ASP B CA 1
ATOM 5800 C C . ASP B 1 295 ? 2.094 -8.781 1.513 1 82.5 295 ASP B C 1
ATOM 5802 O O . ASP B 1 295 ? 2.195 -7.566 1.706 1 82.5 295 ASP B O 1
ATOM 5806 N N . VAL B 1 296 ? 3.129 -9.578 1.437 1 90.19 296 VAL B N 1
ATOM 5807 C CA . VAL B 1 296 ? 4.504 -9.117 1.285 1 90.19 296 VAL B CA 1
ATOM 5808 C C . VAL B 1 296 ? 5.121 -9.742 0.034 1 90.19 296 VAL B C 1
ATOM 5810 O O . VAL B 1 296 ? 5.016 -10.953 -0.182 1 90.19 296 VAL B O 1
ATOM 5813 N N . GLY B 1 297 ? 5.637 -8.898 -0.774 1 92.69 297 GLY B N 1
ATOM 5814 C CA . GLY B 1 297 ? 6.32 -9.375 -1.968 1 92.69 297 GLY B CA 1
ATOM 5815 C C . GLY B 1 297 ? 7.543 -8.547 -2.32 1 92.69 297 GLY B C 1
ATOM 5816 O O . GLY B 1 297 ? 8.172 -7.953 -1.444 1 92.69 297 GLY B O 1
ATOM 5817 N N . SER B 1 298 ? 7.98 -8.695 -3.564 1 95.12 298 SER B N 1
ATOM 5818 C CA . SER B 1 298 ? 9.133 -7.941 -4.055 1 95.12 298 SER B CA 1
ATOM 5819 C C . SER B 1 298 ? 9.164 -7.918 -5.578 1 95.12 298 SER B C 1
ATOM 5821 O O . SER B 1 298 ? 8.617 -8.805 -6.234 1 95.12 298 SER B O 1
ATOM 5823 N N . LEU B 1 299 ? 9.695 -6.887 -6.062 1 95.62 299 LEU B N 1
ATOM 5824 C CA . LEU B 1 299 ? 10.172 -6.863 -7.441 1 95.62 299 LEU B CA 1
ATOM 5825 C C . LEU B 1 299 ? 11.695 -6.957 -7.488 1 95.62 299 LEU B C 1
ATOM 5827 O O . LEU B 1 299 ? 12.391 -6.129 -6.891 1 95.62 299 LEU B O 1
ATOM 5831 N N . THR B 1 300 ? 12.188 -7.953 -8.078 1 97.62 300 THR B N 1
ATOM 5832 C CA . THR B 1 300 ? 13.617 -8.133 -8.328 1 97.62 300 THR B CA 1
ATOM 5833 C C . THR B 1 300 ? 13.922 -8.047 -9.82 1 97.62 300 THR B C 1
ATOM 5835 O O . THR B 1 300 ? 13.227 -8.648 -10.641 1 97.62 300 THR B O 1
ATOM 5838 N N . ILE B 1 301 ? 14.906 -7.289 -10.156 1 96.31 301 ILE B N 1
ATOM 5839 C CA . ILE B 1 301 ? 15.305 -7.152 -11.547 1 96.31 301 ILE B CA 1
ATOM 5840 C C . ILE B 1 301 ? 16.75 -7.613 -11.727 1 96.31 301 ILE B C 1
ATOM 5842 O O . ILE B 1 301 ? 17.641 -7.16 -11 1 96.31 301 ILE B O 1
ATOM 5846 N N . VAL B 1 302 ? 16.953 -8.555 -12.578 1 96.5 302 VAL B N 1
ATOM 5847 C CA . VAL B 1 302 ? 18.297 -8.898 -13.023 1 96.5 302 VAL B CA 1
ATOM 5848 C C . VAL B 1 302 ? 18.719 -7.984 -14.172 1 96.5 302 VAL B C 1
ATOM 5850 O O . VAL B 1 302 ? 18.141 -8.047 -15.266 1 96.5 302 VAL B O 1
ATOM 5853 N N . LEU B 1 303 ? 19.672 -7.215 -13.93 1 94 303 LEU B N 1
ATOM 5854 C CA . LEU B 1 303 ? 20.078 -6.184 -14.875 1 94 303 LEU B CA 1
ATOM 5855 C C . LEU B 1 303 ? 21.016 -6.758 -15.945 1 94 303 LEU B C 1
ATOM 5857 O O . LEU B 1 303 ? 21.844 -7.625 -15.648 1 94 303 LEU B O 1
ATOM 5861 N N . PRO B 1 304 ? 20.875 -6.219 -17.172 1 92.19 304 PRO B N 1
ATOM 5862 C CA . PRO B 1 304 ? 21.891 -6.57 -18.156 1 92.19 304 PRO B CA 1
ATOM 5863 C C . PRO B 1 304 ? 23.281 -6.031 -17.812 1 92.19 304 PRO B C 1
ATOM 5865 O O . PRO B 1 304 ? 23.391 -5.086 -17.031 1 92.19 304 PRO B O 1
ATOM 5868 N N . LYS B 1 305 ? 24.266 -6.559 -18.359 1 87.81 305 LYS B N 1
ATOM 5869 C CA . LYS B 1 305 ? 25.656 -6.227 -18.047 1 87.81 305 LYS B CA 1
ATOM 5870 C C . LYS B 1 305 ? 25.938 -4.75 -18.328 1 87.81 305 LYS B C 1
ATOM 5872 O O . LYS B 1 305 ? 26.672 -4.109 -17.578 1 87.81 305 LYS B O 1
ATOM 5877 N N . GLU B 1 306 ? 25.312 -4.203 -19.203 1 84.56 306 GLU B N 1
ATOM 5878 C CA . GLU B 1 306 ? 25.594 -2.844 -19.656 1 84.56 306 GLU B CA 1
ATOM 5879 C C . GLU B 1 306 ? 25.109 -1.814 -18.641 1 84.56 306 GLU B C 1
ATOM 5881 O O . GLU B 1 306 ? 25.562 -0.668 -18.641 1 84.56 306 GLU B O 1
ATOM 5886 N N . VAL B 1 307 ? 24.203 -2.252 -17.797 1 84.25 307 VAL B N 1
ATOM 5887 C CA . VAL B 1 307 ? 23.625 -1.285 -16.875 1 84.25 307 VAL B CA 1
ATOM 5888 C C . VAL B 1 307 ? 23.969 -1.664 -15.445 1 84.25 307 VAL B C 1
ATOM 5890 O O . VAL B 1 307 ? 23.406 -1.11 -14.492 1 84.25 307 VAL B O 1
ATOM 5893 N N . ALA B 1 308 ? 24.969 -2.494 -15.297 1 80.56 308 ALA B N 1
ATOM 5894 C CA . ALA B 1 308 ? 25.375 -2.93 -13.969 1 80.56 308 ALA B CA 1
ATOM 5895 C C . ALA B 1 308 ? 25.812 -1.744 -13.109 1 80.56 308 ALA B C 1
ATOM 5897 O O . ALA B 1 308 ? 25.656 -1.765 -11.891 1 80.56 308 ALA B O 1
ATOM 5898 N N . GLY B 1 309 ? 26.219 -0.684 -13.602 1 79.44 309 GLY B N 1
ATOM 5899 C CA . GLY B 1 309 ? 26.656 0.497 -12.875 1 79.44 309 GLY B CA 1
ATOM 5900 C C . GLY B 1 309 ? 25.516 1.422 -12.492 1 79.44 309 GLY B C 1
ATOM 5901 O O . GLY B 1 309 ? 25.703 2.387 -11.75 1 79.44 309 GLY B O 1
ATOM 5902 N N . LYS B 1 310 ? 24.266 0.966 -12.797 1 85.75 310 LYS B N 1
ATOM 5903 C CA . LYS B 1 310 ? 23.125 1.867 -12.602 1 85.75 310 LYS B CA 1
ATOM 5904 C C . LYS B 1 310 ? 22.203 1.353 -11.5 1 85.75 310 LYS B C 1
ATOM 5906 O O . LYS B 1 310 ? 21.031 1.728 -11.445 1 85.75 310 LYS B O 1
ATOM 5911 N N . THR B 1 311 ? 22.688 0.483 -10.664 1 89.31 311 THR B N 1
ATOM 5912 C CA . THR B 1 311 ? 21.875 -0.146 -9.625 1 89.31 311 THR B CA 1
ATOM 5913 C C . THR B 1 311 ? 21.297 0.903 -8.688 1 89.31 311 THR B C 1
ATOM 5915 O O . THR B 1 311 ? 20.125 0.801 -8.281 1 89.31 311 THR B O 1
ATOM 5918 N N . LYS B 1 312 ? 22.062 1.943 -8.367 1 84.5 312 LYS B N 1
ATOM 5919 C CA . LYS B 1 312 ? 21.609 2.979 -7.441 1 84.5 312 LYS B CA 1
ATOM 5920 C C . LYS B 1 312 ? 20.469 3.791 -8.047 1 84.5 312 LYS B C 1
ATOM 5922 O O . LYS B 1 312 ? 19.484 4.074 -7.367 1 84.5 312 LYS B O 1
ATOM 5927 N N . GLU B 1 313 ? 20.609 4.09 -9.273 1 85.38 313 GLU B N 1
ATOM 5928 C CA . GLU B 1 313 ? 19.609 4.898 -9.961 1 85.38 313 GLU B CA 1
ATOM 5929 C C . GLU B 1 313 ? 18.297 4.133 -10.133 1 85.38 313 GLU B C 1
ATOM 5931 O O . GLU B 1 313 ? 17.219 4.684 -9.922 1 85.38 313 GLU B O 1
ATOM 5936 N N . ILE B 1 314 ? 18.422 2.861 -10.508 1 88.81 314 ILE B N 1
ATOM 5937 C CA . ILE B 1 314 ? 17.234 2.043 -10.734 1 88.81 314 ILE B CA 1
ATOM 5938 C C . ILE B 1 314 ? 16.531 1.778 -9.406 1 88.81 314 ILE B C 1
ATOM 5940 O O . ILE B 1 314 ? 15.297 1.83 -9.32 1 88.81 314 ILE B O 1
ATOM 5944 N N . THR B 1 315 ? 17.312 1.538 -8.375 1 88.69 315 THR B N 1
ATOM 5945 C CA . THR B 1 315 ? 16.75 1.346 -7.043 1 88.69 315 THR B CA 1
ATOM 5946 C C . THR B 1 315 ? 16 2.598 -6.586 1 88.69 315 THR B C 1
ATOM 5948 O O . THR B 1 315 ? 14.906 2.506 -6.043 1 88.69 315 THR B O 1
ATOM 5951 N N . ALA B 1 316 ? 16.609 3.74 -6.781 1 83.94 316 ALA B N 1
ATOM 5952 C CA . ALA B 1 316 ? 15.992 5.004 -6.391 1 83.94 316 ALA B CA 1
ATOM 5953 C C . ALA B 1 316 ? 14.664 5.211 -7.121 1 83.94 316 ALA B C 1
ATOM 5955 O O . ALA B 1 316 ? 13.703 5.707 -6.539 1 83.94 316 ALA B O 1
ATOM 5956 N N . ARG B 1 317 ? 14.648 4.801 -8.375 1 84.94 317 ARG B N 1
ATOM 5957 C CA . ARG B 1 317 ? 13.43 4.949 -9.164 1 84.94 317 ARG B CA 1
ATOM 5958 C C . ARG B 1 317 ? 12.336 3.998 -8.672 1 84.94 317 ARG B C 1
ATOM 5960 O O . ARG B 1 317 ? 11.164 4.367 -8.609 1 84.94 317 ARG B O 1
ATOM 5967 N N . MET B 1 318 ? 12.773 2.77 -8.398 1 87.75 318 MET B N 1
ATOM 5968 C CA . MET B 1 318 ? 11.805 1.812 -7.871 1 87.75 318 MET B CA 1
ATOM 5969 C C . MET B 1 318 ? 11.234 2.291 -6.539 1 87.75 318 MET B C 1
ATOM 5971 O O . MET B 1 318 ? 10.031 2.156 -6.289 1 87.75 318 MET B O 1
ATOM 5975 N N . LYS B 1 319 ? 12.055 2.865 -5.734 1 83.25 319 LYS B N 1
ATOM 5976 C CA . LYS B 1 319 ? 11.609 3.402 -4.453 1 83.25 319 LYS B CA 1
ATOM 5977 C C . LYS B 1 319 ? 10.641 4.562 -4.652 1 83.25 319 LYS B C 1
ATOM 5979 O O . LYS B 1 319 ? 9.641 4.676 -3.934 1 83.25 319 LYS B O 1
ATOM 5984 N N . ASP B 1 320 ? 11.023 5.387 -5.566 1 78.19 320 ASP B N 1
ATOM 5985 C CA . ASP B 1 320 ? 10.172 6.527 -5.891 1 78.19 320 ASP B CA 1
ATOM 5986 C C . ASP B 1 320 ? 8.789 6.066 -6.344 1 78.19 320 ASP B C 1
ATOM 5988 O O . ASP B 1 320 ? 7.777 6.629 -5.93 1 78.19 320 ASP B O 1
ATOM 5992 N N . ILE B 1 321 ? 8.766 5.039 -7.18 1 80 321 ILE B N 1
ATOM 5993 C CA . ILE B 1 321 ? 7.516 4.469 -7.66 1 80 321 ILE B CA 1
ATOM 5994 C C . ILE B 1 321 ? 6.727 3.895 -6.484 1 80 321 ILE B C 1
ATOM 5996 O O . ILE B 1 321 ? 5.508 4.078 -6.398 1 80 321 ILE B O 1
ATOM 6000 N N . GLY B 1 322 ? 7.422 3.236 -5.641 1 78.62 322 GLY B N 1
ATOM 6001 C CA . GLY B 1 322 ? 6.773 2.662 -4.473 1 78.62 322 GLY B CA 1
ATOM 6002 C C . GLY B 1 322 ? 6.172 3.705 -3.549 1 78.62 322 GLY B C 1
ATOM 6003 O O . GLY B 1 322 ? 5.113 3.48 -2.959 1 78.62 322 GLY B O 1
ATOM 6004 N N . ARG B 1 323 ? 6.77 4.789 -3.436 1 73.12 323 ARG B N 1
ATOM 6005 C CA . ARG B 1 323 ? 6.324 5.852 -2.537 1 73.12 323 ARG B CA 1
ATOM 6006 C C . ARG B 1 323 ? 5.059 6.516 -3.064 1 73.12 323 ARG B C 1
ATOM 6008 O O . ARG B 1 323 ? 4.219 6.969 -2.283 1 73.12 323 ARG B O 1
ATOM 6015 N N . TYR B 1 324 ? 4.992 6.551 -4.324 1 67.44 324 TYR B N 1
ATOM 6016 C CA . TYR B 1 324 ? 3.922 7.375 -4.875 1 67.44 324 TYR B CA 1
ATOM 6017 C C . TYR B 1 324 ? 2.799 6.512 -5.434 1 67.44 324 TYR B C 1
ATOM 6019 O O . TYR B 1 324 ? 1.689 6.996 -5.668 1 67.44 324 TYR B O 1
ATOM 6027 N N . LEU B 1 325 ? 3.109 5.266 -5.73 1 63.66 325 LEU B N 1
ATOM 6028 C CA . LEU B 1 325 ? 2.096 4.371 -6.281 1 63.66 325 LEU B CA 1
ATOM 6029 C C . LEU B 1 325 ? 1.58 3.412 -5.215 1 63.66 325 LEU B C 1
ATOM 6031 O O . LEU B 1 325 ? 0.373 3.182 -5.113 1 63.66 325 LEU B O 1
ATOM 6035 N N . HIS B 1 326 ? 2.562 2.646 -4.652 1 57.56 326 HIS B N 1
ATOM 6036 C CA . HIS B 1 326 ? 2.219 1.583 -3.717 1 57.56 326 HIS B CA 1
ATOM 6037 C C . HIS B 1 326 ? 3.037 1.693 -2.434 1 57.56 326 HIS B C 1
ATOM 6039 O O . HIS B 1 326 ? 4.262 1.808 -2.484 1 57.56 326 HIS B O 1
ATOM 6045 N N . PRO B 1 327 ? 2.096 1.856 -1.415 1 57.41 327 PRO B N 1
ATOM 6046 C CA . PRO B 1 327 ? 2.9 1.966 -0.195 1 57.41 327 PRO B CA 1
ATOM 6047 C C . PRO B 1 327 ? 3.812 0.76 0.02 1 57.41 327 PRO B C 1
ATOM 6049 O O . PRO B 1 327 ? 3.648 -0.269 -0.642 1 57.41 327 PRO B O 1
ATOM 6052 N N . LEU B 1 328 ? 4.816 0.924 0.774 1 65.94 328 LEU B N 1
ATOM 6053 C CA . LEU B 1 328 ? 5.668 -0.083 1.396 1 65.94 328 LEU B CA 1
ATOM 6054 C C . LEU B 1 328 ? 4.832 -1.227 1.963 1 65.94 328 LEU B C 1
ATOM 6056 O O . LEU B 1 328 ? 3.674 -1.028 2.34 1 65.94 328 LEU B O 1
ATOM 6060 N N . PRO B 1 329 ? 5.336 -2.488 1.698 1 79.56 329 PRO B N 1
ATOM 6061 C CA . PRO B 1 329 ? 4.602 -3.578 2.342 1 79.56 329 PRO B CA 1
ATOM 6062 C C . PRO B 1 329 ? 4.383 -3.34 3.834 1 79.56 329 PRO B C 1
ATOM 6064 O O . PRO B 1 329 ? 5.148 -2.613 4.469 1 79.56 329 PRO B O 1
ATOM 6067 N N . PRO B 1 330 ? 3.336 -3.98 4.328 1 81.31 330 PRO B N 1
ATOM 6068 C CA . PRO B 1 330 ? 3.057 -3.824 5.758 1 81.31 330 PRO B CA 1
ATOM 6069 C C . PRO B 1 330 ? 4.234 -4.234 6.637 1 81.31 330 PRO B C 1
ATOM 6071 O O . PRO B 1 330 ? 4.812 -5.305 6.441 1 81.31 330 PRO B O 1
ATOM 6074 N N . THR B 1 331 ? 4.539 -3.436 7.555 1 81.12 331 THR B N 1
ATOM 6075 C CA . THR B 1 331 ? 5.742 -3.592 8.367 1 81.12 331 THR B CA 1
ATOM 6076 C C . THR B 1 331 ? 5.703 -4.906 9.141 1 81.12 331 THR B C 1
ATOM 6078 O O . THR B 1 331 ? 6.691 -5.645 9.172 1 81.12 331 THR B O 1
ATOM 6081 N N . GLN B 1 332 ? 4.625 -5.207 9.719 1 79.69 332 GLN B N 1
ATOM 6082 C CA . GLN B 1 332 ? 4.555 -6.398 10.562 1 79.69 332 GLN B CA 1
ATOM 6083 C C . GLN B 1 332 ? 4.73 -7.668 9.727 1 79.69 332 GLN B C 1
ATOM 6085 O O . GLN B 1 332 ? 5.453 -8.578 10.133 1 79.69 332 GLN B O 1
ATOM 6090 N N . SER B 1 333 ? 4.043 -7.723 8.703 1 86.75 333 SER B N 1
ATOM 6091 C CA . SER B 1 333 ? 4.176 -8.898 7.844 1 86.75 333 SER B CA 1
ATOM 6092 C C . SER B 1 333 ? 5.574 -8.977 7.242 1 86.75 333 SER B C 1
ATOM 6094 O O . SER B 1 333 ? 6.102 -10.07 7.035 1 86.75 333 SER B O 1
ATOM 6096 N N . SER B 1 334 ? 6.109 -7.809 6.949 1 88.88 334 SER B N 1
ATOM 6097 C CA . SER B 1 334 ? 7.473 -7.781 6.426 1 88.88 334 SER B CA 1
ATOM 6098 C C . SER B 1 334 ? 8.469 -8.32 7.445 1 88.88 334 SER B C 1
ATOM 6100 O O . SER B 1 334 ? 9.414 -9.023 7.082 1 88.88 334 SER B O 1
ATOM 6102 N N . ARG B 1 335 ? 8.227 -7.938 8.672 1 87.38 335 ARG B N 1
ATOM 6103 C CA . ARG B 1 335 ? 9.086 -8.445 9.734 1 87.38 335 ARG B CA 1
ATOM 6104 C C . ARG B 1 335 ? 8.953 -9.953 9.875 1 87.38 335 ARG B C 1
ATOM 6106 O O . ARG B 1 335 ? 9.945 -10.648 10.109 1 87.38 335 ARG B O 1
ATOM 6113 N N . LEU B 1 336 ? 7.781 -10.453 9.758 1 88.88 336 LEU B N 1
ATOM 6114 C CA . LEU B 1 336 ? 7.543 -11.883 9.836 1 88.88 336 LEU B CA 1
ATOM 6115 C C . LEU B 1 336 ? 8.273 -12.625 8.719 1 88.88 336 LEU B C 1
ATOM 6117 O O . LEU B 1 336 ? 8.984 -13.602 8.977 1 88.88 336 LEU B O 1
ATOM 6121 N N . VAL B 1 337 ? 8.109 -12.148 7.5 1 93.31 337 VAL B N 1
ATOM 6122 C CA . VAL B 1 337 ? 8.727 -12.789 6.344 1 93.31 337 VAL B CA 1
ATOM 6123 C C . VAL B 1 337 ? 10.25 -12.734 6.473 1 93.31 337 VAL B C 1
ATOM 6125 O O . VAL B 1 337 ? 10.93 -13.727 6.227 1 93.31 337 VAL B O 1
ATOM 6128 N N . SER B 1 338 ? 10.703 -11.57 6.875 1 93 338 SER B N 1
ATOM 6129 C CA . SER B 1 338 ? 12.141 -11.398 7.043 1 93 338 SER B CA 1
ATOM 6130 C C . SER B 1 338 ? 12.695 -12.383 8.07 1 93 338 SER B C 1
ATOM 6132 O O . SER B 1 338 ? 13.734 -13.008 7.844 1 93 338 SER B O 1
ATOM 6134 N N . LEU B 1 339 ? 12.039 -12.477 9.18 1 93.06 339 LEU B N 1
ATOM 6135 C CA . LEU B 1 339 ? 12.469 -13.383 10.242 1 93.06 339 LEU B CA 1
ATOM 6136 C C . LEU B 1 339 ? 12.469 -14.828 9.766 1 93.06 339 LEU B C 1
ATOM 6138 O O . LEU B 1 339 ? 13.422 -15.562 10.008 1 93.06 339 LEU B O 1
ATOM 6142 N N . ILE B 1 340 ? 11.461 -15.211 9.094 1 96 340 ILE B N 1
ATOM 6143 C CA . ILE B 1 340 ? 11.32 -16.594 8.625 1 96 340 ILE B CA 1
ATOM 6144 C C . ILE B 1 340 ? 12.414 -16.906 7.613 1 96 340 ILE B C 1
ATOM 6146 O O . ILE B 1 340 ? 13.008 -17.984 7.648 1 96 340 ILE B O 1
ATOM 6150 N N . LEU B 1 341 ? 12.734 -16 6.738 1 96.44 341 LEU B N 1
ATOM 6151 C CA . LEU B 1 341 ? 13.711 -16.234 5.68 1 96.44 341 LEU B CA 1
ATOM 6152 C C . LEU B 1 341 ? 15.125 -16.203 6.234 1 96.44 341 LEU B C 1
ATOM 6154 O O . LEU B 1 341 ? 16.047 -16.766 5.637 1 96.44 341 LEU B O 1
ATOM 6158 N N . SER B 1 342 ? 15.32 -15.539 7.398 1 93.62 342 SER B N 1
ATOM 6159 C CA . SER B 1 342 ? 16.672 -15.328 7.895 1 93.62 342 SER B CA 1
ATOM 6160 C C . SER B 1 342 ? 17.031 -16.312 9 1 93.62 342 SER B C 1
ATOM 6162 O O . SER B 1 342 ? 18.203 -16.594 9.234 1 93.62 342 SER B O 1
ATOM 6164 N N . ASP B 1 343 ? 16.047 -16.797 9.68 1 95 343 ASP B N 1
ATOM 6165 C CA . ASP B 1 343 ? 16.266 -17.766 10.75 1 95 343 ASP B CA 1
ATOM 6166 C C . ASP B 1 343 ? 16.234 -19.203 10.219 1 95 343 ASP B C 1
ATOM 6168 O O . ASP B 1 343 ? 15.203 -19.656 9.719 1 95 343 ASP B O 1
ATOM 6172 N N . PRO B 1 344 ? 17.328 -19.938 10.406 1 95.75 344 PRO B N 1
ATOM 6173 C CA . PRO B 1 344 ? 17.406 -21.281 9.828 1 95.75 344 PRO B CA 1
ATOM 6174 C C . PRO B 1 344 ? 16.328 -22.219 10.375 1 95.75 344 PRO B C 1
ATOM 6176 O O . PRO B 1 344 ? 15.805 -23.062 9.641 1 95.75 344 PRO B O 1
ATOM 6179 N N . THR B 1 345 ? 16 -22.094 11.602 1 96.62 345 THR B N 1
ATOM 6180 C CA . THR B 1 345 ? 14.992 -22.953 12.211 1 96.62 345 THR B CA 1
ATOM 6181 C C . THR B 1 345 ? 13.602 -22.641 11.664 1 96.62 345 THR B C 1
ATOM 6183 O O . THR B 1 345 ? 12.852 -23.547 11.312 1 96.62 345 THR B O 1
ATOM 6186 N N . LEU B 1 346 ? 13.312 -21.391 11.555 1 97.12 346 LEU B N 1
ATOM 6187 C CA . LEU B 1 346 ? 12.016 -20.984 11.023 1 97.12 346 LEU B CA 1
ATOM 6188 C C . LEU B 1 346 ? 11.906 -21.297 9.539 1 97.12 346 LEU B C 1
ATOM 6190 O O . LEU B 1 346 ? 10.836 -21.672 9.055 1 97.12 346 LEU B O 1
ATOM 6194 N N . LYS B 1 347 ? 13.008 -21.156 8.867 1 96.56 347 LYS B N 1
ATOM 6195 C CA . LYS B 1 347 ? 13 -21.453 7.441 1 96.56 347 LYS B CA 1
ATOM 6196 C C . LYS B 1 347 ? 12.711 -22.938 7.195 1 96.56 347 LYS B C 1
ATOM 6198 O O . LYS B 1 347 ? 11.945 -23.281 6.293 1 96.56 347 LYS B O 1
ATOM 6203 N N . ARG B 1 348 ? 13.289 -23.766 7.977 1 96.44 348 ARG B N 1
ATOM 6204 C CA . ARG B 1 348 ? 13.023 -25.203 7.875 1 96.44 348 ARG B CA 1
ATOM 6205 C C . ARG B 1 348 ? 11.562 -25.516 8.195 1 96.44 348 ARG B C 1
ATOM 6207 O O . ARG B 1 348 ? 10.945 -26.359 7.551 1 96.44 348 ARG B O 1
ATOM 6214 N N . ALA B 1 349 ? 11.094 -24.844 9.195 1 96.88 349 ALA B N 1
ATOM 6215 C CA . ALA B 1 349 ? 9.688 -25.016 9.555 1 96.88 349 ALA B CA 1
ATOM 6216 C C . ALA B 1 349 ? 8.773 -24.562 8.414 1 96.88 349 ALA B C 1
ATOM 6218 O O . ALA B 1 349 ? 7.734 -25.188 8.164 1 96.88 349 ALA B O 1
ATOM 6219 N N . TRP B 1 350 ? 9.141 -23.484 7.785 1 97.31 350 TRP B N 1
ATOM 6220 C CA . TRP B 1 350 ? 8.383 -22.984 6.645 1 97.31 350 TRP B CA 1
ATOM 6221 C C . TRP B 1 350 ? 8.375 -24 5.508 1 97.31 350 TRP B C 1
ATOM 6223 O O . TRP B 1 350 ? 7.328 -24.297 4.93 1 97.31 350 TRP B O 1
ATOM 6233 N N . TYR B 1 351 ? 9.523 -24.578 5.215 1 96.81 351 TYR B N 1
ATOM 6234 C CA . TYR B 1 351 ? 9.617 -25.609 4.188 1 96.81 351 TYR B CA 1
ATOM 6235 C C . TYR B 1 351 ? 8.734 -26.812 4.531 1 96.81 351 TYR B C 1
ATOM 6237 O O . TYR B 1 351 ? 8.086 -27.375 3.658 1 96.81 351 TYR B O 1
ATOM 6245 N N . SER B 1 352 ? 8.688 -27.125 5.762 1 96.56 352 SER B N 1
ATOM 6246 C CA . SER B 1 352 ? 7.844 -28.219 6.211 1 96.56 352 SER B CA 1
ATOM 6247 C C . SER B 1 352 ? 6.367 -27.891 6.035 1 96.56 352 SER B C 1
ATOM 6249 O O . SER B 1 352 ? 5.57 -28.766 5.672 1 96.56 352 SER B O 1
ATOM 6251 N N . ASN B 1 353 ? 6.035 -26.672 6.387 1 95.06 353 ASN B N 1
ATOM 6252 C CA . ASN B 1 353 ? 4.66 -26.234 6.16 1 95.06 353 ASN B CA 1
ATOM 6253 C C . ASN B 1 353 ? 4.258 -26.391 4.695 1 95.06 353 ASN B C 1
ATOM 6255 O O . ASN B 1 353 ? 3.156 -26.844 4.391 1 95.06 353 ASN B O 1
ATOM 6259 N N . LEU B 1 354 ? 5.121 -26 3.785 1 95.12 354 LEU B N 1
ATOM 6260 C CA . LEU B 1 354 ? 4.848 -26.078 2.355 1 95.12 354 LEU B CA 1
ATOM 6261 C C . LEU B 1 354 ? 4.695 -27.531 1.911 1 95.12 354 LEU B C 1
ATOM 6263 O O . LEU B 1 354 ? 3.76 -27.859 1.18 1 95.12 354 LEU B O 1
ATOM 6267 N N . LYS B 1 355 ? 5.598 -28.359 2.352 1 95.62 355 LYS B N 1
ATOM 6268 C CA . LYS B 1 355 ? 5.535 -29.781 2.023 1 95.62 355 LYS B CA 1
ATOM 6269 C C . LYS B 1 355 ? 4.223 -30.391 2.498 1 95.62 355 LYS B C 1
ATOM 6271 O O . LYS B 1 355 ? 3.564 -31.109 1.748 1 95.62 355 LYS B O 1
ATOM 6276 N N . ASN B 1 356 ? 3.852 -30.094 3.717 1 93.69 356 ASN B N 1
ATOM 6277 C CA . ASN B 1 356 ? 2.615 -30.609 4.285 1 93.69 356 ASN B CA 1
ATOM 6278 C C . ASN B 1 356 ? 1.392 -30.125 3.51 1 93.69 356 ASN B C 1
ATOM 6280 O O . ASN B 1 356 ? 0.442 -30.891 3.307 1 93.69 356 ASN B O 1
ATOM 6284 N N . ARG B 1 357 ? 1.478 -28.891 3.119 1 91.38 357 ARG B N 1
ATOM 6285 C CA . ARG B 1 357 ? 0.375 -28.328 2.346 1 91.38 357 ARG B CA 1
ATOM 6286 C C . ARG B 1 357 ? 0.209 -29.047 1.017 1 91.38 357 ARG B C 1
ATOM 6288 O O . ARG B 1 357 ? -0.908 -29.406 0.628 1 91.38 357 ARG B O 1
ATOM 6295 N N . VAL B 1 358 ? 1.219 -29.297 0.298 1 93.06 358 VAL B N 1
ATOM 6296 C CA . VAL B 1 358 ? 1.172 -29.953 -1.004 1 93.06 358 VAL B CA 1
ATOM 6297 C C . VAL B 1 358 ? 0.735 -31.406 -0.833 1 93.06 358 VAL B C 1
ATOM 6299 O O . VAL B 1 358 ? -0.068 -31.922 -1.618 1 93.06 358 VAL B O 1
ATOM 6302 N N . GLU B 1 359 ? 1.229 -32.031 0.205 1 93.62 359 GLU B N 1
ATOM 6303 C CA . GLU B 1 359 ? 0.823 -33.406 0.479 1 93.62 359 GLU B CA 1
ATOM 6304 C C . GLU B 1 359 ? -0.67 -33.5 0.78 1 93.62 359 GLU B C 1
ATOM 6306 O O . GLU B 1 359 ? -1.346 -34.438 0.342 1 93.62 359 GLU B O 1
ATOM 6311 N N . SER B 1 360 ? -1.108 -32.562 1.537 1 90.62 360 SER B N 1
ATOM 6312 C CA . SER B 1 360 ? -2.537 -32.5 1.83 1 90.62 360 SER B CA 1
ATOM 6313 C C . SER B 1 360 ? -3.354 -32.312 0.557 1 90.62 360 SER B C 1
ATOM 6315 O O . SER B 1 360 ? -4.422 -32.906 0.401 1 90.62 360 SER B O 1
ATOM 6317 N N . ASN B 1 361 ? -2.863 -31.469 -0.316 1 91.81 361 ASN B N 1
ATOM 6318 C CA . ASN B 1 361 ? -3.551 -31.219 -1.58 1 91.81 361 ASN B CA 1
ATOM 6319 C C . ASN B 1 361 ? -3.574 -32.469 -2.453 1 91.81 361 ASN B C 1
ATOM 6321 O O . ASN B 1 361 ? -4.574 -32.75 -3.115 1 91.81 361 ASN B O 1
ATOM 6325 N N . ILE B 1 362 ? -2.516 -33.219 -2.475 1 93 362 ILE B N 1
ATOM 6326 C CA . ILE B 1 362 ? -2.436 -34.469 -3.227 1 93 362 ILE B CA 1
ATOM 6327 C C . ILE B 1 362 ? -3.449 -35.469 -2.674 1 93 362 ILE B C 1
ATOM 6329 O O . ILE B 1 362 ? -4.148 -36.156 -3.436 1 93 362 ILE B O 1
ATOM 6333 N N . THR B 1 363 ? -3.525 -35.469 -1.382 1 92.38 363 THR B N 1
ATOM 6334 C CA . THR B 1 363 ? -4.492 -36.375 -0.734 1 92.38 363 THR B CA 1
ATOM 6335 C C . THR B 1 363 ? -5.918 -35.969 -1.108 1 92.38 363 THR B C 1
ATOM 6337 O O . THR B 1 363 ? -6.762 -36.812 -1.352 1 92.38 363 THR B O 1
ATOM 6340 N N . MET B 1 364 ? -6.137 -34.75 -1.116 1 91.19 364 MET B N 1
ATOM 6341 C CA . MET B 1 364 ? -7.461 -34.25 -1.486 1 91.19 364 MET B CA 1
ATOM 6342 C C . MET B 1 364 ? -7.812 -34.656 -2.916 1 91.19 364 MET B C 1
ATOM 6344 O O . MET B 1 364 ? -8.945 -35.031 -3.193 1 91.19 364 MET B O 1
ATOM 6348 N N . LYS B 1 365 ? -6.922 -34.562 -3.857 1 92.94 365 LYS B N 1
ATOM 6349 C CA . LYS B 1 365 ? -7.141 -35 -5.238 1 92.94 365 LYS B CA 1
ATOM 6350 C C . LYS B 1 365 ? -7.484 -36.469 -5.316 1 92.94 365 LYS B C 1
ATOM 6352 O O . LYS B 1 365 ? -8.367 -36.875 -6.074 1 92.94 365 LYS B O 1
ATOM 6357 N N . ARG B 1 366 ? -6.801 -37.188 -4.531 1 93.5 366 ARG B N 1
ATOM 6358 C CA . ARG B 1 366 ? -7.066 -38.625 -4.5 1 93.5 366 ARG B CA 1
ATOM 6359 C C . ARG B 1 366 ? -8.461 -38.906 -3.957 1 93.5 366 ARG B C 1
ATOM 6361 O O . ARG B 1 366 ? -9.172 -39.781 -4.48 1 93.5 366 ARG B O 1
ATOM 6368 N N . ARG B 1 367 ? -8.805 -38.188 -2.945 1 93.81 367 ARG B N 1
ATOM 6369 C CA . ARG B 1 367 ? -10.141 -38.344 -2.381 1 93.81 367 ARG B CA 1
ATOM 6370 C C . ARG B 1 367 ? -11.211 -37.969 -3.4 1 93.81 367 ARG B C 1
ATOM 6372 O O . ARG B 1 367 ? -12.227 -38.656 -3.521 1 93.81 367 ARG B O 1
ATOM 6379 N N . LEU B 1 368 ? -11 -36.938 -4.074 1 94.06 368 LEU B N 1
ATOM 6380 C CA . LEU B 1 368 ? -11.93 -36.5 -5.113 1 94.06 368 LEU B CA 1
ATOM 6381 C C . LEU B 1 368 ? -12.055 -37.562 -6.203 1 94.06 368 LEU B C 1
ATOM 6383 O O . LEU B 1 368 ? -13.148 -37.812 -6.703 1 94.06 368 LEU B O 1
ATOM 6387 N N . PHE B 1 369 ? -10.906 -38.156 -6.59 1 94.69 369 PHE B N 1
ATOM 6388 C CA . PHE B 1 369 ? -10.922 -39.219 -7.59 1 94.69 369 PHE B CA 1
ATOM 6389 C C . PHE B 1 369 ? -11.766 -40.406 -7.117 1 94.69 369 PHE B C 1
ATOM 6391 O O . PHE B 1 369 ? -12.531 -40.969 -7.898 1 94.69 369 PHE B O 1
ATOM 6398 N N . HIS B 1 370 ? -11.641 -40.656 -5.883 1 94.88 370 HIS B N 1
ATOM 6399 C CA . HIS B 1 370 ? -12.375 -41.812 -5.34 1 94.88 370 HIS B CA 1
ATOM 6400 C C . HIS B 1 370 ? -13.875 -41.531 -5.336 1 94.88 370 HIS B C 1
ATOM 6402 O O . HIS B 1 370 ? -14.68 -42.438 -5.523 1 94.88 370 HIS B O 1
ATOM 6408 N N . CYS B 1 371 ? -14.172 -40.312 -5.184 1 93.25 371 CYS B N 1
ATOM 6409 C CA . CYS B 1 371 ? -15.578 -39.938 -5.094 1 93.25 371 CYS B CA 1
ATOM 6410 C C . CYS B 1 371 ? -16.172 -39.688 -6.48 1 93.25 371 CYS B C 1
ATOM 6412 O O . CYS B 1 371 ? -17.297 -40.125 -6.758 1 93.25 371 CYS B O 1
ATOM 6414 N N . LEU B 1 372 ? -15.453 -39.062 -7.383 1 94.38 372 LEU B N 1
ATOM 6415 C CA . LEU B 1 372 ? -16.016 -38.562 -8.633 1 94.38 372 LEU B CA 1
ATOM 6416 C C . LEU B 1 372 ? -15.562 -39.406 -9.812 1 94.38 372 LEU B C 1
ATOM 6418 O O . LEU B 1 372 ? -16.172 -39.375 -10.883 1 94.38 372 LEU B O 1
ATOM 6422 N N . HIS B 1 373 ? -14.484 -40.062 -9.742 1 94 373 HIS B N 1
ATOM 6423 C CA . HIS B 1 373 ? -13.891 -40.938 -10.75 1 94 373 HIS B CA 1
ATOM 6424 C C . HIS B 1 373 ? -13.453 -40.125 -11.977 1 94 373 HIS B C 1
ATOM 6426 O O . HIS B 1 373 ? -13.531 -40.625 -13.102 1 94 373 HIS B O 1
ATOM 6432 N N . TRP B 1 374 ? -13.125 -38.875 -11.773 1 92.75 374 TRP B N 1
ATOM 6433 C CA . TRP B 1 374 ? -12.547 -38.062 -12.836 1 92.75 374 TRP B CA 1
ATOM 6434 C C . TRP B 1 374 ? -11.07 -38.406 -13.031 1 92.75 374 TRP B C 1
ATOM 6436 O O . TRP B 1 374 ? -10.234 -38.031 -12.211 1 92.75 374 TRP B O 1
ATOM 6446 N N . ILE B 1 375 ? -10.68 -38.938 -14.164 1 90.81 375 ILE B N 1
ATOM 6447 C CA . ILE B 1 375 ? -9.359 -39.531 -14.398 1 90.81 375 ILE B CA 1
ATOM 6448 C C . ILE B 1 375 ? -8.312 -38.406 -14.438 1 90.81 375 ILE B C 1
ATOM 6450 O O . ILE B 1 375 ? -7.16 -38.625 -14.062 1 90.81 375 ILE B O 1
ATOM 6454 N N . ASP B 1 376 ? -8.648 -37.25 -14.867 1 89 376 ASP B N 1
ATOM 6455 C CA . ASP B 1 376 ? -7.684 -36.156 -15.008 1 89 376 ASP B CA 1
ATOM 6456 C C . ASP B 1 376 ? -7.148 -35.719 -13.648 1 89 376 ASP B C 1
ATOM 6458 O O . ASP B 1 376 ? -6.098 -35.094 -13.57 1 89 376 ASP B O 1
ATOM 6462 N N . LEU B 1 377 ? -7.828 -36.062 -12.578 1 91.75 377 LEU B N 1
ATOM 6463 C CA . LEU B 1 377 ? -7.375 -35.75 -11.234 1 91.75 377 LEU B CA 1
ATOM 6464 C C . LEU B 1 377 ? -6.074 -36.469 -10.906 1 91.75 377 LEU B C 1
ATOM 6466 O O . LEU B 1 377 ? -5.332 -36.062 -10.016 1 91.75 377 LEU B O 1
ATOM 6470 N N . LEU B 1 378 ? -5.781 -37.438 -11.656 1 89.19 378 LEU B N 1
ATOM 6471 C CA . LEU B 1 378 ? -4.605 -38.281 -11.383 1 89.19 378 LEU B CA 1
ATOM 6472 C C . LEU B 1 378 ? -3.445 -37.875 -12.289 1 89.19 378 LEU B C 1
ATOM 6474 O O . LEU B 1 378 ? -2.318 -38.344 -12.102 1 89.19 378 LEU B O 1
ATOM 6478 N N . GLU B 1 379 ? -3.695 -37 -13.242 1 87.94 379 GLU B N 1
ATOM 6479 C CA . GLU B 1 379 ? -2.654 -36.562 -14.164 1 87.94 379 GLU B CA 1
ATOM 6480 C C . GLU B 1 379 ? -1.606 -35.719 -13.445 1 87.94 379 GLU B C 1
ATOM 6482 O O . GLU B 1 379 ? -1.95 -34.812 -12.703 1 87.94 379 GLU B O 1
ATOM 6487 N N . THR B 1 380 ? -0.314 -36.062 -13.68 1 87.12 380 THR B N 1
ATOM 6488 C CA . THR B 1 380 ? 0.71 -35.375 -12.906 1 87.12 380 THR B CA 1
ATOM 6489 C C . THR B 1 380 ? 1.703 -34.688 -13.828 1 87.12 380 THR B C 1
ATOM 6491 O O . THR B 1 380 ? 2.584 -33.938 -13.367 1 87.12 380 THR B O 1
ATOM 6494 N N . GLU B 1 381 ? 1.574 -34.906 -15.094 1 88.38 381 GLU B N 1
ATOM 6495 C CA . GLU B 1 381 ? 2.541 -34.312 -16.016 1 88.38 381 GLU B CA 1
ATOM 6496 C C . GLU B 1 381 ? 2.385 -32.781 -16.078 1 88.38 381 GLU B C 1
ATOM 6498 O O . GLU B 1 381 ? 3.367 -32.062 -15.961 1 88.38 381 GLU B O 1
ATOM 6503 N N . HIS B 1 382 ? 1.153 -32.375 -16.281 1 92.25 382 HIS B N 1
ATOM 6504 C CA . HIS B 1 382 ? 0.893 -30.938 -16.406 1 92.25 382 HIS B CA 1
ATOM 6505 C C . HIS B 1 382 ? 0.165 -30.406 -15.172 1 92.25 382 HIS B C 1
ATOM 6507 O O . HIS B 1 382 ? 0.35 -29.25 -14.789 1 92.25 382 HIS B O 1
ATOM 6513 N N . ARG B 1 383 ? -0.603 -31.188 -14.609 1 90.56 383 ARG B N 1
ATOM 6514 C CA . ARG B 1 383 ? -1.457 -30.703 -13.531 1 90.56 383 ARG B CA 1
ATOM 6515 C C . ARG B 1 383 ? -0.677 -30.594 -12.219 1 90.56 383 ARG B C 1
ATOM 6517 O O . ARG B 1 383 ? -0.011 -31.547 -11.812 1 90.56 383 ARG B O 1
ATOM 6524 N N . HIS B 1 384 ? -0.741 -29.406 -11.664 1 90.44 384 HIS B N 1
ATOM 6525 C CA . HIS B 1 384 ? -0.124 -29.203 -10.359 1 90.44 384 HIS B CA 1
ATOM 6526 C C . HIS B 1 384 ? -1.128 -29.453 -9.234 1 90.44 384 HIS B C 1
ATOM 6528 O O . HIS B 1 384 ? -2.232 -29.938 -9.477 1 90.44 384 HIS B O 1
ATOM 6534 N N . ASN B 1 385 ? -0.702 -29.203 -8.008 1 84.88 385 ASN B N 1
ATOM 6535 C CA . ASN B 1 385 ? -1.511 -29.656 -6.883 1 84.88 385 ASN B CA 1
ATOM 6536 C C . ASN B 1 385 ? -2.078 -28.5 -6.082 1 84.88 385 ASN B C 1
ATOM 6538 O O . ASN B 1 385 ? -2.535 -28.672 -4.949 1 84.88 385 ASN B O 1
ATOM 6542 N N . MET B 1 386 ? -2.084 -27.344 -6.672 1 89.31 386 MET B N 1
ATOM 6543 C CA . MET B 1 386 ? -2.592 -26.188 -5.93 1 89.31 386 MET B CA 1
ATOM 6544 C C . MET B 1 386 ? -4.062 -25.938 -6.25 1 89.31 386 MET B C 1
ATOM 6546 O O . MET B 1 386 ? -4.883 -25.781 -5.34 1 89.31 386 MET B O 1
ATOM 6550 N N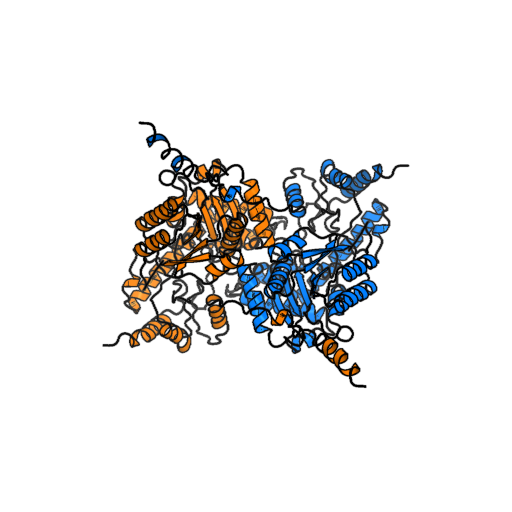 . THR B 1 387 ? -4.348 -25.859 -7.488 1 92.38 387 THR B N 1
ATOM 6551 C CA . THR B 1 387 ? -5.715 -25.656 -7.957 1 92.38 387 THR B CA 1
ATOM 6552 C C . THR B 1 387 ? -6.109 -26.75 -8.945 1 92.38 387 THR B C 1
ATOM 6554 O O . THR B 1 387 ? -5.246 -27.391 -9.547 1 92.38 387 THR B O 1
ATOM 6557 N N . TYR B 1 388 ? -7.379 -27.047 -9.023 1 92.31 388 TYR B N 1
ATOM 6558 C CA . TYR B 1 388 ? -7.957 -27.969 -9.992 1 92.31 388 TYR B CA 1
ATOM 6559 C C . TYR B 1 388 ? -9.109 -27.312 -10.742 1 92.31 388 TYR B C 1
ATOM 6561 O O . TYR B 1 388 ? -10.031 -26.766 -10.125 1 92.31 388 TYR B O 1
ATOM 6569 N N . THR B 1 389 ? -9.016 -27.344 -12.023 1 92.12 389 THR B N 1
ATOM 6570 C CA . THR B 1 389 ? -10.07 -26.797 -12.867 1 92.12 389 THR B CA 1
ATOM 6571 C C . THR B 1 389 ? -10.789 -27.906 -13.625 1 92.12 389 THR B C 1
ATOM 6573 O O . THR B 1 389 ? -10.336 -28.344 -14.688 1 92.12 389 THR B O 1
ATOM 6576 N N . PRO B 1 390 ? -11.953 -28.234 -13.203 1 91 390 PRO B N 1
ATOM 6577 C CA . PRO B 1 390 ? -12.664 -29.375 -13.789 1 91 390 PRO B CA 1
ATOM 6578 C C . PRO B 1 390 ? -13.328 -29.031 -15.117 1 91 390 PRO B C 1
ATOM 6580 O O . PRO B 1 390 ? -13.75 -29.922 -15.852 1 91 390 PRO B O 1
ATOM 6583 N N . GLY B 1 391 ? -13.461 -27.734 -15.461 1 90 391 GLY B N 1
ATOM 6584 C CA . GLY B 1 391 ? -14.102 -27.344 -16.703 1 90 391 GLY B CA 1
ATOM 6585 C C . GLY B 1 391 ? -15.609 -27.219 -16.594 1 90 391 GLY B C 1
ATOM 6586 O O . GLY B 1 391 ? -16.344 -27.531 -17.531 1 90 391 GLY B O 1
ATOM 6587 N N . PHE B 1 392 ? -16.078 -26.844 -15.43 1 92.62 392 PHE B N 1
ATOM 6588 C CA . PHE B 1 392 ? -17.5 -26.594 -15.242 1 92.62 392 PHE B CA 1
ATOM 6589 C C . PHE B 1 392 ? -17.984 -25.516 -16.203 1 92.62 392 PHE B C 1
ATOM 6591 O O . PHE B 1 392 ? -17.297 -24.531 -16.438 1 92.62 392 PHE B O 1
ATOM 6598 N N . SER B 1 393 ? -19.172 -25.781 -16.75 1 91.06 393 SER B N 1
ATOM 6599 C CA . SER B 1 393 ? -19.844 -24.734 -17.516 1 91.06 393 SER B CA 1
ATOM 6600 C C . SER B 1 393 ? -20.328 -23.609 -16.609 1 91.06 393 SER B C 1
ATOM 6602 O O . SER B 1 393 ? -20.359 -23.766 -15.391 1 91.06 393 SER B O 1
ATOM 6604 N N . GLU B 1 394 ? -20.672 -22.5 -17.25 1 91.25 394 GLU B N 1
ATOM 6605 C CA . GLU B 1 394 ? -21.219 -21.375 -16.5 1 91.25 394 GLU B CA 1
ATOM 6606 C C . GLU B 1 394 ? -22.469 -21.781 -15.727 1 91.25 394 GLU B C 1
ATOM 6608 O O . GLU B 1 394 ? -22.688 -21.344 -14.594 1 91.25 394 GLU B O 1
ATOM 6613 N N . GLN B 1 395 ? -23.266 -22.547 -16.375 1 93.75 395 GLN B N 1
ATOM 6614 C CA . GLN B 1 395 ? -24.5 -23.016 -15.742 1 93.75 395 GLN B CA 1
ATOM 6615 C C . GLN B 1 395 ? -24.203 -23.906 -14.547 1 93.75 395 GLN B C 1
ATOM 6617 O O . GLN B 1 395 ? -24.875 -23.828 -13.523 1 93.75 395 GLN B O 1
ATOM 6622 N N . GLN B 1 396 ? -23.25 -24.766 -14.711 1 95.12 396 GLN B N 1
ATOM 6623 C CA . GLN B 1 396 ? -22.859 -25.641 -13.617 1 95.12 396 GLN B CA 1
ATOM 6624 C C . GLN B 1 396 ? -22.328 -24.828 -12.43 1 95.12 396 GLN B C 1
ATOM 6626 O O . GLN B 1 396 ? -22.656 -25.125 -11.273 1 95.12 396 GLN B O 1
ATOM 6631 N N . LEU B 1 397 ? -21.562 -23.844 -12.727 1 94.94 397 LEU B N 1
ATOM 6632 C CA . LEU B 1 397 ? -21.016 -22.984 -11.68 1 94.94 397 LEU B CA 1
ATOM 6633 C C . LEU B 1 397 ? -22.141 -22.234 -10.961 1 94.94 397 LEU B C 1
ATOM 6635 O O . LEU B 1 397 ? -22.125 -22.094 -9.742 1 94.94 397 LEU B O 1
ATOM 6639 N N . GLU B 1 398 ? -23.062 -21.766 -11.719 1 94.44 398 GLU B N 1
ATOM 6640 C CA . GLU B 1 398 ? -24.203 -21.078 -11.133 1 94.44 398 GLU B CA 1
ATOM 6641 C C . GLU B 1 398 ? -25.031 -22.016 -10.25 1 94.44 398 GLU B C 1
ATOM 6643 O O . GLU B 1 398 ? -25.516 -21.609 -9.195 1 94.44 398 GLU B O 1
ATOM 6648 N N . ASN B 1 399 ? -25.188 -23.203 -10.68 1 95.12 399 ASN B N 1
ATOM 6649 C CA . ASN B 1 399 ? -25.922 -24.188 -9.898 1 95.12 399 ASN B CA 1
ATOM 6650 C C . ASN B 1 399 ? -25.203 -24.516 -8.594 1 95.12 399 ASN B C 1
ATOM 6652 O O . ASN B 1 399 ? -25.859 -24.734 -7.566 1 95.12 399 ASN B O 1
ATOM 6656 N N . LEU B 1 400 ? -23.906 -24.625 -8.68 1 96.06 400 LEU B N 1
ATOM 6657 C CA . LEU B 1 400 ? -23.141 -24.844 -7.457 1 96.06 400 LEU B CA 1
ATOM 6658 C C . LEU B 1 400 ? -23.422 -23.75 -6.441 1 96.06 400 LEU B C 1
ATOM 6660 O O . LEU B 1 400 ? -23.609 -24.016 -5.254 1 96.06 400 LEU B O 1
ATOM 6664 N N . LYS B 1 401 ? -23.469 -22.516 -6.902 1 94.88 401 LYS B N 1
ATOM 6665 C CA . LYS B 1 401 ? -23.719 -21.359 -6.043 1 94.88 401 LYS B CA 1
ATOM 6666 C C . LYS B 1 401 ? -25.156 -21.359 -5.512 1 94.88 401 LYS B C 1
ATOM 6668 O O . LYS B 1 401 ? -25.375 -21.234 -4.309 1 94.88 401 LYS B O 1
ATOM 6673 N N . ARG B 1 402 ? -26.078 -21.547 -6.375 1 94.38 402 ARG B N 1
ATOM 6674 C CA . ARG B 1 402 ? -27.484 -21.391 -6.039 1 94.38 402 ARG B CA 1
ATOM 6675 C C . ARG B 1 402 ? -27.969 -22.547 -5.164 1 94.38 402 ARG B C 1
ATOM 6677 O O . ARG B 1 402 ? -28.625 -22.328 -4.148 1 94.38 402 ARG B O 1
ATOM 6684 N N . LYS B 1 403 ? -27.578 -23.719 -5.484 1 94.44 403 LYS B N 1
ATOM 6685 C CA . LYS B 1 403 ? -28.141 -24.906 -4.832 1 94.44 403 LYS B CA 1
ATOM 6686 C C . LYS B 1 403 ? -27.328 -25.281 -3.6 1 94.44 403 LYS B C 1
ATOM 6688 O O . LYS B 1 403 ? -27.891 -25.781 -2.615 1 94.44 403 LYS B O 1
ATOM 6693 N N . TYR B 1 404 ? -26.047 -25.047 -3.68 1 94.62 404 TYR B N 1
ATOM 6694 C CA . TYR B 1 404 ? -25.203 -25.641 -2.648 1 94.62 404 TYR B CA 1
ATOM 6695 C C . TYR B 1 404 ? -24.391 -24.578 -1.92 1 94.62 404 TYR B C 1
ATOM 6697 O O . TYR B 1 404 ? -23.688 -24.891 -0.954 1 94.62 404 TYR B O 1
ATOM 6705 N N . SER B 1 405 ? -24.406 -23.312 -2.34 1 94.31 405 SER B N 1
ATOM 6706 C CA . SER B 1 405 ? -23.609 -22.234 -1.771 1 94.31 405 SER B CA 1
ATOM 6707 C C . SER B 1 405 ? -22.125 -22.531 -1.864 1 94.31 405 SER B C 1
ATOM 6709 O O . SER B 1 405 ? -21.375 -22.328 -0.901 1 94.31 405 SER B O 1
ATOM 6711 N N . ILE B 1 406 ? -21.781 -23.234 -2.965 1 94.38 406 ILE B N 1
ATOM 6712 C CA . ILE B 1 406 ? -20.375 -23.516 -3.24 1 94.38 406 ILE B CA 1
ATOM 6713 C C . ILE B 1 406 ? -19.859 -22.516 -4.266 1 94.38 406 ILE B C 1
ATOM 6715 O O . ILE B 1 406 ? -20.391 -22.406 -5.371 1 94.38 406 ILE B O 1
ATOM 6719 N N . TYR B 1 407 ? -18.812 -21.797 -3.885 1 93.56 407 TYR B N 1
ATOM 6720 C CA . TYR B 1 407 ? -18.219 -20.781 -4.746 1 93.56 407 TYR B CA 1
ATOM 6721 C C . TYR B 1 407 ? -16.875 -21.234 -5.305 1 93.56 407 TYR B C 1
ATOM 6723 O O . TYR B 1 407 ? -15.93 -21.469 -4.551 1 93.56 407 TYR B O 1
ATOM 6731 N N . ALA B 1 408 ? -16.859 -21.391 -6.625 1 93.94 408 ALA B N 1
ATOM 6732 C CA . ALA B 1 408 ? -15.617 -21.688 -7.34 1 93.94 408 ALA B CA 1
ATOM 6733 C C . ALA B 1 408 ? -15.016 -20.406 -7.922 1 93.94 408 ALA B C 1
ATOM 6735 O O . ALA B 1 408 ? -15.641 -19.344 -7.902 1 93.94 408 ALA B O 1
ATOM 6736 N N . GLY B 1 409 ? -13.781 -20.531 -8.32 1 91.31 409 GLY B N 1
ATOM 6737 C CA . GLY B 1 409 ? -13.156 -19.391 -8.969 1 91.31 409 GLY B CA 1
ATOM 6738 C C . GLY B 1 409 ? -13.859 -18.953 -10.242 1 91.31 409 GLY B C 1
ATOM 6739 O O . GLY B 1 409 ? -14.688 -19.703 -10.773 1 91.31 409 GLY B O 1
ATOM 6740 N N . ILE B 1 410 ? -13.5 -17.797 -10.719 1 87.75 410 ILE B N 1
ATOM 6741 C CA . ILE B 1 410 ? -14.219 -17.188 -11.836 1 87.75 410 ILE B CA 1
ATOM 6742 C C . ILE B 1 410 ? -13.992 -18 -13.109 1 87.75 410 ILE B C 1
ATOM 6744 O O . ILE B 1 410 ? -14.812 -17.969 -14.023 1 87.75 410 ILE B O 1
ATOM 6748 N N . HIS B 1 411 ? -12.922 -18.766 -13.172 1 86.31 411 HIS B N 1
ATOM 6749 C CA . HIS B 1 411 ? -12.648 -19.625 -14.32 1 86.31 411 HIS B CA 1
ATOM 6750 C C . HIS B 1 411 ? -13 -21.078 -14.016 1 86.31 411 HIS B C 1
ATOM 6752 O O . HIS B 1 411 ? -12.641 -21.984 -14.781 1 86.31 411 HIS B O 1
ATOM 6758 N N . GLY B 1 412 ? -13.617 -21.234 -12.867 1 90.5 412 GLY B N 1
ATOM 6759 C CA . GLY B 1 412 ? -14.023 -22.562 -12.461 1 90.5 412 GLY B CA 1
ATOM 6760 C C . GLY B 1 412 ? -12.945 -23.312 -11.688 1 90.5 412 GLY B C 1
ATOM 6761 O O . GLY B 1 412 ? -13.117 -24.469 -11.328 1 90.5 412 GLY B O 1
ATOM 6762 N N . GLU B 1 413 ? -11.867 -22.641 -11.406 1 92.25 413 GLU B N 1
ATOM 6763 C CA . GLU B 1 413 ? -10.797 -23.297 -10.656 1 92.25 413 GLU B CA 1
ATOM 6764 C C . GLU B 1 413 ? -11.195 -23.5 -9.195 1 92.25 413 GLU B C 1
ATOM 6766 O O . GLU B 1 413 ? -11.883 -22.656 -8.609 1 92.25 413 GLU B O 1
ATOM 6771 N N . LEU B 1 414 ? -10.758 -24.609 -8.641 1 92.62 414 LEU B N 1
ATOM 6772 C CA . LEU B 1 414 ? -11.008 -25 -7.262 1 92.62 414 LEU B CA 1
ATOM 6773 C C . LEU B 1 414 ? -9.711 -25.031 -6.461 1 92.62 414 LEU B C 1
ATOM 6775 O O . LEU B 1 414 ? -8.75 -25.688 -6.859 1 92.62 414 LEU B O 1
ATOM 6779 N N . GLN B 1 415 ? -9.758 -24.297 -5.387 1 90.25 415 GLN B N 1
ATOM 6780 C CA . GLN B 1 415 ? -8.617 -24.359 -4.477 1 90.25 415 GLN B CA 1
ATOM 6781 C C . GLN B 1 415 ? -8.641 -25.656 -3.664 1 90.25 415 GLN B C 1
ATOM 6783 O O . GLN B 1 415 ? -9.547 -25.875 -2.857 1 90.25 415 GLN B O 1
ATOM 6788 N N . LEU B 1 416 ? -7.633 -26.438 -3.699 1 87.06 416 LEU B N 1
ATOM 6789 C CA . LEU B 1 416 ? -7.652 -27.797 -3.166 1 87.06 416 LEU B CA 1
ATOM 6790 C C . LEU B 1 416 ? -7.469 -27.781 -1.651 1 87.06 416 LEU B C 1
ATOM 6792 O O . LEU B 1 416 ? -7.75 -28.781 -0.982 1 87.06 416 LEU B O 1
ATOM 6796 N N . ASN B 1 417 ? -7.051 -26.703 -1.113 1 79.81 417 ASN B N 1
ATOM 6797 C CA . ASN B 1 417 ? -6.82 -26.641 0.325 1 79.81 417 ASN B CA 1
ATOM 6798 C C . ASN B 1 417 ? -8.086 -26.234 1.076 1 79.81 417 ASN B C 1
ATOM 6800 O O . ASN B 1 417 ? -8.094 -26.172 2.307 1 79.81 417 ASN B O 1
ATOM 6804 N N . SER B 1 418 ? -9.172 -26.078 0.487 1 75.12 418 SER B N 1
ATOM 6805 C CA . SER B 1 418 ? -10.344 -25.469 1.099 1 75.12 418 SER B CA 1
ATOM 6806 C C . SER B 1 418 ? -11.492 -26.484 1.212 1 75.12 418 SER B C 1
ATOM 6808 O O . SER B 1 418 ? -12.641 -26.094 1.42 1 75.12 418 SER B O 1
ATOM 6810 N N . PHE B 1 419 ? -11.266 -27.75 1.229 1 75 419 PHE B N 1
ATOM 6811 C CA . PHE B 1 419 ? -12.328 -28.75 1.2 1 75 419 PHE B CA 1
ATOM 6812 C C . PHE B 1 419 ? -12.711 -29.172 2.613 1 75 419 PHE B C 1
ATOM 6814 O O . PHE B 1 419 ? -12.469 -30.312 3.01 1 75 419 PHE B O 1
ATOM 6821 N N . SER B 1 420 ? -13.391 -28.328 3.34 1 75.06 420 SER B N 1
ATOM 6822 C CA . SER B 1 420 ? -13.789 -28.609 4.715 1 75.06 420 SER B CA 1
ATOM 6823 C C . SER B 1 420 ? -15.062 -29.453 4.766 1 75.06 420 SER B C 1
ATOM 6825 O O . SER B 1 420 ? -15.32 -30.141 5.754 1 75.06 420 SER B O 1
ATOM 6827 N N . ARG B 1 421 ? -15.891 -29.531 3.904 1 83.44 421 ARG B N 1
ATOM 6828 C CA . ARG B 1 421 ? -17.125 -30.297 3.816 1 83.44 421 ARG B CA 1
ATOM 6829 C C . ARG B 1 421 ? -17.141 -31.203 2.59 1 83.44 421 ARG B C 1
ATOM 6831 O O . ARG B 1 421 ? -18.047 -31.125 1.759 1 83.44 421 ARG B O 1
ATOM 6838 N N . PHE B 1 422 ? -16.281 -32.188 2.619 1 89.25 422 PHE B N 1
ATOM 6839 C CA . PHE B 1 422 ? -15.922 -33 1.459 1 89.25 422 PHE B CA 1
ATOM 6840 C C . PHE B 1 422 ? -17.125 -33.75 0.908 1 89.25 422 PHE B C 1
ATOM 6842 O O . PHE B 1 422 ? -17.344 -33.781 -0.306 1 89.25 422 PHE B O 1
ATOM 6849 N N . ARG B 1 423 ? -17.953 -34.281 1.758 1 90.06 423 ARG B N 1
ATOM 6850 C CA . ARG B 1 423 ? -19.094 -35.062 1.297 1 90.06 423 ARG B CA 1
ATOM 6851 C C . ARG B 1 423 ? -20.078 -34.188 0.53 1 90.06 423 ARG B C 1
ATOM 6853 O O . ARG B 1 423 ? -20.578 -34.594 -0.524 1 90.06 423 ARG B O 1
ATOM 6860 N N . THR B 1 424 ? -20.297 -33.031 1.089 1 91.06 424 THR B N 1
ATOM 6861 C CA . THR B 1 424 ? -21.203 -32.094 0.428 1 91.06 424 THR B CA 1
ATOM 6862 C C . THR B 1 424 ? -20.656 -31.688 -0.934 1 91.06 424 THR B C 1
ATOM 6864 O O . THR B 1 424 ? -21.406 -31.578 -1.905 1 91.06 424 THR B O 1
ATOM 6867 N N . ILE B 1 425 ? -19.406 -31.516 -0.989 1 93.25 425 ILE B N 1
ATOM 6868 C CA . ILE B 1 425 ? -18.75 -31.078 -2.217 1 93.25 425 ILE B CA 1
ATOM 6869 C C . ILE B 1 425 ? -18.844 -32.188 -3.27 1 93.25 425 ILE B C 1
ATOM 6871 O O . ILE B 1 425 ? -19.188 -31.922 -4.426 1 93.25 425 ILE B O 1
ATOM 6875 N N . CYS B 1 426 ? -18.625 -33.375 -2.863 1 94.12 426 CYS B N 1
ATOM 6876 C CA . CYS B 1 426 ? -18.703 -34.5 -3.789 1 94.12 426 CYS B CA 1
ATOM 6877 C C . CYS B 1 426 ? -20.109 -34.656 -4.34 1 94.12 426 CYS B C 1
ATOM 6879 O O . CYS B 1 426 ? -20.297 -34.844 -5.547 1 94.12 426 CYS B O 1
ATOM 6881 N N . GLU B 1 427 ? -21.047 -34.531 -3.477 1 94.56 427 GLU B N 1
ATOM 6882 C CA . GLU B 1 427 ? -22.453 -34.656 -3.885 1 94.56 427 GLU B CA 1
ATOM 6883 C C . GLU B 1 427 ? -22.828 -33.531 -4.855 1 94.56 427 GLU B C 1
ATOM 6885 O O . GLU B 1 427 ? -23.516 -33.781 -5.844 1 94.56 427 GLU B O 1
ATOM 6890 N N . ALA B 1 428 ? -22.422 -32.375 -4.555 1 95.31 428 ALA B N 1
ATOM 6891 C CA . ALA B 1 428 ? -22.719 -31.219 -5.398 1 95.31 428 ALA B CA 1
ATOM 6892 C C . ALA B 1 428 ? -22.109 -31.391 -6.785 1 95.31 428 ALA B C 1
ATOM 6894 O O . ALA B 1 428 ? -22.766 -31.125 -7.793 1 95.31 428 ALA B O 1
ATOM 6895 N N . PHE B 1 429 ? -20.875 -31.859 -6.816 1 95.88 429 PHE B N 1
ATOM 6896 C CA . PHE B 1 429 ? -20.188 -32.031 -8.094 1 95.88 429 PHE B CA 1
ATOM 6897 C C . PHE B 1 429 ? -20.844 -33.094 -8.93 1 95.88 429 PHE B C 1
ATOM 6899 O O . PHE B 1 429 ? -21.016 -32.969 -10.141 1 95.88 429 PHE B O 1
ATOM 6906 N N . GLU B 1 430 ? -21.234 -34.125 -8.289 1 94.44 430 GLU B N 1
ATOM 6907 C CA . GLU B 1 430 ? -21.938 -35.188 -8.984 1 94.44 430 GLU B CA 1
ATOM 6908 C C . GLU B 1 430 ? -23.281 -34.688 -9.547 1 94.44 430 GLU B C 1
ATOM 6910 O O . GLU B 1 430 ? -23.625 -35 -10.688 1 94.44 430 GLU B O 1
ATOM 6915 N N . ASP B 1 431 ? -23.922 -33.969 -8.797 1 94.69 431 ASP B N 1
ATOM 6916 C CA . ASP B 1 431 ? -25.234 -33.438 -9.172 1 94.69 431 ASP B CA 1
ATOM 6917 C C . ASP B 1 431 ? -25.141 -32.531 -10.383 1 94.69 431 ASP B C 1
ATOM 6919 O O . ASP B 1 431 ? -25.906 -32.656 -11.336 1 94.69 431 ASP B O 1
ATOM 6923 N N . VAL B 1 432 ? -24.203 -31.641 -10.375 1 94.56 432 VAL B N 1
ATOM 6924 C CA . VAL B 1 432 ? -24.172 -30.625 -11.414 1 94.56 432 VAL B CA 1
ATOM 6925 C C . VAL B 1 432 ? -23.562 -31.203 -12.688 1 94.56 432 VAL B C 1
ATOM 6927 O O . VAL B 1 432 ? -23.703 -30.625 -13.773 1 94.56 432 VAL B O 1
ATOM 6930 N N . THR B 1 433 ? -22.875 -32.312 -12.57 1 91.5 433 THR B N 1
ATOM 6931 C CA . THR B 1 433 ? -22.266 -32.906 -13.758 1 91.5 433 THR B CA 1
ATOM 6932 C C . THR B 1 433 ? -23.109 -34.031 -14.289 1 91.5 433 THR B C 1
ATOM 6934 O O . THR B 1 433 ? -22.859 -34.562 -15.375 1 91.5 433 THR B O 1
ATOM 6937 N N . ALA B 1 434 ? -23.938 -34.719 -13.461 1 78.12 434 ALA B N 1
ATOM 6938 C CA . ALA B 1 434 ? -24.812 -35.812 -13.883 1 78.12 434 ALA B CA 1
ATOM 6939 C C . ALA B 1 434 ? -25.656 -35.438 -15.094 1 78.12 434 ALA B C 1
ATOM 6941 O O . ALA B 1 434 ? -25.906 -36.25 -15.984 1 78.12 434 ALA B O 1
ATOM 6942 N N . LYS B 1 435 ? -26.203 -34.219 -15.102 1 57.31 435 LYS B N 1
ATOM 6943 C CA . LYS B 1 435 ? -27.172 -33.938 -16.141 1 57.31 435 LYS B CA 1
ATOM 6944 C C . LYS B 1 435 ? -26.5 -33.844 -17.516 1 57.31 435 LYS B C 1
ATOM 6946 O O . LYS B 1 435 ? -27.172 -33.906 -18.547 1 57.31 435 LYS B O 1
ATOM 6951 N N . ASN B 1 436 ? -25.281 -33.344 -17.609 1 45.97 436 ASN B N 1
ATOM 6952 C CA . ASN B 1 436 ? -24.734 -33.219 -18.969 1 45.97 436 ASN B CA 1
ATOM 6953 C C . ASN B 1 436 ? -24.25 -34.562 -19.5 1 45.97 436 ASN B C 1
ATOM 6955 O O . ASN B 1 436 ? -23.609 -34.625 -20.547 1 45.97 436 ASN B O 1
ATOM 6959 N N . ILE B 1 437 ? -23.953 -35.562 -18.672 1 38.09 437 ILE B N 1
ATOM 6960 C CA . ILE B 1 437 ? -23.75 -36.875 -19.328 1 38.09 437 ILE B CA 1
ATOM 6961 C C . ILE B 1 437 ? -25.062 -37.375 -19.906 1 38.09 437 ILE B C 1
ATOM 6963 O O . ILE B 1 437 ? -25.953 -37.781 -19.172 1 38.09 437 ILE B O 1
ATOM 6967 N N . LYS B 1 438 ? -25.75 -36.781 -20.719 1 33.62 438 LYS B N 1
ATOM 6968 C CA . LYS B 1 438 ? -26.625 -37.562 -21.578 1 33.62 438 LYS B CA 1
ATOM 6969 C C . LYS B 1 438 ? -25.984 -38.875 -21.984 1 33.62 438 LYS B C 1
ATOM 6971 O O . LYS B 1 438 ? -24.797 -38.938 -22.281 1 33.62 438 LYS B O 1
ATOM 6976 N N . LYS B 1 439 ? -26.922 -40 -22.203 1 28.5 439 LYS B N 1
ATOM 6977 C CA . LYS B 1 439 ? -27.125 -41.25 -22.922 1 28.5 439 LYS B CA 1
ATOM 6978 C C . LYS B 1 439 ? -26.719 -41.125 -24.375 1 28.5 439 LYS B C 1
ATOM 6980 O O . LYS B 1 439 ? -27.141 -40.188 -25.062 1 28.5 439 LYS B O 1
#

Foldseek 3Di:
DPPPPPPVPPVVVVVVPPCPVPQDPVNPDDDDPDQPQVVLVVVLVPPPDPQFFEFAQLFFAALNRHGDAQVLLVVLVVVVVVVCVPPVPCPLLVLVVLFVLLVVLVLCLQQPLQAPPQRVVLVVLQQKAKGKAQAQLRQLLLVLLLVVVVVQELEEEEEPPDRPSNVVSNVVNRRDHYHYFYQDDPLGGDLVRRLVVVVVVQPLGEYEYEAALAQDQLRQWAAFLVSLLVVLVSCLVSLYAYAYECACQCQFQLANNVSNSNVNSNSPCVRRVWSQAWHWYKYWCCNLRVVVPFIMIMIMTRHTSVCSVCNVVSNVSSVVCCVVPNDGGNSVVSSSSSCLSPDPVSVVSSSVSSNVNQVQLLVLLVVLCVLQVDPCSVDSRIGTRFKDAPQDDPVLQVCCCPPPSYHHHPSRIGGSSRCNPVVSVSVSVCVSVVVVPDD/DPPPPPVVPPVVVVPVPPCPVPQDPVNPDDDDPDQPQVVLVVVLVPPPDPQFFEFAQLFFAALNRHGDAQVLLVVLVVVVVVVCVPPVPPPLLPLVVLFVLLVVLVLCLQQPLQANPQRVVLVVLQQKAKGKAQAQLRQLLLVLLLVVVVVQELEEEEEPPDRPVNVVSNVVNRRDHYHYFYQDDPLGGDLVRRLVVVVVVQPLGEYEYEAALAQDQLRQWAAFLVSLLVVLVSCLVSLYAYAYECACQCQFQLANNVSNSNVNSNSPCVRRVWSQAWHWYKYWCCNLRVVVPFIMIMIMTRHTSVCSVCNVVSNVSSVVCCVVPNDRGNSVVSSSSSCLSPDPVSVVSSSVSSNVNQVQLLVLLVVLCVLQVDPCSVDSRIGTRFKDAPQDDPVLQVCCCPPPSYHAHPSRIGGSSRCNPVVSVSVSVCVSVVVVPDD

Radius of gyration: 29.87 Å; Cα contacts (8 Å, |Δi|>4): 1606; chains: 2; bounding box: 70×94×99 Å